Protein 4YIZ (pdb70)

Secondary structure (DSSP, 8-state):
---GGGSSHHHHHHHHTT-HHHHT-S-SSB---EEEEETTEEEEE---SS-EET-EEEE---SSTT----TTSBPPBHHHHHHH-SS--S-SB---B-TT--BSSSEEGGGTTT-SS---SSHHHHHHHHHHTEEEB-TTS-B-S----EEEETTTTEEEEBS-----B-STTT-BBTTBSTT-SPBPEEEE--SSS-TTEEEE-GGGGTSTTTHHHHS--S-EEEEEEEEEETTEEEEGGGSTT-EEEE-SSHHHHHHHHHHSTTS-B--------TT-SS-EEEEEE-TTS-EEEEEE-SPP-EEEEEEEEEEEESSS-S-SSPPGGGS-SSGGGPPPPHHHHTB--TTTS--EEPPPBTTTTEEEEEEEETTEEEEEEEEPPTTGGG--/--HHHHHHHHHTTPPP--S-EEETTTEEEB-SSPBPTT-/---GGGSSHHHHHHHHTT-HHHHT-S-SSB---EEEEETTEEEEE---SS-EET-EEEE---SSTT----TTSBPPBHHHHHHH-SS--S-SB---B-TT--BSSSEEGGGTTT-TT---SSHHHHHHHHHHTEEEB-TTS-B-S----EEEETTTTEEEEBS-----B--TTT-BBTTBSTT-SPBPEEEE--SSS-TTEEEE-GGGGSSTTTHHHHS--S-EEEEEEEEEETTEEEEGGGSTT-EEEE-SSHHHHHHHHHHSTTS-B--------TT-SS-EEEEEE-TTS-EEEEEE-SPP-EEEEEEEEEEEESSS-S--S--GGGS-S-GGGPPPPHHHHTB--TTTS--EE---BTTTTEEEEEEEETTEEEEEEEEPPTTGGG--/-HHHHHHHHHHTTPPP--S-EEETTTEEEB-SSPBPTT-/---GGGSSHHHHHHHHTT-TTTTT-S-SSS---EEEEETTEEEEE---SS-EET-EEEE---SSTT----TTSBPPBHHHHHHH-SS--S-SB---B-TT--BSSSEEHHHHTT-TT---SSHHHHHHHHHHTEEEB-TTS-B-S----EEEETTTTEEEEBS-----B--TTT-BBTTBSTT-SPBPEEEE--SSS-TTEEEE-GGGGSSTTTHHHHS--S-EEEEEEEEEETTEEEEGGGSTT-EEEE-SSHHHHHHHHHHSTTS----------TT-SS-EEEEEE-TTS-EEEEEESSPP-EEEEEEEEEEEESSS-S-SSPPGGGS----HHHHHHB--TTTS--EE---BTTTTEEEEEEEETTEEEEEEEEPPTTGGGG--/-HHHHHHHHHHTT-----S-EEETTTEEEB-SSPBPTT-

Sequence (1289 aa):
SGNPFQANVEMKTFMERFNLTHHHQSGIYVDLGQDKEVDGTLYREPAGLCPIWGKHIELQQPDRPPYRNNFLEDVPTEKEYKQSGNPLPGGFNLNFVTPSGQRISPFPMELLEKNSNIKASTDLGRCAEFAFKTVAMDKNNKATKYRYPFVYDSKKRLCHILYVSMQLMEGKKYCSVKGEPPDLTWYCFKPRKSVTENHHHLIYGSAYVGENPDAFISKCPNQALRGYRFGVWKKGRCLDYTELTDTVIERVESKAQCWVKTFENDGVASDQPDQPHSGGVGRRNYGFYYVDTTGEGKCALSDQVPDCLVSDSAAVSYTAAGSLSEEETPNFIIPSNPSVTPPTPETALQCTADKFPDSFGACDVQACKRQKTSCVGGQIQSTSVDCTADEQNECSGNPFQANVEMKTFMERFNLTHHHQSGIYVDLGQDKEVDGTLYREPAGLCPIWGKHIELQQPDRPPYRNNFLEDVPTEKEYKQSGNPLPGGFNLNFVTPSGQRISPFPMELLEKNSNIKASTDLGRCAEFAFKTVAMDKNNKATKYRYPFVYDSKKRLCHILYVSMQLMEGKKYCSVKGEPPDLTWYCFKPRKSVTENHHHLIYGSAYVGENPDAFISKCPNQALRGYRFGVWKKGRCLDYTELTDTVIERVESKAQCWVKTFENDGVASDQPDQPHSGGVGRRNYGFYYVDTTGEGKCALSDQVPDCLVSDSAAVSYTAAGSLSEETPNFIIPSNPSVTPPTPETALQCTADKFPDSFGACDVQACKRQKTSCVGGQIQSTSVDCTADEQNECSGNPFQANVEMKTFMERFNLTHHHQSGIYVDLGQDKEVDGTLYREPAGLCPIWGKHIELQQPDRPPYRNNFLEDVPTEKEYKQSGNPLPGGFNLNFVTPSGQRISPFPMELLEKNSNIKASTDLGRCAEFAFKTVAMDKNNKATKYRYPFVYDSKKRLCHILYVSMQLMEGKKYCSVKGEPPDLTWYCFKPRKSVTENHHHLIYGSAYVGENPDAFISKCPNQALRGYRFGVWKKGRCLDYTELTDTVIERVESKAQCWVKTFEND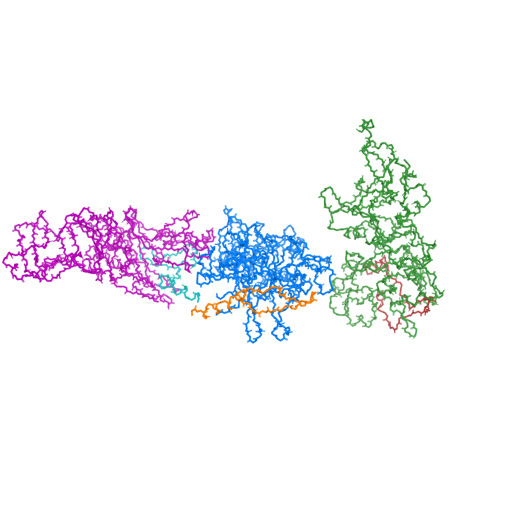GVASDQPDQPHSGGVGRNYGFYYVDTTGEGKCALSDQVPDCLVSDSAAVSYTAAGSLSEETPNFIIPSNPTPETALQCTADKFPDSFGACDVQACKRQKTSCVGGQIQSTSVDCTADEQNECGSASDITQHLNDSGLGPAVECCLENLVVGPVCPAAVVAPAVSASDITQHLNDSGLGPAVECCLENLVVGPVCPAAVVAPAVSASDITQHLNDSGLGPAVECCLENLVVGPVCPAAVVAPAV

Organism: Toxoplasma gondii (strain ATCC 50861 / VEG) (NCBI:txid432359)

B-factor: mean 34.92, std 19.43, range [8.53, 144.1]

Nearest PDB structures (foldseek):
  4yiz-assembly3_F  TM=1.015E+00  e=1.468E-05  Eimeria tenella
  2y8t-assembly2_E  TM=9.598E-01  e=1.847E-02  Toxoplasma gondii
  2y8s-assembly2_E  TM=9.321E-01  e=1.847E-02  Toxoplasma gondii
  2y8t-assembly1_B  TM=9.182E-01  e=3.045E-02  Toxoplasma gondii
  4yiz-assembly3_F  TM=1.026E+00  e=2.389E-05  Eimeria tenella

InterPro domains:
  IPR003298 Apical membrane antigen 1 [PF02430] (79-416)
  IPR003298 Apical membrane antigen 1 [PR01361] (91-110)
  IPR003298 Apical membrane antigen 1 [PR01361] (111-129)
  IPR003298 Apical membrane antigen 1 [PR01361] (384-412)
  IPR003298 Apical membrane antigen 1 [SM00815] (35-531)

Radius of gyration: 46.73 Å; Cα contacts (8 Å, |Δi|>4): 3416; chains: 6; bounding box: 81×153×80 Å

CATH classification: 3.50.4.10 (+1 more: 2.10.70.70)

Structure (mmCIF, N/CA/C/O backbone):
data_4YIZ
#
_entry.id   4YIZ
#
_cell.length_a   265.928
_cell.length_b   265.928
_cell.length_c   94.160
_cell.angle_alpha   90.00
_cell.angle_beta   90.00
_cell.angle_gamma   120.00
#
_symmetry.space_group_name_H-M   'P 32 2 1'
#
loop_
_entity.id
_entity.type
_entity.pdbx_description
1 polymer 'Apical membrane antigen AMA1'
2 polymer 'Rhoptry neck protein 2, putative'
3 non-polymer 2-acetamido-2-deoxy-beta-D-glucopyranose
4 non-polymer 2-acetamido-2-deoxy-alpha-D-galactopyranose
5 non-polymer 'SULFATE ION'
6 water water
#
loop_
_atom_site.group_PDB
_atom_site.id
_atom_site.type_symbol
_atom_site.label_atom_id
_atom_site.label_alt_id
_atom_site.label_comp_id
_atom_site.label_asym_id
_atom_site.label_entity_id
_atom_site.label_seq_id
_atom_site.pdbx_PDB_ins_code
_atom_site.Cartn_x
_atom_site.Cartn_y
_atom_site.Cartn_z
_atom_site.occupancy
_atom_site.B_iso_or_equiv
_atom_site.auth_seq_id
_atom_site.auth_comp_id
_atom_site.auth_asym_id
_atom_site.auth_atom_id
_atom_site.pdbx_PDB_model_num
ATOM 1 N N . SER A 1 10 ? 26.481 -152.947 9.005 1.00 45.27 68 SER A N 1
ATOM 2 C CA . SER A 1 10 ? 26.982 -151.885 9.869 1.00 51.57 68 SER A CA 1
ATOM 3 C C . SER A 1 10 ? 26.111 -150.635 9.754 1.00 79.50 68 SER A C 1
ATOM 4 O O . SER A 1 10 ? 25.073 -150.649 9.089 1.00 67.69 68 SER A O 1
ATOM 7 N N . GLY A 1 11 ? 26.545 -149.557 10.402 1.00 70.30 69 GLY A N 1
ATOM 8 C CA . GLY A 1 11 ? 25.760 -148.339 10.489 1.00 53.96 69 GLY A CA 1
ATOM 9 C C . GLY A 1 11 ? 24.925 -148.337 11.757 1.00 31.73 69 GLY A C 1
ATOM 10 O O . GLY A 1 11 ? 23.870 -147.706 11.822 1.00 38.46 69 GLY A O 1
ATOM 11 N N . ASN A 1 12 ? 25.405 -149.058 12.766 1.00 31.53 70 ASN A N 1
ATOM 12 C CA . ASN A 1 12 ? 24.739 -149.130 14.063 1.00 20.82 70 ASN A CA 1
ATOM 13 C C . ASN A 1 12 ? 24.697 -147.752 14.718 1.00 22.25 70 ASN A C 1
ATOM 14 O O . ASN A 1 12 ? 25.738 -147.228 15.114 1.00 29.01 70 ASN A O 1
ATOM 19 N N . PRO A 1 13 ? 23.497 -147.158 14.842 1.00 20.78 71 PRO A N 1
ATOM 20 C CA . PRO A 1 13 ? 23.441 -145.811 15.423 1.00 25.14 71 PRO A CA 1
ATOM 21 C C . PRO A 1 13 ? 23.857 -145.771 16.890 1.00 34.30 71 PRO A C 1
ATOM 22 O O . PRO A 1 13 ? 24.135 -144.690 17.412 1.00 30.82 71 PRO A O 1
ATOM 26 N N . PHE A 1 14 ? 23.906 -146.930 17.541 1.00 20.42 72 PHE A N 1
ATOM 27 C CA . PHE A 1 14 ? 24.289 -146.996 18.948 1.00 26.35 72 PHE A CA 1
ATOM 28 C C . PHE A 1 14 ? 25.796 -147.224 19.107 1.00 29.22 72 PHE A C 1
ATOM 29 O O . PHE A 1 14 ? 26.277 -147.512 20.201 1.00 31.76 72 PHE A O 1
ATOM 37 N N . GLN A 1 15 ? 26.526 -147.087 18.002 1.00 22.02 73 GLN A N 1
ATOM 38 C CA . GLN A 1 15 ? 27.988 -147.091 18.012 1.00 36.61 73 GLN A CA 1
ATOM 39 C C . GLN A 1 15 ? 28.506 -145.961 17.123 1.00 36.50 73 GLN A C 1
ATOM 40 O O . GLN A 1 15 ? 29.679 -145.935 16.753 1.00 39.78 73 GLN A O 1
ATOM 46 N N . ALA A 1 16 ? 27.620 -145.026 16.793 1.00 37.19 74 ALA A N 1
ATOM 47 C CA . ALA A 1 16 ? 27.909 -143.996 15.801 1.00 42.19 74 ALA A CA 1
ATOM 48 C C . ALA A 1 16 ? 28.976 -143.001 16.259 1.00 41.70 74 ALA A C 1
ATOM 49 O O . ALA A 1 16 ? 29.683 -142.429 15.431 1.00 50.43 74 ALA A O 1
ATOM 51 N N . ASN A 1 17 ? 29.091 -142.792 17.567 1.00 45.64 75 ASN A N 1
ATOM 52 C CA . ASN A 1 17 ? 30.059 -141.836 18.099 1.00 41.81 75 ASN A CA 1
ATOM 53 C C . ASN A 1 17 ? 30.566 -142.223 19.489 1.00 46.36 75 ASN A C 1
ATOM 54 O O . ASN A 1 17 ? 30.110 -143.202 20.078 1.00 40.05 75 ASN A O 1
ATOM 59 N N . VAL A 1 18 ? 31.514 -141.444 20.002 1.00 41.74 76 VAL A N 1
ATOM 60 C CA . VAL A 1 18 ? 32.176 -141.750 21.269 1.00 47.78 76 VAL A CA 1
ATOM 61 C C . VAL A 1 18 ? 31.204 -141.743 22.449 1.00 41.54 76 VAL A C 1
ATOM 62 O O . VAL A 1 18 ? 31.207 -142.664 23.265 1.00 45.58 76 VAL A O 1
ATOM 66 N N . GLU A 1 19 ? 30.387 -140.697 22.538 1.00 42.74 77 GLU A N 1
ATOM 67 C CA . GLU A 1 19 ? 29.405 -140.563 23.610 1.00 54.29 77 GLU A CA 1
ATOM 68 C C . GLU A 1 19 ? 28.463 -141.760 23.639 1.00 48.27 77 GLU A C 1
ATOM 69 O O . GLU A 1 19 ? 28.202 -142.345 24.694 1.00 40.00 77 GLU A O 1
ATOM 75 N N . MET A 1 20 ? 27.962 -142.121 22.463 1.00 36.43 78 MET A N 1
ATOM 76 C CA . MET A 1 20 ? 27.015 -143.218 22.323 1.00 35.45 78 MET A CA 1
ATOM 77 C C . MET A 1 20 ? 27.647 -144.547 22.731 1.00 35.23 78 MET A C 1
ATOM 78 O O . MET A 1 20 ? 27.045 -145.334 23.465 1.00 33.19 78 MET A O 1
ATOM 83 N N . LYS A 1 21 ? 28.861 -144.793 22.245 1.00 31.98 79 LYS A N 1
ATOM 84 C CA . LYS A 1 21 ? 29.614 -145.984 22.620 1.00 36.95 79 LYS A CA 1
ATOM 85 C C . LYS A 1 21 ? 29.809 -146.032 24.128 1.00 43.19 79 LYS A C 1
ATOM 86 O O . LYS A 1 21 ? 29.582 -147.064 24.764 1.00 38.66 79 LYS A O 1
ATOM 92 N N . THR A 1 22 ? 30.238 -144.904 24.687 1.00 34.93 80 THR A N 1
ATOM 93 C CA . THR A 1 22 ? 30.423 -144.772 26.125 1.00 37.44 80 THR A CA 1
ATOM 94 C C . THR A 1 22 ? 29.135 -145.121 26.852 1.00 38.84 80 THR A C 1
ATOM 95 O O . THR A 1 22 ? 29.155 -145.852 27.843 1.00 28.43 80 THR A O 1
ATOM 99 N N . PHE A 1 23 ? 28.014 -144.600 26.363 1.00 33.51 81 PHE A N 1
ATOM 100 C CA . PHE A 1 23 ? 26.726 -144.930 26.956 1.00 32.97 81 PHE A CA 1
ATOM 101 C C . PHE A 1 23 ? 26.411 -146.419 26.843 1.00 36.40 81 PHE A C 1
ATOM 102 O O . PHE A 1 23 ? 25.969 -147.032 27.805 1.00 23.72 81 PHE A O 1
ATOM 110 N N . MET A 1 24 ? 26.629 -147.007 25.672 1.00 28.98 82 MET A N 1
ATOM 111 C CA . MET A 1 24 ? 26.292 -148.417 25.485 1.00 26.52 82 MET A CA 1
ATOM 112 C C . MET A 1 24 ? 27.249 -149.358 26.211 1.00 34.05 82 MET A C 1
ATOM 113 O O . MET A 1 24 ? 26.884 -150.487 26.541 1.00 30.53 82 MET A O 1
ATOM 118 N N . GLU A 1 25 ? 28.471 -148.903 26.461 1.00 22.33 83 GLU A N 1
ATOM 119 C CA . GLU A 1 25 ? 29.461 -149.752 27.117 1.00 32.49 83 GLU A CA 1
ATOM 120 C C . GLU A 1 25 ? 29.163 -150.046 28.589 1.00 31.62 83 GLU A C 1
ATOM 121 O O . GLU A 1 25 ? 29.683 -151.017 29.134 1.00 27.69 83 GLU A O 1
ATOM 127 N N . ARG A 1 26 ? 28.325 -149.234 29.207 1.00 26.68 84 ARG A N 1
ATOM 128 C CA . ARG A 1 26 ? 27.964 -149.409 30.593 1.00 31.15 84 ARG A CA 1
ATOM 129 C C . ARG A 1 26 ? 27.188 -150.709 30.810 1.00 28.44 84 ARG A C 1
ATOM 130 O O . ARG A 1 26 ? 27.040 -151.150 31.922 1.00 24.23 84 ARG A O 1
ATOM 138 N N . PHE A 1 27 ? 26.687 -151.298 29.735 1.00 22.49 85 PHE A N 1
ATOM 139 C CA . PHE A 1 27 ? 25.891 -152.518 29.809 1.00 25.24 85 PHE A CA 1
ATOM 140 C C . PHE A 1 27 ? 26.741 -153.774 29.655 1.00 20.44 85 PHE A C 1
ATOM 141 O O . PHE A 1 27 ? 26.235 -154.881 29.799 1.00 32.03 85 PHE A O 1
ATOM 149 N N . ASN A 1 28 ? 28.026 -153.610 29.364 1.00 19.96 86 ASN A N 1
ATOM 150 C CA . ASN A 1 28 ? 28.919 -154.758 29.254 1.00 21.50 86 ASN A CA 1
ATOM 151 C C . ASN A 1 28 ? 29.503 -155.113 30.618 1.00 22.14 86 ASN A C 1
ATOM 152 O O . ASN A 1 28 ? 30.511 -154.550 31.040 1.00 16.86 86 ASN A O 1
ATOM 157 N N . LEU A 1 29 ? 28.866 -156.058 31.299 1.00 19.60 87 LEU A N 1
ATOM 158 C CA . LEU A 1 29 ? 29.284 -156.443 32.639 1.00 23.41 87 LEU A CA 1
ATOM 159 C C . LEU A 1 29 ? 30.557 -157.284 32.613 1.00 24.73 87 LEU A C 1
ATOM 160 O O . LEU A 1 29 ? 31.264 -157.380 33.612 1.00 21.04 87 LEU A O 1
ATOM 165 N N . THR A 1 30 ? 30.855 -157.887 31.469 1.00 23.41 88 THR A N 1
ATOM 166 C CA . THR A 1 30 ? 32.092 -158.642 31.325 1.00 26.08 88 THR A CA 1
ATOM 167 C C . THR A 1 30 ? 33.284 -157.690 31.366 1.00 31.24 88 THR A C 1
ATOM 168 O O . THR A 1 30 ? 34.334 -158.018 31.916 1.00 30.24 88 THR A O 1
ATOM 172 N N . HIS A 1 31 ? 33.107 -156.504 30.793 1.00 25.45 89 HIS A N 1
ATOM 173 C CA . HIS A 1 31 ? 34.186 -155.529 30.693 1.00 30.13 89 HIS A CA 1
ATOM 174 C C . HIS A 1 31 ? 34.402 -154.769 31.996 1.00 31.00 89 HIS A C 1
ATOM 175 O O . HIS A 1 31 ? 35.534 -154.612 32.450 1.00 25.87 89 HIS A O 1
ATOM 182 N N . HIS A 1 32 ? 33.311 -154.297 32.591 1.00 27.01 90 HIS A N 1
ATOM 183 C CA . HIS A 1 32 ? 33.396 -153.380 33.722 1.00 37.95 90 HIS A CA 1
ATOM 184 C C . HIS A 1 32 ? 33.298 -154.074 35.082 1.00 28.85 90 HIS A C 1
ATOM 185 O O . HIS A 1 32 ? 34.052 -153.747 35.995 1.00 38.44 90 HIS A O 1
ATOM 192 N N . HIS A 1 33 ? 32.384 -155.030 35.218 1.00 24.27 91 HIS A N 1
ATOM 193 C CA . HIS A 1 33 ? 32.210 -155.737 36.488 1.00 24.39 91 HIS A CA 1
ATOM 194 C C . HIS A 1 33 ? 33.269 -156.831 36.650 1.00 26.06 91 HIS A C 1
ATOM 195 O O . HIS A 1 33 ? 33.931 -156.908 37.682 1.00 19.92 91 HIS A O 1
ATOM 202 N N . GLN A 1 34 ? 33.408 -157.673 35.628 1.00 18.65 92 GLN A N 1
ATOM 203 C CA . GLN A 1 34 ? 34.524 -158.619 35.516 1.00 22.66 92 GLN A CA 1
ATOM 204 C C . GLN A 1 34 ? 34.532 -159.744 36.548 1.00 23.61 92 GLN A C 1
ATOM 205 O O . GLN A 1 34 ? 35.574 -160.349 36.791 1.00 17.60 92 GLN A O 1
ATOM 211 N N . SER A 1 35 ? 33.387 -160.039 37.149 1.00 22.98 93 SER A N 1
ATOM 212 C CA . SER A 1 35 ? 33.322 -161.125 38.119 1.00 27.08 93 SER A CA 1
ATOM 213 C C . SER A 1 35 ? 31.915 -161.690 38.197 1.00 16.68 93 SER A C 1
ATOM 214 O O . SER A 1 35 ? 31.019 -161.236 37.493 1.00 21.22 93 SER A O 1
ATOM 217 N N . GLY A 1 36 ? 31.725 -162.686 39.052 1.00 18.32 94 GLY A N 1
ATOM 218 C CA . GLY A 1 36 ? 30.405 -163.240 39.272 1.00 17.45 94 GLY A CA 1
ATOM 219 C C . GLY A 1 36 ? 29.470 -162.174 39.808 1.00 19.84 94 GLY A C 1
ATOM 220 O O . GLY A 1 36 ? 29.915 -161.190 40.400 1.00 16.32 94 GLY A O 1
ATOM 221 N N . ILE A 1 37 ? 28.174 -162.365 39.586 1.00 19.09 95 ILE A N 1
ATOM 222 C CA . ILE A 1 37 ? 27.163 -161.410 40.024 1.00 20.47 95 ILE A CA 1
ATOM 223 C C . ILE A 1 37 ? 26.254 -162.059 41.060 1.00 18.26 95 ILE A C 1
ATOM 224 O O . ILE A 1 37 ? 26.074 -161.530 42.157 1.00 16.75 95 ILE A O 1
ATOM 229 N N . TYR A 1 38 ? 25.686 -163.207 40.710 1.00 13.11 96 TYR A N 1
ATOM 230 C CA . TYR A 1 38 ? 24.871 -163.970 41.645 1.00 18.50 96 TYR A CA 1
ATOM 231 C C . TYR A 1 38 ? 25.727 -164.354 42.848 1.00 15.42 96 TYR A C 1
ATOM 232 O O . TYR A 1 38 ? 25.398 -164.026 43.989 1.00 16.74 96 TYR A O 1
ATOM 241 N N . VAL A 1 39 ? 26.832 -165.041 42.573 1.00 15.81 97 VAL A N 1
ATOM 242 C CA . VAL A 1 39 ? 27.883 -165.263 43.557 1.00 17.72 97 VAL A CA 1
ATOM 243 C C . VAL A 1 39 ? 29.187 -164.677 43.022 1.00 22.26 97 VAL A C 1
ATOM 244 O O . VAL A 1 39 ? 29.644 -165.050 41.942 1.00 20.19 97 VAL A O 1
ATOM 248 N N . ASP A 1 40 ? 29.779 -163.763 43.786 1.00 20.04 98 ASP A N 1
ATOM 249 C CA . ASP A 1 40 ? 31.024 -163.109 43.396 1.00 16.57 98 ASP A CA 1
ATOM 250 C C . ASP A 1 40 ? 32.184 -163.605 44.254 1.00 21.51 98 ASP A C 1
ATOM 251 O O . ASP A 1 40 ? 32.280 -163.280 45.437 1.00 20.91 98 ASP A O 1
ATOM 256 N N . LEU A 1 41 ? 33.060 -164.392 43.637 1.00 23.44 99 LEU A N 1
ATOM 257 C CA . LEU A 1 41 ? 34.272 -164.889 44.280 1.00 22.55 99 LEU A CA 1
ATOM 258 C C . LEU A 1 41 ? 35.398 -164.895 43.256 1.00 27.06 99 LEU A C 1
ATOM 259 O O . LEU A 1 41 ? 36.051 -165.914 43.035 1.00 28.11 99 LEU A O 1
ATOM 264 N N . GLY A 1 42 ? 35.617 -163.742 42.634 1.00 25.66 100 GLY A N 1
ATOM 265 C CA . GLY A 1 42 ? 36.476 -163.649 41.470 1.00 32.97 100 GLY A CA 1
ATOM 266 C C . GLY A 1 42 ? 37.968 -163.671 41.735 1.00 34.16 100 GLY A C 1
ATOM 267 O O . GLY A 1 42 ? 38.744 -163.941 40.817 1.00 34.93 100 GLY A O 1
ATOM 268 N N . GLN A 1 43 ? 38.379 -163.383 42.967 1.00 28.12 101 GLN A N 1
ATOM 269 C CA . GLN A 1 43 ? 39.803 -163.302 43.276 1.00 29.86 101 GLN A CA 1
ATOM 270 C C . GLN A 1 43 ? 40.240 -164.308 44.334 1.00 28.89 101 GLN A C 1
ATOM 271 O O . GLN A 1 43 ? 39.415 -164.896 45.035 1.00 31.24 101 GLN A O 1
ATOM 277 N N . ASP A 1 44 ? 41.551 -164.511 44.411 1.00 33.72 102 ASP A N 1
ATOM 278 C CA . ASP A 1 44 ? 42.161 -165.384 45.404 1.00 30.81 102 ASP A CA 1
ATOM 279 C C . ASP A 1 44 ? 43.254 -164.615 46.136 1.00 38.68 102 ASP A C 1
ATOM 280 O O . ASP A 1 44 ? 44.083 -163.958 45.506 1.00 38.79 102 ASP A O 1
ATOM 285 N N . LYS A 1 45 ? 43.248 -164.695 47.463 1.00 35.07 103 LYS A N 1
ATOM 286 C CA . LYS A 1 45 ? 44.227 -163.976 48.273 1.00 31.56 103 LYS A CA 1
ATOM 287 C C . LYS A 1 45 ? 44.839 -164.872 49.339 1.00 34.13 103 LYS A C 1
ATOM 288 O O . LYS A 1 45 ? 44.168 -165.740 49.900 1.00 34.66 103 LYS A O 1
ATOM 294 N N . GLU A 1 46 ? 46.120 -164.649 49.610 1.00 36.10 104 GLU A N 1
ATOM 295 C CA . GLU A 1 46 ? 46.848 -165.447 50.583 1.00 41.18 104 GLU A CA 1
ATOM 296 C C . GLU A 1 46 ? 46.862 -164.769 51.947 1.00 40.53 104 GLU A C 1
ATOM 297 O O . GLU A 1 46 ? 47.247 -163.606 52.076 1.00 36.05 104 GLU A O 1
ATOM 303 N N . VAL A 1 47 ? 46.419 -165.511 52.956 1.00 39.46 105 VAL A N 1
ATOM 304 C CA . VAL A 1 47 ? 46.494 -165.075 54.342 1.00 45.25 105 VAL A CA 1
ATOM 305 C C . VAL A 1 47 ? 47.114 -166.201 55.161 1.00 44.40 105 VAL A C 1
ATOM 306 O O . VAL A 1 47 ? 46.648 -167.343 55.113 1.00 41.26 105 VAL A O 1
ATOM 310 N N . ASP A 1 48 ? 48.179 -165.872 55.887 1.00 48.30 106 ASP A N 1
ATOM 311 C CA . ASP A 1 48 ? 48.872 -166.832 56.742 1.00 48.41 106 ASP A CA 1
ATOM 312 C C . ASP A 1 48 ? 49.187 -168.128 55.999 1.00 46.00 106 ASP A C 1
ATOM 313 O O . ASP A 1 48 ? 48.965 -169.226 56.512 1.00 42.03 106 ASP A O 1
ATOM 318 N N . GLY A 1 49 ? 49.693 -167.989 54.778 1.00 45.98 107 GLY A N 1
ATOM 319 C CA . GLY A 1 49 ? 50.109 -169.133 53.990 1.00 54.56 107 GLY A CA 1
ATOM 320 C C . GLY A 1 49 ? 48.984 -169.847 53.261 1.00 54.08 107 GLY A C 1
ATOM 321 O O . GLY A 1 49 ? 49.252 -170.697 52.410 1.00 57.47 107 GLY A O 1
ATOM 322 N N . THR A 1 50 ? 47.740 -169.505 53.562 1.00 54.95 108 THR A N 1
ATOM 323 C CA . THR A 1 50 ? 46.588 -170.144 52.945 1.00 47.20 108 THR A CA 1
ATOM 324 C C . THR A 1 50 ? 45.845 -169.256 51.945 1.00 48.19 108 THR A C 1
ATOM 325 O O . THR A 1 50 ? 45.754 -168.061 52.113 1.00 36.85 108 THR A O 1
ATOM 329 N N . LEU A 1 51 ? 45.334 -169.867 50.887 1.00 42.07 109 LEU A N 1
ATOM 330 C CA . LEU A 1 51 ? 44.590 -169.146 49.862 1.00 46.61 109 LEU A CA 1
ATOM 331 C C . LEU A 1 51 ? 43.102 -169.104 50.151 1.00 32.89 109 LEU A C 1
ATOM 332 O O . LEU A 1 51 ? 42.508 -170.093 50.516 1.00 32.57 109 LEU A O 1
ATOM 337 N N . TYR A 1 52 ? 42.511 -167.938 49.986 1.00 33.13 110 TYR A N 1
ATOM 338 C CA . TYR A 1 52 ? 41.093 -167.775 50.224 1.00 32.64 110 TYR A CA 1
ATOM 339 C C . TYR A 1 52 ? 40.434 -167.065 49.061 1.00 30.51 110 TYR A C 1
ATOM 340 O O . TYR A 1 52 ? 41.050 -166.247 48.398 1.00 29.00 110 TYR A O 1
ATOM 349 N N . ARG A 1 53 ? 39.173 -167.377 48.827 1.00 28.20 111 ARG A N 1
ATOM 350 C CA . ARG A 1 53 ? 38.435 -166.741 47.743 1.00 34.66 111 ARG A CA 1
ATOM 351 C C . ARG A 1 53 ? 37.913 -165.383 48.191 1.00 32.71 111 ARG A C 1
ATOM 352 O O . ARG A 1 53 ? 37.547 -165.201 49.353 1.00 35.00 111 ARG A O 1
ATOM 360 N N . GLU A 1 54 ? 37.882 -164.436 47.260 1.00 24.32 112 GLU A N 1
ATOM 361 C CA . GLU A 1 54 ? 37.541 -163.055 47.568 1.00 26.96 112 GLU A CA 1
ATOM 362 C C . GLU A 1 54 ? 36.639 -162.447 46.490 1.00 27.43 112 GLU A C 1
ATOM 363 O O . GLU A 1 54 ? 36.959 -162.526 45.300 1.00 23.71 112 GLU A O 1
ATOM 369 N N . PRO A 1 55 ? 35.507 -161.842 46.899 1.00 23.86 113 PRO A N 1
ATOM 370 C CA . PRO A 1 55 ? 34.698 -161.077 45.942 1.00 19.66 113 PRO A CA 1
ATOM 371 C C . PRO A 1 55 ? 35.517 -159.960 45.304 1.00 21.39 113 PRO A C 1
ATOM 372 O O . PRO A 1 55 ? 36.329 -159.346 45.997 1.00 24.75 113 PRO A O 1
ATOM 376 N N . ALA A 1 56 ? 35.305 -159.704 44.014 1.00 23.63 114 ALA A N 1
ATOM 377 C CA . ALA A 1 56 ? 36.192 -158.826 43.249 1.00 21.56 114 ALA A CA 1
ATOM 378 C C . ALA A 1 56 ? 35.458 -157.926 42.253 1.00 19.59 114 ALA A C 1
ATOM 379 O O . ALA A 1 56 ? 36.079 -157.085 41.601 1.00 23.27 114 ALA A O 1
ATOM 381 N N . GLY A 1 57 ? 34.146 -158.099 42.136 1.00 19.71 115 GLY A N 1
ATOM 382 C CA . GLY A 1 57 ? 33.354 -157.326 41.195 1.00 20.52 115 GLY A CA 1
ATOM 383 C C . GLY A 1 57 ? 33.481 -155.823 41.381 1.00 22.47 115 GLY A C 1
ATOM 384 O O . GLY A 1 57 ? 33.525 -155.328 42.508 1.00 22.35 115 GLY A O 1
ATOM 385 N N . LEU A 1 58 ? 33.524 -155.099 40.266 1.00 15.60 116 LEU A N 1
ATOM 386 C CA . LEU A 1 58 ? 33.729 -153.653 40.274 1.00 19.31 116 LEU A CA 1
ATOM 387 C C . LEU A 1 58 ? 32.432 -152.848 40.261 1.00 21.03 116 LEU A C 1
ATOM 388 O O . LEU A 1 58 ? 32.456 -151.631 40.443 1.00 24.86 116 LEU A O 1
ATOM 393 N N . CYS A 1 59 ? 31.308 -153.518 40.028 1.00 19.39 117 CYS A N 1
ATOM 394 C CA . CYS A 1 59 ? 30.013 -152.843 39.989 1.00 16.88 117 CYS A CA 1
ATOM 395 C C . CYS A 1 59 ? 29.186 -153.179 41.225 1.00 18.21 117 CYS A C 1
ATOM 396 O O . CYS A 1 59 ? 29.200 -154.318 41.688 1.00 15.06 117 CYS A O 1
ATOM 399 N N . PRO A 1 60 ? 28.461 -152.188 41.769 1.00 16.18 118 PRO A N 1
ATOM 400 C CA . PRO A 1 60 ? 27.529 -152.496 42.856 1.00 18.92 118 PRO A CA 1
ATOM 401 C C . PRO A 1 60 ? 26.327 -153.282 42.343 1.00 21.09 118 PRO A C 1
ATOM 402 O O . PRO A 1 60 ? 25.896 -153.054 41.214 1.00 14.89 118 PRO A O 1
ATOM 406 N N . ILE A 1 61 ? 25.806 -154.197 43.155 1.00 16.01 119 ILE A N 1
ATOM 407 C CA . ILE A 1 61 ? 24.646 -154.998 42.776 1.00 11.37 119 ILE A CA 1
ATOM 408 C C . ILE A 1 61 ? 23.414 -154.523 43.539 1.00 8.53 119 ILE A C 1
ATOM 409 O O . ILE A 1 61 ? 23.279 -154.752 44.739 1.00 14.70 119 ILE A O 1
ATOM 414 N N . TRP A 1 62 ? 22.514 -153.865 42.819 1.00 11.74 120 TRP A N 1
ATOM 415 C CA . TRP A 1 62 ? 21.362 -153.209 43.420 1.00 14.95 120 TRP A CA 1
ATOM 416 C C . TRP A 1 62 ? 20.268 -154.194 43.815 1.00 18.10 120 TRP A C 1
ATOM 417 O O . TRP A 1 62 ? 19.758 -154.937 42.974 1.00 15.22 120 TRP A O 1
ATOM 428 N N . GLY A 1 63 ? 19.906 -154.183 45.095 1.00 13.31 121 GLY A N 1
ATOM 429 C CA . GLY A 1 63 ? 18.816 -155.000 45.598 1.00 16.05 121 GLY A CA 1
ATOM 430 C C . GLY A 1 63 ? 19.236 -156.382 46.064 1.00 13.00 121 GLY A C 1
ATOM 431 O O . GLY A 1 63 ? 18.428 -157.120 46.631 1.00 16.04 121 GLY A O 1
ATOM 432 N N . LYS A 1 64 ? 20.494 -156.739 45.828 1.00 9.17 122 LYS A N 1
ATOM 433 C CA . LYS A 1 64 ? 20.993 -158.055 46.216 1.00 12.87 122 LYS A CA 1
ATOM 434 C C . LYS A 1 64 ? 21.104 -158.179 47.727 1.00 14.71 122 LYS A C 1
ATOM 435 O O . LYS A 1 64 ? 21.720 -157.336 48.382 1.00 19.51 122 LYS A O 1
ATOM 441 N N . HIS A 1 65 ? 20.506 -159.230 48.279 1.00 17.41 123 HIS A N 1
ATOM 442 C CA . HIS A 1 65 ? 20.720 -159.551 49.687 1.00 16.27 123 HIS A CA 1
ATOM 443 C C . HIS A 1 65 ? 20.848 -161.058 49.864 1.00 20.05 123 HIS A C 1
ATOM 444 O O . HIS A 1 65 ? 20.480 -161.821 48.975 1.00 18.51 123 HIS A O 1
ATOM 451 N N . ILE A 1 66 ? 21.391 -161.485 50.999 1.00 20.20 124 ILE A N 1
ATOM 452 C CA . ILE A 1 66 ? 21.516 -162.910 51.283 1.00 14.65 124 ILE A CA 1
ATOM 453 C C . ILE A 1 66 ? 20.370 -163.368 52.174 1.00 16.85 124 ILE A C 1
ATOM 454 O O . ILE A 1 66 ? 20.287 -162.987 53.342 1.00 18.02 124 ILE A O 1
ATOM 459 N N . GLU A 1 67 ? 19.482 -164.178 51.608 1.00 17.42 125 GLU A N 1
ATOM 460 C CA . GLU A 1 67 ? 18.382 -164.744 52.368 1.00 19.45 125 GLU A CA 1
ATOM 461 C C . GLU A 1 67 ? 18.905 -165.932 53.168 1.00 15.49 125 GLU A C 1
ATOM 462 O O . GLU A 1 67 ? 19.574 -166.810 52.613 1.00 19.41 125 GLU A O 1
ATOM 468 N N . LEU A 1 68 ? 18.611 -165.930 54.468 1.00 20.42 126 LEU A N 1
ATOM 469 C CA . LEU A 1 68 ? 19.020 -166.996 55.380 1.00 25.86 126 LEU A CA 1
ATOM 470 C C . LEU A 1 68 ? 17.848 -167.920 55.685 1.00 18.91 126 LEU A C 1
ATOM 471 O O . LEU A 1 68 ? 16.689 -167.531 55.533 1.00 20.08 126 LEU A O 1
ATOM 476 N N . GLN A 1 69 ? 18.156 -169.134 56.136 1.00 23.53 127 GLN A N 1
ATOM 477 C CA . GLN A 1 69 ? 17.127 -170.100 56.508 1.00 22.36 127 GLN A CA 1
ATOM 478 C C . GLN A 1 69 ? 17.359 -170.648 57.915 1.00 23.11 127 GLN A C 1
ATOM 479 O O . GLN A 1 69 ? 17.471 -171.857 58.120 1.00 20.67 127 GLN A O 1
ATOM 485 N N . GLN A 1 70 ? 17.432 -169.738 58.880 1.00 22.90 128 GLN A N 1
ATOM 486 C CA . GLN A 1 70 ? 17.509 -170.103 60.288 1.00 19.72 128 GLN A CA 1
ATOM 487 C C . GLN A 1 70 ? 16.119 -170.467 60.799 1.00 24.82 128 GLN A C 1
ATOM 488 O O . GLN A 1 70 ? 15.124 -170.157 60.147 1.00 22.37 128 GLN A O 1
ATOM 494 N N . PRO A 1 71 ? 16.041 -171.127 61.968 1.00 24.82 129 PRO A N 1
ATOM 495 C CA . PRO A 1 71 ? 14.734 -171.387 62.585 1.00 28.73 129 PRO A CA 1
ATOM 496 C C . PRO A 1 71 ? 13.966 -170.094 62.862 1.00 30.48 129 PRO A C 1
ATOM 497 O O . PRO A 1 71 ? 14.591 -169.046 63.029 1.00 29.90 129 PRO A O 1
ATOM 501 N N . ASP A 1 72 ? 12.638 -170.169 62.904 1.00 31.13 130 ASP A N 1
ATOM 502 C CA . ASP A 1 72 ? 11.806 -168.999 63.175 1.00 43.02 130 ASP A CA 1
ATOM 503 C C . ASP A 1 72 ? 11.484 -168.898 64.659 1.00 46.00 130 ASP A C 1
ATOM 504 O O . ASP A 1 72 ? 10.321 -168.815 65.053 1.00 52.92 130 ASP A O 1
ATOM 509 N N . ARG A 1 73 ? 12.531 -168.909 65.477 1.00 40.56 131 ARG A N 1
ATOM 510 C CA . ARG A 1 73 ? 12.390 -168.758 66.918 1.00 36.90 131 ARG A CA 1
ATOM 511 C C . ARG A 1 73 ? 13.517 -167.880 67.440 1.00 29.15 131 ARG A C 1
ATOM 512 O O . ARG A 1 73 ? 14.581 -167.812 66.825 1.00 28.61 131 ARG A O 1
ATOM 520 N N . PRO A 1 74 ? 13.290 -167.194 68.570 1.00 30.06 132 PRO A N 1
ATOM 521 C CA . PRO A 1 74 ? 14.417 -166.505 69.203 1.00 30.96 132 PRO A CA 1
ATOM 522 C C . PRO A 1 74 ? 15.556 -167.483 69.494 1.00 27.35 132 PRO A C 1
ATOM 523 O O . PRO A 1 74 ? 15.277 -168.636 69.821 1.00 31.94 132 PRO A O 1
ATOM 527 N N . PRO A 1 75 ? 16.818 -167.042 69.381 1.00 22.21 133 PRO A N 1
ATOM 528 C CA . PRO A 1 75 ? 17.296 -165.691 69.073 1.00 27.88 133 PRO A CA 1
ATOM 529 C C . PRO A 1 75 ? 17.529 -165.435 67.578 1.00 38.32 133 PRO A C 1
ATOM 530 O O . PRO A 1 75 ? 18.146 -164.428 67.227 1.00 30.91 133 PRO A O 1
ATOM 534 N N . TYR A 1 76 ? 17.041 -166.323 66.715 1.00 27.74 134 TYR A N 1
ATOM 535 C CA . TYR A 1 76 ? 17.276 -166.198 65.277 1.00 29.44 134 TYR A CA 1
ATOM 536 C C . TYR A 1 76 ? 16.417 -165.093 64.665 1.00 24.24 134 TYR A C 1
ATOM 537 O O . TYR A 1 76 ? 15.222 -164.996 64.947 1.00 26.55 134 TYR A O 1
ATOM 546 N N . ARG A 1 77 ? 17.040 -164.270 63.824 1.00 24.34 135 ARG A N 1
ATOM 547 C CA . ARG A 1 77 ? 16.376 -163.120 63.213 1.00 26.70 135 ARG A CA 1
ATOM 548 C C . ARG A 1 77 ? 16.238 -163.266 61.697 1.00 25.91 135 ARG A C 1
ATOM 549 O O . ARG A 1 77 ? 15.483 -162.524 61.067 1.00 27.02 135 ARG A O 1
ATOM 557 N N . ASN A 1 78 ? 16.962 -164.223 61.119 1.00 22.44 136 ASN A N 1
ATOM 558 C CA . ASN A 1 78 ? 16.992 -164.409 59.667 1.00 22.19 136 ASN A CA 1
ATOM 559 C C . ASN A 1 78 ? 17.271 -163.095 58.931 1.00 21.66 136 ASN A C 1
ATOM 560 O O . ASN A 1 78 ? 16.492 -162.655 58.085 1.00 20.41 136 ASN A O 1
ATOM 565 N N . ASN A 1 79 ? 18.396 -162.479 59.273 1.00 19.20 137 ASN A N 1
ATOM 566 C CA . ASN A 1 79 ? 18.798 -161.199 58.703 1.00 16.20 137 ASN A CA 1
ATOM 567 C C . ASN A 1 79 ? 20.318 -161.145 58.614 1.00 14.02 137 ASN A C 1
ATOM 568 O O . ASN A 1 79 ? 21.001 -161.096 59.636 1.00 16.90 137 ASN A O 1
ATOM 573 N N . PHE A 1 80 ? 20.849 -161.158 57.393 1.00 18.34 138 PHE A N 1
ATOM 574 C CA . PHE A 1 80 ? 22.290 -161.292 57.211 1.00 16.20 138 PHE A CA 1
ATOM 575 C C . PHE A 1 80 ? 23.053 -160.044 57.660 1.00 13.49 138 PHE A C 1
ATOM 576 O O . PHE A 1 80 ? 24.276 -160.079 57.786 1.00 15.48 138 PHE A O 1
ATOM 584 N N . LEU A 1 81 ? 22.339 -158.958 57.941 1.00 13.75 139 LEU A N 1
ATOM 585 C CA . LEU A 1 81 ? 22.989 -157.741 58.421 1.00 17.37 139 LEU A CA 1
ATOM 586 C C . LEU A 1 81 ? 23.161 -157.750 59.944 1.00 15.09 139 LEU A C 1
ATOM 587 O O . LEU A 1 81 ? 23.792 -156.856 60.504 1.00 16.85 139 LEU A O 1
ATOM 592 N N . GLU A 1 82 ? 22.614 -158.763 60.612 1.00 14.57 140 GLU A N 1
ATOM 593 C CA . GLU A 1 82 ? 22.876 -158.954 62.036 1.00 16.43 140 GLU A CA 1
ATOM 594 C C . GLU A 1 82 ? 24.346 -159.295 62.236 1.00 14.60 140 GLU A C 1
ATOM 595 O O . GLU A 1 82 ? 24.970 -159.886 61.357 1.00 13.25 140 GLU A O 1
ATOM 601 N N . ASP A 1 83 ? 24.895 -158.916 63.387 1.00 19.88 141 ASP A N 1
ATOM 602 C CA . ASP A 1 83 ? 26.277 -159.246 63.729 1.00 15.64 141 ASP A CA 1
ATOM 603 C C . ASP A 1 83 ? 26.544 -160.742 63.635 1.00 20.59 141 ASP A C 1
ATOM 604 O O . ASP A 1 83 ? 25.658 -161.557 63.891 1.00 12.68 141 ASP A O 1
ATOM 609 N N . VAL A 1 84 ? 27.770 -161.097 63.268 1.00 18.58 142 VAL A N 1
ATOM 610 C CA . VAL A 1 84 ? 28.215 -162.477 63.370 1.00 21.16 142 VAL A CA 1
ATOM 611 C C . VAL A 1 84 ? 28.190 -162.877 64.842 1.00 20.51 142 VAL A C 1
ATOM 612 O O . VAL A 1 84 ? 28.456 -162.051 65.712 1.00 23.04 142 VAL A O 1
ATOM 616 N N . PRO A 1 85 ? 27.872 -164.145 65.128 1.00 23.22 143 PRO A N 1
ATOM 617 C CA . PRO A 1 85 ? 27.723 -164.579 66.521 1.00 23.52 143 PRO A CA 1
ATOM 618 C C . PRO A 1 85 ? 29.050 -164.745 67.255 1.00 17.83 143 PRO A C 1
ATOM 619 O O . PRO A 1 85 ? 30.056 -165.109 66.647 1.00 20.15 143 PRO A O 1
ATOM 623 N N . THR A 1 86 ? 29.041 -164.473 68.556 1.00 23.60 144 THR A N 1
ATOM 624 C CA . THR A 1 86 ? 30.158 -164.831 69.417 1.00 27.36 144 THR A CA 1
ATOM 625 C C . THR A 1 86 ? 30.056 -166.317 69.738 1.00 18.09 144 THR A C 1
ATOM 626 O O . THR A 1 86 ? 28.995 -166.919 69.565 1.00 17.91 144 THR A O 1
ATOM 630 N N . GLU A 1 87 ? 31.149 -166.910 70.206 1.00 23.53 145 GLU A N 1
ATOM 631 C CA . GLU A 1 87 ? 31.133 -168.319 70.588 1.00 34.66 145 GLU A CA 1
ATOM 632 C C . GLU A 1 87 ? 30.118 -168.554 71.708 1.00 30.19 145 GLU A C 1
ATOM 633 O O . GLU A 1 87 ? 29.438 -169.582 71.744 1.00 31.59 145 GLU A O 1
ATOM 639 N N . LYS A 1 88 ? 30.014 -167.582 72.607 1.00 23.78 146 LYS A N 1
ATOM 640 C CA . LYS A 1 88 ? 29.072 -167.642 73.721 1.00 28.30 146 LYS A CA 1
ATOM 641 C C . LYS A 1 88 ? 27.620 -167.680 73.240 1.00 33.04 146 LYS A C 1
ATOM 642 O O . LYS A 1 88 ? 26.811 -168.479 73.722 1.00 22.45 146 LYS A O 1
ATOM 648 N N . GLU A 1 89 ? 27.297 -166.812 72.286 1.00 24.72 147 GLU A N 1
ATOM 649 C CA . GLU A 1 89 ? 25.957 -166.756 71.708 1.00 26.62 147 GLU A CA 1
ATOM 650 C C . GLU A 1 89 ? 25.634 -168.053 70.977 1.00 13.94 147 GLU A C 1
ATOM 651 O O . GLU A 1 89 ? 24.513 -168.562 71.051 1.00 24.22 147 GLU A O 1
ATOM 657 N N . TYR A 1 90 ? 26.629 -168.578 70.270 1.00 15.76 148 TYR A N 1
ATOM 658 C CA . TYR A 1 90 ? 26.492 -169.836 69.550 1.00 27.42 148 TYR A CA 1
ATOM 659 C C . TYR A 1 90 ? 26.213 -170.966 70.537 1.00 30.17 148 TYR A C 1
ATOM 660 O O . TYR A 1 90 ? 25.296 -171.764 70.337 1.00 24.75 148 TYR A O 1
ATOM 669 N N . LYS A 1 91 ? 27.004 -171.027 71.606 1.00 28.26 149 LYS A N 1
ATOM 670 C CA . LYS A 1 91 ? 26.765 -172.005 72.664 1.00 31.98 149 LYS A CA 1
ATOM 671 C C . LYS A 1 91 ? 25.375 -171.831 73.260 1.00 32.32 149 LYS A C 1
ATOM 672 O O . LYS A 1 91 ? 24.684 -172.814 73.527 1.00 29.92 149 LYS A O 1
ATOM 678 N N . GLN A 1 92 ? 24.968 -170.584 73.473 1.00 26.04 150 GLN A N 1
ATOM 679 C CA . GLN A 1 92 ? 23.647 -170.310 74.034 1.00 22.62 150 GLN A CA 1
ATOM 680 C C . GLN A 1 92 ? 22.499 -170.734 73.117 1.00 30.22 150 GLN A C 1
ATOM 681 O O . GLN A 1 92 ? 21.498 -171.274 73.585 1.00 23.92 150 GLN A O 1
ATOM 687 N N . SER A 1 93 ? 22.622 -170.476 71.818 1.00 20.84 151 SER A N 1
ATOM 688 C CA . SER A 1 93 ? 21.551 -170.829 70.890 1.00 25.08 151 SER A CA 1
ATOM 689 C C . SER A 1 93 ? 21.520 -172.322 70.579 1.00 23.51 151 SER A C 1
ATOM 690 O O . SER A 1 93 ? 20.450 -172.917 70.463 1.00 24.04 151 SER A O 1
ATOM 693 N N . GLY A 1 94 ? 22.697 -172.923 70.446 1.00 23.92 152 GLY A N 1
ATOM 694 C CA . GLY A 1 94 ? 22.805 -174.256 69.883 1.00 27.18 152 GLY A CA 1
ATOM 695 C C . GLY A 1 94 ? 22.728 -174.155 68.372 1.00 25.73 152 GLY A C 1
ATOM 696 O O . GLY A 1 94 ? 22.586 -173.058 67.833 1.00 27.46 152 GLY A O 1
ATOM 697 N N . ASN A 1 95 ? 22.816 -175.290 67.686 1.00 24.60 153 ASN A N 1
ATOM 698 C CA . ASN A 1 95 ? 22.806 -175.298 66.226 1.00 22.47 153 ASN A CA 1
ATOM 699 C C . ASN A 1 95 ? 21.469 -174.836 65.648 1.00 20.15 153 ASN A C 1
ATOM 700 O O . ASN A 1 95 ? 20.417 -175.118 66.219 1.00 24.60 153 ASN A O 1
ATOM 705 N N . PRO A 1 96 ? 21.501 -174.120 64.509 1.00 20.31 154 PRO A N 1
ATOM 706 C CA . PRO A 1 96 ? 22.683 -173.652 63.778 1.00 19.63 154 PRO A CA 1
ATOM 707 C C . PRO A 1 96 ? 23.191 -172.313 64.306 1.00 16.86 154 PRO A C 1
ATOM 708 O O . PRO A 1 96 ? 22.597 -171.756 65.228 1.00 14.78 154 PRO A O 1
ATOM 712 N N . LEU A 1 97 ? 24.276 -171.816 63.720 1.00 16.22 155 LEU A N 1
ATOM 713 C CA . LEU A 1 97 ? 24.807 -170.498 64.051 1.00 19.72 155 LEU A CA 1
ATOM 714 C C . LEU A 1 97 ? 23.711 -169.434 64.055 1.00 17.55 155 LEU A C 1
ATOM 715 O O . LEU A 1 97 ? 22.921 -169.359 63.116 1.00 20.57 155 LEU A O 1
ATOM 720 N N . PRO A 1 98 ? 23.645 -168.617 65.120 1.00 17.26 156 PRO A N 1
ATOM 721 C CA . PRO A 1 98 ? 22.727 -167.477 65.116 1.00 21.51 156 PRO A CA 1
ATOM 722 C C . PRO A 1 98 ? 23.395 -166.249 64.508 1.00 14.62 156 PRO A C 1
ATOM 723 O O . PRO A 1 98 ? 24.510 -166.362 63.994 1.00 19.85 156 PRO A O 1
ATOM 727 N N . GLY A 1 99 ? 22.731 -165.100 64.563 1.00 21.58 157 GLY A N 1
ATOM 728 C CA . GLY A 1 99 ? 23.304 -163.871 64.045 1.00 22.52 157 GLY A CA 1
ATOM 729 C C . GLY A 1 99 ? 23.293 -163.816 62.528 1.00 17.81 157 GLY A C 1
ATOM 730 O O . GLY A 1 99 ? 22.498 -164.497 61.880 1.00 17.50 157 GLY A O 1
ATOM 731 N N . GLY A 1 100 ? 24.182 -163.000 61.964 1.00 19.84 158 GLY A N 1
ATOM 732 C CA . GLY A 1 100 ? 24.249 -162.799 60.527 1.00 14.38 158 GLY A CA 1
ATOM 733 C C . GLY A 1 100 ? 25.675 -162.710 60.015 1.00 14.78 158 GLY A C 1
ATOM 734 O O . GLY A 1 100 ? 26.567 -163.381 60.529 1.00 14.70 158 GLY A O 1
ATOM 735 N N . PHE A 1 101 ? 25.882 -161.870 59.003 1.00 12.38 159 PHE A N 1
ATOM 736 C CA . PHE A 1 101 ? 27.169 -161.763 58.317 1.00 13.83 159 PHE A CA 1
ATOM 737 C C . PHE A 1 101 ? 27.955 -160.516 58.716 1.00 18.62 159 PHE A C 1
ATOM 738 O O . PHE A 1 101 ? 29.104 -160.347 58.309 1.00 15.55 159 PHE A O 1
ATOM 746 N N . ASN A 1 102 ? 27.333 -159.635 59.491 1.00 18.93 160 ASN A N 1
ATOM 747 C CA . ASN A 1 102 ? 27.908 -158.319 59.744 1.00 17.64 160 ASN A CA 1
ATOM 748 C C . ASN A 1 102 ? 29.138 -158.352 60.646 1.00 20.49 160 ASN A C 1
ATOM 749 O O . ASN A 1 102 ? 29.158 -159.024 61.676 1.00 21.12 160 ASN A O 1
ATOM 754 N N . LEU A 1 103 ? 30.164 -157.617 60.233 1.00 15.87 161 LEU A N 1
ATOM 755 C CA . LEU A 1 103 ? 31.404 -157.503 60.988 1.00 17.42 161 LEU A CA 1
ATOM 756 C C . LEU A 1 103 ? 31.162 -156.790 62.318 1.00 26.60 161 LEU A C 1
ATOM 757 O O . LEU A 1 103 ? 30.664 -155.664 62.341 1.00 24.43 161 LEU A O 1
ATOM 762 N N . ASN A 1 104 ? 31.519 -157.447 63.420 1.00 20.75 162 ASN A N 1
ATOM 763 C CA . ASN A 1 104 ? 31.224 -156.933 64.757 1.00 23.45 162 ASN A CA 1
ATOM 764 C C . ASN A 1 104 ? 32.449 -156.379 65.491 1.00 23.34 162 ASN A C 1
ATOM 765 O O . ASN A 1 104 ? 32.379 -156.088 66.685 1.00 28.29 162 ASN A O 1
ATOM 770 N N . PHE A 1 105 ? 33.564 -156.229 64.780 1.00 22.41 163 PHE A N 1
ATOM 771 C CA . PHE A 1 105 ? 34.803 -155.758 65.395 1.00 25.11 163 PHE A CA 1
ATOM 772 C C . PHE A 1 105 ? 34.665 -154.306 65.845 1.00 24.90 163 PHE A C 1
ATOM 773 O O . PHE A 1 105 ? 33.859 -153.555 65.298 1.00 23.74 163 PHE A O 1
ATOM 781 N N . VAL A 1 106 ? 35.461 -153.917 66.838 1.00 22.62 164 VAL A N 1
ATOM 782 C CA . VAL A 1 106 ? 35.414 -152.562 67.378 1.00 23.11 164 VAL A CA 1
ATOM 783 C C . VAL A 1 106 ? 36.809 -152.002 67.641 1.00 20.89 164 VAL A C 1
ATOM 784 O O . VAL A 1 106 ? 37.786 -152.744 67.734 1.00 19.89 164 VAL A O 1
ATOM 788 N N . THR A 1 107 ? 36.889 -150.682 67.756 1.00 20.97 165 THR A N 1
ATOM 789 C CA . THR A 1 107 ? 38.117 -150.020 68.172 1.00 24.41 165 THR A CA 1
ATOM 790 C C . THR A 1 107 ? 38.384 -150.307 69.647 1.00 28.65 165 THR A C 1
ATOM 791 O O . THR A 1 107 ? 37.491 -150.768 70.357 1.00 23.47 165 THR A O 1
ATOM 795 N N . PRO A 1 108 ? 39.613 -150.029 70.116 1.00 31.25 166 PRO A N 1
ATOM 796 C CA . PRO A 1 108 ? 39.935 -150.178 71.541 1.00 32.90 166 PRO A CA 1
ATOM 797 C C . PRO A 1 108 ? 38.962 -149.444 72.465 1.00 23.59 166 PRO A C 1
ATOM 798 O O . PRO A 1 108 ? 38.730 -149.894 73.587 1.00 34.72 166 PRO A O 1
ATOM 802 N N . SER A 1 109 ? 38.397 -148.335 71.992 1.00 27.57 167 SER A N 1
ATOM 803 C CA . SER A 1 109 ? 37.441 -147.563 72.780 1.00 25.92 167 SER A CA 1
ATOM 804 C C . SER A 1 109 ? 36.017 -148.116 72.661 1.00 32.98 167 SER A C 1
ATOM 805 O O . SER A 1 109 ? 35.110 -147.656 73.356 1.00 30.41 167 SER A O 1
ATOM 808 N N . GLY A 1 110 ? 35.824 -149.090 71.772 1.00 30.43 168 GLY A N 1
ATOM 809 C CA . GLY A 1 110 ? 34.549 -149.777 71.643 1.00 26.44 168 GLY A CA 1
ATOM 810 C C . GLY A 1 110 ? 33.657 -149.294 70.511 1.00 27.00 168 GLY A C 1
ATOM 811 O O . GLY A 1 110 ? 32.470 -149.618 70.476 1.00 27.69 168 GLY A O 1
ATOM 812 N N . GLN A 1 111 ? 34.219 -148.527 69.582 1.00 25.76 169 GLN A N 1
ATOM 813 C CA . GLN A 1 111 ? 33.451 -148.022 68.449 1.00 26.29 169 GLN A CA 1
ATOM 814 C C . GLN A 1 111 ? 33.336 -149.079 67.352 1.00 20.63 169 GLN A C 1
ATOM 815 O O . GLN A 1 111 ? 34.335 -149.664 66.937 1.00 20.98 169 GLN A O 1
ATOM 821 N N . ARG A 1 112 ? 32.108 -149.316 66.899 1.00 27.87 170 ARG A N 1
ATOM 822 C CA . ARG A 1 112 ? 31.839 -150.221 65.783 1.00 26.42 170 ARG A CA 1
ATOM 823 C C . ARG A 1 112 ? 32.450 -149.732 64.480 1.00 23.02 170 ARG A C 1
ATOM 824 O O . ARG A 1 112 ? 32.424 -148.538 64.185 1.00 24.02 170 ARG A O 1
ATOM 832 N N . ILE A 1 113 ? 32.977 -150.663 63.693 1.00 20.89 171 ILE A N 1
ATOM 833 C CA . ILE A 1 113 ? 33.359 -150.363 62.320 1.00 18.51 171 ILE A CA 1
ATOM 834 C C . ILE A 1 113 ? 32.159 -150.598 61.403 1.00 23.07 171 ILE A C 1
ATOM 835 O O . ILE A 1 113 ? 32.050 -149.981 60.346 1.00 23.60 171 ILE A O 1
ATOM 840 N N . SER A 1 114 ? 31.256 -151.484 61.817 1.00 23.36 172 SER A N 1
ATOM 841 C CA . SER A 1 114 ? 30.080 -151.812 61.015 1.00 20.54 172 SER A CA 1
ATOM 842 C C . SER A 1 114 ? 28.873 -152.150 61.893 1.00 18.26 172 SER A C 1
ATOM 843 O O . SER A 1 114 ? 28.998 -152.933 62.834 1.00 22.40 172 SER A O 1
ATOM 846 N N . PRO A 1 115 ? 27.698 -151.565 61.596 1.00 18.14 173 PRO A N 1
ATOM 847 C CA . PRO A 1 115 ? 27.431 -150.563 60.557 1.00 20.84 173 PRO A CA 1
ATOM 848 C C . PRO A 1 115 ? 28.094 -149.226 60.853 1.00 23.94 173 PRO A C 1
ATOM 849 O O . PRO A 1 115 ? 28.373 -148.920 62.013 1.00 23.38 173 PRO A O 1
ATOM 853 N N . PHE A 1 116 ? 28.341 -148.450 59.804 1.00 21.34 174 PHE A N 1
ATOM 854 C CA . PHE A 1 116 ? 29.003 -147.158 59.927 1.00 20.25 174 PHE A CA 1
ATOM 855 C C . PHE A 1 116 ? 28.150 -146.066 59.282 1.00 25.17 174 PHE A C 1
ATOM 856 O O . PHE A 1 116 ? 27.763 -146.194 58.123 1.00 20.64 174 PHE A O 1
ATOM 864 N N . PRO A 1 117 ? 27.855 -144.985 60.027 1.00 25.33 175 PRO A N 1
ATOM 865 C CA . PRO A 1 117 ? 26.956 -143.944 59.511 1.00 20.42 175 PRO A CA 1
ATOM 866 C C . PRO A 1 117 ? 27.582 -143.094 58.410 1.00 20.26 175 PRO A C 1
ATOM 867 O O . PRO A 1 117 ? 28.757 -142.733 58.488 1.00 20.41 175 PRO A O 1
ATOM 871 N N . MET A 1 118 ? 26.786 -142.767 57.399 1.00 18.88 176 MET A N 1
ATOM 872 C CA . MET A 1 118 ? 27.276 -142.029 56.244 1.00 20.73 176 MET A CA 1
ATOM 873 C C . MET A 1 118 ? 27.685 -140.601 56.605 1.00 22.71 176 MET A C 1
ATOM 874 O O . MET A 1 118 ? 28.543 -140.017 55.947 1.00 21.19 176 MET A O 1
ATOM 879 N N . GLU A 1 119 ? 27.080 -140.040 57.650 1.00 21.12 177 GLU A N 1
ATOM 880 C CA . GLU A 1 119 ? 27.381 -138.667 58.048 1.00 27.89 177 GLU A CA 1
ATOM 881 C C . GLU A 1 119 ? 28.843 -138.517 58.466 1.00 27.52 177 GLU A C 1
ATOM 882 O O . GLU A 1 119 ? 29.445 -137.461 58.278 1.00 36.98 177 GLU A O 1
ATOM 888 N N . LEU A 1 120 ? 29.410 -139.582 59.024 1.00 20.50 178 LEU A N 1
ATOM 889 C CA . LEU A 1 120 ? 30.797 -139.566 59.479 1.00 20.73 178 LEU A CA 1
ATOM 890 C C . LEU A 1 120 ? 31.785 -139.773 58.333 1.00 30.62 178 LEU A C 1
ATOM 891 O O . LEU A 1 120 ? 32.989 -139.586 58.507 1.00 40.40 178 LEU A O 1
ATOM 896 N N . LEU A 1 121 ? 31.273 -140.149 57.164 1.00 21.17 179 LEU A N 1
ATOM 897 C CA . LEU A 1 121 ? 32.118 -140.402 56.001 1.00 25.30 179 LEU A CA 1
ATOM 898 C C . LEU A 1 121 ? 32.127 -139.216 55.043 1.00 19.59 179 LEU A C 1
ATOM 899 O O . LEU A 1 121 ? 33.131 -138.952 54.385 1.00 23.21 179 LEU A O 1
ATOM 904 N N . GLU A 1 122 ? 31.013 -138.496 54.978 1.00 20.27 180 GLU A N 1
ATOM 905 C CA . GLU A 1 122 ? 30.826 -137.493 53.935 1.00 34.25 180 GLU A CA 1
ATOM 906 C C . GLU A 1 122 ? 31.551 -136.172 54.212 1.00 34.53 180 GLU A C 1
ATOM 907 O O . GLU A 1 122 ? 31.491 -135.255 53.394 1.00 28.12 180 GLU A O 1
ATOM 913 N N . LYS A 1 123 ? 32.242 -136.080 55.346 1.00 37.78 181 LYS A N 1
ATOM 914 C CA . LYS A 1 123 ? 33.073 -134.913 55.650 1.00 35.83 181 LYS A CA 1
ATOM 915 C C . LYS A 1 123 ? 34.405 -135.341 56.265 1.00 30.64 181 LYS A C 1
ATOM 916 O O . LYS A 1 123 ? 35.001 -134.605 57.052 1.00 62.76 181 LYS A O 1
ATOM 922 N N . ASN A 1 124 ? 34.868 -136.530 55.893 1.00 36.30 182 ASN A N 1
ATOM 923 C CA . ASN A 1 124 ? 36.106 -137.087 56.431 1.00 33.54 182 ASN A CA 1
ATOM 924 C C . ASN A 1 124 ? 37.268 -136.914 55.450 1.00 50.74 182 ASN A C 1
ATOM 925 O O . ASN A 1 124 ? 37.052 -136.731 54.250 1.00 43.63 182 ASN A O 1
ATOM 930 N N . SER A 1 125 ? 38.497 -136.974 55.964 1.00 35.24 183 SER A N 1
ATOM 931 C CA . SER A 1 125 ? 39.697 -136.734 55.152 1.00 52.05 183 SER A CA 1
ATOM 932 C C . SER A 1 125 ? 40.054 -137.935 54.290 1.00 36.80 183 SER A C 1
ATOM 933 O O . SER A 1 125 ? 40.382 -137.795 53.112 1.00 42.85 183 SER A O 1
ATOM 936 N N . ASN A 1 126 ? 39.988 -139.116 54.894 1.00 32.00 184 ASN A N 1
ATOM 937 C CA . ASN A 1 126 ? 40.385 -140.351 54.234 1.00 53.99 184 ASN A CA 1
ATOM 938 C C . ASN A 1 126 ? 39.378 -140.824 53.183 1.00 46.38 184 ASN A C 1
ATOM 939 O O . ASN A 1 126 ? 39.559 -141.882 52.584 1.00 43.08 184 ASN A O 1
ATOM 944 N N . ILE A 1 127 ? 38.324 -140.041 52.963 1.00 33.36 185 ILE A N 1
ATOM 945 C CA . ILE A 1 127 ? 37.239 -140.430 52.065 1.00 31.24 185 ILE A CA 1
ATOM 946 C C . ILE A 1 127 ? 37.028 -139.373 50.983 1.00 24.28 185 ILE A C 1
ATOM 947 O O . ILE A 1 127 ? 36.584 -138.263 51.272 1.00 33.61 185 ILE A O 1
ATOM 952 N N . LYS A 1 128 ? 37.336 -139.730 49.738 1.00 26.42 186 LYS A N 1
ATOM 953 C CA . LYS A 1 128 ? 37.317 -138.774 48.629 1.00 34.63 186 LYS A CA 1
ATOM 954 C C . LYS A 1 128 ? 36.235 -139.044 47.581 1.00 33.43 186 LYS A C 1
ATOM 955 O O . LYS A 1 128 ? 36.103 -138.290 46.619 1.00 35.66 186 LYS A O 1
ATOM 961 N N . ALA A 1 129 ? 35.459 -140.106 47.767 1.00 30.41 187 ALA A N 1
ATOM 962 C CA . ALA A 1 129 ? 34.388 -140.433 46.829 1.00 24.65 187 ALA A CA 1
ATOM 963 C C . ALA A 1 129 ? 33.339 -139.324 46.769 1.00 29.82 187 ALA A C 1
ATOM 964 O O . ALA A 1 129 ? 33.073 -138.652 47.767 1.00 28.82 187 ALA A O 1
ATOM 966 N N . SER A 1 130 ? 32.741 -139.149 45.593 1.00 19.93 188 SER A N 1
ATOM 967 C CA . SER A 1 130 ? 31.804 -138.053 45.351 1.00 28.25 188 SER A CA 1
ATOM 968 C C . SER A 1 130 ? 30.352 -138.393 45.690 1.00 25.43 188 SER A C 1
ATOM 969 O O . SER A 1 130 ? 29.493 -137.509 45.679 1.00 27.45 188 SER A O 1
ATOM 972 N N . THR A 1 131 ? 30.074 -139.661 45.979 1.00 22.28 189 THR A N 1
ATOM 973 C CA . THR A 1 131 ? 28.720 -140.089 46.330 1.00 26.70 189 THR A CA 1
ATOM 974 C C . THR A 1 131 ? 28.717 -140.988 47.563 1.00 17.23 189 THR A C 1
ATOM 975 O O . THR A 1 131 ? 29.735 -141.586 47.907 1.00 20.43 189 THR A O 1
ATOM 979 N N . ASP A 1 132 ? 27.561 -141.087 48.213 1.00 14.80 190 ASP A N 1
ATOM 980 C CA . ASP A 1 132 ? 27.412 -141.889 49.426 1.00 21.62 190 ASP A CA 1
ATOM 981 C C . ASP A 1 132 ? 27.759 -143.361 49.198 1.00 17.00 190 ASP A C 1
ATOM 982 O O . ASP A 1 132 ? 28.488 -143.971 49.991 1.00 19.10 190 ASP A O 1
ATOM 987 N N . LEU A 1 133 ? 27.233 -143.933 48.118 1.00 18.77 191 LEU A N 1
ATOM 988 C CA . LEU A 1 133 ? 27.530 -145.321 47.774 1.00 24.47 191 LEU A CA 1
ATOM 989 C C . LEU A 1 133 ? 29.030 -145.491 47.550 1.00 17.75 191 LEU A C 1
ATOM 990 O O . LEU A 1 133 ? 29.645 -146.445 48.040 1.00 21.36 191 LEU A O 1
ATOM 995 N N . GLY A 1 134 ? 29.615 -144.548 46.818 1.00 19.57 192 GLY A N 1
ATOM 996 C CA . GLY A 1 134 ? 31.049 -144.535 46.592 1.00 15.64 192 GLY A CA 1
ATOM 997 C C . GLY A 1 134 ? 31.825 -144.417 47.892 1.00 14.67 192 GLY A C 1
ATOM 998 O O . GLY A 1 134 ? 32.895 -145.010 48.046 1.00 19.56 192 GLY A O 1
ATOM 999 N N . ARG A 1 135 ? 31.284 -143.650 48.832 1.00 17.78 193 ARG A N 1
ATOM 1000 C CA . ARG A 1 135 ? 31.925 -143.466 50.128 1.00 19.88 193 ARG A CA 1
ATOM 1001 C C . ARG A 1 135 ? 31.886 -144.763 50.932 1.00 22.33 193 ARG A C 1
ATOM 1002 O O . ARG A 1 135 ? 32.879 -145.144 51.558 1.00 19.97 193 ARG A O 1
ATOM 1010 N N . CYS A 1 136 ? 30.743 -145.443 50.916 1.00 17.72 194 CYS A N 1
ATOM 1011 C CA . CYS A 1 136 ? 30.651 -146.759 51.546 1.00 17.51 194 CYS A CA 1
ATOM 1012 C C . CYS A 1 136 ? 31.645 -147.737 50.910 1.00 15.77 194 CYS A C 1
ATOM 1013 O O . CYS A 1 136 ? 32.410 -148.423 51.608 1.00 21.67 194 CYS A O 1
ATOM 1016 N N . ALA A 1 137 ? 31.639 -147.796 49.582 1.00 20.34 195 ALA A N 1
ATOM 1017 C CA . ALA A 1 137 ? 32.561 -148.669 48.860 1.00 18.99 195 ALA A CA 1
ATOM 1018 C C . ALA A 1 137 ? 34.014 -148.369 49.212 1.00 19.10 195 ALA A C 1
ATOM 1019 O O . ALA A 1 137 ? 34.812 -149.280 49.444 1.00 19.21 195 ALA A O 1
ATOM 1021 N N . GLU A 1 138 ? 34.352 -147.085 49.237 1.00 18.06 196 GLU A N 1
ATOM 1022 C CA . GLU A 1 138 ? 35.701 -146.658 49.571 1.00 20.94 196 GLU A CA 1
ATOM 1023 C C . GLU A 1 138 ? 36.041 -147.072 50.997 1.00 18.43 196 GLU A C 1
ATOM 1024 O O . GLU A 1 138 ? 37.136 -147.564 51.264 1.00 16.87 196 GLU A O 1
ATOM 1030 N N . PHE A 1 139 ? 35.095 -146.872 51.909 1.00 18.80 197 PHE A N 1
ATOM 1031 C CA . PHE A 1 139 ? 35.262 -147.315 53.287 1.00 17.16 197 PHE A CA 1
ATOM 1032 C C . PHE A 1 139 ? 35.590 -148.800 53.321 1.00 23.24 197 PHE A C 1
ATOM 1033 O O . PHE A 1 139 ? 36.506 -149.226 54.028 1.00 22.32 197 PHE A O 1
ATOM 1041 N N . ALA A 1 140 ? 34.848 -149.587 52.550 1.00 21.16 198 ALA A N 1
ATOM 1042 C CA . ALA A 1 140 ? 35.136 -151.017 52.453 1.00 18.64 198 ALA A CA 1
ATOM 1043 C C . ALA A 1 140 ? 36.514 -151.308 51.849 1.00 27.76 198 ALA A C 1
ATOM 1044 O O . ALA A 1 140 ? 37.239 -152.174 52.341 1.00 16.51 198 ALA A O 1
ATOM 1046 N N . PHE A 1 141 ? 36.875 -150.599 50.783 1.00 19.60 199 PHE A N 1
ATOM 1047 C CA . PHE A 1 141 ? 38.163 -150.837 50.129 1.00 23.34 199 PHE A CA 1
ATOM 1048 C C . PHE A 1 141 ? 39.334 -150.533 51.058 1.00 24.08 199 PHE A C 1
ATOM 1049 O O . PHE A 1 141 ? 40.386 -151.164 50.969 1.00 22.46 199 PHE A O 1
ATOM 1057 N N . LYS A 1 142 ? 39.144 -149.566 51.949 1.00 23.99 200 LYS A N 1
ATOM 1058 C CA . LYS A 1 142 ? 40.202 -149.152 52.861 1.00 28.89 200 LYS A CA 1
ATOM 1059 C C . LYS A 1 142 ? 40.168 -149.951 54.165 1.00 29.49 200 LYS A C 1
ATOM 1060 O O . LYS A 1 142 ? 40.637 -149.489 55.204 1.00 26.16 200 LYS A O 1
ATOM 1066 N N . THR A 1 143 ? 39.618 -151.160 54.083 1.00 26.83 201 THR A N 1
ATOM 1067 C CA . THR A 1 143 ? 39.589 -152.104 55.195 1.00 23.35 201 THR A CA 1
ATOM 1068 C C . THR A 1 143 ? 40.233 -153.414 54.750 1.00 29.42 201 THR A C 1
ATOM 1069 O O . THR A 1 143 ? 39.784 -154.026 53.780 1.00 30.98 201 THR A O 1
ATOM 1073 N N . VAL A 1 144 ? 41.279 -153.840 55.456 1.00 25.00 202 VAL A N 1
ATOM 1074 C CA . VAL A 1 144 ? 41.987 -155.073 55.114 1.00 24.58 202 VAL A CA 1
ATOM 1075 C C . VAL A 1 144 ? 42.217 -155.954 56.336 1.00 33.59 202 VAL A C 1
ATOM 1076 O O . VAL A 1 144 ? 42.305 -155.470 57.464 1.00 32.36 202 VAL A O 1
ATOM 1080 N N . ALA A 1 145 ? 42.323 -157.254 56.091 1.00 28.50 203 ALA A N 1
ATOM 1081 C CA . ALA A 1 145 ? 42.621 -158.212 57.142 1.00 31.65 203 ALA A CA 1
ATOM 1082 C C . ALA A 1 145 ? 44.088 -158.127 57.549 1.00 29.52 203 ALA A C 1
ATOM 1083 O O . ALA A 1 145 ? 44.965 -157.951 56.703 1.00 32.47 203 ALA A O 1
ATOM 1085 N N . MET A 1 146 ? 44.341 -158.242 58.850 1.00 33.23 204 MET A N 1
ATOM 1086 C CA . MET A 1 146 ? 45.699 -158.370 59.369 1.00 33.90 204 MET A CA 1
ATOM 1087 C C . MET A 1 146 ? 46.006 -159.849 59.573 1.00 32.99 204 MET A C 1
ATOM 1088 O O . MET A 1 146 ? 45.122 -160.620 59.948 1.00 36.32 204 MET A O 1
ATOM 1093 N N . ASP A 1 147 ? 47.251 -160.245 59.322 1.00 35.85 205 ASP A N 1
ATOM 1094 C CA . ASP A 1 147 ? 47.650 -161.641 59.481 1.00 51.49 205 ASP A CA 1
ATOM 1095 C C . ASP A 1 147 ? 48.170 -161.911 60.897 1.00 48.42 205 ASP A C 1
ATOM 1096 O O . ASP A 1 147 ? 48.027 -161.071 61.786 1.00 44.09 205 ASP A O 1
ATOM 1101 N N . LYS A 1 148 ? 48.759 -163.088 61.102 1.00 51.02 206 LYS A N 1
ATOM 1102 C CA . LYS A 1 148 ? 49.244 -163.494 62.421 1.00 55.28 206 LYS A CA 1
ATOM 1103 C C . LYS A 1 148 ? 50.357 -162.589 62.939 1.00 51.17 206 LYS A C 1
ATOM 1104 O O . LYS A 1 148 ? 50.406 -162.278 64.129 1.00 57.55 206 LYS A O 1
ATOM 1110 N N . ASN A 1 149 ? 51.249 -162.167 62.047 1.00 56.94 207 ASN A N 1
ATOM 1111 C CA . ASN A 1 149 ? 52.331 -161.262 62.424 1.00 53.13 207 ASN A CA 1
ATOM 1112 C C . ASN A 1 149 ? 51.863 -159.809 62.469 1.00 52.83 207 ASN A C 1
ATOM 1113 O O . ASN A 1 149 ? 52.676 -158.888 62.555 1.00 50.48 207 ASN A O 1
ATOM 1118 N N . ASN A 1 150 ? 50.549 -159.615 62.401 1.00 54.44 208 ASN A N 1
ATOM 1119 C CA . ASN A 1 150 ? 49.948 -158.288 62.467 1.00 53.13 208 ASN A CA 1
ATOM 1120 C C . ASN A 1 150 ? 50.367 -157.409 61.289 1.00 49.67 208 ASN A C 1
ATOM 1121 O O . ASN A 1 150 ? 50.429 -156.185 61.404 1.00 55.77 208 ASN A O 1
ATOM 1126 N N . LYS A 1 151 ? 50.653 -158.048 60.158 1.00 43.62 209 LYS A N 1
ATOM 1127 C CA . LYS A 1 151 ? 50.951 -157.340 58.917 1.00 52.81 209 LYS A CA 1
ATOM 1128 C C . LYS A 1 151 ? 49.687 -157.243 58.073 1.00 48.01 209 LYS A C 1
ATOM 1129 O O . LYS A 1 151 ? 48.853 -158.150 58.087 1.00 42.65 209 LYS A O 1
ATOM 1135 N N . ALA A 1 152 ? 49.548 -156.143 57.342 1.00 48.77 210 ALA A N 1
ATOM 1136 C CA . ALA A 1 152 ? 48.390 -155.937 56.482 1.00 46.85 210 ALA A CA 1
ATOM 1137 C C . ALA A 1 152 ? 48.432 -156.866 55.275 1.00 41.24 210 ALA A C 1
ATOM 1138 O O . ALA A 1 152 ? 49.451 -156.971 54.594 1.00 46.51 210 ALA A O 1
ATOM 1140 N N . THR A 1 153 ? 47.315 -157.542 55.026 1.00 38.69 211 THR A N 1
ATOM 1141 C CA . THR A 1 153 ? 47.161 -158.371 53.838 1.00 33.07 211 THR A CA 1
ATOM 1142 C C . THR A 1 153 ? 46.483 -157.554 52.747 1.00 31.96 211 THR A C 1
ATOM 1143 O O . THR A 1 153 ? 46.312 -156.342 52.887 1.00 33.38 211 THR A O 1
ATOM 1147 N N . LYS A 1 154 ? 46.102 -158.225 51.665 1.00 34.53 212 LYS A N 1
ATOM 1148 C CA . LYS A 1 154 ? 45.336 -157.594 50.598 1.00 35.06 212 LYS A CA 1
ATOM 1149 C C . LYS A 1 154 ? 43.974 -158.275 50.483 1.00 25.47 212 LYS A C 1
ATOM 1150 O O . LYS A 1 154 ? 43.306 -158.191 49.453 1.00 30.68 212 LYS A O 1
ATOM 1156 N N . TYR A 1 155 ? 43.572 -158.951 51.556 1.00 23.77 213 TYR A N 1
ATOM 1157 C CA . TYR A 1 155 ? 42.261 -159.579 51.624 1.00 25.30 213 TYR A CA 1
ATOM 1158 C C . TYR A 1 155 ? 41.241 -158.571 52.139 1.00 27.20 213 TYR A C 1
ATOM 1159 O O . TYR A 1 155 ? 41.398 -158.016 53.227 1.00 23.17 213 TYR A O 1
ATOM 1168 N N . ARG A 1 156 ? 40.201 -158.336 51.344 1.00 23.20 214 ARG A N 1
ATOM 1169 C CA . ARG A 1 156 ? 39.182 -157.348 51.674 1.00 25.19 214 ARG A CA 1
ATOM 1170 C C . ARG A 1 156 ? 37.800 -157.981 51.721 1.00 24.94 214 ARG A C 1
ATOM 1171 O O . ARG A 1 156 ? 37.552 -159.012 51.094 1.00 32.65 214 ARG A O 1
ATOM 1179 N N . TYR A 1 157 ? 36.905 -157.340 52.461 1.00 25.02 215 TYR A N 1
ATOM 1180 C CA . TYR A 1 157 ? 35.577 -157.875 52.711 1.00 24.21 215 TYR A CA 1
ATOM 1181 C C . TYR A 1 157 ? 34.529 -157.135 51.890 1.00 19.98 215 TYR A C 1
ATOM 1182 O O . TYR A 1 157 ? 34.672 -155.942 51.636 1.00 22.17 215 TYR A O 1
ATOM 1191 N N . PRO A 1 158 ? 33.466 -157.838 51.474 1.00 18.75 216 PRO A N 1
ATOM 1192 C CA . PRO A 1 158 ? 32.402 -157.160 50.730 1.00 13.66 216 PRO A CA 1
ATOM 1193 C C . PRO A 1 158 ? 31.574 -156.255 51.631 1.00 21.43 216 PRO A C 1
ATOM 1194 O O . PRO A 1 158 ? 31.657 -156.361 52.855 1.00 15.39 216 PRO A O 1
ATOM 1198 N N . PHE A 1 159 ? 30.785 -155.380 51.022 1.00 16.84 217 PHE A N 1
ATOM 1199 C CA . PHE A 1 159 ? 29.977 -154.428 51.760 1.00 16.31 217 PHE A CA 1
ATOM 1200 C C . PHE A 1 159 ? 28.527 -154.458 51.301 1.00 13.51 217 PHE A C 1
ATOM 1201 O O . PHE A 1 159 ? 28.210 -154.923 50.195 1.00 17.01 217 PHE A O 1
ATOM 1209 N N . VAL A 1 160 ? 27.659 -153.948 52.168 1.00 12.83 218 VAL A N 1
ATOM 1210 C CA . VAL A 1 160 ? 26.271 -153.681 51.823 1.00 13.20 218 VAL A CA 1
ATOM 1211 C C . VAL A 1 160 ? 25.942 -152.258 52.237 1.00 21.99 218 VAL A C 1
ATOM 1212 O O . VAL A 1 160 ? 26.083 -151.905 53.409 1.00 16.87 218 VAL A O 1
ATOM 1216 N N . TYR A 1 161 ? 25.516 -151.437 51.284 1.00 14.20 219 TYR A N 1
ATOM 1217 C CA . TYR A 1 161 ? 25.045 -150.104 51.626 1.00 16.63 219 TYR A CA 1
ATOM 1218 C C . TYR A 1 161 ? 23.533 -150.113 51.772 1.00 15.12 219 TYR A C 1
ATOM 1219 O O . TYR A 1 161 ? 22.807 -150.520 50.858 1.00 12.55 219 TYR A O 1
ATOM 1228 N N . ASP A 1 162 ? 23.080 -149.682 52.946 1.00 13.40 220 ASP A N 1
ATOM 1229 C CA . ASP A 1 162 ? 21.668 -149.452 53.218 1.00 14.53 220 ASP A CA 1
ATOM 1230 C C . ASP A 1 162 ? 21.400 -147.963 53.017 1.00 20.33 220 ASP A C 1
ATOM 1231 O O . ASP A 1 162 ? 21.767 -147.133 53.859 1.00 23.85 220 ASP A O 1
ATOM 1236 N N . SER A 1 163 ? 20.768 -147.643 51.890 1.00 16.79 221 SER A N 1
ATOM 1237 C CA . SER A 1 163 ? 20.584 -146.262 51.458 1.00 23.75 221 SER A CA 1
ATOM 1238 C C . SER A 1 163 ? 19.381 -145.595 52.117 1.00 21.87 221 SER A C 1
ATOM 1239 O O . SER A 1 163 ? 19.263 -144.371 52.099 1.00 29.22 221 SER A O 1
ATOM 1242 N N . LYS A 1 164 ? 18.486 -146.393 52.691 1.00 25.97 222 LYS A N 1
ATOM 1243 C CA . LYS A 1 164 ? 17.347 -145.839 53.416 1.00 29.26 222 LYS A CA 1
ATOM 1244 C C . LYS A 1 164 ? 17.799 -145.372 54.793 1.00 20.15 222 LYS A C 1
ATOM 1245 O O . LYS A 1 164 ? 17.462 -144.273 55.230 1.00 31.30 222 LYS A O 1
ATOM 1251 N N . LYS A 1 165 ? 18.566 -146.219 55.472 1.00 20.67 223 LYS A N 1
ATOM 1252 C CA . LYS A 1 165 ? 19.092 -145.896 56.792 1.00 21.04 223 LYS A CA 1
ATOM 1253 C C . LYS A 1 165 ? 20.403 -145.128 56.694 1.00 17.63 223 LYS A C 1
ATOM 1254 O O . LYS A 1 165 ? 20.897 -144.601 57.691 1.00 25.47 223 LYS A O 1
ATOM 1260 N N . ARG A 1 166 ? 20.957 -145.068 55.486 1.00 21.26 224 ARG A N 1
ATOM 1261 C CA . ARG A 1 166 ? 22.244 -144.424 55.244 1.00 13.67 224 ARG A CA 1
ATOM 1262 C C . ARG A 1 166 ? 23.316 -145.055 56.117 1.00 18.46 224 ARG A C 1
ATOM 1263 O O . ARG A 1 166 ? 24.056 -144.358 56.819 1.00 18.40 224 ARG A O 1
ATOM 1271 N N . LEU A 1 167 ? 23.391 -146.382 56.056 1.00 18.90 225 LEU A N 1
ATOM 1272 C CA . LEU A 1 167 ? 24.351 -147.141 56.852 1.00 12.66 225 LEU A CA 1
ATOM 1273 C C . LEU A 1 167 ? 25.181 -148.059 55.970 1.00 19.27 225 LEU A C 1
ATOM 1274 O O . LEU A 1 167 ? 24.646 -148.797 55.139 1.00 15.04 225 LEU A O 1
ATOM 1279 N N . CYS A 1 168 ? 26.492 -148.005 56.171 1.00 14.70 226 CYS A N 1
ATOM 1280 C CA . CYS A 1 168 ? 27.428 -148.843 55.439 1.00 15.04 226 CYS A CA 1
ATOM 1281 C C . CYS A 1 168 ? 27.813 -150.067 56.263 1.00 19.91 226 CYS A C 1
ATOM 1282 O O . CYS A 1 168 ? 28.332 -149.939 57.372 1.00 22.16 226 CYS A O 1
ATOM 1285 N N . HIS A 1 169 ? 27.551 -151.248 55.711 1.00 19.22 227 HIS A N 1
ATOM 1286 C CA . HIS A 1 169 ? 27.892 -152.510 56.359 1.00 11.07 227 HIS A CA 1
ATOM 1287 C C . HIS A 1 169 ? 29.087 -153.180 55.692 1.00 21.45 227 HIS A C 1
ATOM 1288 O O . HIS A 1 169 ? 29.132 -153.302 54.468 1.00 23.75 227 HIS A O 1
ATOM 1295 N N . ILE A 1 170 ? 30.044 -153.612 56.509 1.00 16.13 228 ILE A N 1
ATOM 1296 C CA . ILE A 1 170 ? 31.108 -154.509 56.074 1.00 16.58 228 ILE A CA 1
ATOM 1297 C C . ILE A 1 170 ? 30.736 -155.918 56.521 1.00 17.92 228 ILE A C 1
ATOM 1298 O O . ILE A 1 170 ? 30.444 -156.135 57.696 1.00 20.52 228 ILE A O 1
ATOM 1303 N N . LEU A 1 171 ? 30.749 -156.871 55.595 1.00 19.76 229 LEU A N 1
ATOM 1304 C CA . LEU A 1 171 ? 30.395 -158.252 55.916 1.00 19.20 229 LEU A CA 1
ATOM 1305 C C . LEU A 1 171 ? 31.624 -159.089 56.236 1.00 21.17 229 LEU A C 1
ATOM 1306 O O . LEU A 1 171 ? 32.529 -159.213 55.416 1.00 26.92 229 LEU A O 1
ATOM 1311 N N . TYR A 1 172 ? 31.646 -159.675 57.427 1.00 22.34 230 TYR A N 1
ATOM 1312 C CA . TYR A 1 172 ? 32.731 -160.566 57.817 1.00 23.46 230 TYR A CA 1
ATOM 1313 C C . TYR A 1 172 ? 32.665 -161.861 57.009 1.00 22.97 230 TYR A C 1
ATOM 1314 O O . TYR A 1 172 ? 33.690 -162.470 56.706 1.00 25.48 230 TYR A O 1
ATOM 1323 N N . VAL A 1 173 ? 31.449 -162.268 56.658 1.00 21.13 231 VAL A N 1
ATOM 1324 C CA . VAL A 1 173 ? 31.227 -163.464 55.853 1.00 19.96 231 VAL A CA 1
ATOM 1325 C C . VAL A 1 173 ? 31.158 -163.116 54.370 1.00 26.16 231 VAL A C 1
ATOM 1326 O O . VAL A 1 173 ? 30.300 -162.339 53.947 1.00 22.87 231 VAL A O 1
ATOM 1330 N N . SER A 1 174 ? 32.055 -163.706 53.587 1.00 22.52 232 SER A N 1
ATOM 1331 C CA . SER A 1 174 ? 32.118 -163.456 52.152 1.00 24.76 232 SER A CA 1
ATOM 1332 C C . SER A 1 174 ? 31.368 -164.523 51.359 1.00 28.35 232 SER A C 1
ATOM 1333 O O . SER A 1 174 ? 31.198 -164.392 50.147 1.00 20.17 232 SER A O 1
ATOM 1336 N N . MET A 1 175 ? 30.929 -165.579 52.038 1.00 21.47 233 MET A N 1
ATOM 1337 C CA . MET A 1 175 ? 30.116 -166.604 51.394 1.00 24.92 233 MET A CA 1
ATOM 1338 C C . MET A 1 175 ? 28.781 -165.992 50.990 1.00 19.40 233 MET A C 1
ATOM 1339 O O . MET A 1 175 ? 28.292 -165.077 51.650 1.00 20.57 233 MET A O 1
ATOM 1344 N N . GLN A 1 176 ? 28.196 -166.497 49.908 1.00 19.65 234 GLN A N 1
ATOM 1345 C CA . GLN A 1 176 ? 26.954 -165.940 49.384 1.00 17.43 234 GLN A CA 1
ATOM 1346 C C . GLN A 1 176 ? 25.910 -167.018 49.120 1.00 16.39 234 GLN A C 1
ATOM 1347 O O . GLN A 1 176 ? 24.714 -166.731 49.097 1.00 16.30 234 GLN A O 1
ATOM 1353 N N . LEU A 1 177 ? 26.358 -168.257 48.940 1.00 18.06 235 LEU A N 1
ATOM 1354 C CA . LEU A 1 177 ? 25.441 -169.369 48.715 1.00 17.38 235 LEU A CA 1
ATOM 1355 C C . LEU A 1 177 ? 25.905 -170.627 49.435 1.00 16.87 235 LEU A C 1
ATOM 1356 O O . LEU A 1 177 ? 27.072 -171.010 49.350 1.00 20.46 235 LEU A O 1
ATOM 1361 N N . MET A 1 178 ? 24.984 -171.256 50.156 1.00 17.88 236 MET A N 1
ATOM 1362 C CA . MET A 1 178 ? 25.222 -172.581 50.715 1.00 25.84 236 MET A CA 1
ATOM 1363 C C . MET A 1 178 ? 23.920 -173.373 50.728 1.00 18.29 236 MET A C 1
ATOM 1364 O O . MET A 1 178 ? 22.905 -172.909 51.254 1.00 17.84 236 MET A O 1
ATOM 1369 N N . GLU A 1 179 ? 23.963 -174.570 50.150 1.00 19.92 237 GLU A N 1
ATOM 1370 C CA . GLU A 1 179 ? 22.772 -175.393 49.965 1.00 29.23 237 GLU A CA 1
ATOM 1371 C C . GLU A 1 179 ? 23.104 -176.878 50.087 1.00 24.80 237 GLU A C 1
ATOM 1372 O O . GLU A 1 179 ? 24.263 -177.271 49.960 1.00 27.10 237 GLU A O 1
ATOM 1378 N N . GLY A 1 180 ? 22.080 -177.694 50.325 1.00 28.08 238 GLY A N 1
ATOM 1379 C CA . GLY A 1 180 ? 22.249 -179.133 50.431 1.00 43.51 238 GLY A CA 1
ATOM 1380 C C . GLY A 1 180 ? 22.296 -179.601 51.872 1.00 43.04 238 GLY A C 1
ATOM 1381 O O . GLY A 1 180 ? 23.071 -179.081 52.674 1.00 35.18 238 GLY A O 1
ATOM 1382 N N . LYS A 1 181 ? 21.471 -180.596 52.194 1.00 40.70 239 LYS A N 1
ATOM 1383 C CA . LYS A 1 181 ? 21.387 -181.137 53.550 1.00 39.74 239 LYS A CA 1
ATOM 1384 C C . LYS A 1 181 ? 22.733 -181.675 54.030 1.00 31.58 239 LYS A C 1
ATOM 1385 O O . LYS A 1 181 ? 22.934 -181.902 55.219 1.00 35.62 239 LYS A O 1
ATOM 1391 N N . LYS A 1 182 ? 23.646 -181.889 53.093 1.00 32.34 240 LYS A N 1
ATOM 1392 C CA . LYS A 1 182 ? 24.983 -182.366 53.409 1.00 34.32 240 LYS A CA 1
ATOM 1393 C C . LYS A 1 182 ? 25.828 -181.278 54.076 1.00 40.31 240 LYS A C 1
ATOM 1394 O O . LYS A 1 182 ? 26.795 -181.577 54.778 1.00 35.51 240 LYS A O 1
ATOM 1400 N N . TYR A 1 183 ? 25.443 -180.021 53.861 1.00 27.99 241 TYR A N 1
ATOM 1401 C CA . TYR A 1 183 ? 26.264 -178.877 54.251 1.00 32.28 241 TYR A CA 1
ATOM 1402 C C . TYR A 1 183 ? 25.580 -177.937 55.240 1.00 25.87 241 TYR A C 1
ATOM 1403 O O . TYR A 1 183 ? 26.249 -177.281 56.035 1.00 25.67 241 TYR A O 1
ATOM 1412 N N . CYS A 1 184 ? 24.254 -177.860 55.184 1.00 23.14 242 CYS A N 1
ATOM 1413 C CA . CYS A 1 184 ? 23.531 -176.885 55.990 1.00 16.62 242 CYS A CA 1
ATOM 1414 C C . CYS A 1 184 ? 22.076 -177.274 56.220 1.00 20.11 242 CYS A C 1
ATOM 1415 O O . CYS A 1 184 ? 21.530 -178.133 55.526 1.00 27.13 242 CYS A O 1
ATOM 1418 N N . SER A 1 185 ? 21.459 -176.617 57.197 1.00 21.23 243 SER A N 1
ATOM 1419 C CA . SER A 1 185 ? 20.092 -176.916 57.605 1.00 21.13 243 SER A CA 1
ATOM 1420 C C . SER A 1 185 ? 19.109 -175.853 57.138 1.00 25.10 243 SER A C 1
ATOM 1421 O O . SER A 1 185 ? 19.475 -174.693 56.941 1.00 22.40 243 SER A O 1
ATOM 1424 N N . VAL A 1 186 ? 17.859 -176.272 56.975 1.00 24.42 244 VAL A N 1
ATOM 1425 C CA . VAL A 1 186 ? 16.754 -175.383 56.643 1.00 29.21 244 VAL A CA 1
ATOM 1426 C C . VAL A 1 186 ? 15.787 -175.350 57.820 1.00 26.98 244 VAL A C 1
ATOM 1427 O O . VAL A 1 186 ? 15.172 -176.364 58.152 1.00 32.71 244 VAL A O 1
ATOM 1431 N N . LYS A 1 187 ? 15.659 -174.182 58.444 1.00 30.65 245 LYS A N 1
ATOM 1432 C CA . LYS A 1 187 ? 14.831 -174.020 59.636 1.00 29.08 245 LYS A CA 1
ATOM 1433 C C . LYS A 1 187 ? 15.222 -175.019 60.730 1.00 28.43 245 LYS A C 1
ATOM 1434 O O . LYS A 1 187 ? 14.364 -175.544 61.439 1.00 32.66 245 LYS A O 1
ATOM 1440 N N . GLY A 1 188 ? 16.519 -175.283 60.855 1.00 26.32 246 GLY A N 1
ATOM 1441 C CA . GLY A 1 188 ? 17.029 -176.121 61.927 1.00 27.65 246 GLY A CA 1
ATOM 1442 C C . GLY A 1 188 ? 17.046 -177.611 61.625 1.00 35.01 246 GLY A C 1
ATOM 1443 O O . GLY A 1 188 ? 17.412 -178.411 62.487 1.00 36.87 246 GLY A O 1
ATOM 1444 N N . GLU A 1 189 ? 16.652 -177.985 60.409 1.00 33.29 247 GLU A N 1
ATOM 1445 C CA . GLU A 1 189 ? 16.652 -179.388 59.991 1.00 31.10 247 GLU A CA 1
ATOM 1446 C C . GLU A 1 189 ? 17.666 -179.634 58.874 1.00 31.61 247 GLU A C 1
ATOM 1447 O O . GLU A 1 189 ? 17.592 -178.990 57.827 1.00 30.97 247 GLU A O 1
ATOM 1453 N N . PRO A 1 190 ? 18.617 -180.567 59.079 1.00 32.74 248 PRO A N 1
ATOM 1454 C CA . PRO A 1 190 ? 18.871 -181.390 60.271 1.00 33.47 248 PRO A CA 1
ATOM 1455 C C . PRO A 1 190 ? 19.615 -180.622 61.369 1.00 37.92 248 PRO A C 1
ATOM 1456 O O . PRO A 1 190 ? 20.408 -179.736 61.055 1.00 34.87 248 PRO A O 1
ATOM 1460 N N . PRO A 1 191 ? 19.374 -180.969 62.645 1.00 35.01 249 PRO A N 1
ATOM 1461 C CA . PRO A 1 191 ? 19.915 -180.202 63.776 1.00 31.30 249 PRO A CA 1
ATOM 1462 C C . PRO A 1 191 ? 21.406 -180.415 64.055 1.00 32.40 249 PRO A C 1
ATOM 1463 O O . PRO A 1 191 ? 21.967 -179.689 64.875 1.00 31.38 249 PRO A O 1
ATOM 1467 N N . ASP A 1 192 ? 22.034 -181.379 63.389 1.00 30.74 250 ASP A N 1
ATOM 1468 C CA . ASP A 1 192 ? 23.439 -181.695 63.649 1.00 29.12 250 ASP A CA 1
ATOM 1469 C C . ASP A 1 192 ? 24.400 -180.698 62.997 1.00 31.74 250 ASP A C 1
ATOM 1470 O O . ASP A 1 192 ? 25.588 -180.672 63.319 1.00 27.17 250 ASP A O 1
ATOM 1475 N N . LEU A 1 193 ? 23.886 -179.878 62.087 1.00 24.98 251 LEU A N 1
ATOM 1476 C CA . LEU A 1 193 ? 24.739 -179.027 61.263 1.00 26.20 251 LEU A CA 1
ATOM 1477 C C . LEU A 1 193 ? 24.963 -177.636 61.849 1.00 21.48 251 LEU A C 1
ATOM 1478 O O . LEU A 1 193 ? 24.061 -177.029 62.426 1.00 19.64 251 LEU A O 1
ATOM 1483 N N . THR A 1 194 ? 26.184 -177.144 61.678 1.00 18.25 252 THR A N 1
ATOM 1484 C CA . THR A 1 194 ? 26.576 -175.825 62.148 1.00 22.43 252 THR A CA 1
ATOM 1485 C C . THR A 1 194 ? 25.896 -174.718 61.352 1.00 28.54 252 THR A C 1
ATOM 1486 O O . THR A 1 194 ? 25.364 -173.765 61.921 1.00 25.96 252 THR A O 1
ATOM 1490 N N . TRP A 1 195 ? 25.924 -174.850 60.030 1.00 23.34 253 TRP A N 1
ATOM 1491 C CA . TRP A 1 195 ? 25.467 -173.784 59.147 1.00 15.84 253 TRP A CA 1
ATOM 1492 C C . TRP A 1 195 ? 24.001 -173.898 58.761 1.00 17.23 253 TRP A C 1
ATOM 1493 O O . TRP A 1 195 ? 23.497 -174.977 58.458 1.00 22.02 253 TRP A O 1
ATOM 1504 N N . TYR A 1 196 ? 23.324 -172.758 58.806 1.00 20.28 254 TYR A N 1
ATOM 1505 C CA . TYR A 1 196 ? 22.029 -172.588 58.167 1.00 17.56 254 TYR A CA 1
ATOM 1506 C C . TYR A 1 196 ? 22.275 -172.406 56.677 1.00 18.38 254 TYR A C 1
ATOM 1507 O O . TYR A 1 196 ? 23.344 -171.944 56.276 1.00 17.25 254 TYR A O 1
ATOM 1516 N N . CYS A 1 197 ? 21.301 -172.776 55.854 1.00 17.63 255 CYS A N 1
ATOM 1517 C CA . CYS A 1 197 ? 21.405 -172.545 54.420 1.00 16.86 255 CYS A CA 1
ATOM 1518 C C . CYS A 1 197 ? 21.086 -171.089 54.105 1.00 23.42 255 CYS A C 1
ATOM 1519 O O . CYS A 1 197 ? 20.358 -170.429 54.844 1.00 18.31 255 CYS A O 1
ATOM 1522 N N . PHE A 1 198 ? 21.656 -170.582 53.019 1.00 14.86 256 PHE A N 1
ATOM 1523 C CA . PHE A 1 198 ? 21.386 -169.215 52.602 1.00 20.10 256 PHE A CA 1
ATOM 1524 C C . PHE A 1 198 ? 21.689 -169.025 51.130 1.00 22.27 256 PHE A C 1
ATOM 1525 O O . PHE A 1 198 ? 22.470 -169.781 50.550 1.00 18.34 256 PHE A O 1
ATOM 1533 N N . LYS A 1 199 ? 21.072 -168.017 50.522 1.00 18.31 257 LYS A N 1
ATOM 1534 C CA . LYS A 1 199 ? 21.326 -167.748 49.108 1.00 22.26 257 LYS A CA 1
ATOM 1535 C C . LYS A 1 199 ? 21.070 -166.297 48.719 1.00 14.55 257 LYS A C 1
ATOM 1536 O O . LYS A 1 199 ? 20.323 -165.588 49.397 1.00 20.37 257 LYS A O 1
ATOM 1542 N N . PRO A 1 200 ? 21.684 -165.851 47.609 1.00 19.70 258 PRO A N 1
ATOM 1543 C CA . PRO A 1 200 ? 21.426 -164.490 47.136 1.00 16.49 258 PRO A CA 1
ATOM 1544 C C . PRO A 1 200 ? 20.014 -164.353 46.590 1.00 20.12 258 PRO A C 1
ATOM 1545 O O . PRO A 1 200 ? 19.529 -165.249 45.899 1.00 19.45 258 PRO A O 1
ATOM 1549 N N . ARG A 1 201 ? 19.374 -163.235 46.873 1.00 17.27 259 ARG A N 1
ATOM 1550 C CA . ARG A 1 201 ? 18.037 -162.988 46.377 1.00 17.88 259 ARG A CA 1
ATOM 1551 C C . ARG A 1 201 ? 17.836 -161.532 46.001 1.00 18.81 259 ARG A C 1
ATOM 1552 O O . ARG A 1 201 ? 18.538 -160.653 46.471 1.00 14.92 259 ARG A O 1
ATOM 1560 N N . LYS A 1 202 ? 16.850 -161.311 45.150 1.00 13.24 260 LYS A N 1
ATOM 1561 C CA . LYS A 1 202 ? 16.388 -160.002 44.773 1.00 18.94 260 LYS A CA 1
ATOM 1562 C C . LYS A 1 202 ? 14.897 -160.210 44.958 1.00 17.85 260 LYS A C 1
ATOM 1563 O O . LYS A 1 202 ? 14.384 -161.286 44.701 1.00 23.81 260 LYS A O 1
ATOM 1569 N N . SER A 1 203 ? 14.208 -159.196 45.436 1.00 18.30 261 SER A N 1
ATOM 1570 C CA . SER A 1 203 ? 12.790 -159.327 45.730 1.00 16.92 261 SER A CA 1
ATOM 1571 C C . SER A 1 203 ? 11.970 -158.278 44.995 1.00 19.79 261 SER A C 1
ATOM 1572 O O . SER A 1 203 ? 12.419 -157.152 44.791 1.00 16.98 261 SER A O 1
ATOM 1575 N N . VAL A 1 204 ? 10.761 -158.663 44.603 1.00 16.46 262 VAL A N 1
ATOM 1576 C CA . VAL A 1 204 ? 9.860 -157.779 43.880 1.00 21.65 262 VAL A CA 1
ATOM 1577 C C . VAL A 1 204 ? 9.523 -156.533 44.697 1.00 22.26 262 VAL A C 1
ATOM 1578 O O . VAL A 1 204 ? 9.310 -155.458 44.134 1.00 27.64 262 VAL A O 1
ATOM 1582 N N . THR A 1 205 ? 9.488 -156.683 46.020 1.00 21.04 263 THR A N 1
ATOM 1583 C CA . THR A 1 205 ? 9.082 -155.600 46.918 1.00 29.55 263 THR A CA 1
ATOM 1584 C C . THR A 1 205 ? 10.129 -155.220 47.972 1.00 25.32 263 THR A C 1
ATOM 1585 O O . THR A 1 205 ? 10.235 -154.053 48.345 1.00 33.54 263 THR A O 1
ATOM 1589 N N . GLU A 1 206 ? 10.893 -156.202 48.446 1.00 25.89 264 GLU A N 1
ATOM 1590 C CA . GLU A 1 206 ? 11.747 -156.023 49.623 1.00 31.31 264 GLU A CA 1
ATOM 1591 C C . GLU A 1 206 ? 13.211 -155.728 49.296 1.00 23.70 264 GLU A C 1
ATOM 1592 O O . GLU A 1 206 ? 13.755 -156.222 48.309 1.00 18.49 264 GLU A O 1
ATOM 1598 N N . ASN A 1 207 ? 13.835 -154.918 50.147 1.00 17.63 265 ASN A N 1
ATOM 1599 C CA . ASN A 1 207 ? 15.284 -154.717 50.145 1.00 15.73 265 ASN A CA 1
ATOM 1600 C C . ASN A 1 207 ? 15.851 -154.121 48.858 1.00 17.84 265 ASN A C 1
ATOM 1601 O O . ASN A 1 207 ? 16.992 -154.397 48.491 1.00 21.58 265 ASN A O 1
ATOM 1606 N N . HIS A 1 208 ? 15.066 -153.288 48.185 1.00 15.85 266 HIS A N 1
ATOM 1607 C CA . HIS A 1 208 ? 15.563 -152.573 47.013 1.00 21.16 266 HIS A CA 1
ATOM 1608 C C . HIS A 1 208 ? 16.621 -151.548 47.408 1.00 22.48 266 HIS A C 1
ATOM 1609 O O . HIS A 1 208 ? 17.453 -151.153 46.592 1.00 26.14 266 HIS A O 1
ATOM 1616 N N . HIS A 1 209 ? 16.579 -151.130 48.669 1.00 19.04 267 HIS A N 1
ATOM 1617 C CA A HIS A 1 209 ? 17.468 -150.098 49.194 0.55 24.09 267 HIS A CA 1
ATOM 1618 C CA B HIS A 1 209 ? 17.484 -150.092 49.151 0.45 24.08 267 HIS A CA 1
ATOM 1619 C C . HIS A 1 209 ? 18.834 -150.651 49.596 1.00 23.92 267 HIS A C 1
ATOM 1620 O O . HIS A 1 209 ? 19.742 -149.891 49.935 1.00 23.13 267 HIS A O 1
ATOM 1633 N N . LEU A 1 210 ? 18.976 -151.975 49.579 1.00 19.08 268 LEU A N 1
ATOM 1634 C CA . LEU A 1 210 ? 20.252 -152.598 49.922 1.00 15.41 268 LEU A CA 1
ATOM 1635 C C . LEU A 1 210 ? 21.090 -152.788 48.667 1.00 18.06 268 LEU A C 1
ATOM 1636 O O . LEU A 1 210 ? 20.615 -153.334 47.669 1.00 16.94 268 LEU A O 1
ATOM 1641 N N . ILE A 1 211 ? 22.335 -152.322 48.723 1.00 13.15 269 ILE A N 1
ATOM 1642 C CA . ILE A 1 211 ? 23.257 -152.463 47.601 1.00 16.50 269 ILE A CA 1
ATOM 1643 C C . ILE A 1 211 ? 24.486 -153.263 48.018 1.00 21.22 269 ILE A C 1
ATOM 1644 O O . ILE A 1 211 ? 25.259 -152.833 48.873 1.00 15.79 269 ILE A O 1
ATOM 1649 N N . TYR A 1 212 ? 24.649 -154.426 47.392 1.00 16.97 270 TYR A N 1
ATOM 1650 C CA . TYR A 1 212 ? 25.732 -155.353 47.701 1.00 11.20 270 TYR A CA 1
ATOM 1651 C C . TYR A 1 212 ? 26.917 -155.106 46.778 1.00 18.63 270 TYR A C 1
ATOM 1652 O O . TYR A 1 212 ? 26.734 -154.903 45.579 1.00 18.18 270 TYR A O 1
ATOM 1661 N N . GLY A 1 213 ? 28.129 -155.120 47.324 1.00 13.79 271 GLY A N 1
ATOM 1662 C CA . GLY A 1 213 ? 29.306 -154.980 46.484 1.00 15.64 271 GLY A CA 1
ATOM 1663 C C . GLY A 1 213 ? 30.565 -155.573 47.077 1.00 13.35 271 GLY A C 1
ATOM 1664 O O . GLY A 1 213 ? 30.675 -155.716 48.287 1.00 17.60 271 GLY A O 1
ATOM 1665 N N . SER A 1 214 ? 31.519 -155.930 46.223 1.00 18.82 272 SER A N 1
ATOM 1666 C CA . SER A 1 214 ? 32.842 -156.300 46.704 1.00 19.11 272 SER A CA 1
ATOM 1667 C C . SER A 1 214 ? 33.544 -155.022 47.139 1.00 25.44 272 SER A C 1
ATOM 1668 O O . SER A 1 214 ? 33.079 -153.931 46.836 1.00 16.69 272 SER A O 1
ATOM 1671 N N . ALA A 1 215 ? 34.659 -155.145 47.846 1.00 19.32 273 ALA A N 1
ATOM 1672 C CA . ALA A 1 215 ? 35.382 -153.962 48.295 1.00 21.56 273 ALA A CA 1
ATOM 1673 C C . ALA A 1 215 ? 35.932 -153.168 47.109 1.00 25.46 273 ALA A C 1
ATOM 1674 O O . ALA A 1 215 ? 36.143 -151.956 47.197 1.00 25.66 273 ALA A O 1
ATOM 1676 N N . TYR A 1 216 ? 36.133 -153.849 45.987 1.00 19.52 274 TYR A N 1
ATOM 1677 C CA . TYR A 1 216 ? 36.885 -153.273 44.881 1.00 20.25 274 TYR A CA 1
ATOM 1678 C C . TYR A 1 216 ? 36.080 -152.317 44.003 1.00 18.56 274 TYR A C 1
ATOM 1679 O O . TYR A 1 216 ? 36.635 -151.714 43.089 1.00 23.83 274 TYR A O 1
ATOM 1688 N N . VAL A 1 217 ? 34.792 -152.138 44.289 1.00 22.07 275 VAL A N 1
ATOM 1689 C CA . VAL A 1 217 ? 34.063 -151.055 43.632 1.00 29.85 275 VAL A CA 1
ATOM 1690 C C . VAL A 1 217 ? 34.525 -149.775 44.328 1.00 23.26 275 VAL A C 1
ATOM 1691 O O . VAL A 1 217 ? 34.340 -148.678 43.805 1.00 19.48 275 VAL A O 1
ATOM 1695 N N . GLY A 1 218 ? 35.179 -149.924 45.483 1.00 24.89 276 GLY A N 1
ATOM 1696 C CA . GLY A 1 218 ? 35.721 -148.785 46.202 1.00 22.48 276 GLY A CA 1
ATOM 1697 C C . GLY A 1 218 ? 37.135 -148.406 45.790 1.00 24.95 276 GLY A C 1
ATOM 1698 O O . GLY A 1 218 ? 37.651 -147.376 46.224 1.00 22.92 276 GLY A O 1
ATOM 1699 N N . GLU A 1 219 ? 37.772 -149.231 44.965 1.00 22.38 277 GLU A N 1
ATOM 1700 C CA . GLU A 1 219 ? 39.142 -148.960 44.532 1.00 25.93 277 GLU A CA 1
ATOM 1701 C C . GLU A 1 219 ? 39.197 -147.669 43.718 1.00 37.35 277 GLU A C 1
ATOM 1702 O O . GLU A 1 219 ? 40.078 -146.833 43.919 1.00 32.66 277 GLU A O 1
ATOM 1708 N N . ASN A 1 220 ? 38.253 -147.530 42.794 1.00 32.03 278 ASN A N 1
ATOM 1709 C CA . ASN A 1 220 ? 38.007 -146.274 42.095 1.00 28.32 278 ASN A CA 1
ATOM 1710 C C . ASN A 1 220 ? 36.550 -145.881 42.321 1.00 28.40 278 ASN A C 1
ATOM 1711 O O . ASN A 1 220 ? 35.694 -146.133 41.473 1.00 28.15 278 ASN A O 1
ATOM 1716 N N . PRO A 1 221 ? 36.264 -145.262 43.478 1.00 27.55 279 PRO A N 1
ATOM 1717 C CA . PRO A 1 221 ? 34.890 -145.164 43.986 1.00 25.83 279 PRO A CA 1
ATOM 1718 C C . PRO A 1 221 ? 33.943 -144.276 43.171 1.00 27.67 279 PRO A C 1
ATOM 1719 O O . PRO A 1 221 ? 32.754 -144.247 43.489 1.00 32.10 279 PRO A O 1
ATOM 1723 N N . ASP A 1 222 ? 34.442 -143.583 42.151 1.00 29.92 280 ASP A N 1
ATOM 1724 C CA . ASP A 1 222 ? 33.585 -142.741 41.314 1.00 29.54 280 ASP A CA 1
ATOM 1725 C C . ASP A 1 222 ? 33.238 -143.409 39.983 1.00 24.34 280 ASP A C 1
ATOM 1726 O O . ASP A 1 222 ? 32.320 -142.977 39.288 1.00 23.12 280 ASP A O 1
ATOM 1731 N N . ALA A 1 223 ? 33.957 -144.473 39.645 1.00 21.34 281 ALA A N 1
ATOM 1732 C CA . ALA A 1 223 ? 33.829 -145.106 38.335 1.00 24.85 281 ALA A CA 1
ATOM 1733 C C . ALA A 1 223 ? 32.426 -145.653 38.063 1.00 28.83 281 ALA A C 1
ATOM 1734 O O . ALA A 1 223 ? 31.865 -145.435 36.984 1.00 27.44 281 ALA A O 1
ATOM 1736 N N . PHE A 1 224 ? 31.862 -146.354 39.045 1.00 23.72 282 PHE A N 1
ATOM 1737 C CA . PHE A 1 224 ? 30.590 -147.052 38.866 1.00 20.39 282 PHE A CA 1
ATOM 1738 C C . PHE A 1 224 ? 29.493 -146.121 38.356 1.00 20.70 282 PHE A C 1
ATOM 1739 O O . PHE A 1 224 ? 28.545 -146.563 37.709 1.00 20.64 282 PHE A O 1
ATOM 1747 N N . ILE A 1 225 ? 29.627 -144.835 38.657 1.00 17.50 283 ILE A N 1
ATOM 1748 C CA . ILE A 1 225 ? 28.654 -143.838 38.233 1.00 24.94 283 ILE A CA 1
ATOM 1749 C C . ILE A 1 225 ? 28.489 -143.819 36.714 1.00 29.07 283 ILE A C 1
ATOM 1750 O O . ILE A 1 225 ? 27.387 -143.583 36.215 1.00 30.85 283 ILE A O 1
ATOM 1755 N N . SER A 1 226 ? 29.569 -144.086 35.983 1.00 25.11 284 SER A N 1
ATOM 1756 C CA . SER A 1 226 ? 29.542 -143.961 34.525 1.00 31.32 284 SER A CA 1
ATOM 1757 C C . SER A 1 226 ? 29.812 -145.281 33.805 1.00 26.18 284 SER A C 1
ATOM 1758 O O . SER A 1 226 ? 29.529 -145.411 32.614 1.00 40.63 284 SER A O 1
ATOM 1761 N N . LYS A 1 227 ? 30.348 -146.257 34.531 1.00 27.24 285 LYS A N 1
ATOM 1762 C CA . LYS A 1 227 ? 30.791 -147.512 33.930 1.00 26.90 285 LYS A CA 1
ATOM 1763 C C . LYS A 1 227 ? 29.891 -148.704 34.253 1.00 27.30 285 LYS A C 1
ATOM 1764 O O . LYS A 1 227 ? 30.074 -149.782 33.689 1.00 33.94 285 LYS A O 1
ATOM 1770 N N . CYS A 1 228 ? 28.928 -148.515 35.152 1.00 23.42 286 CYS A N 1
ATOM 1771 C CA . CYS A 1 228 ? 28.037 -149.602 35.561 1.00 22.00 286 CYS A CA 1
ATOM 1772 C C . CYS A 1 228 ? 26.581 -149.290 35.217 1.00 22.38 286 CYS A C 1
ATOM 1773 O O . CYS A 1 228 ? 26.172 -148.132 35.253 1.00 22.17 286 CYS A O 1
ATOM 1776 N N . PRO A 1 229 ? 25.788 -150.327 34.891 1.00 23.71 287 PRO A N 1
ATOM 1777 C CA . PRO A 1 229 ? 24.383 -150.135 34.520 1.00 21.58 287 PRO A CA 1
ATOM 1778 C C . PRO A 1 229 ? 23.477 -150.083 35.750 1.00 23.47 287 PRO A C 1
ATOM 1779 O O . PRO A 1 229 ? 22.682 -150.994 35.985 1.00 21.14 287 PRO A O 1
ATOM 1783 N N . ASN A 1 230 ? 23.600 -149.009 36.521 1.00 17.35 288 ASN A N 1
ATOM 1784 C CA . ASN A 1 230 ? 22.963 -148.921 37.828 1.00 20.11 288 ASN A CA 1
ATOM 1785 C C . ASN A 1 230 ? 21.440 -148.958 37.779 1.00 15.89 288 ASN A C 1
ATOM 1786 O O . ASN A 1 230 ? 20.807 -149.557 38.646 1.00 16.52 288 ASN A O 1
ATOM 1791 N N . GLN A 1 231 ? 20.862 -148.325 36.762 1.00 16.64 289 GLN A N 1
ATOM 1792 C CA . GLN A 1 231 ? 19.411 -148.213 36.648 1.00 15.33 289 GLN A CA 1
ATOM 1793 C C . GLN A 1 231 ? 18.845 -149.012 35.480 1.00 13.35 289 GLN A C 1
ATOM 1794 O O . GLN A 1 231 ? 19.541 -149.292 34.504 1.00 13.54 289 GLN A O 1
ATOM 1800 N N . ALA A 1 232 ? 17.572 -149.375 35.596 1.00 13.63 290 ALA A N 1
ATOM 1801 C CA . ALA A 1 232 ? 16.848 -150.010 34.503 1.00 18.43 290 ALA A CA 1
ATOM 1802 C C . ALA A 1 232 ? 16.683 -149.024 33.351 1.00 17.78 290 ALA A C 1
ATOM 1803 O O . ALA A 1 232 ? 16.687 -147.811 33.561 1.00 17.99 290 ALA A O 1
ATOM 1805 N N . LEU A 1 233 ? 16.535 -149.549 32.139 1.00 19.07 291 LEU A N 1
ATOM 1806 C CA . LEU A 1 233 ? 16.393 -148.719 30.947 1.00 17.77 291 LEU A CA 1
ATOM 1807 C C . LEU A 1 233 ? 14.965 -148.782 30.419 1.00 19.98 291 LEU A C 1
ATOM 1808 O O . LEU A 1 233 ? 14.523 -149.818 29.920 1.00 14.65 291 LEU A O 1
ATOM 1813 N N . ARG A 1 234 ? 14.252 -147.664 30.526 1.00 15.12 292 ARG A N 1
ATOM 1814 C CA . ARG A 1 234 ? 12.847 -147.600 30.126 1.00 18.16 292 ARG A CA 1
ATOM 1815 C C . ARG A 1 234 ? 12.669 -147.325 28.639 1.00 14.73 292 ARG A C 1
ATOM 1816 O O . ARG A 1 234 ? 13.356 -146.477 28.074 1.00 17.40 292 ARG A O 1
ATOM 1824 N N . GLY A 1 235 ? 11.733 -148.038 28.019 1.00 13.76 293 GLY A N 1
ATOM 1825 C CA . GLY A 1 235 ? 11.321 -147.745 26.657 1.00 13.97 293 GLY A CA 1
ATOM 1826 C C . GLY A 1 235 ? 12.141 -148.415 25.571 1.00 17.01 293 GLY A C 1
ATOM 1827 O O . GLY A 1 235 ? 11.950 -148.127 24.390 1.00 18.96 293 GLY A O 1
ATOM 1828 N N . TYR A 1 236 ? 13.045 -149.309 25.961 1.00 16.33 294 TYR A N 1
ATOM 1829 C CA . TYR A 1 236 ? 13.896 -150.002 25.000 1.00 14.99 294 TYR A CA 1
ATOM 1830 C C . TYR A 1 236 ? 14.107 -151.467 25.364 1.00 15.83 294 TYR A C 1
ATOM 1831 O O . TYR A 1 236 ? 14.093 -151.841 26.537 1.00 15.36 294 TYR A O 1
ATOM 1840 N N . ARG A 1 237 ? 14.307 -152.279 24.330 1.00 16.20 295 ARG A N 1
ATOM 1841 C CA . ARG A 1 237 ? 14.734 -153.662 24.466 1.00 15.53 295 ARG A CA 1
ATOM 1842 C C . ARG A 1 237 ? 16.203 -153.768 24.099 1.00 17.03 295 ARG A C 1
ATOM 1843 O O . ARG A 1 237 ? 16.618 -153.242 23.062 1.00 15.71 295 ARG A O 1
ATOM 1851 N N . PHE A 1 238 ? 16.981 -154.446 24.938 1.00 16.74 296 PHE A N 1
ATOM 1852 C CA . PHE A 1 238 ? 18.359 -154.783 24.604 1.00 15.75 296 PHE A CA 1
ATOM 1853 C C . PHE A 1 238 ? 18.394 -155.553 23.293 1.00 18.10 296 PHE A C 1
ATOM 1854 O O . PHE A 1 238 ? 17.530 -156.396 23.043 1.00 15.20 296 PHE A O 1
ATOM 1862 N N . GLY A 1 239 ? 19.389 -155.265 22.460 1.00 19.22 297 GLY A N 1
ATOM 1863 C CA . GLY A 1 239 ? 19.555 -155.992 21.218 1.00 19.76 297 GLY A CA 1
ATOM 1864 C C . GLY A 1 239 ? 20.994 -156.127 20.761 1.00 21.46 297 GLY A C 1
ATOM 1865 O O . GLY A 1 239 ? 21.894 -155.422 21.245 1.00 22.65 297 GLY A O 1
ATOM 1866 N N . VAL A 1 240 ? 21.195 -157.040 19.813 1.00 19.12 298 VAL A N 1
ATOM 1867 C CA . VAL A 1 240 ? 22.493 -157.243 19.176 1.00 21.40 298 VAL A CA 1
ATOM 1868 C C . VAL A 1 240 ? 22.416 -156.832 17.708 1.00 23.09 298 VAL A C 1
ATOM 1869 O O . VAL A 1 240 ? 21.439 -157.129 17.018 1.00 23.47 298 VAL A O 1
ATOM 1873 N N . TRP A 1 241 ? 23.452 -156.149 17.235 1.00 20.81 299 TRP A N 1
ATOM 1874 C CA . TRP A 1 241 ? 23.470 -155.643 15.871 1.00 23.94 299 TRP A CA 1
ATOM 1875 C C . TRP A 1 241 ? 23.983 -156.706 14.914 1.00 30.07 299 TRP A C 1
ATOM 1876 O O . TRP A 1 241 ? 25.137 -157.125 15.000 1.00 26.69 299 TRP A O 1
ATOM 1887 N N . LYS A 1 242 ? 23.118 -157.139 14.005 1.00 25.42 300 LYS A N 1
ATOM 1888 C CA . LYS A 1 242 ? 23.484 -158.152 13.026 1.00 32.80 300 LYS A CA 1
ATOM 1889 C C . LYS A 1 242 ? 22.831 -157.867 11.680 1.00 30.80 300 LYS A C 1
ATOM 1890 O O . LYS A 1 242 ? 21.704 -157.364 11.615 1.00 28.25 300 LYS A O 1
ATOM 1896 N N . LYS A 1 243 ? 23.572 -158.178 10.618 1.00 41.33 301 LYS A N 1
ATOM 1897 C CA . LYS A 1 243 ? 23.129 -157.980 9.241 1.00 32.92 301 LYS A CA 1
ATOM 1898 C C . LYS A 1 243 ? 22.407 -156.651 9.052 1.00 28.32 301 LYS A C 1
ATOM 1899 O O . LYS A 1 243 ? 21.296 -156.596 8.527 1.00 31.18 301 LYS A O 1
ATOM 1905 N N . GLY A 1 244 ? 23.049 -155.582 9.507 1.00 24.53 302 GLY A N 1
ATOM 1906 C CA . GLY A 1 244 ? 22.558 -154.239 9.282 1.00 26.99 302 GLY A CA 1
ATOM 1907 C C . GLY A 1 244 ? 21.328 -153.855 10.077 1.00 27.25 302 GLY A C 1
ATOM 1908 O O . GLY A 1 244 ? 20.690 -152.849 9.762 1.00 27.48 302 GLY A O 1
ATOM 1909 N N . ARG A 1 245 ? 20.971 -154.629 11.096 1.00 23.03 303 ARG A N 1
ATOM 1910 C CA . ARG A 1 245 ? 19.876 -154.196 11.953 1.00 28.59 303 ARG A CA 1
ATOM 1911 C C . ARG A 1 245 ? 19.998 -154.698 13.382 1.00 19.48 303 ARG A C 1
ATOM 1912 O O . ARG A 1 245 ? 20.798 -155.585 13.690 1.00 20.64 303 ARG A O 1
ATOM 1920 N N . CYS A 1 246 ? 19.195 -154.098 14.253 1.00 21.21 304 CYS A N 1
ATOM 1921 C CA . CYS A 1 246 ? 19.216 -154.430 15.665 1.00 24.03 304 CYS A CA 1
ATOM 1922 C C . CYS A 1 246 ? 18.215 -155.536 15.974 1.00 17.34 304 CYS A C 1
ATOM 1923 O O . CYS A 1 246 ? 17.004 -155.342 15.852 1.00 21.94 304 CYS A O 1
ATOM 1926 N N . LEU A 1 247 ? 18.730 -156.696 16.369 1.00 20.35 305 LEU A N 1
ATOM 1927 C CA . LEU A 1 247 ? 17.885 -157.805 16.796 1.00 23.23 305 LEU A CA 1
ATOM 1928 C C . LEU A 1 247 ? 17.715 -157.786 18.306 1.00 19.87 305 LEU A C 1
ATOM 1929 O O . LEU A 1 247 ? 18.677 -158.010 19.045 1.00 22.08 305 LEU A O 1
ATOM 1934 N N . ASP A 1 248 ? 16.497 -157.523 18.768 1.00 23.00 306 ASP A N 1
ATOM 1935 C CA . ASP A 1 248 ? 16.214 -157.623 20.190 1.00 23.74 306 ASP A CA 1
ATOM 1936 C C . ASP A 1 248 ? 16.255 -159.103 20.553 1.00 25.98 306 ASP A C 1
ATOM 1937 O O . ASP A 1 248 ? 16.123 -159.961 19.679 1.00 18.87 306 ASP A O 1
ATOM 1942 N N . TYR A 1 249 ? 16.461 -159.398 21.832 1.00 18.05 307 TYR A N 1
ATOM 1943 C CA . TYR A 1 249 ? 16.727 -160.766 22.278 1.00 23.13 307 TYR A CA 1
ATOM 1944 C C . TYR A 1 249 ? 15.694 -161.796 21.815 1.00 16.95 307 TYR A C 1
ATOM 1945 O O . TYR A 1 249 ? 16.029 -162.965 21.633 1.00 22.04 307 TYR A O 1
ATOM 1954 N N . THR A 1 250 ? 14.447 -161.379 21.626 1.00 17.87 308 THR A N 1
ATOM 1955 C CA . THR A 1 250 ? 13.404 -162.334 21.267 1.00 26.63 308 THR A CA 1
ATOM 1956 C C . THR A 1 250 ? 13.623 -162.919 19.872 1.00 28.91 308 THR A C 1
ATOM 1957 O O . THR A 1 250 ? 12.995 -163.912 19.516 1.00 28.43 308 THR A O 1
ATOM 1961 N N . GLU A 1 251 ? 14.513 -162.309 19.091 1.00 21.76 309 GLU A N 1
ATOM 1962 C CA . GLU A 1 251 ? 14.814 -162.795 17.745 1.00 30.48 309 GLU A CA 1
ATOM 1963 C C . GLU A 1 251 ? 15.972 -163.794 17.733 1.00 35.75 309 GLU A C 1
ATOM 1964 O O . GLU A 1 251 ? 16.237 -164.427 16.711 1.00 32.91 309 GLU A O 1
ATOM 1970 N N . LEU A 1 252 ? 16.659 -163.932 18.864 1.00 29.61 310 LEU A N 1
ATOM 1971 C CA . LEU A 1 252 ? 17.808 -164.829 18.964 1.00 30.74 310 LEU A CA 1
ATOM 1972 C C . LEU A 1 252 ? 17.389 -166.184 19.532 1.00 35.31 310 LEU A C 1
ATOM 1973 O O . LEU A 1 252 ? 16.538 -166.261 20.418 1.00 30.18 310 LEU A O 1
ATOM 1978 N N . THR A 1 253 ? 18.000 -167.248 19.020 1.00 36.15 311 THR A N 1
ATOM 1979 C CA . THR A 1 253 ? 17.581 -168.611 19.334 1.00 36.41 311 THR A CA 1
ATOM 1980 C C . THR A 1 253 ? 17.940 -169.037 20.759 1.00 22.33 311 THR A C 1
ATOM 1981 O O . THR A 1 253 ? 17.177 -169.758 21.401 1.00 29.80 311 THR A O 1
ATOM 1985 N N . ASP A 1 254 ? 19.095 -168.594 21.249 1.00 27.81 312 ASP A N 1
ATOM 1986 C CA . ASP A 1 254 ? 19.555 -168.978 22.583 1.00 28.99 312 ASP A CA 1
ATOM 1987 C C . ASP A 1 254 ? 18.844 -168.208 23.698 1.00 29.78 312 ASP A C 1
ATOM 1988 O O . ASP A 1 254 ? 19.022 -168.510 24.879 1.00 30.11 312 ASP A O 1
ATOM 1993 N N . THR A 1 255 ? 18.046 -167.214 23.327 1.00 24.56 313 THR A N 1
ATOM 1994 C CA . THR A 1 255 ? 17.338 -166.400 24.307 1.00 20.06 313 THR A CA 1
ATOM 1995 C C . THR A 1 255 ? 16.300 -167.226 25.058 1.00 27.26 313 THR A C 1
ATOM 1996 O O . THR A 1 255 ? 15.624 -168.071 24.470 1.00 30.59 313 THR A O 1
ATOM 2000 N N . VAL A 1 256 ? 16.186 -166.979 26.360 1.00 20.10 314 VAL A N 1
ATOM 2001 C CA . VAL A 1 256 ? 15.177 -167.644 27.179 1.00 15.86 314 VAL A CA 1
ATOM 2002 C C . VAL A 1 256 ? 13.999 -166.697 27.385 1.00 21.29 314 VAL A C 1
ATOM 2003 O O . VAL A 1 256 ? 14.177 -165.571 27.848 1.00 18.69 314 VAL A O 1
ATOM 2007 N N . ILE A 1 257 ? 12.803 -167.157 27.031 1.00 15.14 315 ILE A N 1
ATOM 2008 C CA . ILE A 1 257 ? 11.590 -166.360 27.179 1.00 18.54 315 ILE A CA 1
ATOM 2009 C C . ILE A 1 257 ? 10.676 -166.978 28.226 1.00 22.29 315 ILE A C 1
ATOM 2010 O O . ILE A 1 257 ? 10.310 -168.150 28.127 1.00 19.65 315 ILE A O 1
ATOM 2015 N N . GLU A 1 258 ? 10.305 -166.183 29.225 1.00 15.53 316 GLU A N 1
ATOM 2016 C CA . GLU A 1 258 ? 9.438 -166.668 30.293 1.00 18.21 316 GLU A CA 1
ATOM 2017 C C . GLU A 1 258 ? 8.255 -165.739 30.532 1.00 23.34 316 GLU A C 1
ATOM 2018 O O . GLU A 1 258 ? 8.354 -164.526 30.347 1.00 21.67 316 GLU A O 1
ATOM 2024 N N . ARG A 1 259 ? 7.135 -166.327 30.939 1.00 22.79 317 ARG A N 1
ATOM 2025 C CA . ARG A 1 259 ? 5.958 -165.563 31.322 1.00 22.21 317 ARG A CA 1
ATOM 2026 C C . ARG A 1 259 ? 6.188 -164.904 32.676 1.00 22.59 317 ARG A C 1
ATOM 2027 O O . ARG A 1 259 ? 6.847 -165.475 33.545 1.00 21.87 317 ARG A O 1
ATOM 2035 N N . VAL A 1 260 ? 5.648 -163.702 32.846 1.00 18.94 318 VAL A N 1
ATOM 2036 C CA . VAL A 1 260 ? 5.716 -162.996 34.119 1.00 19.95 318 VAL A CA 1
ATOM 2037 C C . VAL A 1 260 ? 4.434 -162.211 34.342 1.00 20.40 318 VAL A C 1
ATOM 2038 O O . VAL A 1 260 ? 3.756 -161.832 33.389 1.00 20.61 318 VAL A O 1
ATOM 2042 N N . GLU A 1 261 ? 4.107 -161.976 35.608 1.00 16.86 319 GLU A N 1
ATOM 2043 C CA . GLU A 1 261 ? 2.937 -161.186 35.969 1.00 24.16 319 GLU A CA 1
ATOM 2044 C C . GLU A 1 261 ? 3.269 -159.699 36.023 1.00 26.72 319 GLU A C 1
ATOM 2045 O O . GLU A 1 261 ? 2.369 -158.859 36.010 1.00 22.53 319 GLU A O 1
ATOM 2051 N N . SER A 1 262 ? 4.560 -159.383 36.096 1.00 20.31 320 SER A N 1
ATOM 2052 C CA . SER A 1 262 ? 5.008 -158.005 36.283 1.00 21.78 320 SER A CA 1
ATOM 2053 C C . SER A 1 262 ? 6.454 -157.822 35.836 1.00 18.48 320 SER A C 1
ATOM 2054 O O . SER A 1 262 ? 7.197 -158.791 35.694 1.00 16.80 320 SER A O 1
ATOM 2057 N N . LYS A 1 263 ? 6.853 -156.572 35.626 1.00 18.87 321 LYS A N 1
ATOM 2058 C CA . LYS A 1 263 ? 8.209 -156.272 35.180 1.00 17.74 321 LYS A CA 1
ATOM 2059 C C . LYS A 1 263 ? 9.233 -156.518 36.296 1.00 11.98 321 LYS A C 1
ATOM 2060 O O . LYS A 1 263 ? 10.393 -156.867 36.032 1.00 21.08 321 LYS A O 1
ATOM 2066 N N . ALA A 1 264 ? 8.796 -156.353 37.541 1.00 15.05 322 ALA A N 1
ATOM 2067 C CA . ALA A 1 264 ? 9.649 -156.618 38.698 1.00 18.70 322 ALA A CA 1
ATOM 2068 C C . ALA A 1 264 ? 10.103 -158.078 38.732 1.00 13.26 322 ALA A C 1
ATOM 2069 O O . ALA A 1 264 ? 11.255 -158.372 39.062 1.00 16.41 322 ALA A O 1
ATOM 2071 N N . GLN A 1 265 ? 9.195 -158.987 38.391 1.00 13.47 323 GLN A N 1
ATOM 2072 C CA . GLN A 1 265 ? 9.526 -160.408 38.297 1.00 21.86 323 GLN A CA 1
ATOM 2073 C C . GLN A 1 265 ? 10.632 -160.645 37.273 1.00 12.95 323 GLN A C 1
ATOM 2074 O O . GLN A 1 265 ? 11.529 -161.467 37.483 1.00 15.10 323 GLN A O 1
ATOM 2080 N N . CYS A 1 266 ? 10.562 -159.922 36.159 1.00 15.15 324 CYS A N 1
ATOM 2081 C CA . CYS A 1 266 ? 11.584 -160.020 35.125 1.00 14.43 324 CYS A CA 1
ATOM 2082 C C . CYS A 1 266 ? 12.913 -159.487 35.643 1.00 15.00 324 CYS A C 1
ATOM 2083 O O . CYS A 1 266 ? 13.972 -160.113 35.461 1.00 14.48 324 CYS A O 1
ATOM 2086 N N . TRP A 1 267 ? 12.853 -158.326 36.288 1.00 14.73 325 TRP A N 1
ATOM 2087 C CA . TRP A 1 267 ? 14.031 -157.763 36.934 1.00 13.03 325 TRP A CA 1
ATOM 2088 C C . TRP A 1 267 ? 14.669 -158.769 37.895 1.00 17.17 325 TRP A C 1
ATOM 2089 O O . TRP A 1 267 ? 15.884 -158.950 37.883 1.00 13.64 325 TRP A O 1
ATOM 2100 N N . VAL A 1 268 ? 13.855 -159.428 38.716 1.00 12.21 326 VAL A N 1
ATOM 2101 C CA . VAL A 1 268 ? 14.367 -160.471 39.608 1.00 12.55 326 VAL A CA 1
ATOM 2102 C C . VAL A 1 268 ? 14.974 -161.625 38.810 1.00 16.99 326 VAL A C 1
ATOM 2103 O O . VAL A 1 268 ? 16.052 -162.138 39.142 1.00 17.11 326 VAL A O 1
ATOM 2107 N N . LYS A 1 269 ? 14.273 -162.040 37.759 1.00 17.93 327 LYS A N 1
ATOM 2108 C CA . LYS A 1 269 ? 14.745 -163.132 36.913 1.00 17.21 327 LYS A CA 1
ATOM 2109 C C . LYS A 1 269 ? 16.091 -162.858 36.267 1.00 17.21 327 LYS A C 1
ATOM 2110 O O . LYS A 1 269 ? 16.890 -163.780 36.105 1.00 16.55 327 LYS A O 1
ATOM 2116 N N . THR A 1 270 ? 16.353 -161.616 35.866 1.00 16.80 328 THR A N 1
ATOM 2117 C CA . THR A 1 270 ? 17.672 -161.322 35.302 1.00 11.75 328 THR A CA 1
ATOM 2118 C C . THR A 1 270 ? 18.808 -161.606 36.287 1.00 15.11 328 THR A C 1
ATOM 2119 O O . THR A 1 270 ? 19.943 -161.832 35.874 1.00 18.73 328 THR A O 1
ATOM 2123 N N . PHE A 1 271 ? 18.503 -161.597 37.582 1.00 15.10 329 PHE A N 1
ATOM 2124 C CA . PHE A 1 271 ? 19.501 -161.885 38.608 1.00 14.30 329 PHE A CA 1
ATOM 2125 C C . PHE A 1 271 ? 19.452 -163.332 39.084 1.00 18.09 329 PHE A C 1
ATOM 2126 O O . PHE A 1 271 ? 20.491 -163.922 39.387 1.00 14.19 329 PHE A O 1
ATOM 2134 N N . GLU A 1 272 ? 18.252 -163.897 39.170 1.00 15.35 330 GLU A N 1
ATOM 2135 C CA . GLU A 1 272 ? 18.098 -165.228 39.760 1.00 17.82 330 GLU A CA 1
ATOM 2136 C C . GLU A 1 272 ? 18.056 -166.421 38.792 1.00 25.13 330 GLU A C 1
ATOM 2137 O O . GLU A 1 272 ? 18.069 -167.564 39.246 1.00 20.62 330 GLU A O 1
ATOM 2143 N N . ASN A 1 273 ? 18.014 -166.188 37.482 1.00 19.05 331 ASN A N 1
ATOM 2144 C CA . ASN A 1 273 ? 17.962 -167.311 36.542 1.00 15.78 331 ASN A CA 1
ATOM 2145 C C . ASN A 1 273 ? 19.262 -168.117 36.587 1.00 19.54 331 ASN A C 1
ATOM 2146 O O . ASN A 1 273 ? 20.308 -167.602 36.982 1.00 21.26 331 ASN A O 1
ATOM 2151 N N . ASP A 1 274 ? 19.190 -169.380 36.177 1.00 20.03 332 ASP A N 1
ATOM 2152 C CA . ASP A 1 274 ? 20.287 -170.326 36.396 1.00 25.36 332 ASP A CA 1
ATOM 2153 C C . ASP A 1 274 ? 21.555 -170.040 35.586 1.00 25.63 332 ASP A C 1
ATOM 2154 O O . ASP A 1 274 ? 22.604 -170.628 35.853 1.00 28.71 332 ASP A O 1
ATOM 2159 N N . GLY A 1 275 ? 21.464 -169.143 34.608 1.00 22.10 333 GLY A N 1
ATOM 2160 C CA . GLY A 1 275 ? 22.590 -168.852 33.734 1.00 15.77 333 GLY A CA 1
ATOM 2161 C C . GLY A 1 275 ? 23.382 -167.608 34.103 1.00 16.84 333 GLY A C 1
ATOM 2162 O O . GLY A 1 275 ? 24.367 -167.275 33.441 1.00 18.16 333 GLY A O 1
ATOM 2163 N N . VAL A 1 276 ? 22.958 -166.917 35.156 1.00 17.47 334 VAL A N 1
ATOM 2164 C CA . VAL A 1 276 ? 23.607 -165.675 35.565 1.00 17.32 334 VAL A CA 1
ATOM 2165 C C . VAL A 1 276 ? 25.047 -165.936 35.986 1.00 21.44 334 VAL A C 1
ATOM 2166 O O . VAL A 1 276 ? 25.355 -166.992 36.537 1.00 17.95 334 VAL A O 1
ATOM 2170 N N . ALA A 1 277 ? 25.922 -164.970 35.720 1.00 16.48 335 ALA A N 1
ATOM 2171 C CA . ALA A 1 277 ? 27.331 -165.086 36.082 1.00 21.04 335 ALA A CA 1
ATOM 2172 C C . ALA A 1 277 ? 27.485 -165.423 37.564 1.00 24.21 335 ALA A C 1
ATOM 2173 O O . ALA A 1 277 ? 27.030 -164.673 38.428 1.00 18.45 335 ALA A O 1
ATOM 2175 N N . SER A 1 278 ? 28.120 -166.558 37.844 1.00 22.31 336 SER A N 1
ATOM 2176 C CA . SER A 1 278 ? 28.293 -167.036 39.213 1.00 23.36 336 SER A CA 1
ATOM 2177 C C . SER A 1 278 ? 29.640 -167.727 39.388 1.00 26.80 336 SER A C 1
ATOM 2178 O O . SER A 1 278 ? 30.075 -168.479 38.519 1.00 20.25 336 SER A O 1
ATOM 2181 N N . ASP A 1 279 ? 30.290 -167.471 40.519 1.00 24.12 337 ASP A N 1
ATOM 2182 C CA . ASP A 1 279 ? 31.588 -168.069 40.814 1.00 20.22 337 ASP A CA 1
ATOM 2183 C C . ASP A 1 279 ? 31.450 -169.212 41.818 1.00 23.94 337 ASP A C 1
ATOM 2184 O O . ASP A 1 279 ? 32.444 -169.718 42.334 1.00 23.26 337 ASP A O 1
ATOM 2189 N N . GLN A 1 280 ? 30.213 -169.619 42.086 1.00 17.24 338 GLN A N 1
ATOM 2190 C CA . GLN A 1 280 ? 29.948 -170.699 43.031 1.00 24.19 338 GLN A CA 1
ATOM 2191 C C . GLN A 1 280 ? 30.476 -172.032 42.493 1.00 33.43 338 GLN A C 1
ATOM 2192 O O . GLN A 1 280 ? 30.344 -172.305 41.300 1.00 23.46 338 GLN A O 1
ATOM 2198 N N . PRO A 1 281 ? 31.075 -172.868 43.364 1.00 41.04 339 PRO A N 1
ATOM 2199 C CA . PRO A 1 281 ? 31.546 -174.186 42.915 1.00 41.77 339 PRO A CA 1
ATOM 2200 C C . PRO A 1 281 ? 30.437 -175.037 42.310 1.00 32.26 339 PRO A C 1
ATOM 2201 O O . PRO A 1 281 ? 29.309 -174.953 42.796 1.00 30.09 339 PRO A O 1
ATOM 2205 N N . ASP A 1 289 ? 36.592 -177.194 43.131 1.00 55.00 360 ASP A N 1
ATOM 2206 C CA . ASP A 1 289 ? 36.158 -176.395 41.990 1.00 53.97 360 ASP A CA 1
ATOM 2207 C C . ASP A 1 289 ? 35.992 -174.928 42.384 1.00 49.11 360 ASP A C 1
ATOM 2208 O O . ASP A 1 289 ? 35.280 -174.614 43.336 1.00 50.72 360 ASP A O 1
ATOM 2213 N N . GLN A 1 290 ? 36.649 -174.038 41.646 1.00 43.47 361 GLN A N 1
ATOM 2214 C CA . GLN A 1 290 ? 36.587 -172.603 41.917 1.00 36.96 361 GLN A CA 1
ATOM 2215 C C . GLN A 1 290 ? 36.429 -171.814 40.619 1.00 30.67 361 GLN A C 1
ATOM 2216 O O . GLN A 1 290 ? 37.383 -171.201 40.139 1.00 34.43 361 GLN A O 1
ATOM 2222 N N . PRO A 1 291 ? 35.213 -171.823 40.050 1.00 30.71 362 PRO A N 1
ATOM 2223 C CA . PRO A 1 291 ? 34.971 -171.191 38.748 1.00 28.86 362 PRO A CA 1
ATOM 2224 C C . PRO A 1 291 ? 35.083 -169.668 38.788 1.00 28.02 362 PRO A C 1
ATOM 2225 O O . PRO A 1 291 ? 34.651 -169.038 39.756 1.00 25.40 362 PRO A O 1
ATOM 2229 N N . HIS A 1 292 ? 35.667 -169.099 37.739 1.00 28.34 363 HIS A N 1
ATOM 2230 C CA . HIS A 1 292 ? 35.724 -167.653 37.557 1.00 28.09 363 HIS A CA 1
ATOM 2231 C C . HIS A 1 292 ? 34.937 -167.269 36.311 1.00 28.44 363 HIS A C 1
ATOM 2232 O O . HIS A 1 292 ? 35.442 -167.368 35.194 1.00 29.03 363 HIS A O 1
ATOM 2239 N N . SER A 1 293 ? 33.695 -166.841 36.510 1.00 25.85 364 SER A N 1
ATOM 2240 C CA . SER A 1 293 ? 32.825 -166.464 35.402 1.00 23.35 364 SER A CA 1
ATOM 2241 C C . SER A 1 293 ? 33.366 -165.260 34.641 1.00 27.09 364 SER A C 1
ATOM 2242 O O . SER A 1 293 ? 33.137 -165.120 33.442 1.00 25.84 364 SER A O 1
ATOM 2245 N N . GLY A 1 294 ? 34.075 -164.385 35.346 1.00 25.32 365 GLY A N 1
ATOM 2246 C CA . GLY A 1 294 ? 34.582 -163.165 34.745 1.00 25.81 365 GLY A CA 1
ATOM 2247 C C . GLY A 1 294 ? 33.468 -162.239 34.289 1.00 22.72 365 GLY A C 1
ATOM 2248 O O . GLY A 1 294 ? 33.691 -161.348 33.469 1.00 24.18 365 GLY A O 1
ATOM 2249 N N . GLY A 1 295 ? 32.264 -162.451 34.815 1.00 19.09 366 GLY A N 1
ATOM 2250 C CA . GLY A 1 295 ? 31.115 -161.636 34.456 1.00 24.05 366 GLY A CA 1
ATOM 2251 C C . GLY A 1 295 ? 30.332 -162.152 33.264 1.00 22.10 366 GLY A C 1
ATOM 2252 O O . GLY A 1 295 ? 29.340 -161.545 32.865 1.00 20.97 366 GLY A O 1
ATOM 2253 N N . VAL A 1 296 ? 30.768 -163.269 32.692 1.00 23.29 367 VAL A N 1
ATOM 2254 C CA . VAL A 1 296 ? 30.045 -163.881 31.583 1.00 21.24 367 VAL A CA 1
ATOM 2255 C C . VAL A 1 296 ? 28.835 -164.650 32.105 1.00 22.64 367 VAL A C 1
ATOM 2256 O O . VAL A 1 296 ? 28.942 -165.387 33.084 1.00 25.89 367 VAL A O 1
ATOM 2260 N N . GLY A 1 297 ? 27.686 -164.477 31.454 1.00 17.57 368 GLY A N 1
ATOM 2261 C CA . GLY A 1 297 ? 26.489 -165.208 31.830 1.00 19.12 368 GLY A CA 1
ATOM 2262 C C . GLY A 1 297 ? 25.203 -164.569 31.341 1.00 18.53 368 GLY A C 1
ATOM 2263 O O . GLY A 1 297 ? 25.215 -163.492 30.744 1.00 13.07 368 GLY A O 1
ATOM 2264 N N . ARG A 1 298 ? 24.087 -165.243 31.599 1.00 20.32 369 ARG A N 1
ATOM 2265 C CA A ARG A 1 298 ? 22.778 -164.749 31.194 0.54 16.63 369 ARG A CA 1
ATOM 2266 C CA B ARG A 1 298 ? 22.782 -164.745 31.186 0.46 16.95 369 ARG A CA 1
ATOM 2267 C C . ARG A 1 298 ? 22.364 -163.606 32.113 1.00 17.54 369 ARG A C 1
ATOM 2268 O O . ARG A 1 298 ? 21.461 -163.747 32.937 1.00 19.05 369 ARG A O 1
ATOM 2283 N N . ASN A 1 299 ? 23.042 -162.473 31.961 1.00 17.91 370 ASN A N 1
ATOM 2284 C CA . ASN A 1 299 ? 22.867 -161.335 32.847 1.00 21.65 370 ASN A CA 1
ATOM 2285 C C . ASN A 1 299 ? 21.882 -160.295 32.355 1.00 22.33 370 ASN A C 1
ATOM 2286 O O . ASN A 1 299 ? 21.517 -159.393 33.114 1.00 18.01 370 ASN A O 1
ATOM 2291 N N . TYR A 1 300 ? 21.459 -160.401 31.097 1.00 17.21 371 TYR A N 1
ATOM 2292 C CA . TYR A 1 300 ? 20.712 -159.312 30.483 1.00 14.84 371 TYR A CA 1
ATOM 2293 C C . TYR A 1 300 ? 19.302 -159.729 30.173 1.00 18.23 371 TYR A C 1
ATOM 2294 O O . TYR A 1 300 ? 19.057 -160.870 29.797 1.00 19.61 371 TYR A O 1
ATOM 2303 N N . GLY A 1 301 ? 18.359 -158.818 30.351 1.00 16.13 372 GLY A N 1
ATOM 2304 C CA . GLY A 1 301 ? 17.013 -159.149 29.952 1.00 18.21 372 GLY A CA 1
ATOM 2305 C C . GLY A 1 301 ? 16.108 -157.962 29.804 1.00 15.91 372 GLY A C 1
ATOM 2306 O O . GLY A 1 301 ? 16.503 -156.828 30.070 1.00 16.56 372 GLY A O 1
ATOM 2307 N N . PHE A 1 302 ? 14.886 -158.216 29.354 1.00 10.61 373 PHE A N 1
ATOM 2308 C CA . PHE A 1 302 ? 13.885 -157.163 29.386 1.00 13.07 373 PHE A CA 1
ATOM 2309 C C . PHE A 1 302 ? 12.470 -157.683 29.514 1.00 11.64 373 PHE A C 1
ATOM 2310 O O . PHE A 1 302 ? 12.138 -158.790 29.067 1.00 18.03 373 PHE A O 1
ATOM 2318 N N . TYR A 1 303 ? 11.655 -156.863 30.167 1.00 12.44 374 TYR A N 1
ATOM 2319 C CA . TYR A 1 303 ? 10.223 -157.060 30.212 1.00 11.62 374 TYR A CA 1
ATOM 2320 C C . TYR A 1 303 ? 9.622 -156.440 28.965 1.00 21.68 374 TYR A C 1
ATOM 2321 O O . TYR A 1 303 ? 10.022 -155.336 28.557 1.00 16.95 374 TYR A O 1
ATOM 2330 N N . TYR A 1 304 ? 8.681 -157.161 28.359 1.00 14.64 375 TYR A N 1
ATOM 2331 C CA . TYR A 1 304 ? 7.909 -156.632 27.238 1.00 19.47 375 TYR A CA 1
ATOM 2332 C C . TYR A 1 304 ? 6.498 -157.215 27.216 1.00 24.42 375 TYR A C 1
ATOM 2333 O O . TYR A 1 304 ? 6.238 -158.268 27.800 1.00 24.46 375 TYR A O 1
ATOM 2342 N N . VAL A 1 305 ? 5.591 -156.510 26.547 1.00 27.42 376 VAL A N 1
ATOM 2343 C CA . VAL A 1 305 ? 4.215 -156.964 26.362 1.00 23.94 376 VAL A CA 1
ATOM 2344 C C . VAL A 1 305 ? 4.065 -157.559 24.968 1.00 23.44 376 VAL A C 1
ATOM 2345 O O . VAL A 1 305 ? 4.318 -156.879 23.973 1.00 25.64 376 VAL A O 1
ATOM 2349 N N . ASP A 1 306 ? 3.656 -158.823 24.893 1.00 31.99 377 ASP A N 1
ATOM 2350 C CA . ASP A 1 306 ? 3.492 -159.490 23.604 1.00 36.48 377 ASP A CA 1
ATOM 2351 C C . ASP A 1 306 ? 2.250 -158.986 22.873 1.00 37.68 377 ASP A C 1
ATOM 2352 O O . ASP A 1 306 ? 1.500 -158.162 23.396 1.00 31.96 377 ASP A O 1
ATOM 2357 N N . THR A 1 307 ? 2.038 -159.497 21.665 1.00 42.39 378 THR A N 1
ATOM 2358 C CA . THR A 1 307 ? 0.952 -159.038 20.808 1.00 54.40 378 THR A CA 1
ATOM 2359 C C . THR A 1 307 ? -0.433 -159.247 21.420 1.00 49.00 378 THR A C 1
ATOM 2360 O O . THR A 1 307 ? -1.387 -158.564 21.045 1.00 54.11 378 THR A O 1
ATOM 2364 N N . THR A 1 308 ? -0.542 -160.182 22.360 1.00 45.76 379 THR A N 1
ATOM 2365 C CA . THR A 1 308 ? -1.832 -160.507 22.969 1.00 44.89 379 THR A CA 1
ATOM 2366 C C . THR A 1 308 ? -2.074 -159.718 24.255 1.00 56.70 379 THR A C 1
ATOM 2367 O O . THR A 1 308 ? -3.182 -159.724 24.794 1.00 51.49 379 THR A O 1
ATOM 2371 N N . GLY A 1 309 ? -1.033 -159.050 24.747 1.00 41.17 380 GLY A N 1
ATOM 2372 C CA . GLY A 1 309 ? -1.152 -158.187 25.910 1.00 36.72 380 GLY A CA 1
ATOM 2373 C C . GLY A 1 309 ? -0.634 -158.797 27.200 1.00 41.35 380 GLY A C 1
ATOM 2374 O O . GLY A 1 309 ? -0.830 -158.231 28.277 1.00 38.03 380 GLY A O 1
ATOM 2375 N N . GLU A 1 310 ? 0.028 -159.946 27.095 1.00 34.60 381 GLU A N 1
ATOM 2376 C CA . GLU A 1 310 ? 0.589 -160.615 28.266 1.00 47.83 381 GLU A CA 1
ATOM 2377 C C . GLU A 1 310 ? 2.051 -160.239 28.467 1.00 35.05 381 GLU A C 1
ATOM 2378 O O . GLU A 1 310 ? 2.794 -160.044 27.505 1.00 25.10 381 GLU A O 1
ATOM 2384 N N . GLY A 1 311 ? 2.453 -160.139 29.729 1.00 27.55 382 GLY A N 1
ATOM 2385 C CA . GLY A 1 311 ? 3.813 -159.777 30.075 1.00 25.17 382 GLY A CA 1
ATOM 2386 C C . GLY A 1 311 ? 4.791 -160.914 29.856 1.00 20.02 382 GLY A C 1
ATOM 2387 O O . GLY A 1 311 ? 4.510 -162.068 30.186 1.00 16.57 382 GLY A O 1
ATOM 2388 N N . LYS A 1 312 ? 5.948 -160.573 29.300 1.00 18.68 383 LYS A N 1
ATOM 2389 C CA . LYS A 1 312 ? 6.998 -161.539 29.023 1.00 17.48 383 LYS A CA 1
ATOM 2390 C C . LYS A 1 312 ? 8.347 -161.002 29.462 1.00 20.41 383 LYS A C 1
ATOM 2391 O O . LYS A 1 312 ? 8.563 -159.787 29.504 1.00 16.59 383 LYS A O 1
ATOM 2397 N N . CYS A 1 313 ? 9.243 -161.931 29.778 1.00 16.60 384 CYS A N 1
ATOM 2398 C CA . CYS A 1 313 ? 10.614 -161.621 30.143 1.00 14.44 384 CYS A CA 1
ATOM 2399 C C . CYS A 1 313 ? 11.563 -162.356 29.208 1.00 19.71 384 CYS A C 1
ATOM 2400 O O . CYS A 1 313 ? 11.537 -163.592 29.129 1.00 24.88 384 CYS A O 1
ATOM 2403 N N . ALA A 1 314 ? 12.381 -161.591 28.488 1.00 14.95 385 ALA A N 1
ATOM 2404 C CA . ALA A 1 314 ? 13.410 -162.161 27.622 1.00 13.77 385 ALA A CA 1
ATOM 2405 C C . ALA A 1 314 ? 14.765 -162.047 28.301 1.00 17.55 385 ALA A C 1
ATOM 2406 O O . ALA A 1 314 ? 15.145 -160.963 28.751 1.00 19.90 385 ALA A O 1
ATOM 2408 N N . LEU A 1 315 ? 15.475 -163.173 28.362 1.00 17.18 386 LEU A N 1
ATOM 2409 C CA . LEU A 1 315 ? 16.759 -163.279 29.050 1.00 16.99 386 LEU A CA 1
ATOM 2410 C C . LEU A 1 315 ? 17.858 -163.778 28.116 1.00 17.88 386 LEU A C 1
ATOM 2411 O O . LEU A 1 315 ? 17.670 -164.751 27.380 1.00 21.62 386 LEU A O 1
ATOM 2416 N N . SER A 1 316 ? 19.015 -163.124 28.183 1.00 16.47 387 SER A N 1
ATOM 2417 C CA . SER A 1 316 ? 20.135 -163.427 27.304 1.00 15.97 387 SER A CA 1
ATOM 2418 C C . SER A 1 316 ? 21.482 -163.164 27.971 1.00 17.13 387 SER A C 1
ATOM 2419 O O . SER A 1 316 ? 21.596 -162.362 28.918 1.00 18.86 387 SER A O 1
ATOM 2422 N N . ASP A 1 317 ? 22.494 -163.859 27.455 1.00 15.33 388 ASP A N 1
ATOM 2423 C CA . ASP A 1 317 ? 23.878 -163.681 27.877 1.00 20.44 388 ASP A CA 1
ATOM 2424 C C . ASP A 1 317 ? 24.669 -162.892 26.836 1.00 17.53 388 ASP A C 1
ATOM 2425 O O . ASP A 1 317 ? 25.874 -162.685 26.982 1.00 20.71 388 ASP A O 1
ATOM 2430 N N . GLN A 1 318 ? 23.984 -162.456 25.783 1.00 16.78 389 GLN A N 1
ATOM 2431 C CA . GLN A 1 318 ? 24.599 -161.623 24.759 1.00 22.57 389 GLN A CA 1
ATOM 2432 C C . GLN A 1 318 ? 24.695 -160.181 25.231 1.00 16.39 389 GLN A C 1
ATOM 2433 O O . GLN A 1 318 ? 23.678 -159.547 25.517 1.00 18.28 389 GLN A O 1
ATOM 2439 N N . VAL A 1 319 ? 25.915 -159.664 25.312 1.00 25.71 390 VAL A N 1
ATOM 2440 C CA . VAL A 1 319 ? 26.118 -158.273 25.695 1.00 22.55 390 VAL A CA 1
ATOM 2441 C C . VAL A 1 319 ? 25.416 -157.372 24.683 1.00 22.36 390 VAL A C 1
ATOM 2442 O O . VAL A 1 319 ? 25.670 -157.471 23.483 1.00 24.86 390 VAL A O 1
ATOM 2446 N N . PRO A 1 320 ? 24.523 -156.493 25.158 1.00 22.18 391 PRO A N 1
ATOM 2447 C CA . PRO A 1 320 ? 23.802 -155.646 24.203 1.00 22.23 391 PRO A CA 1
ATOM 2448 C C . PRO A 1 320 ? 24.711 -154.611 23.555 1.00 20.71 391 PRO A C 1
ATOM 2449 O O . PRO A 1 320 ? 25.537 -154.018 24.248 1.00 27.92 391 PRO A O 1
ATOM 2453 N N . ASP A 1 321 ? 24.572 -154.414 22.246 1.00 21.48 392 ASP A N 1
ATOM 2454 C CA . ASP A 1 321 ? 25.290 -153.348 21.555 1.00 22.34 392 ASP A CA 1
ATOM 2455 C C . ASP A 1 321 ? 24.336 -152.510 20.712 1.00 20.98 392 ASP A C 1
ATOM 2456 O O . ASP A 1 321 ? 24.767 -151.623 19.971 1.00 21.66 392 ASP A O 1
ATOM 2461 N N . CYS A 1 322 ? 23.041 -152.801 20.805 1.00 20.80 393 CYS A N 1
ATOM 2462 C CA . CYS A 1 322 ? 22.044 -151.887 20.265 1.00 20.69 393 CYS A CA 1
ATOM 2463 C C . CYS A 1 322 ? 20.732 -152.001 21.026 1.00 19.37 393 CYS A C 1
ATOM 2464 O O . CYS A 1 322 ? 20.580 -152.857 21.905 1.00 20.96 393 CYS A O 1
ATOM 2467 N N . LEU A 1 323 ? 19.792 -151.127 20.679 1.00 17.30 394 LEU A N 1
ATOM 2468 C CA . LEU A 1 323 ? 18.497 -151.065 21.344 1.00 20.51 394 LEU A CA 1
ATOM 2469 C C . LEU A 1 323 ? 17.365 -151.070 20.330 1.00 18.97 394 LEU A C 1
ATOM 2470 O O . LEU A 1 323 ? 17.507 -150.533 19.230 1.00 19.18 394 LEU A O 1
ATOM 2475 N N . VAL A 1 324 ? 16.246 -151.681 20.708 1.00 17.99 395 VAL A N 1
ATOM 2476 C CA . VAL A 1 324 ? 15.010 -151.586 19.933 1.00 17.40 395 VAL A CA 1
ATOM 2477 C C . VAL A 1 324 ? 13.989 -150.807 20.748 1.00 20.95 395 VAL A C 1
ATOM 2478 O O . VAL A 1 324 ? 13.667 -151.186 21.871 1.00 17.99 395 VAL A O 1
ATOM 2482 N N . SER A 1 325 ? 13.477 -149.719 20.188 1.00 18.15 396 SER A N 1
ATOM 2483 C CA . SER A 1 325 ? 12.536 -148.883 20.919 1.00 21.59 396 SER A CA 1
ATOM 2484 C C . SER A 1 325 ? 11.193 -149.589 21.078 1.00 15.74 396 SER A C 1
ATOM 2485 O O . SER A 1 325 ? 10.646 -150.143 20.125 1.00 21.15 396 SER A O 1
ATOM 2488 N N . ASP A 1 326 ? 10.686 -149.573 22.306 1.00 20.12 397 ASP A N 1
ATOM 2489 C CA . ASP A 1 326 ? 9.397 -150.164 22.641 1.00 18.13 397 ASP A CA 1
ATOM 2490 C C . ASP A 1 326 ? 8.949 -149.563 23.968 1.00 23.72 397 ASP A C 1
ATOM 2491 O O . ASP A 1 326 ? 9.470 -149.916 25.024 1.00 23.00 397 ASP A O 1
ATOM 2496 N N . SER A 1 327 ? 7.986 -148.650 23.904 1.00 22.16 398 SER A N 1
ATOM 2497 C CA . SER A 1 327 ? 7.664 -147.791 25.040 1.00 28.95 398 SER A CA 1
ATOM 2498 C C . SER A 1 327 ? 7.213 -148.556 26.287 1.00 21.53 398 SER A C 1
ATOM 2499 O O . SER A 1 327 ? 7.417 -148.089 27.408 1.00 31.72 398 SER A O 1
ATOM 2502 N N . ALA A 1 328 ? 6.610 -149.725 26.096 1.00 21.68 399 ALA A N 1
ATOM 2503 C CA . ALA A 1 328 ? 6.112 -150.518 27.216 1.00 24.71 399 ALA A CA 1
ATOM 2504 C C . ALA A 1 328 ? 7.182 -151.449 27.781 1.00 23.00 399 ALA A C 1
ATOM 2505 O O . ALA A 1 328 ? 6.992 -152.058 28.834 1.00 22.08 399 ALA A O 1
ATOM 2507 N N . ALA A 1 329 ? 8.304 -151.562 27.080 1.00 13.67 400 ALA A N 1
ATOM 2508 C CA . ALA A 1 329 ? 9.368 -152.464 27.497 1.00 12.76 400 ALA A CA 1
ATOM 2509 C C . ALA A 1 329 ? 10.279 -151.838 28.544 1.00 22.44 400 ALA A C 1
ATOM 2510 O O . ALA A 1 329 ? 10.391 -150.613 28.640 1.00 15.87 400 ALA A O 1
ATOM 2512 N N . VAL A 1 330 ? 10.931 -152.693 29.326 1.00 13.45 401 VAL A N 1
ATOM 2513 C CA . VAL A 1 330 ? 11.976 -152.239 30.246 1.00 10.90 401 VAL A CA 1
ATOM 2514 C C . VAL A 1 330 ? 13.125 -153.239 30.261 1.00 14.60 401 VAL A C 1
ATOM 2515 O O . VAL A 1 330 ? 12.909 -154.439 30.444 1.00 17.44 401 VAL A O 1
ATOM 2519 N N . SER A 1 331 ? 14.343 -152.733 30.073 1.00 10.33 402 SER A N 1
ATOM 2520 C CA . SER A 1 331 ? 15.538 -153.572 30.031 1.00 15.72 402 SER A CA 1
ATOM 2521 C C . SER A 1 331 ? 16.304 -153.556 31.352 1.00 18.20 402 SER A C 1
ATOM 2522 O O . SER A 1 331 ? 16.634 -152.495 31.883 1.00 16.96 402 SER A O 1
ATOM 2525 N N . TYR A 1 332 ? 16.588 -154.750 31.861 1.00 14.98 403 TYR A N 1
ATOM 2526 C CA . TYR A 1 332 ? 17.280 -154.929 33.128 1.00 13.16 403 TYR A CA 1
ATOM 2527 C C . TYR A 1 332 ? 18.581 -155.709 32.969 1.00 15.09 403 TYR A C 1
ATOM 2528 O O . TYR A 1 332 ? 18.773 -156.447 31.988 1.00 15.20 403 TYR A O 1
ATOM 2537 N N . THR A 1 333 ? 19.458 -155.549 33.959 1.00 13.16 404 THR A N 1
ATOM 2538 C CA . THR A 1 333 ? 20.636 -156.396 34.110 1.00 12.93 404 THR A CA 1
ATOM 2539 C C . THR A 1 333 ? 20.665 -156.973 35.520 1.00 15.73 404 THR A C 1
ATOM 2540 O O . THR A 1 333 ? 19.994 -156.472 36.423 1.00 15.63 404 THR A O 1
ATOM 2544 N N . ALA A 1 334 ? 21.446 -158.031 35.701 1.00 18.08 405 ALA A N 1
ATOM 2545 C CA . ALA A 1 334 ? 21.591 -158.668 37.003 1.00 17.14 405 ALA A CA 1
ATOM 2546 C C . ALA A 1 334 ? 22.154 -157.701 38.045 1.00 19.65 405 ALA A C 1
ATOM 2547 O O . ALA A 1 334 ? 21.907 -157.853 39.241 1.00 16.60 405 ALA A O 1
ATOM 2549 N N . ALA A 1 335 ? 22.905 -156.706 37.582 1.00 14.97 406 ALA A N 1
ATOM 2550 C CA . ALA A 1 335 ? 23.597 -155.783 38.477 1.00 15.65 406 ALA A CA 1
ATOM 2551 C C . ALA A 1 335 ? 22.736 -154.592 38.895 1.00 17.21 406 ALA A C 1
ATOM 2552 O O . ALA A 1 335 ? 22.912 -154.047 39.984 1.00 16.54 406 ALA A O 1
ATOM 2554 N N . GLY A 1 336 ? 21.806 -154.195 38.033 1.00 17.60 407 GLY A N 1
ATOM 2555 C CA . GLY A 1 336 ? 21.099 -152.938 38.205 1.00 10.97 407 GLY A CA 1
ATOM 2556 C C . GLY A 1 336 ? 19.837 -152.988 39.042 1.00 14.28 407 GLY A C 1
ATOM 2557 O O . GLY A 1 336 ? 19.399 -154.049 39.489 1.00 11.01 407 GLY A O 1
ATOM 2558 N N . SER A 1 337 ? 19.251 -151.812 39.245 1.00 12.19 408 SER A N 1
ATOM 2559 C CA . SER A 1 337 ? 18.052 -151.658 40.059 1.00 11.23 408 SER A CA 1
ATOM 2560 C C . SER A 1 337 ? 16.781 -151.876 39.251 1.00 11.48 408 SER A C 1
ATOM 2561 O O . SER A 1 337 ? 16.810 -151.927 38.019 1.00 14.73 408 SER A O 1
ATOM 2564 N N . LEU A 1 338 ? 15.665 -151.991 39.960 1.00 12.08 409 LEU A N 1
ATOM 2565 C CA . LEU A 1 338 ? 14.357 -152.105 39.333 1.00 21.55 409 LEU A CA 1
ATOM 2566 C C . LEU A 1 338 ? 13.935 -150.760 38.765 1.00 23.25 409 LEU A C 1
ATOM 2567 O O . LEU A 1 338 ? 13.329 -150.682 37.697 1.00 20.15 409 LEU A O 1
ATOM 2572 N N . SER A 1 339 ? 14.249 -149.701 39.500 1.00 24.23 410 SER A N 1
ATOM 2573 C CA . SER A 1 339 ? 13.815 -148.369 39.118 1.00 21.22 410 SER A CA 1
ATOM 2574 C C . SER A 1 339 ? 14.633 -147.819 37.962 1.00 14.20 410 SER A C 1
ATOM 2575 O O . SER A 1 339 ? 15.818 -148.115 37.811 1.00 14.72 410 SER A O 1
ATOM 2578 N N . GLU A 1 340 ? 13.958 -147.019 37.149 1.00 21.96 411 GLU A N 1
ATOM 2579 C CA A GLU A 1 340 ? 14.614 -146.371 36.023 0.49 24.21 411 GLU A CA 1
ATOM 2580 C CA B GLU A 1 340 ? 14.540 -146.321 36.005 0.51 24.24 411 GLU A CA 1
ATOM 2581 C C . GLU A 1 340 ? 15.202 -145.017 36.426 1.00 27.31 411 GLU A C 1
ATOM 2582 O O . GLU A 1 340 ? 16.042 -144.470 35.713 1.00 27.44 411 GLU A O 1
ATOM 2593 N N . GLU A 1 341 ? 14.792 -144.505 37.584 1.00 22.72 412 GLU A N 1
ATOM 2594 C CA . GLU A 1 341 ? 15.238 -143.192 38.043 1.00 26.55 412 GLU A CA 1
ATOM 2595 C C . GLU A 1 341 ? 16.525 -143.248 38.862 1.00 28.28 412 GLU A C 1
ATOM 2596 O O . GLU A 1 341 ? 16.742 -144.171 39.647 1.00 26.81 412 GLU A O 1
ATOM 2602 N N . THR A 1 342 ? 17.371 -142.242 38.671 1.00 22.42 413 THR A N 1
ATOM 2603 C CA . THR A 1 342 ? 18.638 -142.142 39.384 1.00 27.09 413 THR A CA 1
ATOM 2604 C C . THR A 1 342 ? 18.433 -141.532 40.771 1.00 23.02 413 THR A C 1
ATOM 2605 O O . THR A 1 342 ? 17.960 -140.403 40.881 1.00 28.75 413 THR A O 1
ATOM 2609 N N . PRO A 1 343 ? 18.782 -142.275 41.837 1.00 18.27 414 PRO A N 1
ATOM 2610 C CA . PRO A 1 343 ? 18.610 -141.725 43.186 1.00 22.09 414 PRO A CA 1
ATOM 2611 C C . PRO A 1 343 ? 19.737 -140.771 43.574 1.00 26.45 414 PRO A C 1
ATOM 2612 O O . PRO A 1 343 ? 20.829 -140.846 43.011 1.00 17.52 414 PRO A O 1
ATOM 2616 N N . ASN A 1 344 ? 19.472 -139.895 44.538 1.00 25.28 415 ASN A N 1
ATOM 2617 C CA . ASN A 1 344 ? 20.426 -138.858 44.914 1.00 31.24 415 ASN A CA 1
ATOM 2618 C C . ASN A 1 344 ? 21.719 -139.388 45.528 1.00 31.50 415 ASN A C 1
ATOM 2619 O O . ASN A 1 344 ? 22.751 -138.721 45.459 1.00 32.41 415 ASN A O 1
ATOM 2624 N N . PHE A 1 345 ? 21.683 -140.577 46.124 1.00 21.09 416 PHE A N 1
ATOM 2625 C CA . PHE A 1 345 ? 22.876 -141.085 46.795 1.00 19.90 416 PHE A CA 1
ATOM 2626 C C . PHE A 1 345 ? 23.918 -141.643 45.814 1.00 25.77 416 PHE A C 1
ATOM 2627 O O . PHE A 1 345 ? 24.907 -142.240 46.243 1.00 26.32 416 PHE A O 1
ATOM 2635 N N . ILE A 1 346 ? 23.712 -141.437 44.511 1.00 22.59 417 ILE A N 1
ATOM 2636 C CA . ILE A 1 346 ? 24.771 -141.687 43.529 1.00 22.28 417 ILE A CA 1
ATOM 2637 C C . ILE A 1 346 ? 24.943 -140.508 42.564 1.00 26.19 417 ILE A C 1
ATOM 2638 O O . ILE A 1 346 ? 25.602 -140.637 41.533 1.00 20.76 417 ILE A O 1
ATOM 2643 N N . ILE A 1 347 ? 24.361 -139.361 42.909 1.00 21.73 418 ILE A N 1
ATOM 2644 C CA . ILE A 1 347 ? 24.528 -138.140 42.121 1.00 28.07 418 ILE A CA 1
ATOM 2645 C C . ILE A 1 347 ? 25.554 -137.214 42.782 1.00 26.67 418 ILE A C 1
ATOM 2646 O O . ILE A 1 347 ? 25.331 -136.749 43.899 1.00 31.42 418 ILE A O 1
ATOM 2651 N N . PRO A 1 348 ? 26.682 -136.943 42.099 1.00 25.82 419 PRO A N 1
ATOM 2652 C CA . PRO A 1 348 ? 27.658 -135.997 42.659 1.00 32.27 419 PRO A CA 1
ATOM 2653 C C . PRO A 1 348 ? 27.091 -134.585 42.789 1.00 29.56 419 PRO A C 1
ATOM 2654 O O . PRO A 1 348 ? 26.245 -134.194 41.985 1.00 32.42 419 PRO A O 1
ATOM 2658 N N . SER A 1 349 ? 27.554 -133.834 43.784 1.00 33.80 420 SER A N 1
ATOM 2659 C CA . SER A 1 349 ? 27.065 -132.477 44.006 1.00 31.13 420 SER A CA 1
ATOM 2660 C C . SER A 1 349 ? 27.473 -131.535 42.875 1.00 31.94 420 SER A C 1
ATOM 2661 O O . SER A 1 349 ? 26.756 -130.585 42.566 1.00 31.39 420 SER A O 1
ATOM 2664 N N . ASN A 1 350 ? 28.625 -131.804 42.265 1.00 30.61 421 ASN A N 1
ATOM 2665 C CA . ASN A 1 350 ? 29.109 -131.009 41.140 1.00 28.14 421 ASN A CA 1
ATOM 2666 C C . ASN A 1 350 ? 28.463 -131.461 39.829 1.00 31.47 421 ASN A C 1
ATOM 2667 O O . ASN A 1 350 ? 28.758 -132.551 39.347 1.00 31.44 421 ASN A O 1
ATOM 2672 N N . PRO A 1 351 ? 27.588 -130.624 39.239 1.00 31.17 422 PRO A N 1
ATOM 2673 C CA . PRO A 1 351 ? 26.894 -131.032 38.009 1.00 38.73 422 PRO A CA 1
ATOM 2674 C C . PRO A 1 351 ? 27.832 -131.366 36.848 1.00 38.19 422 PRO A C 1
ATOM 2675 O O . PRO A 1 351 ? 27.458 -132.132 35.964 1.00 47.16 422 PRO A O 1
ATOM 2679 N N . SER A 1 352 ? 29.036 -130.804 36.860 1.00 39.83 423 SER A N 1
ATOM 2680 C CA . SER A 1 352 ? 29.944 -130.918 35.721 1.00 39.32 423 SER A CA 1
ATOM 2681 C C . SER A 1 352 ? 30.572 -132.304 35.547 1.00 46.52 423 SER A C 1
ATOM 2682 O O . SER A 1 352 ? 31.211 -132.564 34.526 1.00 55.79 423 SER A O 1
ATOM 2685 N N . VAL A 1 353 ? 30.389 -133.188 36.527 1.00 44.10 424 VAL A N 1
ATOM 2686 C CA . VAL A 1 353 ? 31.000 -134.517 36.483 1.00 38.38 424 VAL A CA 1
ATOM 2687 C C . VAL A 1 353 ? 29.962 -135.639 36.497 1.00 37.77 424 VAL A C 1
ATOM 2688 O O . VAL A 1 353 ? 30.318 -136.815 36.560 1.00 46.46 424 VAL A O 1
ATOM 2692 N N . THR A 1 354 ? 28.683 -135.284 36.440 1.00 38.41 425 THR A N 1
ATOM 2693 C CA . THR A 1 354 ? 27.640 -136.294 36.310 1.00 44.32 425 THR A CA 1
ATOM 2694 C C . THR A 1 354 ? 27.683 -136.879 34.902 1.00 43.48 425 THR A C 1
ATOM 2695 O O . THR A 1 354 ? 28.063 -136.188 33.955 1.00 43.11 425 THR A O 1
ATOM 2699 N N . PRO A 1 355 ? 27.304 -138.157 34.754 1.00 47.65 426 PRO A N 1
ATOM 2700 C CA . PRO A 1 355 ? 27.305 -138.750 33.417 1.00 48.64 426 PRO A CA 1
ATOM 2701 C C . PRO A 1 355 ? 26.029 -138.406 32.660 1.00 48.36 426 PRO A C 1
ATOM 2702 O O . PRO A 1 355 ? 25.040 -138.033 33.291 1.00 38.98 426 PRO A O 1
ATOM 2706 N N . PRO A 1 356 ? 26.050 -138.516 31.324 1.00 48.39 427 PRO A N 1
ATOM 2707 C CA . PRO A 1 356 ? 24.822 -138.312 30.550 1.00 52.70 427 PRO A CA 1
ATOM 2708 C C . PRO A 1 356 ? 23.704 -139.268 30.959 1.00 42.54 427 PRO A C 1
ATOM 2709 O O . PRO A 1 356 ? 23.946 -140.462 31.136 1.00 46.54 427 PRO A O 1
ATOM 2713 N N . THR A 1 357 ? 22.496 -138.736 31.120 1.00 41.20 428 THR A N 1
ATOM 2714 C CA . THR A 1 357 ? 21.320 -139.569 31.331 1.00 35.57 428 THR A CA 1
ATOM 2715 C C . THR A 1 357 ? 21.002 -140.326 30.044 1.00 44.34 428 THR A C 1
ATOM 2716 O O . THR A 1 357 ? 21.497 -139.964 28.976 1.00 39.59 428 THR A O 1
ATOM 2720 N N . PRO A 1 358 ? 20.184 -141.386 30.139 1.00 45.08 429 PRO A N 1
ATOM 2721 C CA . PRO A 1 358 ? 19.731 -142.074 28.924 1.00 42.40 429 PRO A CA 1
ATOM 2722 C C . PRO A 1 358 ? 18.990 -141.141 27.968 1.00 36.98 429 PRO A C 1
ATOM 2723 O O . PRO A 1 358 ? 19.121 -141.280 26.751 1.00 30.97 429 PRO A O 1
ATOM 2727 N N . GLU A 1 359 ? 18.227 -140.199 28.517 1.00 29.80 430 GLU A N 1
ATOM 2728 C CA . GLU A 1 359 ? 17.491 -139.237 27.703 1.00 38.77 430 GLU A CA 1
ATOM 2729 C C . GLU A 1 359 ? 18.458 -138.352 26.922 1.00 39.26 430 GLU A C 1
ATOM 2730 O O . GLU A 1 359 ? 18.224 -138.035 25.755 1.00 38.77 430 GLU A O 1
ATOM 2736 N N . THR A 1 360 ? 19.547 -137.959 27.575 1.00 32.96 431 THR A N 1
ATOM 2737 C CA . THR A 1 360 ? 20.569 -137.135 26.941 1.00 36.45 431 THR A CA 1
ATOM 2738 C C . THR A 1 360 ? 21.341 -137.940 25.902 1.00 26.89 431 THR A C 1
ATOM 2739 O O . THR A 1 360 ? 21.516 -137.498 24.767 1.00 35.55 431 THR A O 1
ATOM 2743 N N . ALA A 1 361 ? 21.797 -139.123 26.297 1.00 29.51 432 ALA A N 1
ATOM 2744 C CA . ALA A 1 361 ? 22.617 -139.961 25.428 1.00 24.99 432 ALA A CA 1
ATOM 2745 C C . ALA A 1 361 ? 21.874 -140.378 24.156 1.00 25.39 432 ALA A C 1
ATOM 2746 O O . ALA A 1 361 ? 22.487 -140.540 23.101 1.00 28.95 432 ALA A O 1
ATOM 2748 N N . LEU A 1 362 ? 20.558 -140.545 24.265 1.00 24.57 433 LEU A N 1
ATOM 2749 C CA . LEU A 1 362 ? 19.739 -141.020 23.150 1.00 29.03 433 LEU A CA 1
ATOM 2750 C C . LEU A 1 362 ? 18.939 -139.892 22.509 1.00 29.48 433 LEU A C 1
ATOM 2751 O O . LEU A 1 362 ? 17.964 -140.138 21.798 1.00 29.89 433 LEU A O 1
ATOM 2756 N N . GLN A 1 363 ? 19.357 -138.657 22.759 1.00 26.39 434 GLN A N 1
ATOM 2757 C CA . GLN A 1 363 ? 18.627 -137.495 22.272 1.00 30.54 434 GLN A CA 1
ATOM 2758 C C . GLN A 1 363 ? 18.856 -137.286 20.783 1.00 25.96 434 GLN A C 1
ATOM 2759 O O . GLN A 1 363 ? 19.882 -137.685 20.233 1.00 30.70 434 GLN A O 1
ATOM 2765 N N . CYS A 1 364 ? 17.882 -136.655 20.141 1.00 24.75 435 CYS A N 1
ATOM 2766 C CA . CYS A 1 364 ? 18.003 -136.248 18.752 1.00 39.70 435 CYS A CA 1
ATOM 2767 C C . CYS A 1 364 ? 16.988 -135.149 18.484 1.00 36.19 435 CYS A C 1
ATOM 2768 O O . CYS A 1 364 ? 16.039 -134.979 19.248 1.00 28.45 435 CYS A O 1
ATOM 2771 N N . THR A 1 365 ? 17.203 -134.398 17.410 1.00 38.02 436 THR A N 1
ATOM 2772 C CA . THR A 1 365 ? 16.219 -133.433 16.932 1.00 41.01 436 THR A CA 1
ATOM 2773 C C . THR A 1 365 ? 15.876 -133.782 15.494 1.00 36.80 436 THR A C 1
ATOM 2774 O O . THR A 1 365 ? 16.764 -134.057 14.685 1.00 32.02 436 THR A O 1
ATOM 2778 N N . ALA A 1 366 ? 14.582 -133.773 15.191 1.00 30.30 437 ALA A N 1
ATOM 2779 C CA . ALA A 1 366 ? 14.069 -134.270 13.919 1.00 49.45 437 ALA A CA 1
ATOM 2780 C C . ALA A 1 366 ? 14.696 -133.575 12.711 1.00 43.20 437 ALA A C 1
ATOM 2781 O O . ALA A 1 366 ? 14.881 -134.195 11.664 1.00 33.37 437 ALA A O 1
ATOM 2783 N N . ASP A 1 367 ? 15.027 -132.297 12.858 1.00 39.98 438 ASP A N 1
ATOM 2784 C CA . ASP A 1 367 ? 15.535 -131.515 11.735 1.00 47.73 438 ASP A CA 1
ATOM 2785 C C . ASP A 1 367 ? 17.020 -131.779 11.466 1.00 42.36 438 ASP A C 1
ATOM 2786 O O . ASP A 1 367 ? 17.545 -131.374 10.427 1.00 49.81 438 ASP A O 1
ATOM 2791 N N . LYS A 1 368 ? 17.686 -132.459 12.398 1.00 36.65 439 LYS A N 1
ATOM 2792 C CA . LYS A 1 368 ? 19.100 -132.812 12.250 1.00 38.00 439 LYS A CA 1
ATOM 2793 C C . LYS A 1 368 ? 19.311 -134.324 12.177 1.00 41.53 439 LYS A C 1
ATOM 2794 O O . LYS A 1 368 ? 20.420 -134.787 11.906 1.00 48.08 439 LYS A O 1
ATOM 2800 N N . PHE A 1 369 ? 18.247 -135.085 12.420 1.00 34.57 440 PHE A N 1
ATOM 2801 C CA . PHE A 1 369 ? 18.328 -136.543 12.476 1.00 36.19 440 PHE A CA 1
ATOM 2802 C C . PHE A 1 369 ? 17.375 -137.173 11.465 1.00 34.33 440 PHE A C 1
ATOM 2803 O O . PHE A 1 369 ? 16.160 -137.161 11.668 1.00 37.95 440 PHE A O 1
ATOM 2811 N N . PRO A 1 370 ? 17.919 -137.733 10.372 1.00 37.48 441 PRO A N 1
ATOM 2812 C CA . PRO A 1 370 ? 17.030 -138.232 9.319 1.00 36.62 441 PRO A CA 1
ATOM 2813 C C . PRO A 1 370 ? 16.515 -139.651 9.517 1.00 25.84 441 PRO A C 1
ATOM 2814 O O . PRO A 1 370 ? 17.247 -140.529 9.974 1.00 35.34 441 PRO A O 1
ATOM 2818 N N . ASP A 1 371 ? 15.246 -139.851 9.168 1.00 28.48 442 ASP A N 1
ATOM 2819 C CA . ASP A 1 371 ? 14.672 -141.185 9.046 1.00 29.13 442 ASP A CA 1
ATOM 2820 C C . ASP A 1 371 ? 15.498 -141.995 8.057 1.00 32.15 442 ASP A C 1
ATOM 2821 O O . ASP A 1 371 ? 15.674 -141.586 6.909 1.00 40.87 442 ASP A O 1
ATOM 2826 N N . SER A 1 372 ? 15.982 -143.138 8.488 1.00 25.90 443 SER A N 1
ATOM 2827 C CA . SER A 1 372 ? 16.733 -143.981 7.600 1.00 35.80 443 SER A CA 1
ATOM 2828 C C . SER A 1 372 ? 16.263 -145.421 7.625 1.00 38.16 443 SER A C 1
ATOM 2829 O O . SER A 1 372 ? 15.710 -145.880 8.601 1.00 41.06 443 SER A O 1
ATOM 2832 N N . PHE A 1 373 ? 16.478 -146.110 6.522 1.00 28.18 444 PHE A N 1
ATOM 2833 C CA . PHE A 1 373 ? 16.163 -147.524 6.400 1.00 22.93 444 PHE A CA 1
ATOM 2834 C C . PHE A 1 373 ? 17.438 -148.272 6.029 1.00 28.62 444 PHE A C 1
ATOM 2835 O O . PHE A 1 373 ? 18.218 -147.802 5.202 1.00 27.62 444 PHE A O 1
ATOM 2843 N N . GLY A 1 374 ? 17.652 -149.426 6.651 1.00 26.05 445 GLY A N 1
ATOM 2844 C CA . GLY A 1 374 ? 18.794 -150.261 6.331 1.00 25.76 445 GLY A CA 1
ATOM 2845 C C . GLY A 1 374 ? 18.473 -151.195 5.183 1.00 31.94 445 GLY A C 1
ATOM 2846 O O . GLY A 1 374 ? 17.326 -151.271 4.742 1.00 26.59 445 GLY A O 1
ATOM 2847 N N . ALA A 1 375 ? 19.487 -151.901 4.694 1.00 35.25 446 ALA A N 1
ATOM 2848 C CA . ALA A 1 375 ? 19.285 -152.882 3.636 1.00 33.07 446 ALA A CA 1
ATOM 2849 C C . ALA A 1 375 ? 18.507 -154.069 4.184 1.00 37.99 446 ALA A C 1
ATOM 2850 O O . ALA A 1 375 ? 18.527 -154.331 5.387 1.00 34.74 446 ALA A O 1
ATOM 2852 N N . CYS A 1 376 ? 17.821 -154.784 3.301 1.00 41.12 447 CYS A N 1
ATOM 2853 C CA . CYS A 1 376 ? 16.968 -155.887 3.722 1.00 41.21 447 CYS A CA 1
ATOM 2854 C C . CYS A 1 376 ? 17.771 -157.058 4.275 1.00 49.26 447 CYS A C 1
ATOM 2855 O O . CYS A 1 376 ? 18.766 -157.480 3.685 1.00 41.62 447 CYS A O 1
ATOM 2858 N N . ASP A 1 377 ? 17.329 -157.565 5.421 1.00 39.06 448 ASP A N 1
ATOM 2859 C CA . ASP A 1 377 ? 17.819 -158.829 5.953 1.00 49.21 448 ASP A CA 1
ATOM 2860 C C . ASP A 1 377 ? 16.928 -159.928 5.389 1.00 45.61 448 ASP A C 1
ATOM 2861 O O . ASP A 1 377 ? 15.843 -160.187 5.910 1.00 41.90 448 ASP A O 1
ATOM 2866 N N . VAL A 1 378 ? 17.389 -160.557 4.311 1.00 43.74 449 VAL A N 1
ATOM 2867 C CA . VAL A 1 378 ? 16.563 -161.484 3.541 1.00 63.50 449 VAL A CA 1
ATOM 2868 C C . VAL A 1 378 ? 16.150 -162.715 4.342 1.00 55.34 449 VAL A C 1
ATOM 2869 O O . VAL A 1 378 ? 15.121 -163.330 4.060 1.00 55.14 449 VAL A O 1
ATOM 2873 N N . GLN A 1 379 ? 16.951 -163.069 5.339 1.00 56.11 450 GLN A N 1
ATOM 2874 C CA . GLN A 1 379 ? 16.684 -164.251 6.150 1.00 50.64 450 GLN A CA 1
ATOM 2875 C C . GLN A 1 379 ? 15.426 -164.065 6.996 1.00 54.16 450 GLN A C 1
ATOM 2876 O O . GLN A 1 379 ? 14.668 -165.011 7.214 1.00 58.43 450 GLN A O 1
ATOM 2882 N N . ALA A 1 380 ? 15.213 -162.838 7.463 1.00 55.66 451 ALA A N 1
ATOM 2883 C CA . ALA A 1 380 ? 14.044 -162.499 8.271 1.00 50.46 451 ALA A CA 1
ATOM 2884 C C . ALA A 1 380 ? 13.047 -161.664 7.473 1.00 46.72 451 ALA A C 1
ATOM 2885 O O . ALA A 1 380 ? 11.901 -161.487 7.889 1.00 48.48 451 ALA A O 1
ATOM 2887 N N . CYS A 1 381 ? 13.493 -161.157 6.327 1.00 46.72 452 CYS A N 1
ATOM 2888 C CA . CYS A 1 381 ? 12.684 -160.269 5.498 1.00 58.35 452 CYS A CA 1
ATOM 2889 C C . CYS A 1 381 ? 12.267 -159.036 6.300 1.00 45.84 452 CYS A C 1
ATOM 2890 O O . CYS A 1 381 ? 11.120 -158.590 6.239 1.00 42.96 452 CYS A O 1
ATOM 2893 N N . LYS A 1 382 ? 13.219 -158.498 7.057 1.00 41.73 453 LYS A N 1
ATOM 2894 C CA . LYS A 1 382 ? 13.017 -157.266 7.805 1.00 34.47 453 LYS A CA 1
ATOM 2895 C C . LYS A 1 382 ? 14.200 -156.339 7.590 1.00 28.03 453 LYS A C 1
ATOM 2896 O O . LYS A 1 382 ? 15.279 -156.780 7.193 1.00 29.34 453 LYS A O 1
ATOM 2902 N N . ARG A 1 383 ? 13.991 -155.053 7.844 1.00 30.95 454 ARG A N 1
ATOM 2903 C CA . ARG A 1 383 ? 15.065 -154.079 7.740 1.00 30.82 454 ARG A CA 1
ATOM 2904 C C . ARG A 1 383 ? 15.002 -153.073 8.877 1.00 23.00 454 ARG A C 1
ATOM 2905 O O . ARG A 1 383 ? 13.939 -152.821 9.450 1.00 21.43 454 ARG A O 1
ATOM 2913 N N . GLN A 1 384 ? 16.158 -152.502 9.191 1.00 22.68 455 GLN A N 1
ATOM 2914 C CA . GLN A 1 384 ? 16.258 -151.479 10.217 1.00 22.54 455 GLN A CA 1
ATOM 2915 C C . GLN A 1 384 ? 15.515 -150.218 9.802 1.00 21.22 455 GLN A C 1
ATOM 2916 O O . GLN A 1 384 ? 15.589 -149.793 8.650 1.00 27.37 455 GLN A O 1
ATOM 2922 N N . LYS A 1 385 ? 14.785 -149.642 10.751 1.00 21.35 456 LYS A N 1
ATOM 2923 C CA . LYS A 1 385 ? 14.304 -148.276 10.638 1.00 20.90 456 LYS A CA 1
ATOM 2924 C C . LYS A 1 385 ? 14.787 -147.510 11.857 1.00 21.37 456 LYS A C 1
ATOM 2925 O O . LYS A 1 385 ? 14.523 -147.901 13.000 1.00 25.83 456 LYS A O 1
ATOM 2931 N N . THR A 1 386 ? 15.504 -146.425 11.593 1.00 19.26 457 THR A N 1
ATOM 2932 C CA . THR A 1 386 ? 16.018 -145.548 12.629 1.00 24.41 457 THR A CA 1
ATOM 2933 C C . THR A 1 386 ? 15.458 -144.155 12.400 1.00 28.19 457 THR A C 1
ATOM 2934 O O . THR A 1 386 ? 15.530 -143.629 11.289 1.00 26.50 457 THR A O 1
ATOM 2938 N N . SER A 1 387 ? 14.888 -143.560 13.443 1.00 22.03 458 SER A N 1
ATOM 2939 C CA . SER A 1 387 ? 14.290 -142.236 13.304 1.00 27.55 458 SER A CA 1
ATOM 2940 C C . SER A 1 387 ? 14.315 -141.460 14.615 1.00 27.14 458 SER A C 1
ATOM 2941 O O . SER A 1 387 ? 14.822 -141.945 15.622 1.00 25.09 458 SER A O 1
ATOM 2944 N N . CYS A 1 388 ? 13.774 -140.245 14.581 1.00 26.93 459 CYS A N 1
ATOM 2945 C CA . CYS A 1 388 ? 13.697 -139.390 15.759 1.00 33.47 459 CYS A CA 1
ATOM 2946 C C . CYS A 1 388 ? 12.239 -139.130 16.112 1.00 34.70 459 CYS A C 1
ATOM 2947 O O . CYS A 1 388 ? 11.487 -138.586 15.302 1.00 33.00 459 CYS A O 1
ATOM 2950 N N . VAL A 1 389 ? 11.842 -139.527 17.318 1.00 29.08 460 VAL A N 1
ATOM 2951 C CA . VAL A 1 389 ? 10.478 -139.301 17.791 1.00 35.70 460 VAL A CA 1
ATOM 2952 C C . VAL A 1 389 ? 10.518 -138.792 19.223 1.00 31.10 460 VAL A C 1
ATOM 2953 O O . VAL A 1 389 ? 11.225 -139.341 20.070 1.00 31.20 460 VAL A O 1
ATOM 2957 N N . GLY A 1 390 ? 9.757 -137.734 19.483 1.00 34.16 461 GLY A N 1
ATOM 2958 C CA . GLY A 1 390 ? 9.724 -137.119 20.796 1.00 28.46 461 GLY A CA 1
ATOM 2959 C C . GLY A 1 390 ? 11.099 -136.677 21.257 1.00 33.74 461 GLY A C 1
ATOM 2960 O O . GLY A 1 390 ? 11.362 -136.574 22.455 1.00 34.35 461 GLY A O 1
ATOM 2961 N N . GLY A 1 391 ? 11.981 -136.417 20.298 1.00 28.53 462 GLY A N 1
ATOM 2962 C CA . GLY A 1 391 ? 13.335 -135.993 20.597 1.00 22.04 462 GLY A CA 1
ATOM 2963 C C . GLY A 1 391 ? 14.228 -137.141 21.031 1.00 26.54 462 GLY A C 1
ATOM 2964 O O . GLY A 1 391 ? 15.311 -136.915 21.571 1.00 22.36 462 GLY A O 1
ATOM 2965 N N . GLN A 1 392 ? 13.775 -138.371 20.798 1.00 23.20 463 GLN A N 1
ATOM 2966 C CA . GLN A 1 392 ? 14.553 -139.555 21.150 1.00 24.63 463 GLN A CA 1
ATOM 2967 C C . GLN A 1 392 ? 14.701 -140.497 19.962 1.00 23.13 463 GLN A C 1
ATOM 2968 O O . GLN A 1 392 ? 13.818 -140.584 19.104 1.00 25.31 463 GLN A O 1
ATOM 2974 N N . ILE A 1 393 ? 15.826 -141.204 19.926 1.00 19.51 464 ILE A N 1
ATOM 2975 C CA . ILE A 1 393 ? 16.110 -142.140 18.851 1.00 24.12 464 ILE A CA 1
ATOM 2976 C C . ILE A 1 393 ? 15.173 -143.343 18.920 1.00 28.82 464 ILE A C 1
ATOM 2977 O O . ILE A 1 393 ? 15.101 -144.033 19.937 1.00 22.37 464 ILE A O 1
ATOM 2982 N N . GLN A 1 394 ? 14.443 -143.564 17.833 1.00 23.16 465 GLN A N 1
ATOM 2983 C CA . GLN A 1 394 ? 13.648 -144.768 17.655 1.00 20.22 465 GLN A CA 1
ATOM 2984 C C . GLN A 1 394 ? 14.398 -145.724 16.745 1.00 23.98 465 GLN A C 1
ATOM 2985 O O . GLN A 1 394 ? 14.875 -145.336 15.674 1.00 23.39 465 GLN A O 1
ATOM 2991 N N . SER A 1 395 ? 14.500 -146.969 17.196 1.00 21.03 466 SER A N 1
ATOM 2992 C CA . SER A 1 395 ? 15.156 -148.036 16.458 1.00 20.01 466 SER A CA 1
ATOM 2993 C C . SER A 1 395 ? 14.223 -149.233 16.396 1.00 26.76 466 SER A C 1
ATOM 2994 O O . SER A 1 395 ? 13.874 -149.806 17.430 1.00 20.09 466 SER A O 1
ATOM 2997 N N . THR A 1 396 ? 13.805 -149.600 15.189 1.00 18.60 467 THR A N 1
ATOM 2998 C CA . THR A 1 396 ? 12.880 -150.714 15.014 1.00 27.71 467 THR A CA 1
ATOM 2999 C C . THR A 1 396 ? 13.221 -151.522 13.770 1.00 22.98 467 THR A C 1
ATOM 3000 O O . THR A 1 396 ? 14.101 -151.145 13.001 1.00 22.07 467 THR A O 1
ATOM 3004 N N . SER A 1 397 ? 12.532 -152.646 13.599 1.00 24.42 468 SER A N 1
ATOM 3005 C CA . SER A 1 397 ? 12.621 -153.436 12.378 1.00 28.11 468 SER A CA 1
ATOM 3006 C C . SER A 1 397 ? 11.274 -153.418 11.671 1.00 38.14 468 SER A C 1
ATOM 3007 O O . SER A 1 397 ? 10.235 -153.623 12.300 1.00 29.37 468 SER A O 1
ATOM 3010 N N . VAL A 1 398 ? 11.297 -153.163 10.367 1.00 31.72 469 VAL A N 1
ATOM 3011 C CA . VAL A 1 398 ? 10.070 -153.080 9.582 1.00 30.17 469 VAL A CA 1
ATOM 3012 C C . VAL A 1 398 ? 10.202 -153.913 8.315 1.00 24.98 469 VAL A C 1
ATOM 3013 O O . VAL A 1 398 ? 11.273 -154.447 8.022 1.00 28.63 469 VAL A O 1
ATOM 3017 N N . ASP A 1 399 ? 9.108 -154.018 7.568 1.00 37.98 470 ASP A N 1
ATOM 3018 C CA . ASP A 1 399 ? 9.085 -154.810 6.344 1.00 36.77 470 ASP A CA 1
ATOM 3019 C C . ASP A 1 399 ? 10.031 -154.246 5.293 1.00 31.51 470 ASP A C 1
ATOM 3020 O O . ASP A 1 399 ? 10.210 -153.032 5.190 1.00 33.26 470 ASP A O 1
ATOM 3025 N N . CYS A 1 400 ? 10.633 -155.136 4.512 1.00 31.91 471 CYS A N 1
ATOM 3026 C CA . CYS A 1 400 ? 11.443 -154.725 3.375 1.00 44.61 471 CYS A CA 1
ATOM 3027 C C . CYS A 1 400 ? 10.542 -154.156 2.287 1.00 37.16 471 CYS A C 1
ATOM 3028 O O . CYS A 1 400 ? 9.321 -154.305 2.348 1.00 37.75 471 CYS A O 1
ATOM 3031 N N . THR A 1 401 ? 11.138 -153.498 1.297 1.00 37.86 472 THR A N 1
ATOM 3032 C CA . THR A 1 401 ? 10.373 -153.006 0.157 1.00 50.07 472 THR A CA 1
ATOM 3033 C C . THR A 1 401 ? 9.733 -154.180 -0.576 1.00 46.03 472 THR A C 1
ATOM 3034 O O . THR A 1 401 ? 10.217 -155.310 -0.487 1.00 42.13 472 THR A O 1
ATOM 3038 N N . ALA A 1 402 ? 8.639 -153.914 -1.285 1.00 50.99 473 ALA A N 1
ATOM 3039 C CA . ALA A 1 402 ? 7.977 -154.939 -2.087 1.00 53.16 473 ALA A CA 1
ATOM 3040 C C . ALA A 1 402 ? 8.969 -155.554 -3.065 1.00 49.73 473 ALA A C 1
ATOM 3041 O O . ALA A 1 402 ? 8.959 -156.762 -3.305 1.00 57.25 473 ALA A O 1
ATOM 3043 N N . ASP A 1 403 ? 9.829 -154.707 -3.620 1.00 44.75 474 ASP A N 1
ATOM 3044 C CA . ASP A 1 403 ? 10.896 -155.151 -4.508 1.00 57.29 474 ASP A CA 1
ATOM 3045 C C . ASP A 1 403 ? 11.832 -156.137 -3.809 1.00 70.67 474 ASP A C 1
ATOM 3046 O O . ASP A 1 403 ? 12.179 -157.180 -4.364 1.00 70.03 474 ASP A O 1
ATOM 3051 N N . GLU A 1 404 ? 12.232 -155.796 -2.587 1.00 70.79 475 GLU A N 1
ATOM 3052 C CA . GLU A 1 404 ? 13.167 -156.611 -1.814 1.00 66.32 475 GLU A CA 1
ATOM 3053 C C . GLU A 1 404 ? 12.556 -157.938 -1.362 1.00 59.10 475 GLU A C 1
ATOM 3054 O O . GLU A 1 404 ? 13.274 -158.915 -1.150 1.00 60.70 475 GLU A O 1
ATOM 3060 N N . GLN A 1 405 ? 11.235 -157.971 -1.216 1.00 52.72 476 GLN A N 1
ATOM 3061 C CA . GLN A 1 405 ? 10.556 -159.151 -0.687 1.00 59.00 476 GLN A CA 1
ATOM 3062 C C . GLN A 1 405 ? 10.653 -160.363 -1.614 1.00 69.81 476 GLN A C 1
ATOM 3063 O O . GLN A 1 405 ? 10.401 -161.492 -1.190 1.00 66.94 476 GLN A O 1
ATOM 3069 N N . ASN A 1 406 ? 11.019 -160.135 -2.871 1.00 73.26 477 ASN A N 1
ATOM 3070 C CA . ASN A 1 406 ? 11.205 -161.231 -3.814 1.00 84.25 477 ASN A CA 1
ATOM 3071 C C . ASN A 1 406 ? 12.435 -162.060 -3.457 1.00 81.06 477 ASN A C 1
ATOM 3072 O O . ASN A 1 406 ? 12.477 -163.265 -3.702 1.00 77.03 477 ASN A O 1
ATOM 3077 N N . GLU A 1 407 ? 13.427 -161.401 -2.866 1.00 82.91 478 GLU A N 1
ATOM 3078 C CA . GLU A 1 407 ? 14.700 -162.035 -2.546 1.00 76.66 478 GLU A CA 1
ATOM 3079 C C . GLU A 1 407 ? 14.580 -162.852 -1.262 1.00 74.58 478 GLU A C 1
ATOM 3080 O O . GLU A 1 407 ? 15.458 -163.656 -0.941 1.00 70.46 478 GLU A O 1
ATOM 3086 N N . CYS A 1 408 ? 13.493 -162.636 -0.526 1.00 70.23 479 CYS A N 1
ATOM 3087 C CA . CYS A 1 408 ? 13.296 -163.283 0.766 1.00 75.22 479 CYS A CA 1
ATOM 3088 C C . CYS A 1 408 ? 12.977 -164.764 0.594 1.00 73.06 479 CYS A C 1
ATOM 3089 O O . CYS A 1 408 ? 11.865 -165.208 0.880 1.00 72.59 479 CYS A O 1
ATOM 3092 N N . SER B 1 10 ? 1.037 -97.255 53.504 1.00 66.21 68 SER C N 1
ATOM 3093 C CA . SER B 1 10 ? 2.346 -96.733 53.877 1.00 85.53 68 SER C CA 1
ATOM 3094 C C . SER B 1 10 ? 2.668 -97.073 55.330 1.00 110.74 68 SER C C 1
ATOM 3095 O O . SER B 1 10 ? 1.826 -97.608 56.054 1.00 104.43 68 SER C O 1
ATOM 3098 N N . GLY B 1 11 ? 3.890 -96.754 55.747 1.00 106.73 69 GLY C N 1
ATOM 3099 C CA . GLY B 1 11 ? 4.393 -97.142 57.052 1.00 71.97 69 GLY C CA 1
ATOM 3100 C C . GLY B 1 11 ? 5.301 -98.347 56.904 1.00 59.40 69 GLY C C 1
ATOM 3101 O O . GLY B 1 11 ? 5.263 -99.279 57.705 1.00 57.91 69 GLY C O 1
ATOM 3102 N N . ASN B 1 12 ? 6.118 -98.321 55.856 1.00 64.77 70 ASN C N 1
ATOM 3103 C CA . ASN B 1 12 ? 7.038 -99.412 55.557 1.00 50.10 70 ASN C CA 1
ATOM 3104 C C . ASN B 1 12 ? 8.155 -99.477 56.599 1.00 40.06 70 ASN C C 1
ATOM 3105 O O . ASN B 1 12 ? 8.993 -98.578 56.658 1.00 44.47 70 ASN C O 1
ATOM 3110 N N . PRO B 1 13 ? 8.176 -100.540 57.425 1.00 35.84 71 PRO C N 1
ATOM 3111 C CA . PRO B 1 13 ? 9.172 -100.596 58.503 1.00 43.37 71 PRO C CA 1
ATOM 3112 C C . PRO B 1 13 ? 10.607 -100.670 57.993 1.00 43.91 71 PRO C C 1
ATOM 3113 O O . PRO B 1 13 ? 11.534 -100.341 58.734 1.00 40.21 71 PRO C O 1
ATOM 3117 N N . PHE B 1 14 ? 10.787 -101.087 56.745 1.00 41.63 72 PHE C N 1
ATOM 3118 C CA . PHE B 1 14 ? 12.122 -101.209 56.174 1.00 34.15 72 PHE C CA 1
ATOM 3119 C C . PHE B 1 14 ? 12.552 -99.914 55.482 1.00 38.25 72 PHE C C 1
ATOM 3120 O O . PHE B 1 14 ? 13.578 -99.874 54.803 1.00 47.78 72 PHE C O 1
ATOM 3128 N N . GLN B 1 15 ? 11.757 -98.862 55.664 1.00 41.88 73 GLN C N 1
ATOM 3129 C CA . GLN B 1 15 ? 12.120 -97.510 55.240 1.00 54.36 73 GLN C CA 1
ATOM 3130 C C . GLN B 1 15 ? 11.931 -96.551 56.412 1.00 56.39 73 GLN C C 1
ATOM 3131 O O . GLN B 1 15 ? 11.834 -95.337 56.231 1.00 55.84 73 GLN C O 1
ATOM 3137 N N . ALA B 1 16 ? 11.894 -97.111 57.618 1.00 59.77 74 ALA C N 1
ATOM 3138 C CA . ALA B 1 16 ? 11.501 -96.369 58.810 1.00 57.86 74 ALA C CA 1
ATOM 3139 C C . ALA B 1 16 ? 12.536 -95.329 59.236 1.00 63.84 74 ALA C C 1
ATOM 3140 O O . ALA B 1 16 ? 12.176 -94.284 59.776 1.00 72.25 74 ALA C O 1
ATOM 3142 N N . ASN B 1 17 ? 13.814 -95.613 58.999 1.00 65.30 75 ASN C N 1
ATOM 3143 C CA . ASN B 1 17 ? 14.877 -94.695 59.396 1.00 59.91 75 ASN C CA 1
ATOM 3144 C C . ASN B 1 17 ? 16.119 -94.808 58.514 1.00 61.72 75 ASN C C 1
ATOM 3145 O O . ASN B 1 17 ? 16.155 -95.595 57.568 1.00 59.02 75 ASN C O 1
ATOM 3150 N N . VAL B 1 18 ? 17.133 -94.013 58.843 1.00 58.51 76 VAL C N 1
ATOM 3151 C CA . VAL B 1 18 ? 18.337 -93.892 58.026 1.00 65.84 76 VAL C CA 1
ATOM 3152 C C . VAL B 1 18 ? 19.134 -95.194 57.971 1.00 63.03 76 VAL C C 1
ATOM 3153 O O . VAL B 1 18 ? 19.561 -95.619 56.899 1.00 57.68 76 VAL C O 1
ATOM 3157 N N . GLU B 1 19 ? 19.337 -95.814 59.129 1.00 50.72 77 GLU C N 1
ATOM 3158 C CA . GLU B 1 19 ? 20.071 -97.074 59.219 1.00 58.09 77 GLU C CA 1
ATOM 3159 C C . GLU B 1 19 ? 19.410 -98.150 58.357 1.00 57.51 77 GLU C C 1
ATOM 3160 O O . GLU B 1 19 ? 20.067 -98.837 57.566 1.00 54.43 77 GLU C O 1
ATOM 3166 N N . MET B 1 20 ? 18.096 -98.274 58.510 1.00 51.03 78 MET C N 1
ATOM 3167 C CA . MET B 1 20 ? 17.313 -99.268 57.789 1.00 51.93 78 MET C CA 1
ATOM 3168 C C . MET B 1 20 ? 17.332 -99.006 56.284 1.00 43.61 78 MET C C 1
ATOM 3169 O O . MET B 1 20 ? 17.549 -99.921 55.487 1.00 42.15 78 MET C O 1
ATOM 3174 N N . LYS B 1 21 ? 17.090 -97.754 55.905 1.00 41.75 79 LYS C N 1
ATOM 3175 C CA . LYS B 1 21 ? 17.178 -97.337 54.508 1.00 45.90 79 LYS C CA 1
ATOM 3176 C C . LYS B 1 21 ? 18.540 -97.701 53.935 1.00 43.72 79 LYS C C 1
ATOM 3177 O O . LYS B 1 21 ? 18.640 -98.283 52.854 1.00 44.93 79 LYS C O 1
ATOM 3183 N N . THR B 1 22 ? 19.585 -97.344 54.674 1.00 43.35 80 THR C N 1
ATOM 3184 C CA . THR B 1 22 ? 20.953 -97.660 54.294 1.00 45.99 80 THR C CA 1
ATOM 3185 C C . THR B 1 22 ? 21.112 -99.158 54.087 1.00 42.67 80 THR C C 1
ATOM 3186 O O . THR B 1 22 ? 21.710 -99.590 53.101 1.00 44.62 80 THR C O 1
ATOM 3190 N N . PHE B 1 23 ? 20.586 -99.948 55.019 1.00 37.93 81 PHE C N 1
ATOM 3191 C CA . PHE B 1 23 ? 20.625 -101.399 54.867 1.00 37.31 81 PHE C CA 1
ATOM 3192 C C . PHE B 1 23 ? 19.924 -101.863 53.593 1.00 41.75 81 PHE C C 1
ATOM 3193 O O . PHE B 1 23 ? 20.493 -102.624 52.814 1.00 38.54 81 PHE C O 1
ATOM 3201 N N . MET B 1 24 ? 18.691 -101.414 53.382 1.00 36.31 82 MET C N 1
ATOM 3202 C CA . MET B 1 24 ? 17.908 -101.888 52.243 1.00 30.68 82 MET C CA 1
ATOM 3203 C C . MET B 1 24 ? 18.435 -101.405 50.892 1.00 39.40 82 MET C C 1
ATOM 3204 O O . MET B 1 24 ? 18.318 -102.114 49.893 1.00 33.35 82 MET C O 1
ATOM 3209 N N . GLU B 1 25 ? 19.007 -100.207 50.849 1.00 33.31 83 GLU C N 1
ATOM 3210 C CA . GLU B 1 25 ? 19.521 -99.671 49.591 1.00 40.70 83 GLU C CA 1
ATOM 3211 C C . GLU B 1 25 ? 20.667 -100.510 49.023 1.00 33.38 83 GLU C C 1
ATOM 3212 O O . GLU B 1 25 ? 20.989 -100.409 47.840 1.00 33.73 83 GLU C O 1
ATOM 3218 N N . ARG B 1 26 ? 21.259 -101.347 49.849 1.00 30.35 84 ARG C N 1
ATOM 3219 C CA . ARG B 1 26 ? 22.352 -102.194 49.427 1.00 30.00 84 ARG C CA 1
ATOM 3220 C C . ARG B 1 26 ? 21.900 -103.200 48.371 1.00 28.69 84 ARG C C 1
ATOM 3221 O O . ARG B 1 26 ? 22.701 -103.785 47.694 1.00 33.31 84 ARG C O 1
ATOM 3229 N N . PHE B 1 27 ? 20.607 -103.428 48.284 1.00 25.92 85 PHE C N 1
ATOM 3230 C CA . PHE B 1 27 ? 20.048 -104.410 47.361 1.00 30.95 85 PHE C CA 1
ATOM 3231 C C . PHE B 1 27 ? 19.633 -103.789 46.032 1.00 29.12 85 PHE C C 1
ATOM 3232 O O . PHE B 1 27 ? 19.209 -104.499 45.126 1.00 31.98 85 PHE C O 1
ATOM 3240 N N . ASN B 1 28 ? 19.746 -102.471 45.910 1.00 25.84 86 ASN C N 1
ATOM 3241 C CA . ASN B 1 28 ? 19.421 -101.812 44.650 1.00 23.27 86 ASN C CA 1
ATOM 3242 C C . ASN B 1 28 ? 20.645 -101.767 43.735 1.00 29.67 86 ASN C C 1
ATOM 3243 O O . ASN B 1 28 ? 21.469 -100.858 43.824 1.00 23.23 86 ASN C O 1
ATOM 3248 N N . LEU B 1 29 ? 20.752 -102.755 42.851 1.00 21.82 87 LEU C N 1
ATOM 3249 C CA . LEU B 1 29 ? 21.893 -102.856 41.947 1.00 23.18 87 LEU C CA 1
ATOM 3250 C C . LEU B 1 29 ? 21.816 -101.834 40.816 1.00 28.11 87 LEU C C 1
ATOM 3251 O O . LEU B 1 29 ? 22.814 -101.562 40.151 1.00 25.20 87 LEU C O 1
ATOM 3256 N N . THR B 1 30 ? 20.636 -101.266 40.598 1.00 23.28 88 THR C N 1
ATOM 3257 C CA . THR B 1 30 ? 20.488 -100.206 39.612 1.00 27.97 88 THR C CA 1
ATOM 3258 C C . THR B 1 30 ? 21.193 -98.952 40.111 1.00 38.04 88 THR C C 1
ATOM 3259 O O . THR B 1 30 ? 21.789 -98.208 39.333 1.00 34.63 88 THR C O 1
ATOM 3263 N N . HIS B 1 31 ? 21.124 -98.730 41.419 1.00 30.25 89 HIS C N 1
ATOM 3264 C CA . HIS B 1 31 ? 21.676 -97.526 42.024 1.00 37.14 89 HIS C CA 1
ATOM 3265 C C . HIS B 1 31 ? 23.177 -97.635 42.256 1.00 32.13 89 HIS C C 1
ATOM 3266 O O . HIS B 1 31 ? 23.923 -96.702 41.963 1.00 40.30 89 HIS C O 1
ATOM 3273 N N . HIS B 1 32 ? 23.614 -98.777 42.777 1.00 25.97 90 HIS C N 1
ATOM 3274 C CA . HIS B 1 32 ? 24.983 -98.919 43.264 1.00 34.17 90 HIS C CA 1
ATOM 3275 C C . HIS B 1 32 ? 25.932 -99.593 42.272 1.00 36.69 90 HIS C C 1
ATOM 3276 O O . HIS B 1 32 ? 27.087 -99.193 42.163 1.00 46.17 90 HIS C O 1
ATOM 3283 N N . HIS B 1 33 ? 25.456 -100.606 41.556 1.00 28.89 91 HIS C N 1
ATOM 3284 C CA . HIS B 1 33 ? 26.300 -101.307 40.588 1.00 24.79 91 HIS C CA 1
ATOM 3285 C C . HIS B 1 33 ? 26.305 -100.574 39.245 1.00 20.46 91 HIS C C 1
ATOM 3286 O O . HIS B 1 33 ? 27.362 -100.369 38.650 1.00 20.07 91 HIS C O 1
ATOM 3293 N N . GLN B 1 34 ? 25.118 -100.198 38.776 1.00 19.26 92 GLN C N 1
ATOM 3294 C CA . GLN B 1 34 ? 24.951 -99.276 37.646 1.00 26.01 92 GLN C CA 1
ATOM 3295 C C . GLN B 1 34 ? 25.443 -99.795 36.294 1.00 29.06 92 GLN C C 1
ATOM 3296 O O . GLN B 1 34 ? 25.693 -99.006 35.382 1.00 25.38 92 GLN C O 1
ATOM 3302 N N . SER B 1 35 ? 25.572 -101.108 36.152 1.00 25.54 93 SER C N 1
ATOM 3303 C CA . SER B 1 35 ? 26.033 -101.677 34.891 1.00 26.03 93 SER C CA 1
ATOM 3304 C C . SER B 1 35 ? 25.573 -103.121 34.745 1.00 19.20 93 SER C C 1
ATOM 3305 O O . SER B 1 35 ? 24.911 -103.662 35.627 1.00 20.78 93 SER C O 1
ATOM 3308 N N . GLY B 1 36 ? 25.918 -103.738 33.622 1.00 16.04 94 GLY C N 1
ATOM 3309 C CA . GLY B 1 36 ? 25.615 -105.137 33.408 1.00 19.09 94 GLY C CA 1
ATOM 3310 C C . GLY B 1 36 ? 26.251 -105.997 34.480 1.00 24.26 94 GLY C C 1
ATOM 3311 O O . GLY B 1 36 ? 27.268 -105.624 35.066 1.00 23.76 94 GLY C O 1
ATOM 3312 N N . ILE B 1 37 ? 25.639 -107.147 34.739 1.00 20.05 95 ILE C N 1
ATOM 3313 C CA . ILE B 1 37 ? 26.112 -108.065 35.765 1.00 13.05 95 ILE C CA 1
ATOM 3314 C C . ILE B 1 37 ? 26.565 -109.368 35.122 1.00 17.82 95 ILE C C 1
ATOM 3315 O O . ILE B 1 37 ? 27.684 -109.826 35.353 1.00 21.95 95 ILE C O 1
ATOM 3320 N N . TYR B 1 38 ? 25.690 -109.963 34.320 1.00 20.51 96 TYR C N 1
ATOM 3321 C CA . TYR B 1 38 ? 26.030 -111.171 33.580 1.00 15.89 96 TYR C CA 1
ATOM 3322 C C . TYR B 1 38 ? 27.167 -110.852 32.620 1.00 15.67 96 TYR C C 1
ATOM 3323 O O . TYR B 1 38 ? 28.197 -111.525 32.608 1.00 20.08 96 TYR C O 1
ATOM 3332 N N . VAL B 1 39 ? 26.967 -109.807 31.825 1.00 20.42 97 VAL C N 1
ATOM 3333 C CA . VAL B 1 39 ? 28.025 -109.236 31.005 1.00 17.39 97 VAL C CA 1
ATOM 3334 C C . VAL B 1 39 ? 28.113 -107.748 31.331 1.00 24.51 97 VAL C C 1
ATOM 3335 O O . VAL B 1 39 ? 27.139 -107.012 31.171 1.00 16.81 97 VAL C O 1
ATOM 3339 N N . ASP B 1 40 ? 29.278 -107.320 31.807 1.00 18.18 98 ASP C N 1
ATOM 3340 C CA . ASP B 1 40 ? 29.505 -105.924 32.174 1.00 14.99 98 ASP C CA 1
ATOM 3341 C C . ASP B 1 40 ? 30.362 -105.233 31.119 1.00 19.14 98 ASP C C 1
ATOM 3342 O O . ASP B 1 40 ? 31.546 -105.534 30.969 1.00 21.05 98 ASP C O 1
ATOM 3347 N N . LEU B 1 41 ? 29.742 -104.313 30.388 1.00 16.22 99 LEU C N 1
ATOM 3348 C CA . LEU B 1 41 ? 30.426 -103.511 29.379 1.00 15.93 99 LEU C CA 1
ATOM 3349 C C . LEU B 1 41 ? 29.783 -102.128 29.335 1.00 15.86 99 LEU C C 1
ATOM 3350 O O . LEU B 1 41 ? 29.410 -101.632 28.272 1.00 26.48 99 LEU C O 1
ATOM 3355 N N . GLY B 1 42 ? 29.668 -101.510 30.505 1.00 19.67 100 GLY C N 1
ATOM 3356 C CA . GLY B 1 42 ? 28.858 -100.318 30.664 1.00 22.27 100 GLY C CA 1
ATOM 3357 C C . GLY B 1 42 ? 29.491 -98.998 30.265 1.00 25.99 100 GLY C C 1
ATOM 3358 O O . GLY B 1 42 ? 28.791 -97.987 30.210 1.00 24.06 100 GLY C O 1
ATOM 3359 N N . GLN B 1 43 ? 30.797 -98.988 30.000 1.00 28.62 101 GLN C N 1
ATOM 3360 C CA . GLN B 1 43 ? 31.472 -97.747 29.618 1.00 22.91 101 GLN C CA 1
ATOM 3361 C C . GLN B 1 43 ? 32.164 -97.853 28.266 1.00 23.26 101 GLN C C 1
ATOM 3362 O O . GLN B 1 43 ? 32.408 -98.949 27.763 1.00 25.35 101 GLN C O 1
ATOM 3368 N N . ASP B 1 44 ? 32.458 -96.694 27.682 1.00 25.78 102 ASP C N 1
ATOM 3369 C CA . ASP B 1 44 ? 33.206 -96.610 26.436 1.00 32.35 102 ASP C CA 1
ATOM 3370 C C . ASP B 1 44 ? 34.424 -95.722 26.638 1.00 39.07 102 ASP C C 1
ATOM 3371 O O . ASP B 1 44 ? 34.317 -94.632 27.202 1.00 33.55 102 ASP C O 1
ATOM 3376 N N . LYS B 1 45 ? 35.579 -96.193 26.180 1.00 30.55 103 LYS C N 1
ATOM 3377 C CA . LYS B 1 45 ? 36.820 -95.451 26.343 1.00 32.62 103 LYS C CA 1
ATOM 3378 C C . LYS B 1 45 ? 37.597 -95.365 25.038 1.00 34.90 103 LYS C C 1
ATOM 3379 O O . LYS B 1 45 ? 37.670 -96.327 24.272 1.00 34.43 103 LYS C O 1
ATOM 3385 N N . GLU B 1 46 ? 38.171 -94.191 24.796 1.00 32.56 104 GLU C N 1
ATOM 3386 C CA . GLU B 1 46 ? 38.948 -93.946 23.592 1.00 38.81 104 GLU C CA 1
ATOM 3387 C C . GLU B 1 46 ? 40.413 -94.285 23.827 1.00 32.87 104 GLU C C 1
ATOM 3388 O O . GLU B 1 46 ? 41.030 -93.804 24.778 1.00 34.19 104 GLU C O 1
ATOM 3394 N N . VAL B 1 47 ? 40.956 -95.129 22.958 1.00 30.77 105 VAL C N 1
ATOM 3395 C CA . VAL B 1 47 ? 42.368 -95.473 22.983 1.00 32.61 105 VAL C CA 1
ATOM 3396 C C . VAL B 1 47 ? 42.895 -95.394 21.558 1.00 38.29 105 VAL C C 1
ATOM 3397 O O . VAL B 1 47 ? 42.317 -95.983 20.642 1.00 38.02 105 VAL C O 1
ATOM 3401 N N . ASP B 1 48 ? 43.978 -94.640 21.384 1.00 31.54 106 ASP C N 1
ATOM 3402 C CA . ASP B 1 48 ? 44.623 -94.459 20.085 1.00 31.08 106 ASP C CA 1
ATOM 3403 C C . ASP B 1 48 ? 43.614 -94.166 18.974 1.00 30.70 106 ASP C C 1
ATOM 3404 O O . ASP B 1 48 ? 43.693 -94.725 17.881 1.00 34.58 106 ASP C O 1
ATOM 3409 N N . GLY B 1 49 ? 42.659 -93.293 19.275 1.00 33.90 107 GLY C N 1
ATOM 3410 C CA . GLY B 1 49 ? 41.697 -92.843 18.289 1.00 45.12 107 GLY C CA 1
ATOM 3411 C C . GLY B 1 49 ? 40.454 -93.705 18.156 1.00 51.98 107 GLY C C 1
ATOM 3412 O O . GLY B 1 49 ? 39.486 -93.284 17.521 1.00 49.02 107 GLY C O 1
ATOM 3413 N N . THR B 1 50 ? 40.467 -94.898 18.750 1.00 46.78 108 THR C N 1
ATOM 3414 C CA . THR B 1 50 ? 39.351 -95.831 18.595 1.00 36.04 108 THR C CA 1
ATOM 3415 C C . THR B 1 50 ? 38.600 -96.044 19.906 1.00 44.80 108 THR C C 1
ATOM 3416 O O . THR B 1 50 ? 39.194 -96.051 20.984 1.00 34.24 108 THR C O 1
ATOM 3420 N N . LEU B 1 51 ? 37.292 -96.234 19.792 1.00 39.05 109 LEU C N 1
ATOM 3421 C CA . LEU B 1 51 ? 36.433 -96.472 20.938 1.00 42.78 109 LEU C CA 1
ATOM 3422 C C . LEU B 1 51 ? 36.346 -97.936 21.308 1.00 36.08 109 LEU C C 1
ATOM 3423 O O . LEU B 1 51 ? 36.165 -98.786 20.466 1.00 30.68 109 LEU C O 1
ATOM 3428 N N . TYR B 1 52 ? 36.476 -98.217 22.588 1.00 29.65 110 TYR C N 1
ATOM 3429 C CA . TYR B 1 52 ? 36.376 -99.593 23.071 1.00 26.31 110 TYR C CA 1
ATOM 3430 C C . TYR B 1 52 ? 35.432 -99.695 24.264 1.00 26.29 110 TYR C C 1
ATOM 3431 O O . TYR B 1 52 ? 35.326 -98.764 25.062 1.00 29.35 110 TYR C O 1
ATOM 3440 N N . ARG B 1 53 ? 34.753 -100.832 24.385 1.00 21.27 111 ARG C N 1
ATOM 3441 C CA . ARG B 1 53 ? 33.838 -101.052 25.501 1.00 23.69 111 ARG C CA 1
ATOM 3442 C C . ARG B 1 53 ? 34.621 -101.448 26.747 1.00 17.81 111 ARG C C 1
ATOM 3443 O O . ARG B 1 53 ? 35.650 -102.119 26.657 1.00 25.56 111 ARG C O 1
ATOM 3451 N N . GLU B 1 54 ? 34.120 -101.035 27.906 1.00 20.50 112 GLU C N 1
ATOM 3452 C CA . GLU B 1 54 ? 34.835 -101.210 29.163 1.00 20.17 112 GLU C CA 1
ATOM 3453 C C . GLU B 1 54 ? 33.874 -101.588 30.291 1.00 12.41 112 GLU C C 1
ATOM 3454 O O . GLU B 1 54 ? 32.850 -100.922 30.479 1.00 26.49 112 GLU C O 1
ATOM 3460 N N . PRO B 1 55 ? 34.191 -102.664 31.037 1.00 17.85 113 PRO C N 1
ATOM 3461 C CA . PRO B 1 55 ? 33.421 -102.983 32.246 1.00 20.72 113 PRO C CA 1
ATOM 3462 C C . PRO B 1 55 ? 33.430 -101.813 33.227 1.00 22.19 113 PRO C C 1
ATOM 3463 O O . PRO B 1 55 ? 34.472 -101.179 33.389 1.00 28.14 113 PRO C O 1
ATOM 3467 N N . ALA B 1 56 ? 32.294 -101.539 33.864 1.00 20.41 114 ALA C N 1
ATOM 3468 C CA . ALA B 1 56 ? 32.121 -100.307 34.629 1.00 22.81 114 ALA C CA 1
ATOM 3469 C C . ALA B 1 56 ? 31.417 -100.519 35.968 1.00 21.96 114 ALA C C 1
ATOM 3470 O O . ALA B 1 56 ? 31.268 -99.578 36.749 1.00 23.59 114 ALA C O 1
ATOM 3472 N N . GLY B 1 57 ? 30.990 -101.749 36.233 1.00 15.91 115 GLY C N 1
ATOM 3473 C CA . GLY B 1 57 ? 30.221 -102.050 37.429 1.00 18.99 115 GLY C CA 1
ATOM 3474 C C . GLY B 1 57 ? 30.963 -101.742 38.718 1.00 18.24 115 GLY C C 1
ATOM 3475 O O . GLY B 1 57 ? 32.163 -101.990 38.831 1.00 23.97 115 GLY C O 1
ATOM 3476 N N . LEU B 1 58 ? 30.233 -101.214 39.696 1.00 21.21 116 LEU C N 1
ATOM 3477 C CA . LEU B 1 58 ? 30.814 -100.768 40.960 1.00 19.30 116 LEU C CA 1
ATOM 3478 C C . LEU B 1 58 ? 30.771 -101.822 42.064 1.00 26.81 116 LEU C C 1
ATOM 3479 O O . LEU B 1 58 ? 31.348 -101.622 43.133 1.00 27.78 116 LEU C O 1
ATOM 3484 N N . CYS B 1 59 ? 30.084 -102.934 41.818 1.00 20.73 117 CYS C N 1
ATOM 3485 C CA . CYS B 1 59 ? 29.993 -104.003 42.810 1.00 20.83 117 CYS C CA 1
ATOM 3486 C C . CYS B 1 59 ? 30.779 -105.236 42.382 1.00 21.53 117 CYS C C 1
ATOM 3487 O O . CYS B 1 59 ? 30.823 -105.569 41.197 1.00 25.12 117 CYS C O 1
ATOM 3490 N N . PRO B 1 60 ? 31.416 -105.917 43.349 1.00 18.22 118 PRO C N 1
ATOM 3491 C CA . PRO B 1 60 ? 32.058 -107.188 43.012 1.00 22.67 118 PRO C CA 1
ATOM 3492 C C . PRO B 1 60 ? 31.007 -108.265 42.764 1.00 19.84 118 PRO C C 1
ATOM 3493 O O . PRO B 1 60 ? 29.947 -108.225 43.388 1.00 17.59 118 PRO C O 1
ATOM 3497 N N . ILE B 1 61 ? 31.297 -109.196 41.861 1.00 17.72 119 ILE C N 1
ATOM 3498 C CA . ILE B 1 61 ? 30.362 -110.265 41.523 1.00 13.17 119 ILE C CA 1
ATOM 3499 C C . ILE B 1 61 ? 30.906 -111.587 42.046 1.00 11.60 119 ILE C C 1
ATOM 3500 O O . ILE B 1 61 ? 31.833 -112.162 41.478 1.00 18.57 119 ILE C O 1
ATOM 3505 N N . TRP B 1 62 ? 30.320 -112.056 43.141 1.00 18.49 120 TRP C N 1
ATOM 3506 C CA . TRP B 1 62 ? 30.826 -113.222 43.853 1.00 15.72 120 TRP C CA 1
ATOM 3507 C C . TRP B 1 62 ? 30.536 -114.528 43.118 1.00 17.62 120 TRP C C 1
ATOM 3508 O O . TRP B 1 62 ? 29.385 -114.833 42.801 1.00 15.56 120 TRP C O 1
ATOM 3519 N N . GLY B 1 63 ? 31.592 -115.294 42.858 1.00 11.79 121 GLY C N 1
ATOM 3520 C CA . GLY B 1 63 ? 31.467 -116.601 42.241 1.00 18.89 121 GLY C CA 1
ATOM 3521 C C . GLY B 1 63 ? 31.503 -116.578 40.723 1.00 19.80 121 GLY C C 1
ATOM 3522 O O . GLY B 1 63 ? 31.627 -117.627 40.090 1.00 17.27 121 GLY C O 1
ATOM 3523 N N . LYS B 1 64 ? 31.396 -115.394 40.129 1.00 16.85 122 LYS C N 1
ATOM 3524 C CA . LYS B 1 64 ? 31.395 -115.289 38.672 1.00 13.96 122 LYS C CA 1
ATOM 3525 C C . LYS B 1 64 ? 32.737 -115.693 38.086 1.00 20.15 122 LYS C C 1
ATOM 3526 O O . LYS B 1 64 ? 33.783 -115.183 38.492 1.00 24.16 122 LYS C O 1
ATOM 3532 N N . HIS B 1 65 ? 32.702 -116.617 37.131 1.00 14.53 123 HIS C N 1
ATOM 3533 C CA . HIS B 1 65 ? 33.890 -116.940 36.354 1.00 12.46 123 HIS C CA 1
ATOM 3534 C C . HIS B 1 65 ? 33.505 -117.117 34.890 1.00 20.08 123 HIS C C 1
ATOM 3535 O O . HIS B 1 65 ? 32.324 -117.207 34.564 1.00 16.76 123 HIS C O 1
ATOM 3542 N N . ILE B 1 66 ? 34.501 -117.134 34.010 1.00 19.80 124 ILE C N 1
ATOM 3543 C CA . ILE B 1 66 ? 34.257 -117.308 32.583 1.00 15.61 124 ILE C CA 1
ATOM 3544 C C . ILE B 1 66 ? 34.604 -118.732 32.187 1.00 18.40 124 ILE C C 1
ATOM 3545 O O . ILE B 1 66 ? 35.762 -119.148 32.278 1.00 21.76 124 ILE C O 1
ATOM 3550 N N . GLU B 1 67 ? 33.587 -119.478 31.769 1.00 13.48 125 GLU C N 1
ATOM 3551 C CA . GLU B 1 67 ? 33.765 -120.845 31.297 1.00 21.47 125 GLU C CA 1
ATOM 3552 C C . GLU B 1 67 ? 34.156 -120.863 29.823 1.00 18.57 125 GLU C C 1
ATOM 3553 O O . GLU B 1 67 ? 33.527 -120.197 28.992 1.00 18.49 125 GLU C O 1
ATOM 3559 N N . LEU B 1 68 ? 35.194 -121.639 29.522 1.00 19.01 126 LEU C N 1
ATOM 3560 C CA . LEU B 1 68 ? 35.756 -121.753 28.179 1.00 20.57 126 LEU C CA 1
ATOM 3561 C C . LEU B 1 68 ? 35.371 -123.074 27.519 1.00 24.02 126 LEU C C 1
ATOM 3562 O O . LEU B 1 68 ? 35.022 -124.038 28.200 1.00 20.47 126 LEU C O 1
ATOM 3567 N N . GLN B 1 69 ? 35.455 -123.116 26.191 1.00 22.45 127 GLN C N 1
ATOM 3568 C CA . GLN B 1 69 ? 35.179 -124.336 25.439 1.00 22.16 127 GLN C CA 1
ATOM 3569 C C . GLN B 1 69 ? 36.287 -124.623 24.430 1.00 20.29 127 GLN C C 1
ATOM 3570 O O . GLN B 1 69 ? 36.042 -124.754 23.231 1.00 19.16 127 GLN C O 1
ATOM 3576 N N . GLN B 1 70 ? 37.511 -124.718 24.938 1.00 20.51 128 GLN C N 1
ATOM 3577 C CA . GLN B 1 70 ? 38.650 -125.140 24.138 1.00 24.82 128 GLN C CA 1
ATOM 3578 C C . GLN B 1 70 ? 38.616 -126.654 23.981 1.00 23.65 128 GLN C C 1
ATOM 3579 O O . GLN B 1 70 ? 37.880 -127.331 24.694 1.00 24.13 128 GLN C O 1
ATOM 3585 N N . PRO B 1 71 ? 39.413 -127.193 23.045 1.00 21.00 129 PRO C N 1
ATOM 3586 C CA . PRO B 1 71 ? 39.608 -128.646 22.980 1.00 28.20 129 PRO C CA 1
ATOM 3587 C C . PRO B 1 71 ? 40.118 -129.206 24.306 1.00 28.91 129 PRO C C 1
ATOM 3588 O O . PRO B 1 71 ? 40.681 -128.454 25.100 1.00 28.49 129 PRO C O 1
ATOM 3592 N N . ASP B 1 72 ? 39.929 -130.501 24.539 1.00 33.08 130 ASP C N 1
ATOM 3593 C CA . ASP B 1 72 ? 40.349 -131.123 25.793 1.00 33.90 130 ASP C CA 1
ATOM 3594 C C . ASP B 1 72 ? 41.824 -131.515 25.782 1.00 33.58 130 ASP C C 1
ATOM 3595 O O . ASP B 1 72 ? 42.444 -131.658 26.836 1.00 53.57 130 ASP C O 1
ATOM 3600 N N . ARG B 1 73 ? 42.382 -131.691 24.590 1.00 29.41 131 ARG C N 1
ATOM 3601 C CA . ARG B 1 73 ? 43.771 -132.111 24.448 1.00 31.81 131 ARG C CA 1
ATOM 3602 C C . ARG B 1 73 ? 44.746 -131.055 24.967 1.00 34.74 131 ARG C C 1
ATOM 3603 O O . ARG B 1 73 ? 44.405 -129.876 25.044 1.00 30.95 131 ARG C O 1
ATOM 3611 N N . PRO B 1 74 ? 45.967 -131.477 25.335 1.00 38.23 132 PRO C N 1
ATOM 3612 C CA . PRO B 1 74 ? 47.022 -130.485 25.559 1.00 40.34 132 PRO C CA 1
ATOM 3613 C C . PRO B 1 74 ? 47.277 -129.684 24.284 1.00 36.48 132 PRO C C 1
ATOM 3614 O O . PRO B 1 74 ? 47.075 -130.218 23.195 1.00 36.86 132 PRO C O 1
ATOM 3618 N N . PRO B 1 75 ? 47.721 -128.424 24.405 1.00 26.99 133 PRO C N 1
ATOM 3619 C CA . PRO B 1 75 ? 48.069 -127.693 25.627 1.00 26.74 133 PRO C CA 1
ATOM 3620 C C . PRO B 1 75 ? 46.897 -126.951 26.277 1.00 31.92 133 PRO C C 1
ATOM 3621 O O . PRO B 1 75 ? 47.121 -126.167 27.199 1.00 32.98 133 PRO C O 1
ATOM 3625 N N . TYR B 1 76 ? 45.676 -127.192 25.812 1.00 25.60 134 TYR C N 1
ATOM 3626 C CA . TYR B 1 76 ? 44.513 -126.470 26.325 1.00 26.97 134 TYR C CA 1
ATOM 3627 C C . TYR B 1 76 ? 44.138 -126.925 27.732 1.00 24.03 134 TYR C C 1
ATOM 3628 O O . TYR B 1 76 ? 44.150 -128.119 28.032 1.00 27.71 134 TYR C O 1
ATOM 3637 N N . ARG B 1 77 ? 43.789 -125.961 28.582 1.00 25.17 135 ARG C N 1
ATOM 3638 C CA . ARG B 1 77 ? 43.500 -126.220 29.990 1.00 28.36 135 ARG C CA 1
ATOM 3639 C C . ARG B 1 77 ? 42.071 -125.829 30.368 1.00 29.83 135 ARG C C 1
ATOM 3640 O O . ARG B 1 77 ? 41.590 -126.185 31.444 1.00 28.56 135 ARG C O 1
ATOM 3648 N N . ASN B 1 78 ? 41.400 -125.099 29.479 1.00 25.31 136 ASN C N 1
ATOM 3649 C CA . ASN B 1 78 ? 40.055 -124.586 29.740 1.00 28.31 136 ASN C CA 1
ATOM 3650 C C . ASN B 1 78 ? 39.957 -123.901 31.100 1.00 27.39 136 ASN C C 1
ATOM 3651 O O . ASN B 1 78 ? 39.211 -124.328 31.981 1.00 25.52 136 ASN C O 1
ATOM 3656 N N . ASN B 1 79 ? 40.726 -122.829 31.252 1.00 24.84 137 ASN C N 1
ATOM 3657 C CA . ASN B 1 79 ? 40.777 -122.068 32.491 1.00 20.90 137 ASN C CA 1
ATOM 3658 C C . ASN B 1 79 ? 41.119 -120.620 32.177 1.00 15.95 137 ASN C C 1
ATOM 3659 O O . ASN B 1 79 ? 42.240 -120.309 31.774 1.00 19.07 137 ASN C O 1
ATOM 3664 N N . PHE B 1 80 ? 40.144 -119.738 32.362 1.00 16.04 138 PHE C N 1
ATOM 3665 C CA . PHE B 1 80 ? 40.283 -118.354 31.936 1.00 18.58 138 PHE C CA 1
ATOM 3666 C C . PHE B 1 80 ? 41.300 -117.576 32.777 1.00 16.48 138 PHE C C 1
ATOM 3667 O O . PHE B 1 80 ? 41.651 -116.450 32.431 1.00 25.80 138 PHE C O 1
ATOM 3675 N N . LEU B 1 81 ? 41.787 -118.176 33.860 1.00 16.12 139 LEU C N 1
ATOM 3676 C CA . LEU B 1 81 ? 42.821 -117.542 34.678 1.00 23.50 139 LEU C CA 1
ATOM 3677 C C . LEU B 1 81 ? 44.230 -117.906 34.204 1.00 22.65 139 LEU C C 1
ATOM 3678 O O . LEU B 1 81 ? 45.217 -117.417 34.751 1.00 24.03 139 LEU C O 1
ATOM 3683 N N . GLU B 1 82 ? 44.324 -118.760 33.189 1.00 21.21 140 GLU C N 1
ATOM 3684 C CA . GLU B 1 82 ? 45.605 -119.030 32.544 1.00 22.42 140 GLU C CA 1
ATOM 3685 C C . GLU B 1 82 ? 46.032 -117.793 31.764 1.00 21.55 140 GLU C C 1
ATOM 3686 O O . GLU B 1 82 ? 45.186 -117.006 31.338 1.00 16.01 140 GLU C O 1
ATOM 3692 N N . ASP B 1 83 ? 47.339 -117.622 31.582 1.00 22.92 141 ASP C N 1
ATOM 3693 C CA . ASP B 1 83 ? 47.870 -116.488 30.831 1.00 19.03 141 ASP C CA 1
ATOM 3694 C C . ASP B 1 83 ? 47.318 -116.440 29.415 1.00 22.02 141 ASP C C 1
ATOM 3695 O O . ASP B 1 83 ? 47.088 -117.479 28.796 1.00 15.91 141 ASP C O 1
ATOM 3700 N N . VAL B 1 84 ? 47.115 -115.230 28.905 1.00 17.65 142 VAL C N 1
ATOM 3701 C CA . VAL B 1 84 ? 46.871 -115.054 27.481 1.00 18.29 142 VAL C CA 1
ATOM 3702 C C . VAL B 1 84 ? 48.059 -115.643 26.727 1.00 23.31 142 VAL C C 1
ATOM 3703 O O . VAL B 1 84 ? 49.190 -115.578 27.208 1.00 23.41 142 VAL C O 1
ATOM 3707 N N . PRO B 1 85 ? 47.810 -116.228 25.548 1.00 23.60 143 PRO C N 1
ATOM 3708 C CA . PRO B 1 85 ? 48.881 -116.925 24.831 1.00 18.23 143 PRO C CA 1
ATOM 3709 C C . PRO B 1 85 ? 49.836 -115.996 24.089 1.00 23.82 143 PRO C C 1
ATOM 3710 O O . PRO B 1 85 ? 49.416 -114.962 23.571 1.00 16.04 143 PRO C O 1
ATOM 3714 N N . THR B 1 86 ? 51.111 -116.371 24.041 1.00 16.70 144 THR C N 1
ATOM 3715 C CA . THR B 1 86 ? 52.065 -115.711 23.160 1.00 26.05 144 THR C CA 1
ATOM 3716 C C . THR B 1 86 ? 51.806 -116.184 21.734 1.00 23.51 144 THR C C 1
ATOM 3717 O O . THR B 1 86 ? 51.171 -117.217 21.529 1.00 20.49 144 THR C O 1
ATOM 3721 N N . GLU B 1 87 ? 52.289 -115.432 20.752 1.00 21.94 145 GLU C N 1
ATOM 3722 C CA . GLU B 1 87 ? 52.134 -115.821 19.355 1.00 25.47 145 GLU C CA 1
ATOM 3723 C C . GLU B 1 87 ? 52.796 -117.171 19.097 1.00 31.36 145 GLU C C 1
ATOM 3724 O O . GLU B 1 87 ? 52.311 -117.971 18.298 1.00 26.62 145 GLU C O 1
ATOM 3730 N N . LYS B 1 88 ? 53.901 -117.419 19.791 1.00 22.12 146 LYS C N 1
ATOM 3731 C CA . LYS B 1 88 ? 54.644 -118.665 19.650 1.00 25.44 146 LYS C CA 1
ATOM 3732 C C . LYS B 1 88 ? 53.810 -119.866 20.103 1.00 27.73 146 LYS C C 1
ATOM 3733 O O . LYS B 1 88 ? 53.725 -120.882 19.405 1.00 28.91 146 LYS C O 1
ATOM 3739 N N . GLU B 1 89 ? 53.192 -119.738 21.272 1.00 26.23 147 GLU C N 1
ATOM 3740 C CA . GLU B 1 89 ? 52.327 -120.781 21.813 1.00 32.15 147 GLU C CA 1
ATOM 3741 C C . GLU B 1 89 ? 51.130 -121.020 20.897 1.00 18.04 147 GLU C C 1
ATOM 3742 O O . GLU B 1 89 ? 50.704 -122.157 20.689 1.00 29.92 147 GLU C O 1
ATOM 3748 N N . TYR B 1 90 ? 50.599 -119.931 20.352 1.00 18.93 148 TYR C N 1
ATOM 3749 C CA . TYR B 1 90 ? 49.479 -119.989 19.421 1.00 21.82 148 TYR C CA 1
ATOM 3750 C C . TYR B 1 90 ? 49.895 -120.745 18.162 1.00 31.45 148 TYR C C 1
ATOM 3751 O O . TYR B 1 90 ? 49.177 -121.628 17.692 1.00 25.10 148 TYR C O 1
ATOM 3760 N N . LYS B 1 91 ? 51.062 -120.400 17.625 1.00 27.59 149 LYS C N 1
ATOM 3761 C CA . LYS B 1 91 ? 51.616 -121.111 16.478 1.00 25.59 149 LYS C CA 1
ATOM 3762 C C . LYS B 1 91 ? 51.850 -122.576 16.810 1.00 28.63 149 LYS C C 1
ATOM 3763 O O . LYS B 1 91 ? 51.651 -123.450 15.966 1.00 30.90 149 LYS C O 1
ATOM 3769 N N . GLN B 1 92 ? 52.288 -122.844 18.036 1.00 23.40 150 GLN C N 1
ATOM 3770 C CA . GLN B 1 92 ? 52.514 -124.220 18.472 1.00 22.52 150 GLN C CA 1
ATOM 3771 C C . GLN B 1 92 ? 51.220 -125.022 18.607 1.00 30.86 150 GLN C C 1
ATOM 3772 O O . GLN B 1 92 ? 51.177 -126.197 18.250 1.00 27.43 150 GLN C O 1
ATOM 3778 N N . SER B 1 93 ? 50.174 -124.400 19.141 1.00 23.15 151 SER C N 1
ATOM 3779 C CA . SER B 1 93 ? 48.914 -125.108 19.355 1.00 22.88 151 SER C CA 1
ATOM 3780 C C . SER B 1 93 ? 48.101 -125.289 18.073 1.00 27.55 151 SER C C 1
ATOM 3781 O O . SER B 1 93 ? 47.529 -126.353 17.839 1.00 27.44 151 SER C O 1
ATOM 3784 N N . GLY B 1 94 ? 48.058 -124.252 17.245 1.00 21.24 152 GLY C N 1
ATOM 3785 C CA . GLY B 1 94 ? 47.095 -124.184 16.161 1.00 25.62 152 GLY C CA 1
ATOM 3786 C C . GLY B 1 94 ? 45.774 -123.694 16.721 1.00 24.27 152 GLY C C 1
ATOM 3787 O O . GLY B 1 94 ? 45.663 -123.473 17.925 1.00 23.94 152 GLY C O 1
ATOM 3788 N N . ASN B 1 95 ? 44.772 -123.519 15.867 1.00 23.50 153 ASN C N 1
ATOM 3789 C CA . ASN B 1 95 ? 43.482 -123.017 16.329 1.00 21.88 153 ASN C CA 1
ATOM 3790 C C . ASN B 1 95 ? 42.790 -124.002 17.269 1.00 19.22 153 ASN C C 1
ATOM 3791 O O . ASN B 1 95 ? 42.933 -125.213 17.111 1.00 19.38 153 ASN C O 1
ATOM 3796 N N . PRO B 1 96 ? 42.039 -123.488 18.259 1.00 13.93 154 PRO C N 1
ATOM 3797 C CA . PRO B 1 96 ? 41.851 -122.074 18.594 1.00 20.69 154 PRO C CA 1
ATOM 3798 C C . PRO B 1 96 ? 42.931 -121.564 19.545 1.00 20.74 154 PRO C C 1
ATOM 3799 O O . PRO B 1 96 ? 43.820 -122.328 19.926 1.00 16.55 154 PRO C O 1
ATOM 3803 N N . LEU B 1 97 ? 42.844 -120.292 19.920 1.00 20.39 155 LEU C N 1
ATOM 3804 C CA . LEU B 1 97 ? 43.771 -119.697 20.879 1.00 21.63 155 LEU C CA 1
ATOM 3805 C C . LEU B 1 97 ? 43.909 -120.547 22.143 1.00 19.74 155 LEU C C 1
ATOM 3806 O O . LEU B 1 97 ? 42.906 -120.905 22.756 1.00 18.76 155 LEU C O 1
ATOM 3811 N N . PRO B 1 98 ? 45.149 -120.876 22.538 1.00 17.71 156 PRO C N 1
ATOM 3812 C CA . PRO B 1 98 ? 45.329 -121.568 23.817 1.00 16.37 156 PRO C CA 1
ATOM 3813 C C . PRO B 1 98 ? 45.322 -120.574 24.979 1.00 16.65 156 PRO C C 1
ATOM 3814 O O . PRO B 1 98 ? 45.007 -119.404 24.765 1.00 19.92 156 PRO C O 1
ATOM 3818 N N . GLY B 1 99 ? 45.651 -121.030 26.183 1.00 19.27 157 GLY C N 1
ATOM 3819 C CA . GLY B 1 99 ? 45.741 -120.144 27.332 1.00 21.79 157 GLY C CA 1
ATOM 3820 C C . GLY B 1 99 ? 44.396 -119.633 27.821 1.00 25.61 157 GLY C C 1
ATOM 3821 O O . GLY B 1 99 ? 43.362 -120.256 27.577 1.00 22.43 157 GLY C O 1
ATOM 3822 N N . GLY B 1 100 ? 44.416 -118.492 28.510 1.00 19.20 158 GLY C N 1
ATOM 3823 C CA . GLY B 1 100 ? 43.218 -117.916 29.095 1.00 17.12 158 GLY C CA 1
ATOM 3824 C C . GLY B 1 100 ? 43.140 -116.408 28.935 1.00 15.62 158 GLY C C 1
ATOM 3825 O O . GLY B 1 100 ? 43.583 -115.859 27.926 1.00 16.38 158 GLY C O 1
ATOM 3826 N N . PHE B 1 101 ? 42.576 -115.744 29.941 1.00 13.97 159 PHE C N 1
ATOM 3827 C CA . PHE B 1 101 ? 42.336 -114.302 29.901 1.00 13.85 159 PHE C CA 1
ATOM 3828 C C . PHE B 1 101 ? 43.347 -113.496 30.726 1.00 16.68 159 PHE C C 1
ATOM 3829 O O . PHE B 1 101 ? 43.330 -112.266 30.699 1.00 16.79 159 PHE C O 1
ATOM 3837 N N . ASN B 1 102 ? 44.214 -114.181 31.464 1.00 19.01 160 ASN C N 1
ATOM 3838 C CA . ASN B 1 102 ? 45.058 -113.509 32.452 1.00 22.90 160 ASN C CA 1
ATOM 3839 C C . ASN B 1 102 ? 46.186 -112.667 31.857 1.00 15.12 160 ASN C C 1
ATOM 3840 O O . ASN B 1 102 ? 46.910 -113.103 30.963 1.00 16.83 160 ASN C O 1
ATOM 3845 N N . LEU B 1 103 ? 46.327 -111.457 32.384 1.00 19.41 161 LEU C N 1
ATOM 3846 C CA . LEU B 1 103 ? 47.383 -110.542 31.972 1.00 21.81 161 LEU C CA 1
ATOM 3847 C C . LEU B 1 103 ? 48.754 -111.124 32.306 1.00 20.57 161 LEU C C 1
ATOM 3848 O O . LEU B 1 103 ? 49.040 -111.402 33.470 1.00 23.56 161 LEU C O 1
ATOM 3853 N N . ASN B 1 104 ? 49.593 -111.311 31.288 1.00 19.32 162 ASN C N 1
ATOM 3854 C CA . ASN B 1 104 ? 50.917 -111.902 31.479 1.00 25.46 162 ASN C CA 1
ATOM 3855 C C . ASN B 1 104 ? 52.054 -110.890 31.320 1.00 19.24 162 ASN C C 1
ATOM 3856 O O . ASN B 1 104 ? 53.201 -111.272 31.091 1.00 21.95 162 ASN C O 1
ATOM 3861 N N . PHE B 1 105 ? 51.739 -109.604 31.442 1.00 20.98 163 PHE C N 1
ATOM 3862 C CA . PHE B 1 105 ? 52.754 -108.559 31.313 1.00 23.83 163 PHE C CA 1
ATOM 3863 C C . PHE B 1 105 ? 53.668 -108.567 32.536 1.00 26.85 163 PHE C C 1
ATOM 3864 O O . PHE B 1 105 ? 53.237 -108.933 33.629 1.00 22.17 163 PHE C O 1
ATOM 3872 N N . VAL B 1 106 ? 54.922 -108.162 32.353 1.00 25.95 164 VAL C N 1
ATOM 3873 C CA . VAL B 1 106 ? 55.883 -108.128 33.456 1.00 20.00 164 VAL C CA 1
ATOM 3874 C C . VAL B 1 106 ? 56.698 -106.839 33.468 1.00 23.25 164 VAL C C 1
ATOM 3875 O O . VAL B 1 106 ? 56.728 -106.097 32.486 1.00 20.87 164 VAL C O 1
ATOM 3879 N N . THR B 1 107 ? 57.351 -106.576 34.596 1.00 24.34 165 THR C N 1
ATOM 3880 C CA . THR B 1 107 ? 58.331 -105.503 34.677 1.00 24.65 165 THR C CA 1
ATOM 3881 C C . THR B 1 107 ? 59.615 -105.980 34.014 1.00 20.10 165 THR C C 1
ATOM 3882 O O . THR B 1 107 ? 59.785 -107.178 33.785 1.00 20.89 165 THR C O 1
ATOM 3886 N N . PRO B 1 108 ? 60.533 -105.052 33.707 1.00 21.48 166 PRO C N 1
ATOM 3887 C CA . PRO B 1 108 ? 61.816 -105.469 33.124 1.00 21.74 166 PRO C CA 1
ATOM 3888 C C . PRO B 1 108 ? 62.635 -106.403 34.019 1.00 20.46 166 PRO C C 1
ATOM 3889 O O . PRO B 1 108 ? 63.505 -107.111 33.512 1.00 27.47 166 PRO C O 1
ATOM 3893 N N . SER B 1 109 ? 62.350 -106.417 35.318 1.00 25.07 167 SER C N 1
ATOM 3894 C CA . SER B 1 109 ? 63.028 -107.323 36.239 1.00 27.35 167 SER C CA 1
ATOM 3895 C C . SER B 1 109 ? 62.283 -108.652 36.374 1.00 35.68 167 SER C C 1
ATOM 3896 O O . SER B 1 109 ? 62.727 -109.547 37.093 1.00 28.88 167 SER C O 1
ATOM 3899 N N . GLY B 1 110 ? 61.147 -108.772 35.691 1.00 27.30 168 GLY C N 1
ATOM 3900 C CA . GLY B 1 110 ? 60.426 -110.032 35.615 1.00 28.58 168 GLY C CA 1
ATOM 3901 C C . GLY B 1 110 ? 59.304 -110.193 36.625 1.00 25.50 168 GLY C C 1
ATOM 3902 O O . GLY B 1 110 ? 58.777 -111.292 36.797 1.00 36.39 168 GLY C O 1
ATOM 3903 N N . GLN B 1 111 ? 58.932 -109.107 37.293 1.00 21.82 169 GLN C N 1
ATOM 3904 C CA . GLN B 1 111 ? 57.821 -109.144 38.236 1.00 27.91 169 GLN C CA 1
ATOM 3905 C C . GLN B 1 111 ? 56.489 -109.160 37.489 1.00 23.52 169 GLN C C 1
ATOM 3906 O O . GLN B 1 111 ? 56.194 -108.257 36.706 1.00 21.66 169 GLN C O 1
ATOM 3912 N N . ARG B 1 112 ? 55.699 -110.201 37.732 1.00 26.59 170 ARG C N 1
ATOM 3913 C CA . ARG B 1 112 ? 54.350 -110.300 37.182 1.00 27.92 170 ARG C CA 1
ATOM 3914 C C . ARG B 1 112 ? 53.422 -109.259 37.785 1.00 22.48 170 ARG C C 1
ATOM 3915 O O . ARG B 1 112 ? 53.443 -109.029 38.994 1.00 25.78 170 ARG C O 1
ATOM 3923 N N . ILE B 1 113 ? 52.597 -108.642 36.948 1.00 19.16 171 ILE C N 1
ATOM 3924 C CA . ILE B 1 113 ? 51.509 -107.811 37.447 1.00 17.91 171 ILE C CA 1
ATOM 3925 C C . ILE B 1 113 ? 50.326 -108.690 37.848 1.00 19.29 171 ILE C C 1
ATOM 3926 O O . ILE B 1 113 ? 49.507 -108.299 38.679 1.00 23.18 171 ILE C O 1
ATOM 3931 N N . SER B 1 114 ? 50.240 -109.878 37.253 1.00 21.86 172 SER C N 1
ATOM 3932 C CA . SER B 1 114 ? 49.130 -110.789 37.525 1.00 21.14 172 SER C CA 1
ATOM 3933 C C . SER B 1 114 ? 49.511 -112.248 37.258 1.00 15.54 172 SER C C 1
ATOM 3934 O O . SER B 1 114 ? 50.069 -112.556 36.203 1.00 22.62 172 SER C O 1
ATOM 3937 N N . PRO B 1 115 ? 49.208 -113.156 38.203 1.00 24.10 173 PRO C N 1
ATOM 3938 C CA . PRO B 1 115 ? 48.580 -112.927 39.512 1.00 28.48 173 PRO C CA 1
ATOM 3939 C C . PRO B 1 115 ? 49.509 -112.225 40.498 1.00 23.90 173 PRO C C 1
ATOM 3940 O O . PRO B 1 115 ? 50.720 -112.438 40.455 1.00 29.65 173 PRO C O 1
ATOM 3944 N N . PHE B 1 116 ? 48.936 -111.402 41.372 1.00 24.89 174 PHE C N 1
ATOM 3945 C CA . PHE B 1 116 ? 49.710 -110.621 42.331 1.00 29.37 174 PHE C CA 1
ATOM 3946 C C . PHE B 1 116 ? 49.333 -110.991 43.766 1.00 25.43 174 PHE C C 1
ATOM 3947 O O . PHE B 1 116 ? 48.169 -110.879 44.144 1.00 23.46 174 PHE C O 1
ATOM 3955 N N . PRO B 1 117 ? 50.315 -111.430 44.573 1.00 25.22 175 PRO C N 1
ATOM 3956 C CA . PRO B 1 117 ? 49.988 -111.860 45.939 1.00 23.90 175 PRO C CA 1
ATOM 3957 C C . PRO B 1 117 ? 49.472 -110.732 46.827 1.00 21.75 175 PRO C C 1
ATOM 3958 O O . PRO B 1 117 ? 49.983 -109.614 46.783 1.00 25.31 175 PRO C O 1
ATOM 3962 N N . MET B 1 118 ? 48.458 -111.042 47.627 1.00 22.67 176 MET C N 1
ATOM 3963 C CA . MET B 1 118 ? 47.856 -110.070 48.529 1.00 27.33 176 MET C CA 1
ATOM 3964 C C . MET B 1 118 ? 48.864 -109.599 49.574 1.00 30.35 176 MET C C 1
ATOM 3965 O O . MET B 1 118 ? 48.772 -108.482 50.081 1.00 24.12 176 MET C O 1
ATOM 3970 N N . GLU B 1 119 ? 49.828 -110.458 49.887 1.00 25.66 177 GLU C N 1
ATOM 3971 C CA . GLU B 1 119 ? 50.832 -110.149 50.898 1.00 42.88 177 GLU C CA 1
ATOM 3972 C C . GLU B 1 119 ? 51.682 -108.937 50.515 1.00 32.77 177 GLU C C 1
ATOM 3973 O O . GLU B 1 119 ? 52.214 -108.251 51.387 1.00 39.54 177 GLU C O 1
ATOM 3979 N N . LEU B 1 120 ? 51.803 -108.674 49.216 1.00 30.46 178 LEU C N 1
ATOM 3980 C CA . LEU B 1 120 ? 52.582 -107.536 48.733 1.00 25.87 178 LEU C CA 1
ATOM 3981 C C . LEU B 1 120 ? 51.739 -106.265 48.605 1.00 32.96 178 LEU C C 1
ATOM 3982 O O . LEU B 1 120 ? 52.275 -105.188 48.341 1.00 41.86 178 LEU C O 1
ATOM 3987 N N . LEU B 1 121 ? 50.429 -106.390 48.798 1.00 29.74 179 LEU C N 1
ATOM 3988 C CA . LEU B 1 121 ? 49.518 -105.252 48.686 1.00 27.50 179 LEU C CA 1
ATOM 3989 C C . LEU B 1 121 ? 49.140 -104.664 50.044 1.00 28.81 179 LEU C C 1
ATOM 3990 O O . LEU B 1 121 ? 48.830 -103.477 50.148 1.00 35.84 179 LEU C O 1
ATOM 3995 N N . GLU B 1 122 ? 49.164 -105.495 51.079 1.00 30.11 180 GLU C N 1
ATOM 3996 C CA . GLU B 1 122 ? 48.615 -105.113 52.379 1.00 48.31 180 GLU C CA 1
ATOM 3997 C C . GLU B 1 122 ? 49.599 -104.333 53.256 1.00 43.56 180 GLU C C 1
ATOM 3998 O O . GLU B 1 122 ? 49.269 -103.967 54.385 1.00 57.76 180 GLU C O 1
ATOM 4004 N N . LYS B 1 123 ? 50.799 -104.080 52.737 1.00 41.30 181 LYS C N 1
ATOM 4005 C CA . LYS B 1 123 ? 51.763 -103.212 53.410 1.00 58.86 181 LYS C CA 1
ATOM 4006 C C . LYS B 1 123 ? 52.401 -102.246 52.412 1.00 62.79 181 LYS C C 1
ATOM 4007 O O . LYS B 1 123 ? 53.536 -101.803 52.594 1.00 60.57 181 LYS C O 1
ATOM 4013 N N . ASN B 1 124 ? 51.655 -101.924 51.359 1.00 55.38 182 ASN C N 1
ATOM 4014 C CA . ASN B 1 124 ? 52.104 -100.979 50.345 1.00 38.16 182 ASN C CA 1
ATOM 4015 C C . ASN B 1 124 ? 51.451 -99.616 50.554 1.00 44.81 182 ASN C C 1
ATOM 4016 O O . ASN B 1 124 ? 50.254 -99.530 50.825 1.00 39.68 182 ASN C O 1
ATOM 4021 N N . SER B 1 125 ? 52.239 -98.555 50.422 1.00 42.25 183 SER C N 1
ATOM 4022 C CA . SER B 1 125 ? 51.766 -97.209 50.730 1.00 43.36 183 SER C CA 1
ATOM 4023 C C . SER B 1 125 ? 50.814 -96.657 49.668 1.00 36.09 183 SER C C 1
ATOM 4024 O O . SER B 1 125 ? 50.062 -95.718 49.933 1.00 44.18 183 SER C O 1
ATOM 4027 N N . ASN B 1 126 ? 50.847 -97.237 48.472 1.00 42.84 184 ASN C N 1
ATOM 4028 C CA . ASN B 1 126 ? 49.955 -96.815 47.393 1.00 39.33 184 ASN C CA 1
ATOM 4029 C C . ASN B 1 126 ? 48.607 -97.540 47.421 1.00 31.39 184 ASN C C 1
ATOM 4030 O O . ASN B 1 126 ? 47.733 -97.267 46.598 1.00 44.05 184 ASN C O 1
ATOM 4035 N N . ILE B 1 127 ? 48.447 -98.455 48.374 1.00 34.73 185 ILE C N 1
ATOM 4036 C CA . ILE B 1 127 ? 47.206 -99.210 48.538 1.00 30.08 185 ILE C CA 1
ATOM 4037 C C . ILE B 1 127 ? 46.561 -98.876 49.881 1.00 24.23 185 ILE C C 1
ATOM 4038 O O . ILE B 1 127 ? 47.053 -99.288 50.931 1.00 30.88 185 ILE C O 1
ATOM 4043 N N . LYS B 1 128 ? 45.450 -98.145 49.834 1.00 25.90 186 LYS C N 1
ATOM 4044 C CA . LYS B 1 128 ? 44.814 -97.621 51.040 1.00 37.08 186 LYS C CA 1
ATOM 4045 C C . LYS B 1 128 ? 43.515 -98.335 51.416 1.00 41.50 186 LYS C C 1
ATOM 4046 O O . LYS B 1 128 ? 42.872 -97.969 52.400 1.00 39.35 186 LYS C O 1
ATOM 4052 N N . ALA B 1 129 ? 43.127 -99.344 50.643 1.00 33.21 187 ALA C N 1
ATOM 4053 C CA . ALA B 1 129 ? 41.887 -100.068 50.916 1.00 31.48 187 ALA C CA 1
ATOM 4054 C C . ALA B 1 129 ? 41.961 -100.789 52.260 1.00 27.33 187 ALA C C 1
ATOM 4055 O O . ALA B 1 129 ? 43.034 -101.217 52.686 1.00 29.25 187 ALA C O 1
ATOM 4057 N N . SER B 1 130 ? 40.813 -100.923 52.919 1.00 28.21 188 SER C N 1
ATOM 4058 C CA . SER B 1 130 ? 40.750 -101.495 54.263 1.00 25.61 188 SER C CA 1
ATOM 4059 C C . SER B 1 130 ? 40.563 -103.016 54.277 1.00 33.63 188 SER C C 1
ATOM 4060 O O . SER B 1 130 ? 40.690 -103.647 55.328 1.00 30.89 188 SER C O 1
ATOM 4063 N N . THR B 1 131 ? 40.255 -103.595 53.120 1.00 28.46 189 THR C N 1
ATOM 4064 C CA . THR B 1 131 ? 40.051 -105.040 53.004 1.00 22.23 189 THR C CA 1
ATOM 4065 C C . THR B 1 131 ? 40.813 -105.603 51.814 1.00 17.72 189 THR C C 1
ATOM 4066 O O . THR B 1 131 ? 41.083 -104.887 50.851 1.00 27.04 189 THR C O 1
ATOM 4070 N N . ASP B 1 132 ? 41.136 -106.891 51.878 1.00 18.35 190 ASP C N 1
ATOM 4071 C CA . ASP B 1 132 ? 41.900 -107.552 50.824 1.00 26.20 190 ASP C CA 1
ATOM 4072 C C . ASP B 1 132 ? 41.225 -107.434 49.454 1.00 21.47 190 ASP C C 1
ATOM 4073 O O . ASP B 1 132 ? 41.885 -107.155 48.446 1.00 25.07 190 ASP C O 1
ATOM 4078 N N . LEU B 1 133 ? 39.912 -107.649 49.419 1.00 26.20 191 LEU C N 1
ATOM 4079 C CA . LEU B 1 133 ? 39.155 -107.523 48.175 1.00 31.32 191 LEU C CA 1
ATOM 4080 C C . LEU B 1 133 ? 39.246 -106.092 47.655 1.00 18.27 191 LEU C C 1
ATOM 4081 O O . LEU B 1 133 ? 39.488 -105.860 46.465 1.00 20.49 191 LEU C O 1
ATOM 4086 N N . GLY B 1 134 ? 39.059 -105.137 48.561 1.00 21.21 192 GLY C N 1
ATOM 4087 C CA . GLY B 1 134 ? 39.199 -103.731 48.232 1.00 26.98 192 GLY C CA 1
ATOM 4088 C C . GLY B 1 134 ? 40.595 -103.414 47.728 1.00 12.98 192 GLY C C 1
ATOM 4089 O O . GLY B 1 134 ? 40.769 -102.570 46.847 1.00 24.52 192 GLY C O 1
ATOM 4090 N N . ARG B 1 135 ? 41.592 -104.096 48.285 1.00 16.40 193 ARG C N 1
ATOM 4091 C CA . ARG B 1 135 ? 42.979 -103.887 47.882 1.00 22.21 193 ARG C CA 1
ATOM 4092 C C . ARG B 1 135 ? 43.217 -104.434 46.478 1.00 24.68 193 ARG C C 1
ATOM 4093 O O . ARG B 1 135 ? 43.895 -103.803 45.665 1.00 20.83 193 ARG C O 1
ATOM 4101 N N . CYS B 1 136 ? 42.664 -105.608 46.193 1.00 22.78 194 CYS C N 1
ATOM 4102 C CA . CYS B 1 136 ? 42.715 -106.154 44.838 1.00 20.64 194 CYS C CA 1
ATOM 4103 C C . CYS B 1 136 ? 42.027 -105.214 43.842 1.00 17.13 194 CYS C C 1
ATOM 4104 O O . CYS B 1 136 ? 42.580 -104.880 42.784 1.00 20.28 194 CYS C O 1
ATOM 4107 N N . ALA B 1 137 ? 40.819 -104.779 44.185 1.00 18.75 195 ALA C N 1
ATOM 4108 C CA . ALA B 1 137 ? 40.075 -103.859 43.331 1.00 20.90 195 ALA C CA 1
ATOM 4109 C C . ALA B 1 137 ? 40.834 -102.553 43.108 1.00 20.15 195 ALA C C 1
ATOM 4110 O O . ALA B 1 137 ? 40.883 -102.029 41.993 1.00 19.73 195 ALA C O 1
ATOM 4112 N N . GLU B 1 138 ? 41.410 -102.024 44.181 1.00 21.07 196 GLU C N 1
ATOM 4113 C CA . GLU B 1 138 ? 42.198 -100.803 44.105 1.00 21.15 196 GLU C CA 1
ATOM 4114 C C . GLU B 1 138 ? 43.418 -101.021 43.220 1.00 19.54 196 GLU C C 1
ATOM 4115 O O . GLU B 1 138 ? 43.779 -100.163 42.416 1.00 19.80 196 GLU C O 1
ATOM 4121 N N . PHE B 1 139 ? 44.049 -102.178 43.383 1.00 19.50 197 PHE C N 1
ATOM 4122 C CA . PHE B 1 139 ? 45.170 -102.570 42.544 1.00 17.15 197 PHE C CA 1
ATOM 4123 C C . PHE B 1 139 ? 44.753 -102.564 41.080 1.00 27.17 197 PHE C C 1
ATOM 4124 O O . PHE B 1 139 ? 45.487 -102.071 40.222 1.00 20.39 197 PHE C O 1
ATOM 4132 N N . ALA B 1 140 ? 43.572 -103.104 40.793 1.00 24.14 198 ALA C N 1
ATOM 4133 C CA . ALA B 1 140 ? 43.039 -103.044 39.432 1.00 21.33 198 ALA C CA 1
ATOM 4134 C C . ALA B 1 140 ? 42.746 -101.615 38.975 1.00 16.45 198 ALA C C 1
ATOM 4135 O O . ALA B 1 140 ? 43.036 -101.256 37.836 1.00 15.97 198 ALA C O 1
ATOM 4137 N N . PHE B 1 141 ? 42.161 -100.798 39.845 1.00 18.77 199 PHE C N 1
ATOM 4138 C CA . PHE B 1 141 ? 41.824 -99.432 39.452 1.00 17.27 199 PHE C CA 1
ATOM 4139 C C . PHE B 1 141 ? 43.070 -98.604 39.143 1.00 22.67 199 PHE C C 1
ATOM 4140 O O . PHE B 1 141 ? 43.028 -97.691 38.317 1.00 21.19 199 PHE C O 1
ATOM 4148 N N . LYS B 1 142 ? 44.178 -98.932 39.798 1.00 25.30 200 LYS C N 1
ATOM 4149 C CA . LYS B 1 142 ? 45.421 -98.199 39.598 1.00 31.75 200 LYS C CA 1
ATOM 4150 C C . LYS B 1 142 ? 46.269 -98.857 38.514 1.00 26.14 200 LYS C C 1
ATOM 4151 O O . LYS B 1 142 ? 47.498 -98.791 38.534 1.00 27.06 200 LYS C O 1
ATOM 4157 N N . THR B 1 143 ? 45.582 -99.489 37.567 1.00 28.33 201 THR C N 1
ATOM 4158 C CA . THR B 1 143 ? 46.201 -100.057 36.381 1.00 20.77 201 THR C CA 1
ATOM 4159 C C . THR B 1 143 ? 45.483 -99.488 35.165 1.00 25.71 201 THR C C 1
ATOM 4160 O O . THR B 1 143 ? 44.264 -99.611 35.054 1.00 29.64 201 THR C O 1
ATOM 4164 N N . VAL B 1 144 ? 46.230 -98.851 34.269 1.00 23.90 202 VAL C N 1
ATOM 4165 C CA . VAL B 1 144 ? 45.645 -98.276 33.064 1.00 20.86 202 VAL C CA 1
ATOM 4166 C C . VAL B 1 144 ? 46.459 -98.641 31.834 1.00 23.77 202 VAL C C 1
ATOM 4167 O O . VAL B 1 144 ? 47.663 -98.886 31.917 1.00 26.99 202 VAL C O 1
ATOM 4171 N N . ALA B 1 145 ? 45.786 -98.682 30.691 1.00 21.50 203 ALA C N 1
ATOM 4172 C CA . ALA B 1 145 ? 46.456 -98.906 29.424 1.00 27.98 203 ALA C CA 1
ATOM 4173 C C . ALA B 1 145 ? 47.208 -97.650 29.002 1.00 21.01 203 ALA C C 1
ATOM 4174 O O . ALA B 1 145 ? 46.733 -96.534 29.216 1.00 21.75 203 ALA C O 1
ATOM 4176 N N . MET B 1 146 ? 48.383 -97.842 28.411 1.00 24.43 204 MET C N 1
ATOM 4177 C CA . MET B 1 146 ? 49.126 -96.753 27.787 1.00 24.54 204 MET C CA 1
ATOM 4178 C C . MET B 1 146 ? 48.857 -96.749 26.290 1.00 21.03 204 MET C C 1
ATOM 4179 O O . MET B 1 146 ? 48.803 -97.808 25.666 1.00 29.33 204 MET C O 1
ATOM 4184 N N . ASP B 1 147 ? 48.690 -95.563 25.714 1.00 30.79 205 ASP C N 1
ATOM 4185 C CA . ASP B 1 147 ? 48.472 -95.451 24.277 1.00 30.83 205 ASP C CA 1
ATOM 4186 C C . ASP B 1 147 ? 49.803 -95.574 23.530 1.00 35.75 205 ASP C C 1
ATOM 4187 O O . ASP B 1 147 ? 50.832 -95.885 24.131 1.00 31.39 205 ASP C O 1
ATOM 4192 N N . LYS B 1 148 ? 49.779 -95.333 22.223 1.00 35.47 206 LYS C N 1
ATOM 4193 C CA . LYS B 1 148 ? 50.964 -95.518 21.390 1.00 45.05 206 LYS C CA 1
ATOM 4194 C C . LYS B 1 148 ? 52.073 -94.512 21.693 1.00 33.17 206 LYS C C 1
ATOM 4195 O O . LYS B 1 148 ? 53.228 -94.735 21.330 1.00 42.22 206 LYS C O 1
ATOM 4201 N N . ASN B 1 149 ? 51.721 -93.412 22.355 1.00 29.99 207 ASN C N 1
ATOM 4202 C CA . ASN B 1 149 ? 52.699 -92.390 22.726 1.00 36.13 207 ASN C CA 1
ATOM 4203 C C . ASN B 1 149 ? 53.115 -92.491 24.192 1.00 37.71 207 ASN C C 1
ATOM 4204 O O . ASN B 1 149 ? 53.578 -91.515 24.782 1.00 38.18 207 ASN C O 1
ATOM 4209 N N . ASN B 1 150 ? 52.941 -93.677 24.770 1.00 33.21 208 ASN C N 1
ATOM 4210 C CA . ASN B 1 150 ? 53.324 -93.948 26.155 1.00 35.28 208 ASN C CA 1
ATOM 4211 C C . ASN B 1 150 ? 52.603 -93.073 27.181 1.00 34.34 208 ASN C C 1
ATOM 4212 O O . ASN B 1 150 ? 53.057 -92.944 28.319 1.00 42.83 208 ASN C O 1
ATOM 4217 N N . LYS B 1 151 ? 51.480 -92.483 26.782 1.00 27.72 209 LYS C N 1
ATOM 4218 C CA . LYS B 1 151 ? 50.662 -91.697 27.702 1.00 35.49 209 LYS C CA 1
ATOM 4219 C C . LYS B 1 151 ? 49.573 -92.558 28.329 1.00 36.35 209 LYS C C 1
ATOM 4220 O O . LYS B 1 151 ? 48.976 -93.402 27.662 1.00 34.66 209 LYS C O 1
ATOM 4226 N N . ALA B 1 152 ? 49.313 -92.332 29.612 1.00 34.76 210 ALA C N 1
ATOM 4227 C CA . ALA B 1 152 ? 48.273 -93.065 30.321 1.00 34.34 210 ALA C CA 1
ATOM 4228 C C . ALA B 1 152 ? 46.892 -92.731 29.764 1.00 36.17 210 ALA C C 1
ATOM 4229 O O . ALA B 1 152 ? 46.578 -91.567 29.515 1.00 27.06 210 ALA C O 1
ATOM 4231 N N . THR B 1 153 ? 46.079 -93.763 29.563 1.00 28.90 211 THR C N 1
ATOM 4232 C CA . THR B 1 153 ? 44.688 -93.588 29.159 1.00 26.93 211 THR C CA 1
ATOM 4233 C C . THR B 1 153 ? 43.797 -93.736 30.385 1.00 24.62 211 THR C C 1
ATOM 4234 O O . THR B 1 153 ? 44.290 -93.801 31.511 1.00 28.13 211 THR C O 1
ATOM 4238 N N . LYS B 1 154 ? 42.488 -93.794 30.159 1.00 31.16 212 LYS C N 1
ATOM 4239 C CA . LYS B 1 154 ? 41.530 -94.047 31.230 1.00 27.84 212 LYS C CA 1
ATOM 4240 C C . LYS B 1 154 ? 40.822 -95.385 31.010 1.00 29.71 212 LYS C C 1
ATOM 4241 O O . LYS B 1 154 ? 39.759 -95.641 31.576 1.00 27.86 212 LYS C O 1
ATOM 4247 N N . TYR B 1 155 ? 41.433 -96.237 30.190 1.00 25.91 213 TYR C N 1
ATOM 4248 C CA . TYR B 1 155 ? 40.924 -97.582 29.945 1.00 19.54 213 TYR C CA 1
ATOM 4249 C C . TYR B 1 155 ? 41.509 -98.558 30.960 1.00 24.35 213 TYR C C 1
ATOM 4250 O O . TYR B 1 155 ? 42.728 -98.714 31.051 1.00 21.20 213 TYR C O 1
ATOM 4259 N N . ARG B 1 156 ? 40.631 -99.211 31.717 1.00 15.90 214 ARG C N 1
ATOM 4260 C CA . ARG B 1 156 ? 41.041 -100.123 32.780 1.00 19.93 214 ARG C CA 1
ATOM 4261 C C . ARG B 1 156 ? 40.481 -101.523 32.566 1.00 28.77 214 ARG C C 1
ATOM 4262 O O . ARG B 1 156 ? 39.428 -101.696 31.951 1.00 26.77 214 ARG C O 1
ATOM 4270 N N . TYR B 1 157 ? 41.188 -102.514 33.097 1.00 25.77 215 TYR C N 1
ATOM 4271 C CA . TYR B 1 157 ? 40.843 -103.914 32.893 1.00 21.53 215 TYR C CA 1
ATOM 4272 C C . TYR B 1 157 ? 40.134 -104.512 34.103 1.00 25.64 215 TYR C C 1
ATOM 4273 O O . TYR B 1 157 ? 40.393 -104.109 35.236 1.00 22.75 215 TYR C O 1
ATOM 4282 N N . PRO B 1 158 ? 39.242 -105.490 33.869 1.00 20.48 216 PRO C N 1
ATOM 4283 C CA . PRO B 1 158 ? 38.559 -106.133 34.996 1.00 19.19 216 PRO C CA 1
ATOM 4284 C C . PRO B 1 158 ? 39.507 -107.003 35.810 1.00 19.47 216 PRO C C 1
ATOM 4285 O O . PRO B 1 158 ? 40.592 -107.341 35.338 1.00 18.38 216 PRO C O 1
ATOM 4289 N N . PHE B 1 159 ? 39.093 -107.355 37.021 1.00 20.42 217 PHE C N 1
ATOM 4290 C CA . PHE B 1 159 ? 39.904 -108.176 37.900 1.00 22.86 217 PHE C CA 1
ATOM 4291 C C . PHE B 1 159 ? 39.127 -109.373 38.418 1.00 17.36 217 PHE C C 1
ATOM 4292 O O . PHE B 1 159 ? 37.889 -109.367 38.461 1.00 19.80 217 PHE C O 1
ATOM 4300 N N . VAL B 1 160 ? 39.880 -110.390 38.822 1.00 12.46 218 VAL C N 1
ATOM 4301 C CA . VAL B 1 160 ? 39.335 -111.523 39.551 1.00 16.23 218 VAL C CA 1
ATOM 4302 C C . VAL B 1 160 ? 40.151 -111.714 40.818 1.00 22.42 218 VAL C C 1
ATOM 4303 O O . VAL B 1 160 ? 41.364 -111.918 40.745 1.00 18.83 218 VAL C O 1
ATOM 4307 N N . TYR B 1 161 ? 39.500 -111.645 41.974 1.00 18.99 219 TYR C N 1
ATOM 4308 C CA . TYR B 1 161 ? 40.185 -111.960 43.221 1.00 17.70 219 TYR C CA 1
ATOM 4309 C C . TYR B 1 161 ? 39.933 -113.411 43.605 1.00 17.56 219 TYR C C 1
ATOM 4310 O O . TYR B 1 161 ? 38.785 -113.851 43.721 1.00 22.96 219 TYR C O 1
ATOM 4319 N N . ASP B 1 162 ? 41.029 -114.146 43.768 1.00 18.47 220 ASP C N 1
ATOM 4320 C CA . ASP B 1 162 ? 41.009 -115.508 44.286 1.00 15.96 220 ASP C CA 1
ATOM 4321 C C . ASP B 1 162 ? 41.300 -115.447 45.783 1.00 23.35 220 ASP C C 1
ATOM 4322 O O . ASP B 1 162 ? 42.456 -115.312 46.201 1.00 20.53 220 ASP C O 1
ATOM 4327 N N . SER B 1 163 ? 40.236 -115.548 46.577 1.00 20.62 221 SER C N 1
ATOM 4328 C CA . SER B 1 163 ? 40.308 -115.340 48.019 1.00 27.16 221 SER C CA 1
ATOM 4329 C C . SER B 1 163 ? 40.897 -116.537 48.757 1.00 24.76 221 SER C C 1
ATOM 4330 O O . SER B 1 163 ? 41.371 -116.401 49.883 1.00 33.82 221 SER C O 1
ATOM 4333 N N . LYS B 1 164 ? 40.824 -117.712 48.153 1.00 29.37 222 LYS C N 1
ATOM 4334 C CA . LYS B 1 164 ? 41.417 -118.904 48.731 1.00 29.30 222 LYS C CA 1
ATOM 4335 C C . LYS B 1 164 ? 42.940 -118.887 48.636 1.00 31.94 222 LYS C C 1
ATOM 4336 O O . LYS B 1 164 ? 43.636 -119.096 49.602 1.00 34.18 222 LYS C O 1
ATOM 4342 N N . LYS B 1 165 ? 43.445 -118.589 47.455 1.00 27.24 223 LYS C N 1
ATOM 4343 C CA . LYS B 1 165 ? 44.882 -118.496 47.228 1.00 36.31 223 LYS C CA 1
ATOM 4344 C C . LYS B 1 165 ? 45.407 -117.102 47.565 1.00 26.31 223 LYS C C 1
ATOM 4345 O O . LYS B 1 165 ? 46.617 -116.880 47.601 1.00 22.56 223 LYS C O 1
ATOM 4351 N N . ARG B 1 166 ? 44.487 -116.175 47.821 1.00 22.69 224 ARG C N 1
ATOM 4352 C CA . ARG B 1 166 ? 44.827 -114.782 48.097 1.00 20.14 224 ARG C CA 1
ATOM 4353 C C . ARG B 1 166 ? 45.643 -114.211 46.947 1.00 33.79 224 ARG C C 1
ATOM 4354 O O . ARG B 1 166 ? 46.741 -113.681 47.145 1.00 21.21 224 ARG C O 1
ATOM 4362 N N . LEU B 1 167 ? 45.089 -114.329 45.742 1.00 25.05 225 LEU C N 1
ATOM 4363 C CA . LEU B 1 167 ? 45.752 -113.838 44.539 1.00 18.28 225 LEU C CA 1
ATOM 4364 C C . LEU B 1 167 ? 44.839 -112.898 43.768 1.00 21.60 225 LEU C C 1
ATOM 4365 O O . LEU B 1 167 ? 43.668 -113.201 43.540 1.00 26.86 225 LEU C O 1
ATOM 4370 N N . CYS B 1 168 ? 45.388 -111.755 43.373 1.00 18.43 226 CYS C N 1
ATOM 4371 C CA . CYS B 1 168 ? 44.655 -110.778 42.585 1.00 18.54 226 CYS C CA 1
ATOM 4372 C C . CYS B 1 168 ? 45.016 -110.918 41.110 1.00 23.84 226 CYS C C 1
ATOM 4373 O O . CYS B 1 168 ? 46.18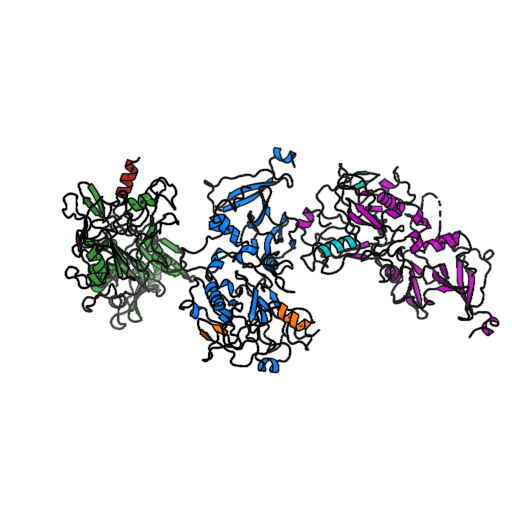5 -110.805 40.735 1.00 29.90 226 CYS C O 1
ATOM 4376 N N . HIS B 1 169 ? 44.009 -111.115 40.288 1.00 22.19 227 HIS C N 1
ATOM 4377 C CA . HIS B 1 169 ? 44.220 -111.265 38.872 1.00 18.99 227 HIS C CA 1
ATOM 4378 C C . HIS B 1 169 ? 43.660 -110.125 38.053 1.00 20.08 227 HIS C C 1
ATOM 4379 O O . HIS B 1 169 ? 42.527 -109.720 38.236 1.00 22.62 227 HIS C O 1
ATOM 4386 N N . ILE B 1 170 ? 44.464 -109.619 37.139 1.00 13.77 228 ILE C N 1
ATOM 4387 C CA . ILE B 1 170 ? 44.001 -108.647 36.155 1.00 17.28 228 ILE C CA 1
ATOM 4388 C C . ILE B 1 170 ? 43.797 -109.382 34.833 1.00 14.03 228 ILE C C 1
ATOM 4389 O O . ILE B 1 170 ? 44.677 -110.122 34.394 1.00 18.24 228 ILE C O 1
ATOM 4394 N N . LEU B 1 171 ? 42.645 -109.179 34.202 1.00 19.69 229 LEU C N 1
ATOM 4395 C CA . LEU B 1 171 ? 42.335 -109.860 32.948 1.00 18.70 229 LEU C CA 1
ATOM 4396 C C . LEU B 1 171 ? 42.619 -108.961 31.756 1.00 17.97 229 LEU C C 1
ATOM 4397 O O . LEU B 1 171 ? 42.078 -107.863 31.653 1.00 25.29 229 LEU C O 1
ATOM 4402 N N . TYR B 1 172 ? 43.469 -109.434 30.852 1.00 15.80 230 TYR C N 1
ATOM 4403 C CA . TYR B 1 172 ? 43.760 -108.702 29.628 1.00 16.87 230 TYR C CA 1
ATOM 4404 C C . TYR B 1 172 ? 42.539 -108.715 28.709 1.00 21.58 230 TYR C C 1
ATOM 4405 O O . TYR B 1 172 ? 42.310 -107.774 27.950 1.00 27.28 230 TYR C O 1
ATOM 4414 N N . VAL B 1 173 ? 41.754 -109.787 28.795 1.00 19.03 231 VAL C N 1
ATOM 4415 C CA . VAL B 1 173 ? 40.539 -109.928 27.994 1.00 16.96 231 VAL C CA 1
ATOM 4416 C C . VAL B 1 173 ? 39.325 -109.454 28.786 1.00 17.70 231 VAL C C 1
ATOM 4417 O O . VAL B 1 173 ? 39.021 -109.989 29.854 1.00 26.18 231 VAL C O 1
ATOM 4421 N N . SER B 1 174 ? 38.637 -108.450 28.250 1.00 16.78 232 SER C N 1
ATOM 4422 C CA . SER B 1 174 ? 37.459 -107.878 28.894 1.00 22.17 232 SER C CA 1
ATOM 4423 C C . SER B 1 174 ? 36.163 -108.458 28.328 1.00 20.12 232 SER C C 1
ATOM 4424 O O . SER B 1 174 ? 35.080 -108.175 28.840 1.00 18.91 232 SER C O 1
ATOM 4427 N N . MET B 1 175 ? 36.270 -109.254 27.268 1.00 21.13 233 MET C N 1
ATOM 4428 C CA . MET B 1 175 ? 35.114 -109.984 26.757 1.00 21.70 233 MET C CA 1
ATOM 4429 C C . MET B 1 175 ? 34.658 -110.975 27.819 1.00 18.58 233 MET C C 1
ATOM 4430 O O . MET B 1 175 ? 35.472 -111.486 28.587 1.00 19.40 233 MET C O 1
ATOM 4435 N N . GLN B 1 176 ? 33.357 -111.238 27.862 1.00 16.24 234 GLN C N 1
ATOM 4436 C CA . GLN B 1 176 ? 32.791 -112.142 28.857 1.00 18.10 234 GLN C CA 1
ATOM 4437 C C . GLN B 1 176 ? 31.907 -113.208 28.221 1.00 13.71 234 GLN C C 1
ATOM 4438 O O . GLN B 1 176 ? 31.627 -114.234 28.839 1.00 16.54 234 GLN C O 1
ATOM 4444 N N . LEU B 1 177 ? 31.484 -112.971 26.982 1.00 21.81 235 LEU C N 1
ATOM 4445 C CA . LEU B 1 177 ? 30.616 -113.907 26.281 1.00 16.52 235 LEU C CA 1
ATOM 4446 C C . LEU B 1 177 ? 30.864 -113.896 24.778 1.00 16.48 235 LEU C C 1
ATOM 4447 O O . LEU B 1 177 ? 30.845 -112.844 24.139 1.00 16.54 235 LEU C O 1
ATOM 4452 N N . MET B 1 178 ? 31.107 -115.079 24.224 1.00 16.05 236 MET C N 1
ATOM 4453 C CA . MET B 1 178 ? 31.134 -115.255 22.779 1.00 20.71 236 MET C CA 1
ATOM 4454 C C . MET B 1 178 ? 30.520 -116.605 22.433 1.00 17.72 236 MET C C 1
ATOM 4455 O O . MET B 1 178 ? 30.892 -117.633 23.002 1.00 15.68 236 MET C O 1
ATOM 4460 N N . GLU B 1 179 ? 29.569 -116.584 21.504 1.00 19.43 237 GLU C N 1
ATOM 4461 C CA . GLU B 1 179 ? 28.849 -117.785 21.097 1.00 28.28 237 GLU C CA 1
ATOM 4462 C C . GLU B 1 179 ? 28.480 -117.712 19.616 1.00 23.57 237 GLU C C 1
ATOM 4463 O O . GLU B 1 179 ? 28.343 -116.622 19.058 1.00 25.55 237 GLU C O 1
ATOM 4469 N N . GLY B 1 180 ? 28.324 -118.876 18.991 1.00 27.83 238 GLY C N 1
ATOM 4470 C CA . GLY B 1 180 ? 27.948 -118.958 17.590 1.00 33.96 238 GLY C CA 1
ATOM 4471 C C . GLY B 1 180 ? 29.094 -119.440 16.723 1.00 33.12 238 GLY C C 1
ATOM 4472 O O . GLY B 1 180 ? 30.200 -118.900 16.783 1.00 27.60 238 GLY C O 1
ATOM 4473 N N . LYS B 1 181 ? 28.824 -120.457 15.908 1.00 26.58 239 LYS C N 1
ATOM 4474 C CA . LYS B 1 181 ? 29.846 -121.052 15.053 1.00 27.14 239 LYS C CA 1
ATOM 4475 C C . LYS B 1 181 ? 30.357 -120.053 14.022 1.00 24.49 239 LYS C C 1
ATOM 4476 O O . LYS B 1 181 ? 31.378 -120.277 13.379 1.00 31.09 239 LYS C O 1
ATOM 4482 N N . LYS B 1 182 ? 29.634 -118.953 13.860 1.00 26.18 240 LYS C N 1
ATOM 4483 C CA . LYS B 1 182 ? 30.066 -117.880 12.979 1.00 30.91 240 LYS C CA 1
ATOM 4484 C C . LYS B 1 182 ? 31.234 -117.105 13.596 1.00 29.52 240 LYS C C 1
ATOM 4485 O O . LYS B 1 182 ? 32.001 -116.459 12.882 1.00 27.22 240 LYS C O 1
ATOM 4491 N N . TYR B 1 183 ? 31.372 -117.194 14.918 1.00 27.14 241 TYR C N 1
ATOM 4492 C CA . TYR B 1 183 ? 32.327 -116.368 15.655 1.00 24.41 241 TYR C CA 1
ATOM 4493 C C . TYR B 1 183 ? 33.395 -117.168 16.397 1.00 26.32 241 TYR C C 1
ATOM 4494 O O . TYR B 1 183 ? 34.520 -116.696 16.567 1.00 25.68 241 TYR C O 1
ATOM 4503 N N . CYS B 1 184 ? 33.046 -118.368 16.848 1.00 21.79 242 CYS C N 1
ATOM 4504 C CA . CYS B 1 184 ? 33.950 -119.143 17.689 1.00 17.07 242 CYS C CA 1
ATOM 4505 C C . CYS B 1 184 ? 33.661 -120.636 17.632 1.00 19.25 242 CYS C C 1
ATOM 4506 O O . CYS B 1 184 ? 32.585 -121.056 17.210 1.00 26.85 242 CYS C O 1
ATOM 4509 N N . SER B 1 185 ? 34.634 -121.428 18.074 1.00 19.86 243 SER C N 1
ATOM 4510 C CA . SER B 1 185 ? 34.551 -122.881 18.014 1.00 16.37 243 SER C CA 1
ATOM 4511 C C . SER B 1 185 ? 34.266 -123.513 19.374 1.00 23.98 243 SER C C 1
ATOM 4512 O O . SER B 1 185 ? 34.568 -122.935 20.421 1.00 21.88 243 SER C O 1
ATOM 4515 N N . VAL B 1 186 ? 33.686 -124.709 19.334 1.00 21.59 244 VAL C N 1
ATOM 4516 C CA . VAL B 1 186 ? 33.442 -125.519 20.522 1.00 18.81 244 VAL C CA 1
ATOM 4517 C C . VAL B 1 186 ? 34.269 -126.792 20.412 1.00 16.78 244 VAL C C 1
ATOM 4518 O O . VAL B 1 186 ? 34.103 -127.569 19.469 1.00 28.26 244 VAL C O 1
ATOM 4522 N N . LYS B 1 187 ? 35.164 -126.994 21.374 1.00 26.02 245 LYS C N 1
ATOM 4523 C CA . LYS B 1 187 ? 36.092 -128.122 21.352 1.00 25.72 245 LYS C CA 1
ATOM 4524 C C . LYS B 1 187 ? 36.841 -128.214 20.021 1.00 28.68 245 LYS C C 1
ATOM 4525 O O . LYS B 1 187 ? 37.142 -129.308 19.544 1.00 30.95 245 LYS C O 1
ATOM 4531 N N . GLY B 1 188 ? 37.133 -127.061 19.426 1.00 24.10 246 GLY C N 1
ATOM 4532 C CA . GLY B 1 188 ? 37.940 -127.003 18.220 1.00 27.43 246 GLY C CA 1
ATOM 4533 C C . GLY B 1 188 ? 37.155 -127.040 16.920 1.00 27.35 246 GLY C C 1
ATOM 4534 O O . GLY B 1 188 ? 37.750 -127.024 15.842 1.00 27.92 246 GLY C O 1
ATOM 4535 N N . GLU B 1 189 ? 35.827 -127.080 17.018 1.00 27.61 247 GLU C N 1
ATOM 4536 C CA . GLU B 1 189 ? 34.961 -127.155 15.839 1.00 30.59 247 GLU C CA 1
ATOM 4537 C C . GLU B 1 189 ? 34.124 -125.889 15.651 1.00 27.20 247 GLU C C 1
ATOM 4538 O O . GLU B 1 189 ? 33.377 -125.508 16.552 1.00 21.87 247 GLU C O 1
ATOM 4544 N N . PRO B 1 190 ? 34.230 -125.232 14.478 1.00 28.49 248 PRO C N 1
ATOM 4545 C CA . PRO B 1 190 ? 35.100 -125.524 13.329 1.00 30.69 248 PRO C CA 1
ATOM 4546 C C . PRO B 1 190 ? 36.544 -125.056 13.549 1.00 34.38 248 PRO C C 1
ATOM 4547 O O . PRO B 1 190 ? 36.758 -124.073 14.259 1.00 29.00 248 PRO C O 1
ATOM 4551 N N . PRO B 1 191 ? 37.524 -125.747 12.944 1.00 32.01 249 PRO C N 1
ATOM 4552 C CA . PRO B 1 191 ? 38.940 -125.457 13.210 1.00 30.73 249 PRO C CA 1
ATOM 4553 C C . PRO B 1 191 ? 39.487 -124.203 12.525 1.00 31.93 249 PRO C C 1
ATOM 4554 O O . PRO B 1 191 ? 40.625 -123.823 12.801 1.00 29.48 249 PRO C O 1
ATOM 4558 N N . ASP B 1 192 ? 38.705 -123.573 11.656 1.00 25.93 250 ASP C N 1
ATOM 4559 C CA . ASP B 1 192 ? 39.162 -122.368 10.967 1.00 24.34 250 ASP C CA 1
ATOM 4560 C C . ASP B 1 192 ? 39.137 -121.144 11.883 1.00 30.01 250 ASP C C 1
ATOM 4561 O O . ASP B 1 192 ? 39.727 -120.112 11.561 1.00 27.57 250 ASP C O 1
ATOM 4566 N N . LEU B 1 193 ? 38.464 -121.261 13.024 1.00 25.45 251 LEU C N 1
ATOM 4567 C CA . LEU B 1 193 ? 38.212 -120.102 13.874 1.00 28.31 251 LEU C CA 1
ATOM 4568 C C . LEU B 1 193 ? 39.296 -119.875 14.921 1.00 22.27 251 LEU C C 1
ATOM 4569 O O . LEU B 1 193 ? 39.798 -120.812 15.542 1.00 19.83 251 LEU C O 1
ATOM 4574 N N . THR B 1 194 ? 39.640 -118.607 15.105 1.00 19.81 252 THR C N 1
ATOM 4575 C CA . THR B 1 194 ? 40.642 -118.198 16.076 1.00 22.76 252 THR C CA 1
ATOM 4576 C C . THR B 1 194 ? 40.152 -118.410 17.502 1.00 19.27 252 THR C C 1
ATOM 4577 O O . THR B 1 194 ? 40.850 -118.988 18.336 1.00 20.85 252 THR C O 1
ATOM 4581 N N . TRP B 1 195 ? 38.944 -117.932 17.770 1.00 17.02 253 TRP C N 1
ATOM 4582 C CA . TRP B 1 195 ? 38.404 -117.930 19.121 1.00 16.20 253 TRP C CA 1
ATOM 4583 C C . TRP B 1 195 ? 37.619 -119.183 19.481 1.00 22.08 253 TRP C C 1
ATOM 4584 O O . TRP B 1 195 ? 36.829 -119.698 18.693 1.00 21.10 253 TRP C O 1
ATOM 4595 N N . TYR B 1 196 ? 37.864 -119.662 20.692 1.00 18.33 254 TYR C N 1
ATOM 4596 C CA . TYR B 1 196 ? 37.006 -120.643 21.341 1.00 15.00 254 TYR C CA 1
ATOM 4597 C C . TYR B 1 196 ? 35.801 -119.907 21.908 1.00 18.39 254 TYR C C 1
ATOM 4598 O O . TYR B 1 196 ? 35.880 -118.709 22.179 1.00 19.31 254 TYR C O 1
ATOM 4607 N N . CYS B 1 197 ? 34.689 -120.607 22.091 1.00 16.67 255 CYS C N 1
ATOM 4608 C CA . CYS B 1 197 ? 33.521 -119.996 22.712 1.00 15.74 255 CYS C CA 1
ATOM 4609 C C . CYS B 1 197 ? 33.671 -119.975 24.227 1.00 15.32 255 CYS C C 1
ATOM 4610 O O . CYS B 1 197 ? 34.422 -120.763 24.801 1.00 15.96 255 CYS C O 1
ATOM 4613 N N . PHE B 1 198 ? 32.979 -119.046 24.873 1.00 11.34 256 PHE C N 1
ATOM 4614 C CA . PHE B 1 198 ? 33.042 -118.947 26.321 1.00 20.11 256 PHE C CA 1
ATOM 4615 C C . PHE B 1 198 ? 31.868 -118.158 26.856 1.00 13.30 256 PHE C C 1
ATOM 4616 O O . PHE B 1 198 ? 31.231 -117.402 26.119 1.00 16.23 256 PHE C O 1
ATOM 4624 N N . LYS B 1 199 ? 31.571 -118.333 28.138 1.00 16.02 257 LYS C N 1
ATOM 4625 C CA . LYS B 1 199 ? 30.491 -117.559 28.740 1.00 14.37 257 LYS C CA 1
ATOM 4626 C C . LYS B 1 199 ? 30.605 -117.460 30.257 1.00 9.58 257 LYS C C 1
ATOM 4627 O O . LYS B 1 199 ? 31.294 -118.260 30.884 1.00 14.58 257 LYS C O 1
ATOM 4633 N N . PRO B 1 200 ? 29.926 -116.467 30.852 1.00 11.65 258 PRO C N 1
ATOM 4634 C CA . PRO B 1 200 ? 29.950 -116.327 32.309 1.00 18.41 258 PRO C CA 1
ATOM 4635 C C . PRO B 1 200 ? 29.160 -117.429 33.002 1.00 24.78 258 PRO C C 1
ATOM 4636 O O . PRO B 1 200 ? 28.101 -117.826 32.515 1.00 21.69 258 PRO C O 1
ATOM 4640 N N . ARG B 1 201 ? 29.636 -117.902 34.136 1.00 19.95 259 ARG C N 1
ATOM 4641 C CA . ARG B 1 201 ? 28.963 -118.919 34.919 1.00 14.53 259 ARG C CA 1
ATOM 4642 C C . ARG B 1 201 ? 29.148 -118.743 36.409 1.00 18.20 259 ARG C C 1
ATOM 4643 O O . ARG B 1 201 ? 30.100 -118.156 36.863 1.00 16.57 259 ARG C O 1
ATOM 4651 N N . LYS B 1 202 ? 28.215 -119.303 37.155 1.00 17.10 260 LYS C N 1
ATOM 4652 C CA . LYS B 1 202 ? 28.283 -119.409 38.590 1.00 18.00 260 LYS C CA 1
ATOM 4653 C C . LYS B 1 202 ? 28.003 -120.898 38.742 1.00 22.70 260 LYS C C 1
ATOM 4654 O O . LYS B 1 202 ? 27.217 -121.446 37.997 1.00 20.33 260 LYS C O 1
ATOM 4660 N N . SER B 1 203 ? 28.665 -121.547 39.680 1.00 19.08 261 SER C N 1
ATOM 4661 C CA . SER B 1 203 ? 28.500 -122.984 39.879 1.00 17.74 261 SER C CA 1
ATOM 4662 C C . SER B 1 203 ? 28.001 -123.289 41.285 1.00 24.02 261 SER C C 1
ATOM 4663 O O . SER B 1 203 ? 28.320 -122.574 42.234 1.00 18.91 261 SER C O 1
ATOM 4666 N N . VAL B 1 204 ? 27.220 -124.356 41.417 1.00 23.36 262 VAL C N 1
ATOM 4667 C CA . VAL B 1 204 ? 26.649 -124.720 42.706 1.00 24.57 262 VAL C CA 1
ATOM 4668 C C . VAL B 1 204 ? 27.726 -125.192 43.682 1.00 16.92 262 VAL C C 1
ATOM 4669 O O . VAL B 1 204 ? 27.528 -125.128 44.894 1.00 23.95 262 VAL C O 1
ATOM 4673 N N . THR B 1 205 ? 28.859 -125.656 43.156 1.00 18.17 263 THR C N 1
ATOM 4674 C CA . THR B 1 205 ? 29.962 -126.124 43.998 1.00 25.54 263 THR C CA 1
ATOM 4675 C C . THR B 1 205 ? 31.305 -125.449 43.704 1.00 26.49 263 THR C C 1
ATOM 4676 O O . THR B 1 205 ? 32.112 -125.264 44.612 1.00 27.93 263 THR C O 1
ATOM 4680 N N . GLU B 1 206 ? 31.544 -125.091 42.444 1.00 25.72 264 GLU C N 1
ATOM 4681 C CA . GLU B 1 206 ? 32.876 -124.663 42.011 1.00 29.13 264 GLU C CA 1
ATOM 4682 C C . GLU B 1 206 ? 33.085 -123.147 41.991 1.00 25.01 264 GLU C C 1
ATOM 4683 O O . GLU B 1 206 ? 32.164 -122.381 41.712 1.00 19.76 264 GLU C O 1
ATOM 4689 N N . ASN B 1 207 ? 34.315 -122.736 42.291 1.00 23.87 265 ASN C N 1
ATOM 4690 C CA . ASN B 1 207 ? 34.769 -121.357 42.099 1.00 19.05 265 ASN C CA 1
ATOM 4691 C C . ASN B 1 207 ? 34.013 -120.299 42.907 1.00 15.66 265 ASN C C 1
ATOM 4692 O O . ASN B 1 207 ? 33.899 -119.152 42.474 1.00 23.51 265 ASN C O 1
ATOM 4697 N N . HIS B 1 208 ? 33.520 -120.669 44.085 1.00 24.34 266 HIS C N 1
ATOM 4698 C CA . HIS B 1 208 ? 32.853 -119.705 44.960 1.00 27.38 266 HIS C CA 1
ATOM 4699 C C . HIS B 1 208 ? 33.842 -118.680 45.513 1.00 28.59 266 HIS C C 1
ATOM 4700 O O . HIS B 1 208 ? 33.450 -117.603 45.961 1.00 23.54 266 HIS C O 1
ATOM 4707 N N . HIS B 1 209 ? 35.123 -119.031 45.471 1.00 22.78 267 HIS C N 1
ATOM 4708 C CA A HIS B 1 209 ? 36.196 -118.213 46.027 0.43 27.17 267 HIS C CA 1
ATOM 4709 C CA B HIS B 1 209 ? 36.164 -118.181 46.041 0.57 27.19 267 HIS C CA 1
ATOM 4710 C C . HIS B 1 209 ? 36.717 -117.186 45.021 1.00 29.17 267 HIS C C 1
ATOM 4711 O O . HIS B 1 209 ? 37.566 -116.360 45.353 1.00 23.22 267 HIS C O 1
ATOM 4724 N N . LEU B 1 210 ? 36.220 -117.251 43.788 1.00 22.21 268 LEU C N 1
ATOM 4725 C CA . LEU B 1 210 ? 36.599 -116.284 42.763 1.00 19.06 268 LEU C CA 1
ATOM 4726 C C . LEU B 1 210 ? 35.618 -115.124 42.781 1.00 22.14 268 LEU C C 1
ATOM 4727 O O . LEU B 1 210 ? 34.404 -115.332 42.825 1.00 26.48 268 LEU C O 1
ATOM 4732 N N . ILE B 1 211 ? 36.148 -113.904 42.766 1.00 16.40 269 ILE C N 1
ATOM 4733 C CA . ILE B 1 211 ? 35.310 -112.711 42.733 1.00 14.98 269 ILE C CA 1
ATOM 4734 C C . ILE B 1 211 ? 35.674 -111.832 41.537 1.00 20.58 269 ILE C C 1
ATOM 4735 O O . ILE B 1 211 ? 36.779 -111.297 41.463 1.00 17.01 269 ILE C O 1
ATOM 4740 N N . TYR B 1 212 ? 34.728 -111.697 40.611 1.00 19.56 270 TYR C N 1
ATOM 4741 C CA . TYR B 1 212 ? 34.917 -110.928 39.383 1.00 15.41 270 TYR C CA 1
ATOM 4742 C C . TYR B 1 212 ? 34.471 -109.485 39.578 1.00 19.38 270 TYR C C 1
ATOM 4743 O O . TYR B 1 212 ? 33.445 -109.234 40.207 1.00 20.03 270 TYR C O 1
ATOM 4752 N N . GLY B 1 213 ? 35.231 -108.536 39.041 1.00 15.18 271 GLY C N 1
ATOM 4753 C CA . GLY B 1 213 ? 34.805 -107.148 39.082 1.00 13.98 271 GLY C CA 1
ATOM 4754 C C . GLY B 1 213 ? 35.428 -106.286 38.006 1.00 12.84 271 GLY C C 1
ATOM 4755 O O . GLY B 1 213 ? 36.479 -106.619 37.471 1.00 18.90 271 GLY C O 1
ATOM 4756 N N . SER B 1 214 ? 34.777 -105.176 37.676 1.00 17.72 272 SER C N 1
ATOM 4757 C CA . SER B 1 214 ? 35.416 -104.166 36.845 1.00 21.90 272 SER C CA 1
ATOM 4758 C C . SER B 1 214 ? 36.453 -103.456 37.701 1.00 24.62 272 SER C C 1
ATOM 4759 O O . SER B 1 214 ? 36.448 -103.597 38.919 1.00 20.85 272 SER C O 1
ATOM 4762 N N . ALA B 1 215 ? 37.337 -102.699 37.084 1.00 20.76 273 ALA C N 1
ATOM 4763 C CA . ALA B 1 215 ? 38.361 -101.986 37.827 1.00 21.06 273 ALA C CA 1
ATOM 4764 C C . ALA B 1 215 ? 37.763 -100.909 38.713 1.00 25.98 273 ALA C C 1
ATOM 4765 O O . ALA B 1 215 ? 38.359 -100.488 39.680 1.00 23.15 273 ALA C O 1
ATOM 4767 N N . TYR B 1 216 ? 36.570 -100.487 38.336 1.00 17.48 274 TYR C N 1
ATOM 4768 C CA . TYR B 1 216 ? 35.849 -99.429 38.996 1.00 18.67 274 TYR C CA 1
ATOM 4769 C C . TYR B 1 216 ? 35.244 -99.737 40.358 1.00 19.85 274 TYR C C 1
ATOM 4770 O O . TYR B 1 216 ? 34.699 -98.861 40.980 1.00 29.60 274 TYR C O 1
ATOM 4779 N N . VAL B 1 217 ? 35.359 -100.974 40.820 1.00 18.26 275 VAL C N 1
ATOM 4780 C CA . VAL B 1 217 ? 34.964 -101.273 42.190 1.00 27.51 275 VAL C CA 1
ATOM 4781 C C . VAL B 1 217 ? 36.083 -100.705 43.093 1.00 28.34 275 VAL C C 1
ATOM 4782 O O . VAL B 1 217 ? 35.878 -100.456 44.256 1.00 22.47 275 VAL C O 1
ATOM 4786 N N . GLY B 1 218 ? 37.259 -100.525 42.504 1.00 25.79 276 GLY C N 1
ATOM 4787 C CA . GLY B 1 218 ? 38.428 -99.988 43.149 1.00 28.47 276 GLY C CA 1
ATOM 4788 C C . GLY B 1 218 ? 38.514 -98.470 43.167 1.00 28.58 276 GLY C C 1
ATOM 4789 O O . GLY B 1 218 ? 39.408 -97.935 43.772 1.00 28.83 276 GLY C O 1
ATOM 4790 N N . GLU B 1 219 ? 37.584 -97.778 42.518 1.00 28.69 277 GLU C N 1
ATOM 4791 C CA . GLU B 1 219 ? 37.608 -96.316 42.524 1.00 33.22 277 GLU C CA 1
ATOM 4792 C C . GLU B 1 219 ? 37.453 -95.836 43.965 1.00 38.64 277 GLU C C 1
ATOM 4793 O O . GLU B 1 219 ? 38.152 -94.935 44.409 1.00 39.32 277 GLU C O 1
ATOM 4799 N N . ASN B 1 220 ? 36.498 -96.420 44.668 1.00 32.47 278 ASN C N 1
ATOM 4800 C CA . ASN B 1 220 ? 36.219 -96.137 46.064 1.00 38.45 278 ASN C CA 1
ATOM 4801 C C . ASN B 1 220 ? 36.223 -97.517 46.668 1.00 32.79 278 ASN C C 1
ATOM 4802 O O . ASN B 1 220 ? 35.206 -98.153 46.846 1.00 34.99 278 ASN C O 1
ATOM 4807 N N . PRO B 1 221 ? 37.413 -97.988 47.002 1.00 37.11 279 PRO C N 1
ATOM 4808 C CA . PRO B 1 221 ? 37.634 -99.362 47.464 1.00 28.42 279 PRO C CA 1
ATOM 4809 C C . PRO B 1 221 ? 36.889 -99.827 48.707 1.00 31.67 279 PRO C C 1
ATOM 4810 O O . PRO B 1 221 ? 36.747 -101.023 48.860 1.00 36.59 279 PRO C O 1
ATOM 4814 N N . ASP B 1 222 ? 36.458 -98.945 49.588 1.00 29.84 280 ASP C N 1
ATOM 4815 C CA . ASP B 1 222 ? 35.745 -99.403 50.761 1.00 32.38 280 ASP C CA 1
ATOM 4816 C C . ASP B 1 222 ? 34.216 -99.320 50.617 1.00 29.47 280 ASP C C 1
ATOM 4817 O O . ASP B 1 222 ? 33.493 -99.811 51.460 1.00 33.03 280 ASP C O 1
ATOM 4822 N N . ALA B 1 223 ? 33.730 -98.704 49.553 1.00 28.20 281 ALA C N 1
ATOM 4823 C CA . ALA B 1 223 ? 32.295 -98.501 49.382 1.00 31.38 281 ALA C CA 1
ATOM 4824 C C . ALA B 1 223 ? 31.515 -99.817 49.327 1.00 27.16 281 ALA C C 1
ATOM 4825 O O . ALA B 1 223 ? 30.483 -99.962 49.991 1.00 35.16 281 ALA C O 1
ATOM 4827 N N . PHE B 1 224 ? 32.021 -100.772 48.550 1.00 26.54 282 PHE C N 1
ATOM 4828 C CA . PHE B 1 224 ? 31.310 -102.025 48.295 1.00 28.75 282 PHE C CA 1
ATOM 4829 C C . PHE B 1 224 ? 30.907 -102.727 49.589 1.00 35.38 282 PHE C C 1
ATOM 4830 O O . PHE B 1 224 ? 29.932 -103.475 49.617 1.00 29.07 282 PHE C O 1
ATOM 4838 N N . ILE B 1 225 ? 31.666 -102.478 50.651 1.00 29.27 283 ILE C N 1
ATOM 4839 C CA . ILE B 1 225 ? 31.400 -103.070 51.955 1.00 30.09 283 ILE C CA 1
ATOM 4840 C C . ILE B 1 225 ? 29.991 -102.751 52.450 1.00 34.66 283 ILE C C 1
ATOM 4841 O O . ILE B 1 225 ? 29.362 -103.581 53.109 1.00 43.59 283 ILE C O 1
ATOM 4846 N N . SER B 1 226 ? 29.496 -101.559 52.125 1.00 33.37 284 SER C N 1
ATOM 4847 C CA . SER B 1 226 ? 28.215 -101.099 52.660 1.00 41.10 284 SER C CA 1
ATOM 4848 C C . SER B 1 226 ? 27.153 -100.875 51.582 1.00 37.46 284 SER C C 1
ATOM 4849 O O . SER B 1 226 ? 25.959 -100.853 51.879 1.00 39.15 284 SER C O 1
ATOM 4852 N N . LYS B 1 227 ? 27.592 -100.718 50.336 1.00 34.85 285 LYS C N 1
ATOM 4853 C CA . LYS B 1 227 ? 26.703 -100.340 49.239 1.00 33.62 285 LYS C CA 1
ATOM 4854 C C . LYS B 1 227 ? 26.354 -101.501 48.309 1.00 35.23 285 LYS C C 1
ATOM 4855 O O . LYS B 1 227 ? 25.512 -101.353 47.422 1.00 37.44 285 LYS C O 1
ATOM 4861 N N . CYS B 1 228 ? 27.000 -102.647 48.508 1.00 27.89 286 CYS C N 1
ATOM 4862 C CA . CYS B 1 228 ? 26.760 -103.819 47.666 1.00 31.00 286 CYS C CA 1
ATOM 4863 C C . CYS B 1 228 ? 26.223 -104.998 48.481 1.00 30.99 286 CYS C C 1
ATOM 4864 O O . CYS B 1 228 ? 26.589 -105.169 49.643 1.00 34.19 286 CYS C O 1
ATOM 4867 N N . PRO B 1 229 ? 25.347 -105.819 47.873 1.00 33.02 287 PRO C N 1
ATOM 4868 C CA . PRO B 1 229 ? 24.766 -106.961 48.585 1.00 27.05 287 PRO C CA 1
ATOM 4869 C C . PRO B 1 229 ? 25.661 -108.194 48.486 1.00 27.77 287 PRO C C 1
ATOM 4870 O O . PRO B 1 229 ? 25.323 -109.156 47.797 1.00 28.67 287 PRO C O 1
ATOM 4874 N N . ASN B 1 230 ? 26.795 -108.156 49.178 1.00 20.94 288 ASN C N 1
ATOM 4875 C CA . ASN B 1 230 ? 27.831 -109.167 49.011 1.00 22.92 288 ASN C CA 1
ATOM 4876 C C . ASN B 1 230 ? 27.412 -110.562 49.463 1.00 24.00 288 ASN C C 1
ATOM 4877 O O . ASN B 1 230 ? 27.852 -111.558 48.889 1.00 25.75 288 ASN C O 1
ATOM 4882 N N . GLN B 1 231 ? 26.562 -110.629 50.483 1.00 16.60 289 GLN C N 1
ATOM 4883 C CA . GLN B 1 231 ? 26.139 -111.909 51.044 1.00 20.97 289 GLN C CA 1
ATOM 4884 C C . GLN B 1 231 ? 24.656 -112.189 50.823 1.00 16.23 289 GLN C C 1
ATOM 4885 O O . GLN B 1 231 ? 23.840 -111.274 50.709 1.00 22.97 289 GLN C O 1
ATOM 4891 N N . ALA B 1 232 ? 24.325 -113.473 50.756 1.00 19.34 290 ALA C N 1
ATOM 4892 C CA . ALA B 1 232 ? 22.940 -113.914 50.730 1.00 19.35 290 ALA C CA 1
ATOM 4893 C C . ALA B 1 232 ? 22.246 -113.520 52.032 1.00 23.87 290 ALA C C 1
ATOM 4894 O O . ALA B 1 232 ? 22.892 -113.404 53.073 1.00 25.36 290 ALA C O 1
ATOM 4896 N N . LEU B 1 233 ? 20.933 -113.315 51.964 1.00 22.95 291 LEU C N 1
ATOM 4897 C CA . LEU B 1 233 ? 20.143 -112.923 53.128 1.00 24.13 291 LEU C CA 1
ATOM 4898 C C . LEU B 1 233 ? 19.276 -114.083 53.613 1.00 29.54 291 LEU C C 1
ATOM 4899 O O . LEU B 1 233 ? 18.286 -114.439 52.973 1.00 19.75 291 LEU C O 1
ATOM 4904 N N . ARG B 1 234 ? 19.650 -114.665 54.748 1.00 21.78 292 ARG C N 1
ATOM 4905 C CA . ARG B 1 234 ? 18.947 -115.827 55.285 1.00 26.11 292 ARG C CA 1
ATOM 4906 C C . ARG B 1 234 ? 17.691 -115.426 56.047 1.00 28.18 292 ARG C C 1
ATOM 4907 O O . ARG B 1 234 ? 17.684 -114.423 56.757 1.00 20.18 292 ARG C O 1
ATOM 4915 N N . GLY B 1 235 ? 16.631 -116.215 55.897 1.00 23.11 293 GLY C N 1
ATOM 4916 C CA . GLY B 1 235 ? 15.443 -116.064 56.720 1.00 22.55 293 GLY C CA 1
ATOM 4917 C C . GLY B 1 235 ? 14.460 -115.003 56.262 1.00 21.98 293 GLY C C 1
ATOM 4918 O O . GLY B 1 235 ? 13.481 -114.731 56.954 1.00 24.80 293 GLY C O 1
ATOM 4919 N N . TYR B 1 236 ? 14.710 -114.407 55.099 1.00 25.81 294 TYR C N 1
ATOM 4920 C CA . TYR B 1 236 ? 13.812 -113.398 54.550 1.00 19.13 294 TYR C CA 1
ATOM 4921 C C . TYR B 1 236 ? 13.597 -113.588 53.051 1.00 27.13 294 TYR C C 1
ATOM 4922 O O . TYR B 1 236 ? 14.477 -114.071 52.338 1.00 21.37 294 TYR C O 1
ATOM 4931 N N . ARG B 1 237 ? 12.407 -113.208 52.598 1.00 24.39 295 ARG C N 1
ATOM 4932 C CA . ARG B 1 237 ? 12.066 -113.139 51.183 1.00 24.53 295 ARG C CA 1
ATOM 4933 C C . ARG B 1 237 ? 12.056 -111.685 50.752 1.00 24.85 295 ARG C C 1
ATOM 4934 O O . ARG B 1 237 ? 11.427 -110.851 51.411 1.00 26.49 295 ARG C O 1
ATOM 4942 N N . PHE B 1 238 ? 12.743 -111.384 49.654 1.00 21.33 296 PHE C N 1
ATOM 4943 C CA . PHE B 1 238 ? 12.659 -110.066 49.040 1.00 22.81 296 PHE C CA 1
ATOM 4944 C C . PHE B 1 238 ? 11.207 -109.736 48.740 1.00 22.35 296 PHE C C 1
ATOM 4945 O O . PHE B 1 238 ? 10.450 -110.596 48.287 1.00 23.31 296 PHE C O 1
ATOM 4953 N N . GLY B 1 239 ? 10.818 -108.493 48.998 1.00 26.60 297 GLY C N 1
ATOM 4954 C CA . GLY B 1 239 ? 9.475 -108.055 48.687 1.00 24.47 297 GLY C CA 1
ATOM 4955 C C . GLY B 1 239 ? 9.375 -106.591 48.322 1.00 30.07 297 GLY C C 1
ATOM 4956 O O . GLY B 1 239 ? 10.288 -105.795 48.584 1.00 33.73 297 GLY C O 1
ATOM 4957 N N . VAL B 1 240 ? 8.243 -106.242 47.717 1.00 27.35 298 VAL C N 1
ATOM 4958 C CA . VAL B 1 240 ? 7.943 -104.860 47.375 1.00 30.14 298 VAL C CA 1
ATOM 4959 C C . VAL B 1 240 ? 6.790 -104.365 48.239 1.00 34.99 298 VAL C C 1
ATOM 4960 O O . VAL B 1 240 ? 5.849 -105.107 48.528 1.00 39.19 298 VAL C O 1
ATOM 4964 N N . TRP B 1 241 ? 6.856 -103.109 48.640 1.00 39.15 299 TRP C N 1
ATOM 4965 C CA . TRP B 1 241 ? 5.830 -102.543 49.484 1.00 40.85 299 TRP C CA 1
ATOM 4966 C C . TRP B 1 241 ? 4.684 -102.032 48.642 1.00 38.74 299 TRP C C 1
ATOM 4967 O O . TRP B 1 241 ? 4.828 -101.090 47.906 1.00 44.04 299 TRP C O 1
ATOM 4978 N N . LYS B 1 242 ? 3.545 -102.686 48.757 1.00 41.28 300 LYS C N 1
ATOM 4979 C CA . LYS B 1 242 ? 2.365 -102.311 48.010 1.00 47.81 300 LYS C CA 1
ATOM 4980 C C . LYS B 1 242 ? 1.087 -102.328 48.820 1.00 52.40 300 LYS C C 1
ATOM 4981 O O . LYS B 1 242 ? 0.798 -103.275 49.523 1.00 46.95 300 LYS C O 1
ATOM 4987 N N . LYS B 1 243 ? 0.312 -101.269 48.687 1.00 59.33 301 LYS C N 1
ATOM 4988 C CA . LYS B 1 243 ? -0.967 -101.185 49.348 1.00 56.32 301 LYS C CA 1
ATOM 4989 C C . LYS B 1 243 ? -0.968 -101.444 50.846 1.00 60.39 301 LYS C C 1
ATOM 4990 O O . LYS B 1 243 ? -1.787 -102.193 51.347 1.00 52.07 301 LYS C O 1
ATOM 4996 N N . GLY B 1 244 ? -0.037 -100.831 51.553 1.00 51.89 302 GLY C N 1
ATOM 4997 C CA . GLY B 1 244 ? 0.010 -100.972 52.992 1.00 51.03 302 GLY C CA 1
ATOM 4998 C C . GLY B 1 244 ? 0.693 -102.221 53.514 1.00 48.98 302 GLY C C 1
ATOM 4999 O O . GLY B 1 244 ? 0.752 -102.413 54.730 1.00 52.03 302 GLY C O 1
ATOM 5000 N N . ARG B 1 245 ? 1.205 -103.076 52.630 1.00 44.42 303 ARG C N 1
ATOM 5001 C CA . ARG B 1 245 ? 1.914 -104.261 53.107 1.00 44.53 303 ARG C CA 1
ATOM 5002 C C . ARG B 1 245 ? 3.030 -104.731 52.182 1.00 42.00 303 ARG C C 1
ATOM 5003 O O . ARG B 1 245 ? 3.148 -104.292 51.035 1.00 39.12 303 ARG C O 1
ATOM 5011 N N . CYS B 1 246 ? 3.852 -105.633 52.712 1.00 37.31 304 CYS C N 1
ATOM 5012 C CA . CYS B 1 246 ? 5.005 -106.145 51.992 1.00 39.39 304 CYS C CA 1
ATOM 5013 C C . CYS B 1 246 ? 4.631 -107.399 51.212 1.00 35.55 304 CYS C C 1
ATOM 5014 O O . CYS B 1 246 ? 4.266 -108.416 51.801 1.00 34.70 304 CYS C O 1
ATOM 5017 N N . LEU B 1 247 ? 4.715 -107.314 49.887 1.00 32.85 305 LEU C N 1
ATOM 5018 C CA . LEU B 1 247 ? 4.454 -108.461 49.026 1.00 29.19 305 LEU C CA 1
ATOM 5019 C C . LEU B 1 247 ? 5.759 -109.092 48.571 1.00 32.34 305 LEU C C 1
ATOM 5020 O O . LEU B 1 247 ? 6.549 -108.462 47.861 1.00 30.65 305 LEU C O 1
ATOM 5025 N N . ASP B 1 248 ? 5.985 -110.337 48.979 1.00 23.00 306 ASP C N 1
ATOM 5026 C CA . ASP B 1 248 ? 7.138 -111.079 48.496 1.00 31.22 306 ASP C CA 1
ATOM 5027 C C . ASP B 1 248 ? 6.907 -111.387 47.023 1.00 35.67 306 ASP C C 1
ATOM 5028 O O . ASP B 1 248 ? 5.782 -111.285 46.533 1.00 34.80 306 ASP C O 1
ATOM 5033 N N . TYR B 1 249 ? 7.972 -111.753 46.318 1.00 26.44 307 TYR C N 1
ATOM 5034 C CA . TYR B 1 249 ? 7.923 -111.871 44.864 1.00 29.09 307 TYR C CA 1
ATOM 5035 C C . TYR B 1 249 ? 6.845 -112.834 44.359 1.00 31.14 307 TYR C C 1
ATOM 5036 O O . TYR B 1 249 ? 6.289 -112.625 43.282 1.00 29.22 307 TYR C O 1
ATOM 5045 N N . THR B 1 250 ? 6.538 -113.875 45.127 1.00 23.78 308 THR C N 1
ATOM 5046 C CA . THR B 1 250 ? 5.592 -114.888 44.662 1.00 31.82 308 THR C CA 1
ATOM 5047 C C . THR B 1 250 ? 4.162 -114.354 44.562 1.00 29.85 308 THR C C 1
ATOM 5048 O O . THR B 1 250 ? 3.302 -115.001 43.968 1.00 37.54 308 THR C O 1
ATOM 5052 N N . GLU B 1 251 ? 3.913 -113.180 45.139 1.00 31.10 309 GLU C N 1
ATOM 5053 C CA . GLU B 1 251 ? 2.595 -112.550 45.066 1.00 39.04 309 GLU C CA 1
ATOM 5054 C C . GLU B 1 251 ? 2.489 -111.596 43.877 1.00 42.48 309 GLU C C 1
ATOM 5055 O O . GLU B 1 251 ? 1.445 -110.979 43.663 1.00 41.28 309 GLU C O 1
ATOM 5061 N N . LEU B 1 252 ? 3.571 -111.476 43.113 1.00 40.54 310 LEU C N 1
ATOM 5062 C CA . LEU B 1 252 ? 3.595 -110.605 41.943 1.00 37.40 310 LEU C CA 1
ATOM 5063 C C . LEU B 1 252 ? 3.447 -111.433 40.670 1.00 38.39 310 LEU C C 1
ATOM 5064 O O . LEU B 1 252 ? 4.004 -112.527 40.564 1.00 42.58 310 LEU C O 1
ATOM 5069 N N . THR B 1 253 ? 2.691 -110.909 39.711 1.00 47.18 311 THR C N 1
ATOM 5070 C CA . THR B 1 253 ? 2.377 -111.645 38.490 1.00 56.86 311 THR C CA 1
ATOM 5071 C C . THR B 1 253 ? 3.617 -111.930 37.645 1.00 35.52 311 THR C C 1
ATOM 5072 O O . THR B 1 253 ? 3.837 -113.063 37.215 1.00 42.40 311 THR C O 1
ATOM 5076 N N . ASP B 1 254 ? 4.424 -110.900 37.412 1.00 37.18 312 ASP C N 1
ATOM 5077 C CA . ASP B 1 254 ? 5.562 -111.003 36.502 1.00 48.16 312 ASP C CA 1
ATOM 5078 C C . ASP B 1 254 ? 6.735 -111.792 37.090 1.00 37.30 312 ASP C C 1
ATOM 5079 O O . ASP B 1 254 ? 7.765 -111.958 36.438 1.00 37.35 312 ASP C O 1
ATOM 5084 N N . THR B 1 255 ? 6.578 -112.276 38.317 1.00 34.19 313 THR C N 1
ATOM 5085 C CA . THR B 1 255 ? 7.619 -113.068 38.962 1.00 28.55 313 THR C CA 1
ATOM 5086 C C . THR B 1 255 ? 7.762 -114.423 38.288 1.00 34.68 313 THR C C 1
ATOM 5087 O O . THR B 1 255 ? 6.766 -115.047 37.919 1.00 31.36 313 THR C O 1
ATOM 5091 N N . VAL B 1 256 ? 9.004 -114.878 38.137 1.00 22.17 314 VAL C N 1
ATOM 5092 C CA . VAL B 1 256 ? 9.263 -116.187 37.543 1.00 24.02 314 VAL C CA 1
ATOM 5093 C C . VAL B 1 256 ? 9.547 -117.206 38.640 1.00 27.48 314 VAL C C 1
ATOM 5094 O O . VAL B 1 256 ? 10.442 -117.011 39.462 1.00 25.64 314 VAL C O 1
ATOM 5098 N N . ILE B 1 257 ? 8.781 -118.294 38.638 1.00 24.44 315 ILE C N 1
ATOM 5099 C CA . ILE B 1 257 ? 8.919 -119.346 39.637 1.00 17.10 315 ILE C CA 1
ATOM 5100 C C . ILE B 1 257 ? 9.432 -120.615 38.980 1.00 20.02 315 ILE C C 1
ATOM 5101 O O . ILE B 1 257 ? 8.849 -121.097 38.006 1.00 27.59 315 ILE C O 1
ATOM 5106 N N . GLU B 1 258 ? 10.524 -121.152 39.517 1.00 18.69 316 GLU C N 1
ATOM 5107 C CA . GLU B 1 258 ? 11.139 -122.348 38.950 1.00 18.83 316 GLU C CA 1
ATOM 5108 C C . GLU B 1 258 ? 11.464 -123.396 40.011 1.00 29.07 316 GLU C C 1
ATOM 5109 O O . GLU B 1 258 ? 11.775 -123.067 41.156 1.00 32.86 316 GLU C O 1
ATOM 5115 N N . ARG B 1 259 ? 11.382 -124.661 39.612 1.00 23.14 317 ARG C N 1
ATOM 5116 C CA . ARG B 1 259 ? 11.766 -125.772 40.471 1.00 25.76 317 ARG C CA 1
ATOM 5117 C C . ARG B 1 259 ? 13.275 -125.801 40.672 1.00 24.27 317 ARG C C 1
ATOM 5118 O O . ARG B 1 259 ? 14.036 -125.502 39.751 1.00 23.19 317 ARG C O 1
ATOM 5126 N N . VAL B 1 260 ? 13.702 -126.162 41.877 1.00 23.28 318 VAL C N 1
ATOM 5127 C CA . VAL B 1 260 ? 15.115 -126.372 42.163 1.00 25.53 318 VAL C CA 1
ATOM 5128 C C . VAL B 1 260 ? 15.272 -127.509 43.159 1.00 24.77 318 VAL C C 1
ATOM 5129 O O . VAL B 1 260 ? 14.376 -127.766 43.961 1.00 29.14 318 VAL C O 1
ATOM 5133 N N . GLU B 1 261 ? 16.417 -128.180 43.101 1.00 22.42 319 GLU C N 1
ATOM 5134 C CA . GLU B 1 261 ? 16.729 -129.261 44.028 1.00 32.95 319 GLU C CA 1
ATOM 5135 C C . GLU B 1 261 ? 17.507 -128.750 45.241 1.00 32.66 319 GLU C C 1
ATOM 5136 O O . GLU B 1 261 ? 17.709 -129.483 46.208 1.00 39.18 319 GLU C O 1
ATOM 5142 N N . SER B 1 262 ? 17.947 -127.495 45.181 1.00 28.86 320 SER C N 1
ATOM 5143 C CA . SER B 1 262 ? 18.727 -126.899 46.262 1.00 26.55 320 SER C CA 1
ATOM 5144 C C . SER B 1 262 ? 18.764 -125.378 46.141 1.00 30.49 320 SER C C 1
ATOM 5145 O O . SER B 1 262 ? 18.496 -124.823 45.078 1.00 24.20 320 SER C O 1
ATOM 5148 N N . LYS B 1 263 ? 19.112 -124.709 47.234 1.00 25.72 321 LYS C N 1
ATOM 5149 C CA . LYS B 1 263 ? 19.153 -123.250 47.263 1.00 28.84 321 LYS C CA 1
ATOM 5150 C C . LYS B 1 263 ? 20.295 -122.684 46.406 1.00 11.02 321 LYS C C 1
ATOM 5151 O O . LYS B 1 263 ? 20.192 -121.581 45.844 1.00 22.22 321 LYS C O 1
ATOM 5157 N N . ALA B 1 264 ? 21.374 -123.451 46.294 1.00 17.39 322 ALA C N 1
ATOM 5158 C CA . ALA B 1 264 ? 22.508 -123.061 45.466 1.00 22.66 322 ALA C CA 1
ATOM 5159 C C . ALA B 1 264 ? 22.094 -122.918 44.001 1.00 22.32 322 ALA C C 1
ATOM 5160 O O . ALA B 1 264 ? 22.572 -122.026 43.297 1.00 19.37 322 ALA C O 1
ATOM 5162 N N . GLN B 1 265 ? 21.203 -123.795 43.545 1.00 25.17 323 GLN C N 1
ATOM 5163 C CA . GLN B 1 265 ? 20.681 -123.710 42.184 1.00 19.74 323 GLN C CA 1
ATOM 5164 C C . GLN B 1 265 ? 19.925 -122.401 41.971 1.00 16.64 323 GLN C C 1
ATOM 5165 O O . GLN B 1 265 ? 20.028 -121.782 40.913 1.00 18.82 323 GLN C O 1
ATOM 5171 N N . CYS B 1 266 ? 19.165 -121.985 42.981 1.00 18.22 324 CYS C N 1
ATOM 5172 C CA . CYS B 1 266 ? 18.452 -120.709 42.933 1.00 19.78 324 CYS C CA 1
ATOM 5173 C C . CYS B 1 266 ? 19.441 -119.548 42.886 1.00 19.49 324 CYS C C 1
ATOM 5174 O O . CYS B 1 266 ? 19.298 -118.613 42.080 1.00 19.37 324 CYS C O 1
ATOM 5177 N N . TRP B 1 267 ? 20.442 -119.612 43.760 1.00 21.49 325 TRP C N 1
ATOM 5178 C CA . TRP B 1 267 ? 21.523 -118.630 43.741 1.00 20.21 325 TRP C CA 1
ATOM 5179 C C . TRP B 1 267 ? 22.144 -118.521 42.348 1.00 19.27 325 TRP C C 1
ATOM 5180 O O . TRP B 1 267 ? 22.309 -117.422 41.829 1.00 14.50 325 TRP C O 1
ATOM 5191 N N . VAL B 1 268 ? 22.475 -119.657 41.740 1.00 19.55 326 VAL C N 1
ATOM 5192 C CA . VAL B 1 268 ? 22.977 -119.664 40.366 1.00 17.59 326 VAL C CA 1
ATOM 5193 C C . VAL B 1 268 ? 21.961 -119.082 39.380 1.00 26.26 326 VAL C C 1
ATOM 5194 O O . VAL B 1 268 ? 22.318 -118.331 38.464 1.00 20.13 326 VAL C O 1
ATOM 5198 N N . LYS B 1 269 ? 20.694 -119.442 39.556 1.00 20.38 327 LYS C N 1
ATOM 5199 C CA . LYS B 1 269 ? 19.639 -118.941 38.682 1.00 17.65 327 LYS C CA 1
ATOM 5200 C C . LYS B 1 269 ? 19.495 -117.425 38.739 1.00 19.10 327 LYS C C 1
ATOM 5201 O O . LYS B 1 269 ? 19.202 -116.800 37.719 1.00 19.57 327 LYS C O 1
ATOM 5207 N N . THR B 1 270 ? 19.674 -116.821 39.912 1.00 12.41 328 THR C N 1
ATOM 5208 C CA . THR B 1 270 ? 19.592 -115.358 39.979 1.00 15.50 328 THR C CA 1
ATOM 5209 C C . THR B 1 270 ? 20.648 -114.669 39.110 1.00 16.24 328 THR C C 1
ATOM 5210 O O . THR B 1 270 ? 20.487 -113.508 38.743 1.00 18.23 328 THR C O 1
ATOM 5214 N N . PHE B 1 271 ? 21.724 -115.384 38.789 1.00 16.00 329 PHE C N 1
ATOM 5215 C CA . PHE B 1 271 ? 22.773 -114.856 37.920 1.00 15.58 329 PHE C CA 1
ATOM 5216 C C . PHE B 1 271 ? 22.629 -115.322 36.473 1.00 22.96 329 PHE C C 1
ATOM 5217 O O . PHE B 1 271 ? 22.915 -114.565 35.544 1.00 17.46 329 PHE C O 1
ATOM 5225 N N . GLU B 1 272 ? 22.204 -116.566 36.277 1.00 20.31 330 GLU C N 1
ATOM 5226 C CA . GLU B 1 272 ? 22.187 -117.140 34.932 1.00 22.14 330 GLU C CA 1
ATOM 5227 C C . GLU B 1 272 ? 20.861 -117.057 34.160 1.00 21.00 330 GLU C C 1
ATOM 5228 O O . GLU B 1 272 ? 20.828 -117.408 32.983 1.00 25.70 330 GLU C O 1
ATOM 5234 N N . ASN B 1 273 ? 19.781 -116.589 34.782 1.00 25.24 331 ASN C N 1
ATOM 5235 C CA . ASN B 1 273 ? 18.501 -116.512 34.069 1.00 21.85 331 ASN C CA 1
ATOM 5236 C C . ASN B 1 273 ? 18.557 -115.458 32.962 1.00 27.96 331 ASN C C 1
ATOM 5237 O O . ASN B 1 273 ? 19.364 -114.531 33.018 1.00 28.27 331 ASN C O 1
ATOM 5242 N N . ASP B 1 274 ? 17.694 -115.608 31.959 1.00 20.40 332 ASP C N 1
ATOM 5243 C CA . ASP B 1 274 ? 17.798 -114.828 30.724 1.00 26.78 332 ASP C CA 1
ATOM 5244 C C . ASP B 1 274 ? 17.479 -113.342 30.892 1.00 22.70 332 ASP C C 1
ATOM 5245 O O . ASP B 1 274 ? 17.691 -112.557 29.968 1.00 26.52 332 ASP C O 1
ATOM 5250 N N . GLY B 1 275 ? 16.973 -112.960 32.061 1.00 16.11 333 GLY C N 1
ATOM 5251 C CA . GLY B 1 275 ? 16.573 -111.584 32.307 1.00 19.40 333 GLY C CA 1
ATOM 5252 C C . GLY B 1 275 ? 17.588 -110.750 33.075 1.00 17.82 333 GLY C C 1
ATOM 5253 O O . GLY B 1 275 ? 17.388 -109.553 33.272 1.00 19.68 333 GLY C O 1
ATOM 5254 N N . VAL B 1 276 ? 18.680 -111.373 33.507 1.00 18.45 334 VAL C N 1
ATOM 5255 C CA . VAL B 1 276 ? 19.690 -110.684 34.308 1.00 18.96 334 VAL C CA 1
ATOM 5256 C C . VAL B 1 276 ? 20.334 -109.542 33.530 1.00 23.40 334 VAL C C 1
ATOM 5257 O O . VAL B 1 276 ? 20.567 -109.657 32.328 1.00 21.29 334 VAL C O 1
ATOM 5261 N N . ALA B 1 277 ? 20.620 -108.445 34.226 1.00 21.47 335 ALA C N 1
ATOM 5262 C CA . ALA B 1 277 ? 21.252 -107.282 33.609 1.00 20.56 335 ALA C CA 1
ATOM 5263 C C . ALA B 1 277 ? 22.490 -107.681 32.812 1.00 17.28 335 ALA C C 1
ATOM 5264 O O . ALA B 1 277 ? 23.420 -108.282 33.351 1.00 20.75 335 ALA C O 1
ATOM 5266 N N . SER B 1 278 ? 22.487 -107.348 31.525 1.00 22.41 336 SER C N 1
ATOM 5267 C CA . SER B 1 278 ? 23.575 -107.721 30.628 1.00 20.47 336 SER C CA 1
ATOM 5268 C C . SER B 1 278 ? 23.803 -106.650 29.568 1.00 23.08 336 SER C C 1
ATOM 5269 O O . SER B 1 278 ? 22.854 -106.057 29.058 1.00 17.26 336 SER C O 1
ATOM 5272 N N . ASP B 1 279 ? 25.070 -106.415 29.243 1.00 21.90 337 ASP C N 1
ATOM 5273 C CA . ASP B 1 279 ? 25.444 -105.409 28.255 1.00 21.77 337 ASP C CA 1
ATOM 5274 C C . ASP B 1 279 ? 25.878 -106.058 26.940 1.00 18.33 337 ASP C C 1
ATOM 5275 O O . ASP B 1 279 ? 26.379 -105.382 26.042 1.00 24.34 337 ASP C O 1
ATOM 5280 N N . GLN B 1 280 ? 25.685 -107.370 26.831 1.00 16.92 338 GLN C N 1
ATOM 5281 C CA . GLN B 1 280 ? 26.020 -108.098 25.608 1.00 20.69 338 GLN C CA 1
ATOM 5282 C C . GLN B 1 280 ? 25.151 -107.625 24.442 1.00 25.22 338 GLN C C 1
ATOM 5283 O O . GLN B 1 280 ? 23.968 -107.354 24.633 1.00 22.15 338 GLN C O 1
ATOM 5289 N N . PRO B 1 281 ? 25.731 -107.526 23.230 1.00 23.71 339 PRO C N 1
ATOM 5290 C CA . PRO B 1 281 ? 24.920 -107.158 22.061 1.00 36.82 339 PRO C CA 1
ATOM 5291 C C . PRO B 1 281 ? 23.811 -108.164 21.768 1.00 26.37 339 PRO C C 1
ATOM 5292 O O . PRO B 1 281 ? 24.066 -109.364 21.879 1.00 28.94 339 PRO C O 1
ATOM 5296 N N . ASP B 1 289 ? 25.501 -102.765 17.898 1.00 50.05 360 ASP C N 1
ATOM 5297 C CA . ASP B 1 289 ? 24.629 -102.791 19.066 1.00 46.47 360 ASP C CA 1
ATOM 5298 C C . ASP B 1 289 ? 25.460 -102.875 20.342 1.00 45.82 360 ASP C C 1
ATOM 5299 O O . ASP B 1 289 ? 26.244 -103.806 20.519 1.00 35.64 360 ASP C O 1
ATOM 5304 N N . GLN B 1 290 ? 25.291 -101.894 21.222 1.00 31.72 361 GLN C N 1
ATOM 5305 C CA . GLN B 1 290 ? 26.051 -101.837 22.466 1.00 35.09 361 GLN C CA 1
ATOM 5306 C C . GLN B 1 290 ? 25.145 -101.421 23.619 1.00 33.87 361 GLN C C 1
ATOM 5307 O O . GLN B 1 290 ? 25.235 -100.298 24.116 1.00 32.14 361 GLN C O 1
ATOM 5313 N N . PRO B 1 291 ? 24.263 -102.335 24.049 1.00 28.90 362 PRO C N 1
ATOM 5314 C CA . PRO B 1 291 ? 23.283 -102.017 25.090 1.00 27.95 362 PRO C CA 1
ATOM 5315 C C . PRO B 1 291 ? 23.921 -101.760 26.452 1.00 27.75 362 PRO C C 1
ATOM 5316 O O . PRO B 1 291 ? 24.897 -102.418 26.819 1.00 23.49 362 PRO C O 1
ATOM 5320 N N . HIS B 1 292 ? 23.367 -100.792 27.176 1.00 28.42 363 HIS C N 1
ATOM 5321 C CA . HIS B 1 292 ? 23.763 -100.510 28.550 1.00 31.57 363 HIS C CA 1
ATOM 5322 C C . HIS B 1 292 ? 22.584 -100.784 29.476 1.00 26.65 363 HIS C C 1
ATOM 5323 O O . HIS B 1 292 ? 21.645 -99.994 29.546 1.00 24.07 363 HIS C O 1
ATOM 5330 N N . SER B 1 293 ? 22.633 -101.913 30.177 1.00 26.38 364 SER C N 1
ATOM 5331 C CA . SER B 1 293 ? 21.566 -102.282 31.100 1.00 28.61 364 SER C CA 1
ATOM 5332 C C . SER B 1 293 ? 21.439 -101.268 32.235 1.00 28.09 364 SER C C 1
ATOM 5333 O O . SER B 1 293 ? 20.335 -100.969 32.690 1.00 28.17 364 SER C O 1
ATOM 5336 N N . GLY B 1 294 ? 22.571 -100.739 32.688 1.00 29.45 365 GLY C N 1
ATOM 5337 C CA . GLY B 1 294 ? 22.580 -99.814 33.808 1.00 25.03 365 GLY C CA 1
ATOM 5338 C C . GLY B 1 294 ? 22.224 -100.499 35.116 1.00 23.15 365 GLY C C 1
ATOM 5339 O O . GLY B 1 294 ? 21.869 -99.840 36.094 1.00 26.94 365 GLY C O 1
ATOM 5340 N N . GLY B 1 295 ? 22.319 -101.827 35.130 1.00 23.20 366 GLY C N 1
ATOM 5341 C CA . GLY B 1 295 ? 22.013 -102.612 36.314 1.00 31.18 366 GLY C CA 1
ATOM 5342 C C . GLY B 1 295 ? 20.573 -103.085 36.390 1.00 24.27 366 GLY C C 1
ATOM 5343 O O . GLY B 1 295 ? 20.204 -103.804 37.318 1.00 25.11 366 GLY C O 1
ATOM 5344 N N . VAL B 1 296 ? 19.759 -102.689 35.417 1.00 23.36 367 VAL C N 1
ATOM 5345 C CA . VAL B 1 296 ? 18.353 -103.081 35.383 1.00 20.98 367 VAL C CA 1
ATOM 5346 C C . VAL B 1 296 ? 18.196 -104.508 34.854 1.00 22.27 367 VAL C C 1
ATOM 5347 O O . VAL B 1 296 ? 18.783 -104.858 33.831 1.00 25.05 367 VAL C O 1
ATOM 5351 N N . GLY B 1 297 ? 17.403 -105.325 35.544 1.00 23.29 368 GLY C N 1
ATOM 5352 C CA . GLY B 1 297 ? 17.134 -106.679 35.085 1.00 19.91 368 GLY C CA 1
ATOM 5353 C C . GLY B 1 297 ? 16.628 -107.610 36.172 1.00 21.98 368 GLY C C 1
ATOM 5354 O O . GLY B 1 297 ? 16.524 -107.220 37.334 1.00 18.75 368 GLY C O 1
ATOM 5355 N N . ARG B 1 298 ? 16.311 -108.846 35.787 1.00 22.63 369 ARG C N 1
ATOM 5356 C CA A ARG B 1 298 ? 15.821 -109.848 36.732 0.58 20.16 369 ARG C CA 1
ATOM 5357 C CA B ARG B 1 298 ? 15.815 -109.844 36.726 0.42 20.88 369 ARG C CA 1
ATOM 5358 C C . ARG B 1 298 ? 16.968 -110.342 37.600 1.00 18.47 369 ARG C C 1
ATOM 5359 O O . ARG B 1 298 ? 17.416 -111.485 37.481 1.00 17.26 369 ARG C O 1
ATOM 5374 N N . ASN B 1 299 ? 17.434 -109.465 38.482 1.00 20.86 370 ASN C N 1
ATOM 5375 C CA . ASN B 1 299 ? 18.621 -109.721 39.279 1.00 19.05 370 ASN C CA 1
ATOM 5376 C C . ASN B 1 299 ? 18.329 -110.282 40.658 1.00 23.00 370 ASN C C 1
ATOM 5377 O O . ASN B 1 299 ? 19.261 -110.673 41.366 1.00 24.62 370 ASN C O 1
ATOM 5382 N N . TYR B 1 300 ? 17.057 -110.319 41.050 1.00 23.11 371 TYR C N 1
ATOM 5383 C CA . TYR B 1 300 ? 16.729 -110.645 42.433 1.00 17.80 371 TYR C CA 1
ATOM 5384 C C . TYR B 1 300 ? 15.952 -111.928 42.549 1.00 25.14 371 TYR C C 1
ATOM 5385 O O . TYR B 1 300 ? 15.077 -112.205 41.737 1.00 24.11 371 TYR C O 1
ATOM 5394 N N . GLY B 1 301 ? 16.283 -112.730 43.549 1.00 23.58 372 GLY C N 1
ATOM 5395 C CA . GLY B 1 301 ? 15.510 -113.931 43.760 1.00 22.60 372 GLY C CA 1
ATOM 5396 C C . GLY B 1 301 ? 15.579 -114.484 45.158 1.00 29.43 372 GLY C C 1
ATOM 5397 O O . GLY B 1 301 ? 16.339 -113.999 45.995 1.00 24.06 372 GLY C O 1
ATOM 5398 N N . PHE B 1 302 ? 14.763 -115.496 45.427 1.00 19.70 373 PHE C N 1
ATOM 5399 C CA . PHE B 1 302 ? 14.946 -116.243 46.662 1.00 22.96 373 PHE C CA 1
ATOM 5400 C C . PHE B 1 302 ? 14.525 -117.693 46.547 1.00 21.09 373 PHE C C 1
ATOM 5401 O O . PHE B 1 302 ? 13.620 -118.054 45.779 1.00 21.40 373 PHE C O 1
ATOM 5409 N N . TYR B 1 303 ? 15.236 -118.517 47.307 1.00 14.54 374 TYR C N 1
ATOM 5410 C CA . TYR B 1 303 ? 14.875 -119.902 47.506 1.00 17.54 374 TYR C CA 1
ATOM 5411 C C . TYR B 1 303 ? 13.837 -119.950 48.609 1.00 27.65 374 TYR C C 1
ATOM 5412 O O . TYR B 1 303 ? 13.963 -119.240 49.620 1.00 22.33 374 TYR C O 1
ATOM 5421 N N . TYR B 1 304 ? 12.804 -120.760 48.394 1.00 20.04 375 TYR C N 1
ATOM 5422 C CA . TYR B 1 304 ? 11.826 -121.051 49.437 1.00 23.08 375 TYR C CA 1
ATOM 5423 C C . TYR B 1 304 ? 11.293 -122.474 49.302 1.00 27.71 375 TYR C C 1
ATOM 5424 O O . TYR B 1 304 ? 11.426 -123.104 48.252 1.00 30.27 375 TYR C O 1
ATOM 5433 N N . VAL B 1 305 ? 10.707 -122.974 50.384 1.00 30.93 376 VAL C N 1
ATOM 5434 C CA . VAL B 1 305 ? 10.084 -124.293 50.401 1.00 30.44 376 VAL C CA 1
ATOM 5435 C C . VAL B 1 305 ? 8.569 -124.119 50.372 1.00 30.13 376 VAL C C 1
ATOM 5436 O O . VAL B 1 305 ? 7.995 -123.491 51.262 1.00 35.88 376 VAL C O 1
ATOM 5440 N N . ASP B 1 306 ? 7.924 -124.670 49.346 1.00 32.24 377 ASP C N 1
ATOM 5441 C CA . ASP B 1 306 ? 6.483 -124.501 49.186 1.00 37.07 377 ASP C CA 1
ATOM 5442 C C . ASP B 1 306 ? 5.721 -125.346 50.204 1.00 38.28 377 ASP C C 1
ATOM 5443 O O . ASP B 1 306 ? 6.317 -126.112 50.960 1.00 38.04 377 ASP C O 1
ATOM 5448 N N . THR B 1 307 ? 4.403 -125.272 50.163 1.00 54.43 378 THR C N 1
ATOM 5449 C CA . THR B 1 307 ? 3.551 -126.021 51.083 1.00 61.68 378 THR C CA 1
ATOM 5450 C C . THR B 1 307 ? 3.787 -127.514 50.955 1.00 51.54 378 THR C C 1
ATOM 5451 O O . THR B 1 307 ? 3.658 -128.249 51.906 1.00 56.84 378 THR C O 1
ATOM 5455 N N . THR B 1 308 ? 4.113 -127.948 49.758 1.00 43.86 379 THR C N 1
ATOM 5456 C CA . THR B 1 308 ? 4.408 -129.334 49.476 1.00 43.63 379 THR C CA 1
ATOM 5457 C C . THR B 1 308 ? 5.765 -129.813 49.996 1.00 46.23 379 THR C C 1
ATOM 5458 O O . THR B 1 308 ? 6.014 -131.002 50.006 1.00 50.88 379 THR C O 1
ATOM 5462 N N . GLY B 1 309 ? 6.648 -128.909 50.400 1.00 46.76 380 GLY C N 1
ATOM 5463 C CA . GLY B 1 309 ? 7.957 -129.326 50.854 1.00 36.60 380 GLY C CA 1
ATOM 5464 C C . GLY B 1 309 ? 9.016 -129.452 49.772 1.00 40.83 380 GLY C C 1
ATOM 5465 O O . GLY B 1 309 ? 10.060 -130.020 49.983 1.00 40.18 380 GLY C O 1
ATOM 5466 N N . GLU B 1 310 ? 8.729 -128.925 48.598 1.00 35.16 381 GLU C N 1
ATOM 5467 C CA . GLU B 1 310 ? 9.656 -128.954 47.471 1.00 51.32 381 GLU C CA 1
ATOM 5468 C C . GLU B 1 310 ? 10.335 -127.602 47.283 1.00 28.90 381 GLU C C 1
ATOM 5469 O O . GLU B 1 310 ? 9.731 -126.555 47.515 1.00 29.09 381 GLU C O 1
ATOM 5475 N N . GLY B 1 311 ? 11.593 -127.635 46.856 1.00 27.73 382 GLY C N 1
ATOM 5476 C CA . GLY B 1 311 ? 12.369 -126.423 46.675 1.00 32.67 382 GLY C CA 1
ATOM 5477 C C . GLY B 1 311 ? 11.903 -125.597 45.491 1.00 24.03 382 GLY C C 1
ATOM 5478 O O . GLY B 1 311 ? 11.737 -126.115 44.386 1.00 28.31 382 GLY C O 1
ATOM 5479 N N . LYS B 1 312 ? 11.695 -124.306 45.728 1.00 23.37 383 LYS C N 1
ATOM 5480 C CA . LYS B 1 312 ? 11.304 -123.379 44.678 1.00 20.83 383 LYS C CA 1
ATOM 5481 C C . LYS B 1 312 ? 12.204 -122.151 44.666 1.00 29.14 383 LYS C C 1
ATOM 5482 O O . LYS B 1 312 ? 12.724 -121.726 45.705 1.00 22.62 383 LYS C O 1
ATOM 5488 N N . CYS B 1 313 ? 12.381 -121.599 43.470 1.00 22.35 384 CYS C N 1
ATOM 5489 C CA . CYS B 1 313 ? 13.151 -120.382 43.270 1.00 19.19 384 CYS C CA 1
ATOM 5490 C C . CYS B 1 313 ? 12.276 -119.316 42.630 1.00 22.20 384 CYS C C 1
ATOM 5491 O O . CYS B 1 313 ? 11.710 -119.530 41.551 1.00 25.81 384 CYS C O 1
ATOM 5494 N N . ALA B 1 314 ? 12.159 -118.177 43.307 1.00 20.29 385 ALA C N 1
ATOM 5495 C CA . ALA B 1 314 ? 11.394 -117.048 42.788 1.00 17.49 385 ALA C CA 1
ATOM 5496 C C . ALA B 1 314 ? 12.350 -115.967 42.305 1.00 27.28 385 ALA C C 1
ATOM 5497 O O . ALA B 1 314 ? 13.260 -115.570 43.039 1.00 23.23 385 ALA C O 1
ATOM 5499 N N . LEU B 1 315 ? 12.129 -115.504 41.073 1.00 22.67 386 LEU C N 1
ATOM 5500 C CA . LEU B 1 315 ? 12.999 -114.530 40.412 1.00 19.19 386 LEU C CA 1
ATOM 5501 C C . LEU B 1 315 ? 12.225 -113.296 39.947 1.00 24.43 386 LEU C C 1
ATOM 5502 O O . LEU B 1 315 ? 11.131 -113.406 39.383 1.00 25.44 386 LEU C O 1
ATOM 5507 N N . SER B 1 316 ? 12.823 -112.127 40.168 1.00 17.35 387 SER C N 1
ATOM 5508 C CA . SER B 1 316 ? 12.197 -110.846 39.863 1.00 14.17 387 SER C CA 1
ATOM 5509 C C . SER B 1 316 ? 13.224 -109.774 39.483 1.00 21.68 387 SER C C 1
ATOM 5510 O O . SER B 1 316 ? 14.412 -109.850 39.854 1.00 20.48 387 SER C O 1
ATOM 5513 N N . ASP B 1 317 ? 12.740 -108.785 38.731 1.00 22.78 388 ASP C N 1
ATOM 5514 C CA . ASP B 1 317 ? 13.509 -107.595 38.374 1.00 25.18 388 ASP C CA 1
ATOM 5515 C C . ASP B 1 317 ? 13.061 -106.393 39.204 1.00 23.25 388 ASP C C 1
ATOM 5516 O O . ASP B 1 317 ? 13.514 -105.270 38.984 1.00 25.96 388 ASP C O 1
ATOM 5521 N N . GLN B 1 318 ? 12.162 -106.640 40.151 1.00 24.88 389 GLN C N 1
ATOM 5522 C CA . GLN B 1 318 ? 11.702 -105.607 41.068 1.00 29.51 389 GLN C CA 1
ATOM 5523 C C . GLN B 1 318 ? 12.706 -105.408 42.195 1.00 26.22 389 GLN C C 1
ATOM 5524 O O . GLN B 1 318 ? 12.944 -106.318 42.988 1.00 24.57 389 GLN C O 1
ATOM 5530 N N . VAL B 1 319 ? 13.298 -104.220 42.263 1.00 23.21 390 VAL C N 1
ATOM 5531 C CA . VAL B 1 319 ? 14.224 -103.905 43.343 1.00 27.02 390 VAL C CA 1
ATOM 5532 C C . VAL B 1 319 ? 13.494 -104.035 44.678 1.00 25.92 390 VAL C C 1
ATOM 5533 O O . VAL B 1 319 ? 12.478 -103.376 44.893 1.00 31.37 390 VAL C O 1
ATOM 5537 N N . PRO B 1 320 ? 13.998 -104.893 45.578 1.00 28.34 391 PRO C N 1
ATOM 5538 C CA . PRO B 1 320 ? 13.287 -105.070 46.848 1.00 26.36 391 PRO C CA 1
ATOM 5539 C C . PRO B 1 320 ? 13.374 -103.833 47.735 1.00 31.46 391 PRO C C 1
ATOM 5540 O O . PRO B 1 320 ? 14.454 -103.254 47.857 1.00 30.92 391 PRO C O 1
ATOM 5544 N N . ASP B 1 321 ? 12.252 -103.428 48.325 1.00 25.59 392 ASP C N 1
ATOM 5545 C CA . ASP B 1 321 ? 12.259 -102.351 49.308 1.00 32.47 392 ASP C CA 1
ATOM 5546 C C . ASP B 1 321 ? 11.592 -102.802 50.604 1.00 33.81 392 ASP C C 1
ATOM 5547 O O . ASP B 1 321 ? 11.389 -101.999 51.516 1.00 32.91 392 ASP C O 1
ATOM 5552 N N . CYS B 1 322 ? 11.234 -104.082 50.683 1.00 31.88 393 CYS C N 1
ATOM 5553 C CA . CYS B 1 322 ? 10.868 -104.662 51.970 1.00 28.33 393 CYS C CA 1
ATOM 5554 C C . CYS B 1 322 ? 11.141 -106.161 52.015 1.00 30.91 393 CYS C C 1
ATOM 5555 O O . CYS B 1 322 ? 11.476 -106.773 51.001 1.00 29.85 393 CYS C O 1
ATOM 5558 N N . LEU B 1 323 ? 10.993 -106.740 53.204 1.00 24.01 394 LEU C N 1
ATOM 5559 C CA . LEU B 1 323 ? 11.284 -108.151 53.420 1.00 24.42 394 LEU C CA 1
ATOM 5560 C C . LEU B 1 323 ? 10.097 -108.865 54.050 1.00 31.52 394 LEU C C 1
ATOM 5561 O O . LEU B 1 323 ? 9.326 -108.260 54.798 1.00 28.16 394 LEU C O 1
ATOM 5566 N N . VAL B 1 324 ? 9.954 -110.149 53.734 1.00 28.63 395 VAL C N 1
ATOM 5567 C CA . VAL B 1 324 ? 8.951 -111.000 54.367 1.00 23.54 395 VAL C CA 1
ATOM 5568 C C . VAL B 1 324 ? 9.648 -112.133 55.109 1.00 26.29 395 VAL C C 1
ATOM 5569 O O . VAL B 1 324 ? 10.464 -112.845 54.533 1.00 24.78 395 VAL C O 1
ATOM 5573 N N . SER B 1 325 ? 9.326 -112.305 56.387 1.00 28.85 396 SER C N 1
ATOM 5574 C CA . SER B 1 325 ? 10.006 -113.308 57.203 1.00 29.78 396 SER C CA 1
ATOM 5575 C C . SER B 1 325 ? 9.630 -114.727 56.797 1.00 24.45 396 SER C C 1
ATOM 5576 O O . SER B 1 325 ? 8.453 -115.052 56.649 1.00 32.71 396 SER C O 1
ATOM 5579 N N . ASP B 1 326 ? 10.647 -115.566 56.625 1.00 30.77 397 ASP C N 1
ATOM 5580 C CA . ASP B 1 326 ? 10.460 -116.974 56.299 1.00 28.35 397 ASP C CA 1
ATOM 5581 C C . ASP B 1 326 ? 11.755 -117.714 56.605 1.00 35.33 397 ASP C C 1
ATOM 5582 O O . ASP B 1 326 ? 12.726 -117.623 55.854 1.00 27.78 397 ASP C O 1
ATOM 5587 N N . SER B 1 327 ? 11.757 -118.447 57.713 1.00 31.22 398 SER C N 1
ATOM 5588 C CA . SER B 1 327 ? 12.985 -119.002 58.274 1.00 36.78 398 SER C CA 1
ATOM 5589 C C . SER B 1 327 ? 13.718 -119.939 57.316 1.00 29.89 398 SER C C 1
ATOM 5590 O O . SER B 1 327 ? 14.940 -120.068 57.389 1.00 37.21 398 SER C O 1
ATOM 5593 N N . ALA B 1 328 ? 12.979 -120.582 56.416 1.00 27.38 399 ALA C N 1
ATOM 5594 C CA . ALA B 1 328 ? 13.580 -121.531 55.483 1.00 26.80 399 ALA C CA 1
ATOM 5595 C C . ALA B 1 328 ? 13.970 -120.864 54.167 1.00 22.23 399 ALA C C 1
ATOM 5596 O O . ALA B 1 328 ? 14.604 -121.487 53.313 1.00 29.74 399 ALA C O 1
ATOM 5598 N N . ALA B 1 329 ? 13.594 -119.601 54.004 1.00 18.04 400 ALA C N 1
ATOM 5599 C CA . ALA B 1 329 ? 13.863 -118.884 52.765 1.00 22.04 400 ALA C CA 1
ATOM 5600 C C . ALA B 1 329 ? 15.270 -118.304 52.741 1.00 30.21 400 ALA C C 1
ATOM 5601 O O . ALA B 1 329 ? 15.848 -118.015 53.791 1.00 23.02 400 ALA C O 1
ATOM 5603 N N . VAL B 1 330 ? 15.817 -118.137 51.539 1.00 21.76 401 VAL C N 1
ATOM 5604 C CA . VAL B 1 330 ? 17.088 -117.423 51.374 1.00 15.60 401 VAL C CA 1
ATOM 5605 C C . VAL B 1 330 ? 17.038 -116.539 50.132 1.00 25.05 401 VAL C C 1
ATOM 5606 O O . VAL B 1 330 ? 16.753 -117.015 49.033 1.00 21.50 401 VAL C O 1
ATOM 5610 N N . SER B 1 331 ? 17.324 -115.253 50.321 1.00 18.45 402 SER C N 1
ATOM 5611 C CA . SER B 1 331 ? 17.267 -114.276 49.239 1.00 18.28 402 SER C CA 1
ATOM 5612 C C . SER B 1 331 ? 18.638 -114.002 48.627 1.00 22.24 402 SER C C 1
ATOM 5613 O O . SER B 1 331 ? 19.588 -113.654 49.331 1.00 19.46 402 SER C O 1
ATOM 5616 N N . TYR B 1 332 ? 18.721 -114.162 47.309 1.00 25.27 403 TYR C N 1
ATOM 5617 C CA . TYR B 1 332 ? 19.954 -113.945 46.563 1.00 16.43 403 TYR C CA 1
ATOM 5618 C C . TYR B 1 332 ? 19.821 -112.834 45.528 1.00 23.80 403 TYR C C 1
ATOM 5619 O O . TYR B 1 332 ? 18.711 -112.489 45.102 1.00 16.88 403 TYR C O 1
ATOM 5628 N N . THR B 1 333 ? 20.972 -112.298 45.121 1.00 17.16 404 THR C N 1
ATOM 5629 C CA . THR B 1 333 ? 21.062 -111.387 43.983 1.00 20.93 404 THR C CA 1
ATOM 5630 C C . THR B 1 333 ? 22.114 -111.900 43.007 1.00 19.02 404 THR C C 1
ATOM 5631 O O . THR B 1 333 ? 22.938 -112.747 43.359 1.00 16.67 404 THR C O 1
ATOM 5635 N N . ALA B 1 334 ? 22.089 -111.384 41.782 1.00 16.96 405 ALA C N 1
ATOM 5636 C CA . ALA B 1 334 ? 23.041 -111.802 40.758 1.00 14.92 405 ALA C CA 1
ATOM 5637 C C . ALA B 1 334 ? 24.483 -111.451 41.132 1.00 16.02 405 ALA C C 1
ATOM 5638 O O . ALA B 1 334 ? 25.425 -112.050 40.615 1.00 19.28 405 ALA C O 1
ATOM 5640 N N . ALA B 1 335 ? 24.647 -110.483 42.029 1.00 16.42 406 ALA C N 1
ATOM 5641 C CA . ALA B 1 335 ? 25.973 -110.001 42.407 1.00 20.16 406 ALA C CA 1
ATOM 5642 C C . ALA B 1 335 ? 26.549 -110.747 43.606 1.00 19.89 406 ALA C C 1
ATOM 5643 O O . ALA B 1 335 ? 27.762 -110.935 43.704 1.00 18.24 406 ALA C O 1
ATOM 5645 N N . GLY B 1 336 ? 25.674 -111.168 44.513 1.00 20.54 407 GLY C N 1
ATOM 5646 C CA . GLY B 1 336 ? 26.097 -111.696 45.798 1.00 15.43 407 GLY C CA 1
ATOM 5647 C C . GLY B 1 336 ? 26.574 -113.135 45.801 1.00 17.15 407 GLY C C 1
ATOM 5648 O O . GLY B 1 336 ? 26.552 -113.823 44.779 1.00 19.06 407 GLY C O 1
ATOM 5649 N N . SER B 1 337 ? 27.006 -113.583 46.977 1.00 14.59 408 SER C N 1
ATOM 5650 C CA . SER B 1 337 ? 27.543 -114.925 47.166 1.00 16.43 408 SER C CA 1
ATOM 5651 C C . SER B 1 337 ? 26.480 -115.905 47.640 1.00 12.35 408 SER C C 1
ATOM 5652 O O . SER B 1 337 ? 25.402 -115.507 48.083 1.00 12.89 408 SER C O 1
ATOM 5655 N N . LEU B 1 338 ? 26.803 -117.189 47.554 1.00 13.67 409 LEU C N 1
ATOM 5656 C CA . LEU B 1 338 ? 25.928 -118.237 48.058 1.00 22.59 409 LEU C CA 1
ATOM 5657 C C . LEU B 1 338 ? 25.861 -118.174 49.580 1.00 23.51 409 LEU C C 1
ATOM 5658 O O . LEU B 1 338 ? 24.803 -118.366 50.176 1.00 22.82 409 LEU C O 1
ATOM 5663 N N . SER B 1 339 ? 27.002 -117.894 50.200 1.00 26.87 410 SER C N 1
ATOM 5664 C CA . SER B 1 339 ? 27.105 -117.896 51.654 1.00 23.49 410 SER C CA 1
ATOM 5665 C C . SER B 1 339 ? 26.420 -116.686 52.277 1.00 21.99 410 SER C C 1
ATOM 5666 O O . SER B 1 339 ? 26.387 -115.601 51.694 1.00 22.94 410 SER C O 1
ATOM 5669 N N . GLU B 1 340 ? 25.870 -116.893 53.469 1.00 25.25 411 GLU C N 1
ATOM 5670 C CA . GLU B 1 340 ? 25.248 -115.825 54.244 1.00 35.07 411 GLU C CA 1
ATOM 5671 C C . GLU B 1 340 ? 26.254 -115.210 55.215 1.00 30.41 411 GLU C C 1
ATOM 5672 O O . GLU B 1 340 ? 26.017 -114.137 55.774 1.00 34.82 411 GLU C O 1
ATOM 5678 N N . GLU B 1 341 ? 27.376 -115.899 55.405 1.00 31.96 412 GLU C N 1
ATOM 5679 C CA . GLU B 1 341 ? 28.414 -115.469 56.337 1.00 38.63 412 GLU C CA 1
ATOM 5680 C C . GLU B 1 341 ? 29.334 -114.424 55.715 1.00 38.37 412 GLU C C 1
ATOM 5681 O O . GLU B 1 341 ? 29.704 -114.526 54.547 1.00 33.04 412 GLU C O 1
ATOM 5687 N N . THR B 1 342 ? 29.709 -113.428 56.508 1.00 32.57 413 THR C N 1
ATOM 5688 C CA . THR B 1 342 ? 30.670 -112.423 56.074 1.00 32.69 413 THR C CA 1
ATOM 5689 C C . THR B 1 342 ? 32.093 -112.958 56.244 1.00 30.01 413 THR C C 1
ATOM 5690 O O . THR B 1 342 ? 32.531 -113.189 57.369 1.00 35.12 413 THR C O 1
ATOM 5694 N N . PRO B 1 343 ? 32.822 -113.161 55.133 1.00 28.05 414 PRO C N 1
ATOM 5695 C CA . PRO B 1 343 ? 34.187 -113.679 55.262 1.00 33.02 414 PRO C CA 1
ATOM 5696 C C . PRO B 1 343 ? 35.186 -112.593 55.660 1.00 28.10 414 PRO C C 1
ATOM 5697 O O . PRO B 1 343 ? 34.935 -111.411 55.427 1.00 26.10 414 PRO C O 1
ATOM 5701 N N . ASN B 1 344 ? 36.307 -112.996 56.249 1.00 36.35 415 ASN C N 1
ATOM 5702 C CA . ASN B 1 344 ? 37.256 -112.045 56.816 1.00 33.08 415 ASN C CA 1
ATOM 5703 C C . ASN B 1 344 ? 37.893 -111.113 55.791 1.00 34.03 415 ASN C C 1
ATOM 5704 O O . ASN B 1 344 ? 38.295 -110.001 56.133 1.00 33.95 415 ASN C O 1
ATOM 5709 N N . PHE B 1 345 ? 37.986 -111.548 54.539 1.00 28.17 416 PHE C N 1
ATOM 5710 C CA . PHE B 1 345 ? 38.710 -110.762 53.548 1.00 28.06 416 PHE C CA 1
ATOM 5711 C C . PHE B 1 345 ? 37.902 -109.559 53.048 1.00 26.84 416 PHE C C 1
ATOM 5712 O O . PHE B 1 345 ? 38.358 -108.839 52.160 1.00 28.19 416 PHE C O 1
ATOM 5720 N N . ILE B 1 346 ? 36.720 -109.332 53.624 1.00 25.68 417 ILE C N 1
ATOM 5721 C CA . ILE B 1 346 ? 35.992 -108.081 53.397 1.00 24.49 417 ILE C CA 1
ATOM 5722 C C . ILE B 1 346 ? 35.657 -107.404 54.728 1.00 24.52 417 ILE C C 1
ATOM 5723 O O . ILE B 1 346 ? 34.856 -106.470 54.775 1.00 31.38 417 ILE C O 1
ATOM 5728 N N . ILE B 1 347 ? 36.277 -107.881 55.803 1.00 31.01 418 ILE C N 1
ATOM 5729 C CA . ILE B 1 347 ? 36.117 -107.282 57.125 1.00 36.43 418 ILE C CA 1
ATOM 5730 C C . ILE B 1 347 ? 37.323 -106.391 57.438 1.00 34.34 418 ILE C C 1
ATOM 5731 O O . ILE B 1 347 ? 38.453 -106.877 57.469 1.00 31.36 418 ILE C O 1
ATOM 5736 N N . PRO B 1 348 ? 37.095 -105.084 57.668 1.00 32.73 419 PRO C N 1
ATOM 5737 C CA . PRO B 1 348 ? 38.232 -104.221 58.012 1.00 44.61 419 PRO C CA 1
ATOM 5738 C C . PRO B 1 348 ? 38.779 -104.518 59.405 1.00 49.59 419 PRO C C 1
ATOM 5739 O O . PRO B 1 348 ? 38.034 -104.988 60.266 1.00 56.72 419 PRO C O 1
ATOM 5743 N N . SER B 1 349 ? 40.061 -104.242 59.622 1.00 69.87 420 SER C N 1
ATOM 5744 C CA . SER B 1 349 ? 40.686 -104.469 60.921 1.00 83.80 420 SER C CA 1
ATOM 5745 C C . SER B 1 349 ? 40.117 -103.536 61.986 1.00 79.10 420 SER C C 1
ATOM 5746 O O . SER B 1 349 ? 40.051 -103.892 63.161 1.00 74.50 420 SER C O 1
ATOM 5749 N N . ASN B 1 350 ? 39.710 -102.342 61.567 1.00 85.89 421 ASN C N 1
ATOM 5750 C CA . ASN B 1 350 ? 39.170 -101.344 62.484 1.00 92.26 421 ASN C CA 1
ATOM 5751 C C . ASN B 1 350 ? 37.692 -101.608 62.790 1.00 98.82 421 ASN C C 1
ATOM 5752 O O . ASN B 1 350 ? 36.850 -101.472 61.904 1.00 88.63 421 ASN C O 1
ATOM 5757 N N . PRO B 1 351 ? 37.365 -101.983 64.043 1.00 114.89 422 PRO C N 1
ATOM 5758 C CA . PRO B 1 351 ? 35.969 -102.323 64.358 1.00 109.36 422 PRO C CA 1
ATOM 5759 C C . PRO B 1 351 ? 35.003 -101.144 64.253 1.00 113.44 422 PRO C C 1
ATOM 5760 O O . PRO B 1 351 ? 33.790 -101.350 64.186 1.00 110.33 422 PRO C O 1
ATOM 5764 N N . SER B 1 352 ? 35.536 -99.928 64.239 1.00 121.50 423 SER C N 1
ATOM 5765 C CA . SER B 1 352 ? 34.709 -98.728 64.286 1.00 118.43 423 SER C CA 1
ATOM 5766 C C . SER B 1 352 ? 33.969 -98.482 62.973 1.00 124.38 423 SER C C 1
ATOM 5767 O O . SER B 1 352 ? 32.883 -97.899 62.968 1.00 112.13 423 SER C O 1
ATOM 5770 N N . VAL B 1 353 ? 34.557 -98.934 61.868 1.00 132.20 424 VAL C N 1
ATOM 5771 C CA . VAL B 1 353 ? 34.022 -98.652 60.539 1.00 131.83 424 VAL C CA 1
ATOM 5772 C C . VAL B 1 353 ? 33.499 -99.913 59.849 1.00 123.97 424 VAL C C 1
ATOM 5773 O O . VAL B 1 353 ? 33.555 -100.031 58.625 1.00 109.76 424 VAL C O 1
ATOM 5777 N N . THR B 1 354 ? 32.989 -100.852 60.642 1.00 123.40 425 THR C N 1
ATOM 5778 C CA . THR B 1 354 ? 32.271 -102.001 60.099 1.00 113.25 425 THR C CA 1
ATOM 5779 C C . THR B 1 354 ? 30.800 -101.633 59.932 1.00 115.91 425 THR C C 1
ATOM 5780 O O . THR B 1 354 ? 30.234 -100.952 60.787 1.00 96.66 425 THR C O 1
ATOM 5784 N N . PRO B 1 355 ? 30.169 -102.075 58.831 1.00 109.28 426 PRO C N 1
ATOM 5785 C CA . PRO B 1 355 ? 28.752 -101.750 58.654 1.00 109.30 426 PRO C CA 1
ATOM 5786 C C . PRO B 1 355 ? 27.864 -102.633 59.520 1.00 107.12 426 PRO C C 1
ATOM 5787 O O . PRO B 1 355 ? 28.350 -103.621 60.072 1.00 97.15 426 PRO C O 1
ATOM 5791 N N . PRO B 1 356 ? 26.576 -102.284 59.646 1.00 98.15 427 PRO C N 1
ATOM 5792 C CA . PRO B 1 356 ? 25.656 -103.156 60.383 1.00 97.72 427 PRO C CA 1
ATOM 5793 C C . PRO B 1 356 ? 25.394 -104.474 59.664 1.00 88.82 427 PRO C C 1
ATOM 5794 O O . PRO B 1 356 ? 25.134 -104.481 58.459 1.00 76.57 427 PRO C O 1
ATOM 5798 N N . THR B 1 357 ? 25.477 -105.577 60.400 1.00 85.05 428 THR C N 1
ATOM 5799 C CA . THR B 1 357 ? 25.050 -106.869 59.882 1.00 84.35 428 THR C CA 1
ATOM 5800 C C . THR B 1 357 ? 23.532 -106.859 59.746 1.00 76.11 428 THR C C 1
ATOM 5801 O O . THR B 1 357 ? 22.868 -105.979 60.296 1.00 57.00 428 THR C O 1
ATOM 5805 N N . PRO B 1 358 ? 22.977 -107.824 58.997 1.00 71.22 429 PRO C N 1
ATOM 5806 C CA . PRO B 1 358 ? 21.519 -107.972 58.957 1.00 68.33 429 PRO C CA 1
ATOM 5807 C C . PRO B 1 358 ? 20.917 -108.091 60.352 1.00 66.30 429 PRO C C 1
ATOM 5808 O O . PRO B 1 358 ? 19.882 -107.487 60.628 1.00 60.67 429 PRO C O 1
ATOM 5812 N N . GLU B 1 359 ? 21.574 -108.856 61.220 1.00 79.62 430 GLU C N 1
ATOM 5813 C CA . GLU B 1 359 ? 21.088 -109.060 62.579 1.00 76.04 430 GLU C CA 1
ATOM 5814 C C . GLU B 1 359 ? 21.067 -107.757 63.366 1.00 67.83 430 GLU C C 1
ATOM 5815 O O . GLU B 1 359 ? 20.285 -107.615 64.298 1.00 71.05 430 GLU C O 1
ATOM 5821 N N . THR B 1 360 ? 21.937 -106.819 62.995 1.00 65.71 431 THR C N 1
ATOM 5822 C CA . THR B 1 360 ? 21.979 -105.504 63.633 1.00 63.44 431 THR C CA 1
ATOM 5823 C C . THR B 1 360 ? 20.909 -104.587 63.050 1.00 53.09 431 THR C C 1
ATOM 5824 O O . THR B 1 360 ? 20.107 -104.009 63.783 1.00 51.48 431 THR C O 1
ATOM 5828 N N . ALA B 1 361 ? 20.911 -104.453 61.728 1.00 44.82 432 ALA C N 1
ATOM 5829 C CA . ALA B 1 361 ? 19.973 -103.573 61.041 1.00 44.56 432 ALA C CA 1
ATOM 5830 C C . ALA B 1 361 ? 18.525 -104.007 61.262 1.00 39.01 432 ALA C C 1
ATOM 5831 O O . ALA B 1 361 ? 17.612 -103.180 61.241 1.00 41.76 432 ALA C O 1
ATOM 5833 N N . LEU B 1 362 ? 18.326 -105.304 61.478 1.00 37.40 433 LEU C N 1
ATOM 5834 C CA . LEU B 1 362 ? 16.991 -105.866 61.657 1.00 48.72 433 LEU C CA 1
ATOM 5835 C C . LEU B 1 362 ? 16.731 -106.267 63.109 1.00 57.51 433 LEU C C 1
ATOM 5836 O O . LEU B 1 362 ? 15.830 -107.062 63.385 1.00 46.12 433 LEU C O 1
ATOM 5841 N N . GLN B 1 363 ? 17.514 -105.715 64.034 1.00 60.50 434 GLN C N 1
ATOM 5842 C CA . GLN B 1 363 ? 17.359 -106.035 65.451 1.00 53.06 434 GLN C CA 1
ATOM 5843 C C . GLN B 1 363 ? 16.261 -105.203 66.092 1.00 51.89 434 GLN C C 1
ATOM 5844 O O . GLN B 1 363 ? 15.919 -104.119 65.617 1.00 53.92 434 GLN C O 1
ATOM 5850 N N . CYS B 1 364 ? 15.721 -105.727 67.184 1.00 50.95 435 CYS C N 1
ATOM 5851 C CA . CYS B 1 364 ? 14.727 -105.022 67.976 1.00 60.10 435 CYS C CA 1
ATOM 5852 C C . CYS B 1 364 ? 14.618 -105.698 69.335 1.00 60.65 435 CYS C C 1
ATOM 5853 O O . CYS B 1 364 ? 15.175 -106.778 69.544 1.00 56.99 435 CYS C O 1
ATOM 5856 N N . THR B 1 365 ? 13.914 -105.050 70.258 1.00 67.05 436 THR C N 1
ATOM 5857 C CA . THR B 1 365 ? 13.617 -105.637 71.559 1.00 64.86 436 THR C CA 1
ATOM 5858 C C . THR B 1 365 ? 12.113 -105.571 71.793 1.00 64.77 436 THR C C 1
ATOM 5859 O O . THR B 1 365 ? 11.472 -104.565 71.485 1.00 63.84 436 THR C O 1
ATOM 5863 N N . ALA B 1 366 ? 11.564 -106.656 72.333 1.00 60.67 437 ALA C N 1
ATOM 5864 C CA . ALA B 1 366 ? 10.119 -106.856 72.426 1.00 73.92 437 ALA C CA 1
ATOM 5865 C C . ALA B 1 366 ? 9.373 -105.665 73.025 1.00 80.38 437 ALA C C 1
ATOM 5866 O O . ALA B 1 366 ? 8.276 -105.329 72.582 1.00 72.56 437 ALA C O 1
ATOM 5868 N N . ASP B 1 367 ? 9.944 -105.087 74.076 1.00 90.92 438 ASP C N 1
ATOM 5869 C CA . ASP B 1 367 ? 9.375 -103.933 74.766 1.00 91.43 438 ASP C CA 1
ATOM 5870 C C . ASP B 1 367 ? 9.366 -102.624 73.989 1.00 89.14 438 ASP C C 1
ATOM 5871 O O . ASP B 1 367 ? 8.395 -101.888 74.027 1.00 91.72 438 ASP C O 1
ATOM 5876 N N . LYS B 1 368 ? 10.456 -102.339 73.293 1.00 89.16 439 LYS C N 1
ATOM 5877 C CA . LYS B 1 368 ? 10.591 -101.101 72.525 1.00 92.14 439 LYS C CA 1
ATOM 5878 C C . LYS B 1 368 ? 9.917 -101.192 71.155 1.00 89.62 439 LYS C C 1
ATOM 5879 O O . LYS B 1 368 ? 9.635 -100.169 70.528 1.00 77.25 439 LYS C O 1
ATOM 5885 N N . PHE B 1 369 ? 9.664 -102.417 70.699 1.00 82.48 440 PHE C N 1
ATOM 5886 C CA . PHE B 1 369 ? 9.108 -102.657 69.370 1.00 67.44 440 PHE C CA 1
ATOM 5887 C C . PHE B 1 369 ? 7.745 -103.348 69.472 1.00 68.16 440 PHE C C 1
ATOM 5888 O O . PHE B 1 369 ? 7.674 -104.575 69.532 1.00 61.67 440 PHE C O 1
ATOM 5896 N N . PRO B 1 370 ? 6.654 -102.561 69.497 1.00 66.91 441 PRO C N 1
ATOM 5897 C CA . PRO B 1 370 ? 5.317 -103.149 69.640 1.00 67.94 441 PRO C CA 1
ATOM 5898 C C . PRO B 1 370 ? 4.729 -103.648 68.321 1.00 62.02 441 PRO C C 1
ATOM 5899 O O . PRO B 1 370 ? 5.045 -103.110 67.260 1.00 59.53 441 PRO C O 1
ATOM 5903 N N . ASP B 1 371 ? 3.882 -104.670 68.405 1.00 49.49 442 ASP C N 1
ATOM 5904 C CA . ASP B 1 371 ? 3.199 -105.215 67.236 1.00 52.11 442 ASP C CA 1
ATOM 5905 C C . ASP B 1 371 ? 2.382 -104.143 66.526 1.00 58.81 442 ASP C C 1
ATOM 5906 O O . ASP B 1 371 ? 1.550 -103.476 67.143 1.00 74.65 442 ASP C O 1
ATOM 5911 N N . SER B 1 372 ? 2.630 -103.985 65.228 1.00 59.11 443 SER C N 1
ATOM 5912 C CA . SER B 1 372 ? 1.882 -103.044 64.400 1.00 57.21 443 SER C CA 1
ATOM 5913 C C . SER B 1 372 ? 1.114 -103.781 63.310 1.00 56.34 443 SER C C 1
ATOM 5914 O O . SER B 1 372 ? 1.700 -104.522 62.519 1.00 59.43 443 SER C O 1
ATOM 5917 N N . PHE B 1 373 ? -0.201 -103.581 63.285 1.00 57.26 444 PHE C N 1
ATOM 5918 C CA . PHE B 1 373 ? -1.039 -104.069 62.195 1.00 63.80 444 PHE C CA 1
ATOM 5919 C C . PHE B 1 373 ? -1.387 -102.907 61.270 1.00 68.39 444 PHE C C 1
ATOM 5920 O O . PHE B 1 373 ? -1.595 -101.783 61.729 1.00 66.66 444 PHE C O 1
ATOM 5928 N N . GLY B 1 374 ? -1.445 -103.184 59.970 1.00 66.35 445 GLY C N 1
ATOM 5929 C CA . GLY B 1 374 ? -1.746 -102.167 58.978 1.00 67.67 445 GLY C CA 1
ATOM 5930 C C . GLY B 1 374 ? -3.148 -102.322 58.428 1.00 76.34 445 GLY C C 1
ATOM 5931 O O . GLY B 1 374 ? -3.827 -103.311 58.709 1.00 65.63 445 GLY C O 1
ATOM 5932 N N . ALA B 1 375 ? -3.581 -101.339 57.644 1.00 71.32 446 ALA C N 1
ATOM 5933 C CA . ALA B 1 375 ? -4.899 -101.372 57.024 1.00 71.29 446 ALA C CA 1
ATOM 5934 C C . ALA B 1 375 ? -5.054 -102.610 56.155 1.00 73.33 446 ALA C C 1
ATOM 5935 O O . ALA B 1 375 ? -4.110 -103.041 55.493 1.00 74.60 446 ALA C O 1
ATOM 5937 N N . CYS B 1 376 ? -6.253 -103.179 56.163 1.00 69.67 447 CYS C N 1
ATOM 5938 C CA . CYS B 1 376 ? -6.528 -104.381 55.391 1.00 81.70 447 CYS C CA 1
ATOM 5939 C C . CYS B 1 376 ? -6.440 -104.122 53.889 1.00 90.49 447 CYS C C 1
ATOM 5940 O O . CYS B 1 376 ? -7.114 -103.236 53.364 1.00 74.60 447 CYS C O 1
ATOM 5943 N N . ASP B 1 377 ? -5.602 -104.896 53.206 1.00 87.72 448 ASP C N 1
ATOM 5944 C CA . ASP B 1 377 ? -5.581 -104.898 51.748 1.00 85.86 448 ASP C CA 1
ATOM 5945 C C . ASP B 1 377 ? -6.758 -105.735 51.261 1.00 79.28 448 ASP C C 1
ATOM 5946 O O . ASP B 1 377 ? -6.713 -106.964 51.288 1.00 77.65 448 ASP C O 1
ATOM 5951 N N . VAL B 1 378 ? -7.816 -105.059 50.827 1.00 86.51 449 VAL C N 1
ATOM 5952 C CA . VAL B 1 378 ? -9.079 -105.723 50.524 1.00 96.41 449 VAL C CA 1
ATOM 5953 C C . VAL B 1 378 ? -9.003 -106.605 49.279 1.00 91.36 449 VAL C C 1
ATOM 5954 O O . VAL B 1 378 ? -9.753 -107.574 49.158 1.00 86.54 449 VAL C O 1
ATOM 5958 N N . GLN B 1 379 ? -8.104 -106.270 48.359 1.00 87.96 450 GLN C N 1
ATOM 5959 C CA . GLN B 1 379 ? -7.952 -107.044 47.131 1.00 80.72 450 GLN C CA 1
ATOM 5960 C C . GLN B 1 379 ? -7.556 -108.489 47.428 1.00 80.63 450 GLN C C 1
ATOM 5961 O O . GLN B 1 379 ? -8.048 -109.418 46.786 1.00 72.95 450 GLN C O 1
ATOM 5967 N N . ALA B 1 380 ? -6.669 -108.667 48.405 1.00 90.42 451 ALA C N 1
ATOM 5968 C CA . ALA B 1 380 ? -6.191 -109.993 48.795 1.00 85.47 451 ALA C CA 1
ATOM 5969 C C . ALA B 1 380 ? -6.718 -110.394 50.173 1.00 79.89 451 ALA C C 1
ATOM 5970 O O . ALA B 1 380 ? -6.623 -111.556 50.567 1.00 71.14 451 ALA C O 1
ATOM 5972 N N . CYS B 1 381 ? -7.262 -109.421 50.900 1.00 88.39 452 CYS C N 1
ATOM 5973 C CA . CYS B 1 381 ? -7.881 -109.663 52.203 1.00 94.69 452 CYS C CA 1
ATOM 5974 C C . CYS B 1 381 ? -6.861 -110.120 53.249 1.00 83.74 452 CYS C C 1
ATOM 5975 O O . CYS B 1 381 ? -7.140 -111.006 54.058 1.00 74.05 452 CYS C O 1
ATOM 5978 N N . LYS B 1 382 ? -5.681 -109.508 53.218 1.00 82.69 453 LYS C N 1
ATOM 5979 C CA . LYS B 1 382 ? -4.656 -109.726 54.235 1.00 62.02 453 LYS C CA 1
ATOM 5980 C C . LYS B 1 382 ? -4.160 -108.379 54.743 1.00 61.37 453 LYS C C 1
ATOM 5981 O O . LYS B 1 382 ? -4.485 -107.336 54.171 1.00 54.64 453 LYS C O 1
ATOM 5987 N N . ARG B 1 383 ? -3.380 -108.402 55.819 1.00 48.44 454 ARG C N 1
ATOM 5988 C CA . ARG B 1 383 ? -2.817 -107.174 56.372 1.00 57.97 454 ARG C CA 1
ATOM 5989 C C . ARG B 1 383 ? -1.402 -107.381 56.902 1.00 44.23 454 ARG C C 1
ATOM 5990 O O . ARG B 1 383 ? -1.029 -108.482 57.310 1.00 44.10 454 ARG C O 1
ATOM 5998 N N . GLN B 1 384 ? -0.624 -106.304 56.893 1.00 42.77 455 GLN C N 1
ATOM 5999 C CA . GLN B 1 384 ? 0.754 -106.336 57.367 1.00 49.92 455 GLN C CA 1
ATOM 6000 C C . GLN B 1 384 ? 0.823 -106.520 58.877 1.00 50.30 455 GLN C C 1
ATOM 6001 O O . GLN B 1 384 ? 0.190 -105.779 59.626 1.00 50.38 455 GLN C O 1
ATOM 6007 N N . LYS B 1 385 ? 1.588 -107.517 59.311 1.00 42.79 456 LYS C N 1
ATOM 6008 C CA . LYS B 1 385 ? 1.971 -107.650 60.711 1.00 42.92 456 LYS C CA 1
ATOM 6009 C C . LYS B 1 385 ? 3.483 -107.524 60.834 1.00 42.61 456 LYS C C 1
ATOM 6010 O O . LYS B 1 385 ? 4.241 -108.339 60.291 1.00 40.42 456 LYS C O 1
ATOM 6016 N N . THR B 1 386 ? 3.900 -106.479 61.543 1.00 39.14 457 THR C N 1
ATOM 6017 C CA . THR B 1 386 ? 5.299 -106.230 61.851 1.00 43.52 457 THR C CA 1
ATOM 6018 C C . THR B 1 386 ? 5.499 -106.345 63.356 1.00 49.91 457 THR C C 1
ATOM 6019 O O . THR B 1 386 ? 4.820 -105.666 64.127 1.00 53.69 457 THR C O 1
ATOM 6023 N N . SER B 1 387 ? 6.420 -107.208 63.775 1.00 41.30 458 SER C N 1
ATOM 6024 C CA . SER B 1 387 ? 6.650 -107.416 65.202 1.00 41.86 458 SER C CA 1
ATOM 6025 C C . SER B 1 387 ? 8.094 -107.789 65.513 1.00 46.54 458 SER C C 1
ATOM 6026 O O . SER B 1 387 ? 8.925 -107.881 64.615 1.00 42.01 458 SER C O 1
ATOM 6029 N N . CYS B 1 388 ? 8.380 -107.987 66.797 1.00 48.30 459 CYS C N 1
ATOM 6030 C CA . CYS B 1 388 ? 9.701 -108.413 67.240 1.00 46.93 459 CYS C CA 1
ATOM 6031 C C . CYS B 1 388 ? 9.628 -109.832 67.787 1.00 39.41 459 CYS C C 1
ATOM 6032 O O . CYS B 1 388 ? 8.830 -110.121 68.681 1.00 47.80 459 CYS C O 1
ATOM 6035 N N . VAL B 1 389 ? 10.456 -110.715 67.235 1.00 38.18 460 VAL C N 1
ATOM 6036 C CA . VAL B 1 389 ? 10.516 -112.105 67.675 1.00 41.10 460 VAL C CA 1
ATOM 6037 C C . VAL B 1 389 ? 11.958 -112.581 67.651 1.00 42.65 460 VAL C C 1
ATOM 6038 O O . VAL B 1 389 ? 12.681 -112.351 66.679 1.00 40.64 460 VAL C O 1
ATOM 6042 N N . GLY B 1 390 ? 12.367 -113.249 68.722 1.00 40.39 461 GLY C N 1
ATOM 6043 C CA . GLY B 1 390 ? 13.736 -113.704 68.860 1.00 32.05 461 GLY C CA 1
ATOM 6044 C C . GLY B 1 390 ? 14.717 -112.557 68.714 1.00 29.68 461 GLY C C 1
ATOM 6045 O O . GLY B 1 390 ? 15.850 -112.746 68.270 1.00 37.99 461 GLY C O 1
ATOM 6046 N N . GLY B 1 391 ? 14.272 -111.359 69.081 1.00 31.85 462 GLY C N 1
ATOM 6047 C CA . GLY B 1 391 ? 15.097 -110.169 68.983 1.00 35.72 462 GLY C CA 1
ATOM 6048 C C . GLY B 1 391 ? 15.310 -109.696 67.554 1.00 44.89 462 GLY C C 1
ATOM 6049 O O . GLY B 1 391 ? 16.216 -108.903 67.293 1.00 43.40 462 GLY C O 1
ATOM 6050 N N . GLN B 1 392 ? 14.481 -110.182 66.632 1.00 40.71 463 GLN C N 1
ATOM 6051 C CA . GLN B 1 392 ? 14.560 -109.780 65.227 1.00 41.84 463 GLN C CA 1
ATOM 6052 C C . GLN B 1 392 ? 13.209 -109.303 64.710 1.00 36.00 463 GLN C C 1
ATOM 6053 O O . GLN B 1 392 ? 12.158 -109.769 65.158 1.00 36.80 463 GLN C O 1
ATOM 6059 N N . ILE B 1 393 ? 13.246 -108.370 63.765 1.00 34.07 464 ILE C N 1
ATOM 6060 C CA . ILE B 1 393 ? 12.031 -107.881 63.131 1.00 36.37 464 ILE C CA 1
ATOM 6061 C C . ILE B 1 393 ? 11.399 -108.975 62.284 1.00 33.20 464 ILE C C 1
ATOM 6062 O O . ILE B 1 393 ? 12.027 -109.498 61.361 1.00 34.06 464 ILE C O 1
ATOM 6067 N N . GLN B 1 394 ? 10.165 -109.330 62.628 1.00 30.42 465 GLN C N 1
ATOM 6068 C CA . GLN B 1 394 ? 9.365 -110.247 61.832 1.00 32.78 465 GLN C CA 1
ATOM 6069 C C . GLN B 1 394 ? 8.334 -109.453 61.034 1.00 36.14 465 GLN C C 1
ATOM 6070 O O . GLN B 1 394 ? 7.619 -108.618 61.597 1.00 32.54 465 GLN C O 1
ATOM 6076 N N . SER B 1 395 ? 8.271 -109.722 59.733 1.00 35.06 466 SER C N 1
ATOM 6077 C CA . SER B 1 395 ? 7.350 -109.049 58.830 1.00 33.55 466 SER C CA 1
ATOM 6078 C C . SER B 1 395 ? 6.560 -110.079 58.040 1.00 33.73 466 SER C C 1
ATOM 6079 O O . SER B 1 395 ? 7.134 -110.844 57.262 1.00 38.16 466 SER C O 1
ATOM 6082 N N . THR B 1 396 ? 5.247 -110.105 58.251 1.00 29.92 467 THR C N 1
ATOM 6083 C CA . THR B 1 396 ? 4.390 -111.076 57.574 1.00 35.85 467 THR C CA 1
ATOM 6084 C C . THR B 1 396 ? 3.044 -110.476 57.181 1.00 38.79 467 THR C C 1
ATOM 6085 O O . THR B 1 396 ? 2.732 -109.342 57.536 1.00 32.88 467 THR C O 1
ATOM 6089 N N . SER B 1 397 ? 2.268 -111.248 56.425 1.00 37.05 468 SER C N 1
ATOM 6090 C CA . SER B 1 397 ? 0.897 -110.891 56.085 1.00 51.10 468 SER C CA 1
ATOM 6091 C C . SER B 1 397 ? -0.055 -111.852 56.783 1.00 51.04 468 SER C C 1
ATOM 6092 O O . SER B 1 397 ? 0.105 -113.072 56.693 1.00 46.96 468 SER C O 1
ATOM 6095 N N . VAL B 1 398 ? -1.037 -111.296 57.485 1.00 49.19 469 VAL C N 1
ATOM 6096 C CA . VAL B 1 398 ? -1.976 -112.096 58.264 1.00 62.16 469 VAL C CA 1
ATOM 6097 C C . VAL B 1 398 ? -3.421 -111.771 57.912 1.00 62.07 469 VAL C C 1
ATOM 6098 O O . VAL B 1 398 ? -3.706 -110.768 57.249 1.00 52.31 469 VAL C O 1
ATOM 6102 N N . ASP B 1 399 ? -4.322 -112.639 58.363 1.00 70.94 470 ASP C N 1
ATOM 6103 C CA . ASP B 1 399 ? -5.751 -112.453 58.166 1.00 77.44 470 ASP C CA 1
ATOM 6104 C C . ASP B 1 399 ? -6.209 -111.128 58.750 1.00 65.26 470 ASP C C 1
ATOM 6105 O O . ASP B 1 399 ? -5.736 -110.707 59.805 1.00 63.08 470 ASP C O 1
ATOM 6110 N N . CYS B 1 400 ? -7.130 -110.474 58.054 1.00 75.68 471 CYS C N 1
ATOM 6111 C CA . CYS B 1 400 ? -7.763 -109.276 58.578 1.00 87.47 471 CYS C CA 1
ATOM 6112 C C . CYS B 1 400 ? -8.753 -109.679 59.664 1.00 93.59 471 CYS C C 1
ATOM 6113 O O . CYS B 1 400 ? -9.142 -110.845 59.749 1.00 77.42 471 CYS C O 1
ATOM 6116 N N . THR B 1 401 ? -9.154 -108.723 60.496 1.00 92.35 472 THR C N 1
ATOM 6117 C CA . THR B 1 401 ? -10.168 -108.986 61.509 1.00 94.75 472 THR C CA 1
ATOM 6118 C C . THR B 1 401 ? -11.464 -109.392 60.817 1.00 103.19 472 THR C C 1
ATOM 6119 O O . THR B 1 401 ? -11.726 -108.965 59.692 1.00 108.87 472 THR C O 1
ATOM 6123 N N . ALA B 1 402 ? -12.265 -110.220 61.482 1.00 108.48 473 ALA C N 1
ATOM 6124 C CA . ALA B 1 402 ? -13.518 -110.704 60.905 1.00 111.28 473 ALA C CA 1
ATOM 6125 C C . ALA B 1 402 ? -14.416 -109.541 60.491 1.00 113.11 473 ALA C C 1
ATOM 6126 O O . ALA B 1 402 ? -15.266 -109.681 59.612 1.00 106.08 473 ALA C O 1
ATOM 6128 N N . ASP B 1 403 ? -14.217 -108.395 61.135 1.00 104.97 474 ASP C N 1
ATOM 6129 C CA . ASP B 1 403 ? -14.886 -107.160 60.745 1.00 106.08 474 ASP C CA 1
ATOM 6130 C C . ASP B 1 403 ? -14.497 -106.748 59.326 1.00 124.54 474 ASP C C 1
ATOM 6131 O O . ASP B 1 403 ? -15.351 -106.600 58.452 1.00 116.11 474 ASP C O 1
ATOM 6136 N N . GLU B 1 404 ? -13.197 -106.570 59.114 1.00 124.55 475 GLU C N 1
ATOM 6137 C CA . GLU B 1 404 ? -12.665 -106.103 57.837 1.00 101.19 475 GLU C CA 1
ATOM 6138 C C . GLU B 1 404 ? -12.881 -107.102 56.699 1.00 106.73 475 GLU C C 1
ATOM 6139 O O . GLU B 1 404 ? -12.788 -106.741 55.526 1.00 116.34 475 GLU C O 1
ATOM 6145 N N . GLN B 1 405 ? -13.170 -108.353 57.047 1.00 103.61 476 GLN C N 1
ATOM 6146 C CA . GLN B 1 405 ? -13.318 -109.415 56.052 1.00 110.47 476 GLN C CA 1
ATOM 6147 C C . GLN B 1 405 ? -14.591 -109.288 55.212 1.00 116.81 476 GLN C C 1
ATOM 6148 O O . GLN B 1 405 ? -14.859 -110.132 54.356 1.00 111.19 476 GLN C O 1
ATOM 6154 N N . ASN B 1 406 ? -15.371 -108.238 55.451 1.00 121.48 477 ASN C N 1
ATOM 6155 C CA . ASN B 1 406 ? -16.628 -108.045 54.736 1.00 122.02 477 ASN C CA 1
ATOM 6156 C C . ASN B 1 406 ? -16.433 -107.462 53.336 1.00 113.93 477 ASN C C 1
ATOM 6157 O O . ASN B 1 406 ? -17.128 -107.847 52.396 1.00 108.68 477 ASN C O 1
ATOM 6162 N N . GLU B 1 407 ? -15.484 -106.540 53.200 1.00 118.16 478 GLU C N 1
ATOM 6163 C CA . GLU B 1 407 ? -15.269 -105.843 51.934 1.00 121.15 478 GLU C CA 1
ATOM 6164 C C . GLU B 1 407 ? -14.560 -106.724 50.909 1.00 117.13 478 GLU C C 1
ATOM 6165 O O . GLU B 1 407 ? -14.572 -106.428 49.713 1.00 116.27 478 GLU C O 1
ATOM 6171 N N . CYS B 1 408 ? -13.942 -107.803 51.380 1.00 110.43 479 CYS C N 1
ATOM 6172 C CA . CYS B 1 408 ? -13.164 -108.683 50.513 1.00 120.90 479 CYS C CA 1
ATOM 6173 C C . CYS B 1 408 ? -14.040 -109.329 49.443 1.00 96.76 479 CYS C C 1
ATOM 6174 O O . CYS B 1 408 ? -14.884 -110.173 49.742 1.00 86.04 479 CYS C O 1
ATOM 6177 N N . SER C 1 10 ? 7.492 -233.377 29.307 1.00 51.29 68 SER E N 1
ATOM 6178 C CA . SER C 1 10 ? 7.124 -232.986 27.952 1.00 74.15 68 SER E CA 1
ATOM 6179 C C . SER C 1 10 ? 5.718 -233.473 27.608 1.00 90.18 68 SER E C 1
ATOM 6180 O O . SER C 1 10 ? 5.056 -234.113 28.427 1.00 70.25 68 SER E O 1
ATOM 6183 N N . GLY C 1 11 ? 5.273 -233.167 26.393 1.00 77.91 69 GLY E N 1
ATOM 6184 C CA . GLY C 1 11 ? 3.910 -233.442 25.975 1.00 63.51 69 GLY E CA 1
ATOM 6185 C C . GLY C 1 11 ? 3.052 -232.213 26.204 1.00 50.86 69 GLY E C 1
ATOM 6186 O O . GLY C 1 11 ? 1.865 -232.311 26.515 1.00 46.18 69 GLY E O 1
ATOM 6187 N N . ASN C 1 12 ? 3.672 -231.047 26.054 1.00 59.78 70 ASN E N 1
ATOM 6188 C CA . ASN C 1 12 ? 2.990 -229.770 26.225 1.00 38.48 70 ASN E CA 1
ATOM 6189 C C . ASN C 1 12 ? 1.824 -229.641 25.243 1.00 32.54 70 ASN E C 1
ATOM 6190 O O . ASN C 1 12 ? 2.045 -229.535 24.037 1.00 36.23 70 ASN E O 1
ATOM 6195 N N . PRO C 1 13 ? 0.577 -229.646 25.749 1.00 26.71 71 PRO E N 1
ATOM 6196 C CA . PRO C 1 13 ? -0.562 -229.588 24.825 1.00 39.11 71 PRO E CA 1
ATOM 6197 C C . PRO C 1 13 ? -0.668 -228.251 24.096 1.00 58.16 71 PRO E C 1
ATOM 6198 O O . PRO C 1 13 ? -1.423 -228.141 23.128 1.00 53.66 71 PRO E O 1
ATOM 6202 N N . PHE C 1 14 ? 0.083 -227.254 24.557 1.00 50.89 72 PHE E N 1
ATOM 6203 C CA . PHE C 1 14 ? 0.077 -225.939 23.928 1.00 50.63 72 PHE E CA 1
ATOM 6204 C C . PHE C 1 14 ? 1.185 -225.817 22.886 1.00 52.57 72 PHE E C 1
ATOM 6205 O O . PHE C 1 14 ? 1.370 -224.758 22.284 1.00 55.41 72 PHE E O 1
ATOM 6213 N N . GLN C 1 15 ? 1.916 -226.912 22.686 1.00 48.45 73 GLN E N 1
ATOM 6214 C CA . GLN C 1 15 ? 2.855 -227.046 21.576 1.00 53.00 73 GLN E CA 1
ATOM 6215 C C . GLN C 1 15 ? 2.447 -228.248 20.725 1.00 59.04 73 GLN E C 1
ATOM 6216 O O . GLN C 1 15 ? 3.264 -228.818 20.001 1.00 61.44 73 GLN E O 1
ATOM 6222 N N . ALA C 1 16 ? 1.176 -228.629 20.827 1.00 60.15 74 ALA E N 1
ATOM 6223 C CA . ALA C 1 16 ? 0.661 -229.804 20.132 1.00 65.85 74 ALA E CA 1
ATOM 6224 C C . ALA C 1 16 ? 0.692 -229.606 18.620 1.00 68.63 74 ALA E C 1
ATOM 6225 O O . ALA C 1 16 ? 1.565 -230.142 17.936 1.00 73.47 74 ALA E O 1
ATOM 6227 N N . ASN C 1 17 ? -0.260 -228.831 18.108 1.00 50.43 75 ASN E N 1
ATOM 6228 C CA . ASN C 1 17 ? -0.355 -228.570 16.676 1.00 61.45 75 ASN E CA 1
ATOM 6229 C C . ASN C 1 17 ? 0.291 -227.240 16.291 1.00 64.13 75 ASN E C 1
ATOM 6230 O O . ASN C 1 17 ? 0.578 -226.406 17.152 1.00 58.77 75 ASN E O 1
ATOM 6235 N N . VAL C 1 18 ? 0.460 -227.049 14.997 1.00 56.52 76 VAL E N 1
ATOM 6236 C CA . VAL C 1 18 ? 1.064 -225.852 14.480 1.00 67.02 76 VAL E CA 1
ATOM 6237 C C . VAL C 1 18 ? 0.233 -224.644 14.862 1.00 54.24 76 VAL E C 1
ATOM 6238 O O . VAL C 1 18 ? 0.772 -223.600 15.145 1.00 44.59 76 VAL E O 1
ATOM 6242 N N . GLU C 1 19 ? -1.079 -224.802 14.847 1.00 45.05 77 GLU E N 1
ATOM 6243 C CA . GLU C 1 19 ? -1.963 -223.719 15.188 1.00 45.51 77 GLU E CA 1
ATOM 6244 C C . GLU C 1 19 ? -1.760 -223.263 16.630 1.00 57.75 77 GLU E C 1
ATOM 6245 O O . GLU C 1 19 ? -1.707 -222.078 16.893 1.00 50.46 77 GLU E O 1
ATOM 6251 N N . MET C 1 20 ? -1.644 -224.201 17.558 1.00 47.52 78 MET E N 1
ATOM 6252 C CA . MET C 1 20 ? -1.418 -223.855 18.946 1.00 44.92 78 MET E CA 1
ATOM 6253 C C . MET C 1 20 ? -0.052 -223.211 19.117 1.00 40.94 78 MET E C 1
ATOM 6254 O O . MET C 1 20 ? 0.083 -222.232 19.818 1.00 38.95 78 MET E O 1
ATOM 6259 N N . LYS C 1 21 ? 0.954 -223.770 18.459 1.00 35.33 79 LYS E N 1
ATOM 6260 C CA . LYS C 1 21 ? 2.304 -223.214 18.497 1.00 42.02 79 LYS E CA 1
ATOM 6261 C C . LYS C 1 21 ? 2.293 -221.772 18.010 1.00 44.90 79 LYS E C 1
ATOM 6262 O O . LYS C 1 21 ? 2.887 -220.883 18.623 1.00 39.54 79 LYS E O 1
ATOM 6268 N N . THR C 1 22 ? 1.611 -221.564 16.889 1.00 39.57 80 THR E N 1
ATOM 6269 C CA . THR C 1 22 ? 1.463 -220.248 16.289 1.00 51.41 80 THR E CA 1
ATOM 6270 C C . THR C 1 22 ? 0.794 -219.300 17.269 1.00 41.33 80 THR E C 1
ATOM 6271 O O . THR C 1 22 ? 1.270 -218.186 17.489 1.00 45.34 80 THR E O 1
ATOM 6275 N N . PHE C 1 23 ? -0.314 -219.748 17.850 1.00 42.57 81 PHE E N 1
ATOM 6276 C CA . PHE C 1 23 ? -1.015 -218.959 18.852 1.00 39.41 81 PHE E CA 1
ATOM 6277 C C . PHE C 1 23 ? -0.096 -218.576 20.007 1.00 49.74 81 PHE E C 1
ATOM 6278 O O . PHE C 1 23 ? -0.040 -217.414 20.398 1.00 41.99 81 PHE E O 1
ATOM 6286 N N . MET C 1 24 ? 0.630 -219.547 20.546 1.00 35.19 82 MET E N 1
ATOM 6287 C CA . MET C 1 24 ? 1.480 -219.293 21.705 1.00 39.88 82 MET E CA 1
ATOM 6288 C C . MET C 1 24 ? 2.702 -218.433 21.384 1.00 40.22 82 MET E C 1
ATOM 6289 O O . MET C 1 24 ? 3.137 -217.639 22.220 1.00 37.78 82 MET E O 1
ATOM 6294 N N . GLU C 1 25 ? 3.223 -218.533 20.175 1.00 35.09 83 GLU E N 1
ATOM 6295 C CA . GLU C 1 25 ? 4.374 -217.737 19.768 1.00 44.85 83 GLU E CA 1
ATOM 6296 C C . GLU C 1 25 ? 4.097 -216.238 19.726 1.00 35.30 83 GLU E C 1
ATOM 6297 O O . GLU C 1 25 ? 4.993 -215.428 19.836 1.00 34.12 83 GLU E O 1
ATOM 6303 N N . ARG C 1 26 ? 2.832 -215.889 19.593 1.00 33.30 84 ARG E N 1
ATOM 6304 C CA . ARG C 1 26 ? 2.448 -214.499 19.538 1.00 39.63 84 ARG E CA 1
ATOM 6305 C C . ARG C 1 26 ? 2.810 -213.808 20.849 1.00 47.38 84 ARG E C 1
ATOM 6306 O O . ARG C 1 26 ? 2.962 -212.597 20.877 1.00 36.46 84 ARG E O 1
ATOM 6314 N N . PHE C 1 27 ? 2.924 -214.575 21.931 1.00 30.84 85 PHE E N 1
ATOM 6315 C CA . PHE C 1 27 ? 3.213 -213.975 23.230 1.00 24.80 85 PHE E CA 1
ATOM 6316 C C . PHE C 1 27 ? 4.706 -213.828 23.507 1.00 23.47 85 PHE E C 1
ATOM 6317 O O . PHE C 1 27 ? 5.092 -213.382 24.583 1.00 39.49 85 PHE E O 1
ATOM 6325 N N . ASN C 1 28 ? 5.544 -214.206 22.547 1.00 25.76 86 ASN E N 1
ATOM 6326 C CA . ASN C 1 28 ? 6.986 -214.039 22.694 1.00 24.87 86 ASN E CA 1
ATOM 6327 C C . ASN C 1 28 ? 7.410 -212.706 22.085 1.00 29.02 86 ASN E C 1
ATOM 6328 O O . ASN C 1 28 ? 7.606 -212.599 20.875 1.00 28.80 86 ASN E O 1
ATOM 6333 N N . LEU C 1 29 ? 7.539 -211.690 22.933 1.00 24.49 87 LEU E N 1
ATOM 6334 C CA . LEU C 1 29 ? 7.860 -210.342 22.478 1.00 28.53 87 LEU E CA 1
ATOM 6335 C C . LEU C 1 29 ? 9.351 -210.188 22.197 1.00 29.66 87 LEU E C 1
ATOM 6336 O O . LEU C 1 29 ? 9.770 -209.233 21.547 1.00 24.29 87 LEU E O 1
ATOM 6341 N N . THR C 1 30 ? 10.151 -211.132 22.678 1.00 23.84 88 THR E N 1
ATOM 6342 C CA . THR C 1 30 ? 11.570 -211.156 22.349 1.00 25.87 88 THR E CA 1
ATOM 6343 C C . THR C 1 30 ? 11.766 -211.583 20.899 1.00 28.51 88 THR E C 1
ATOM 6344 O O . THR C 1 30 ? 12.739 -211.196 20.250 1.00 34.70 88 THR E O 1
ATOM 6348 N N . HIS C 1 31 ? 10.827 -212.380 20.401 1.00 31.70 89 HIS E N 1
ATOM 6349 C CA . HIS C 1 31 ? 10.936 -212.969 19.073 1.00 38.44 89 HIS E CA 1
ATOM 6350 C C . HIS C 1 31 ? 10.376 -212.060 17.982 1.00 38.58 89 HIS E C 1
ATOM 6351 O O . HIS C 1 31 ? 11.059 -211.760 17.006 1.00 32.92 89 HIS E O 1
ATOM 6358 N N . HIS C 1 32 ? 9.128 -211.634 18.149 1.00 32.14 90 HIS E N 1
ATOM 6359 C CA . HIS C 1 32 ? 8.434 -210.867 17.120 1.00 45.09 90 HIS E CA 1
ATOM 6360 C C . HIS C 1 32 ? 8.683 -209.366 17.251 1.00 41.24 90 HIS E C 1
ATOM 6361 O O . HIS C 1 32 ? 9.105 -208.722 16.291 1.00 37.14 90 HIS E O 1
ATOM 6368 N N . HIS C 1 33 ? 8.432 -208.810 18.433 1.00 26.45 91 HIS E N 1
ATOM 6369 C CA . HIS C 1 33 ? 8.595 -207.372 18.646 1.00 28.82 91 HIS E CA 1
ATOM 6370 C C . HIS C 1 33 ? 10.067 -206.963 18.546 1.00 29.62 91 HIS E C 1
ATOM 6371 O O . HIS C 1 33 ? 10.410 -206.051 17.794 1.00 20.06 91 HIS E O 1
ATOM 6378 N N . GLN C 1 34 ? 10.919 -207.634 19.319 1.00 22.90 92 GLN E N 1
ATOM 6379 C CA . GLN C 1 34 ? 12.380 -207.512 19.217 1.00 22.43 92 GLN E CA 1
ATOM 6380 C C . GLN C 1 34 ? 12.945 -206.151 19.620 1.00 27.10 92 GLN E C 1
ATOM 6381 O O . GLN C 1 34 ? 14.064 -205.807 19.234 1.00 21.63 92 GLN E O 1
ATOM 6387 N N . SER C 1 35 ? 12.197 -205.385 20.405 1.00 28.31 93 SER E N 1
ATOM 6388 C CA . SER C 1 35 ? 12.667 -204.070 20.827 1.00 22.77 93 SER E CA 1
ATOM 6389 C C . SER C 1 35 ? 12.027 -203.645 22.139 1.00 17.64 93 SER E C 1
ATOM 6390 O O . SER C 1 35 ? 11.191 -204.354 22.690 1.00 20.05 93 SER E O 1
ATOM 6393 N N . GLY C 1 36 ? 12.424 -202.479 22.637 1.00 21.55 94 GLY E N 1
ATOM 6394 C CA . GLY C 1 36 ? 11.804 -201.917 23.820 1.00 15.85 94 GLY E CA 1
ATOM 6395 C C . GLY C 1 36 ? 10.316 -201.730 23.602 1.00 18.82 94 GLY E C 1
ATOM 6396 O O . GLY C 1 36 ? 9.862 -201.572 22.467 1.00 16.95 94 GLY E O 1
ATOM 6397 N N . ILE C 1 37 ? 9.558 -201.757 24.693 1.00 17.40 95 ILE E N 1
ATOM 6398 C CA . ILE C 1 37 ? 8.107 -201.623 24.636 1.00 18.05 95 ILE E CA 1
ATOM 6399 C C . ILE C 1 37 ? 7.685 -200.339 25.339 1.00 20.80 95 ILE E C 1
ATOM 6400 O O . ILE C 1 37 ? 6.970 -199.514 24.769 1.00 18.55 95 ILE E O 1
ATOM 6405 N N . TYR C 1 38 ? 8.135 -200.180 26.580 1.00 18.52 96 TYR E N 1
ATOM 6406 C CA . TYR C 1 38 ? 7.907 -198.953 27.332 1.00 18.69 96 TYR E CA 1
ATOM 6407 C C . TYR C 1 38 ? 8.527 -197.791 26.562 1.00 16.30 96 TYR E C 1
ATOM 6408 O O . TYR C 1 38 ? 7.833 -196.854 26.172 1.00 15.00 96 TYR E O 1
ATOM 6417 N N . VAL C 1 39 ? 9.835 -197.878 26.337 1.00 14.72 97 VAL E N 1
ATOM 6418 C CA . VAL C 1 39 ? 10.547 -196.977 25.434 1.00 14.52 97 VAL E CA 1
ATOM 6419 C C . VAL C 1 39 ? 11.189 -197.795 24.320 1.00 22.07 97 VAL E C 1
ATOM 6420 O O . VAL C 1 39 ? 11.999 -198.683 24.586 1.00 18.33 97 VAL E O 1
ATOM 6424 N N . ASP C 1 40 ? 10.830 -197.479 23.078 1.00 19.18 98 ASP E N 1
ATOM 6425 C CA . ASP C 1 40 ? 11.326 -198.198 21.906 1.00 19.08 98 ASP E CA 1
ATOM 6426 C C . ASP C 1 40 ? 12.342 -197.349 21.147 1.00 19.41 98 ASP E C 1
ATOM 6427 O O . ASP C 1 40 ? 11.982 -196.363 20.508 1.00 17.20 98 ASP E O 1
ATOM 6432 N N . LEU C 1 41 ? 13.609 -197.746 21.218 1.00 14.08 99 LEU E N 1
ATOM 6433 C CA . LEU C 1 41 ? 14.679 -197.081 20.483 1.00 15.36 99 LEU E CA 1
ATOM 6434 C C . LEU C 1 41 ? 15.676 -198.131 19.998 1.00 23.23 99 LEU E C 1
ATOM 6435 O O . LEU C 1 41 ? 16.882 -198.008 20.205 1.00 23.68 99 LEU E O 1
ATOM 6440 N N . GLY C 1 42 ? 15.153 -199.159 19.338 1.00 23.43 100 GLY E N 1
ATOM 6441 C CA . GLY C 1 42 ? 15.914 -200.362 19.059 1.00 26.28 100 GLY E CA 1
ATOM 6442 C C . GLY C 1 42 ? 16.915 -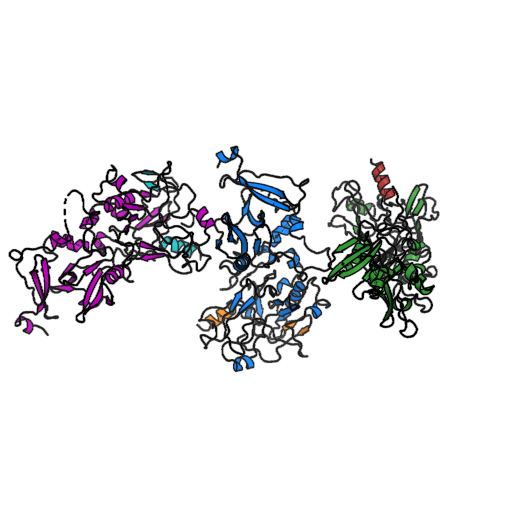200.272 17.925 1.00 30.61 100 GLY E C 1
ATOM 6443 O O . GLY C 1 42 ? 17.821 -201.103 17.844 1.00 27.42 100 GLY E O 1
ATOM 6444 N N . GLN C 1 43 ? 16.760 -199.283 17.049 1.00 26.58 101 GLN E N 1
ATOM 6445 C CA . GLN C 1 43 ? 17.645 -199.158 15.896 1.00 23.15 101 GLN E CA 1
ATOM 6446 C C . GLN C 1 43 ? 18.439 -197.859 15.911 1.00 26.34 101 GLN E C 1
ATOM 6447 O O . GLN C 1 43 ? 18.068 -196.896 16.583 1.00 28.78 101 GLN E O 1
ATOM 6453 N N . ASP C 1 44 ? 19.550 -197.866 15.181 1.00 25.21 102 ASP E N 1
ATOM 6454 C CA . ASP C 1 44 ? 20.347 -196.670 14.948 1.00 25.90 102 ASP E CA 1
ATOM 6455 C C . ASP C 1 44 ? 20.396 -196.408 13.450 1.00 36.81 102 ASP E C 1
ATOM 6456 O O . ASP C 1 44 ? 20.538 -197.339 12.656 1.00 28.44 102 ASP E O 1
ATOM 6461 N N . LYS C 1 45 ? 20.266 -195.143 13.068 1.00 29.18 103 LYS E N 1
ATOM 6462 C CA . LYS C 1 45 ? 20.281 -194.765 11.661 1.00 27.90 103 LYS E CA 1
ATOM 6463 C C . LYS C 1 45 ? 21.092 -193.501 11.450 1.00 30.79 103 LYS E C 1
ATOM 6464 O O . LYS C 1 45 ? 21.054 -192.578 12.265 1.00 32.51 103 LYS E O 1
ATOM 6470 N N . GLU C 1 46 ? 21.829 -193.477 10.345 1.00 30.34 104 GLU E N 1
ATOM 6471 C CA . GLU C 1 46 ? 22.672 -192.344 10.004 1.00 37.04 104 GLU E CA 1
ATOM 6472 C C . GLU C 1 46 ? 21.915 -191.332 9.154 1.00 31.41 104 GLU E C 1
ATOM 6473 O O . GLU C 1 46 ? 21.272 -191.688 8.167 1.00 37.35 104 GLU E O 1
ATOM 6479 N N . VAL C 1 47 ? 21.991 -190.071 9.564 1.00 30.83 105 VAL E N 1
ATOM 6480 C CA . VAL C 1 47 ? 21.484 -188.958 8.774 1.00 31.34 105 VAL E CA 1
ATOM 6481 C C . VAL C 1 47 ? 22.549 -187.868 8.776 1.00 36.45 105 VAL E C 1
ATOM 6482 O O . VAL C 1 47 ? 23.023 -187.456 9.839 1.00 35.21 105 VAL E O 1
ATOM 6486 N N . ASP C 1 48 ? 22.937 -187.427 7.583 1.00 33.43 106 ASP E N 1
ATOM 6487 C CA . ASP C 1 48 ? 23.988 -186.425 7.428 1.00 35.35 106 ASP E CA 1
ATOM 6488 C C . ASP C 1 48 ? 25.244 -186.820 8.199 1.00 36.07 106 ASP E C 1
ATOM 6489 O O . ASP C 1 48 ? 25.875 -185.989 8.850 1.00 37.38 106 ASP E O 1
ATOM 6494 N N . GLY C 1 49 ? 25.589 -188.101 8.131 1.00 33.99 107 GLY E N 1
ATOM 6495 C CA . GLY C 1 49 ? 26.779 -188.608 8.789 1.00 45.73 107 GLY E CA 1
ATOM 6496 C C . GLY C 1 49 ? 26.702 -188.647 10.307 1.00 43.23 107 GLY E C 1
ATOM 6497 O O . GLY C 1 49 ? 27.716 -188.888 10.965 1.00 38.24 107 GLY E O 1
ATOM 6498 N N . THR C 1 50 ? 25.516 -188.409 10.868 1.00 45.03 108 THR E N 1
ATOM 6499 C CA . THR C 1 50 ? 25.326 -188.477 12.318 1.00 42.33 108 THR E CA 1
ATOM 6500 C C . THR C 1 50 ? 24.356 -189.598 12.684 1.00 36.55 108 THR E C 1
ATOM 6501 O O . THR C 1 50 ? 23.351 -189.804 12.005 1.00 25.72 108 THR E O 1
ATOM 6505 N N . LEU C 1 51 ? 24.664 -190.314 13.762 1.00 33.21 109 LEU E N 1
ATOM 6506 C CA . LEU C 1 51 ? 23.847 -191.441 14.202 1.00 29.52 109 LEU E CA 1
ATOM 6507 C C . LEU C 1 51 ? 22.699 -191.004 15.108 1.00 24.87 109 LEU E C 1
ATOM 6508 O O . LEU C 1 51 ? 22.894 -190.230 16.047 1.00 28.39 109 LEU E O 1
ATOM 6513 N N . TYR C 1 52 ? 21.505 -191.511 14.815 1.00 25.05 110 TYR E N 1
ATOM 6514 C CA . TYR C 1 52 ? 20.319 -191.228 15.616 1.00 16.72 110 TYR E CA 1
ATOM 6515 C C . TYR C 1 52 ? 19.606 -192.516 15.990 1.00 25.60 110 TYR E C 1
ATOM 6516 O O . TYR C 1 52 ? 19.615 -193.485 15.231 1.00 27.62 110 TYR E O 1
ATOM 6525 N N . ARG C 1 53 ? 18.987 -192.519 17.166 1.00 24.97 111 ARG E N 1
ATOM 6526 C CA . ARG C 1 53 ? 18.231 -193.675 17.626 1.00 22.21 111 ARG E CA 1
ATOM 6527 C C . ARG C 1 53 ? 16.851 -193.676 16.985 1.00 23.26 111 ARG E C 1
ATOM 6528 O O . ARG C 1 53 ? 16.291 -192.617 16.696 1.00 30.10 111 ARG E O 1
ATOM 6536 N N . GLU C 1 54 ? 16.308 -194.871 16.769 1.00 18.92 112 GLU E N 1
ATOM 6537 C CA . GLU C 1 54 ? 15.070 -195.034 16.019 1.00 22.04 112 GLU E CA 1
ATOM 6538 C C . GLU C 1 54 ? 14.223 -196.163 16.597 1.00 22.61 112 GLU E C 1
ATOM 6539 O O . GLU C 1 54 ? 14.736 -197.263 16.823 1.00 23.43 112 GLU E O 1
ATOM 6545 N N . PRO C 1 55 ? 12.924 -195.901 16.840 1.00 20.37 113 PRO E N 1
ATOM 6546 C CA . PRO C 1 55 ? 12.031 -196.992 17.245 1.00 20.70 113 PRO E CA 1
ATOM 6547 C C . PRO C 1 55 ? 12.004 -198.092 16.187 1.00 24.09 113 PRO E C 1
ATOM 6548 O O . PRO C 1 55 ? 11.949 -197.777 14.997 1.00 21.73 113 PRO E O 1
ATOM 6552 N N . ALA C 1 56 ? 12.040 -199.352 16.616 1.00 22.22 114 ALA E N 1
ATOM 6553 C CA . ALA C 1 56 ? 12.247 -200.474 15.702 1.00 25.23 114 ALA E CA 1
ATOM 6554 C C . ALA C 1 56 ? 11.267 -201.622 15.931 1.00 24.78 114 ALA E C 1
ATOM 6555 O O . ALA C 1 56 ? 11.243 -202.582 15.161 1.00 24.98 114 ALA E O 1
ATOM 6557 N N . GLY C 1 57 ? 10.462 -201.520 16.984 1.00 17.65 115 GLY E N 1
ATOM 6558 C CA . GLY C 1 57 ? 9.531 -202.576 17.350 1.00 20.13 115 GLY E CA 1
ATOM 6559 C C . GLY C 1 57 ? 8.569 -202.970 16.243 1.00 26.26 115 GLY E C 1
ATOM 6560 O O . GLY C 1 57 ? 8.092 -202.121 15.489 1.00 28.08 115 GLY E O 1
ATOM 6561 N N . LEU C 1 58 ? 8.270 -204.264 16.164 1.00 21.94 116 LEU E N 1
ATOM 6562 C CA . LEU C 1 58 ? 7.462 -204.817 15.080 1.00 25.86 116 LEU E CA 1
ATOM 6563 C C . LEU C 1 58 ? 6.000 -205.026 15.463 1.00 22.78 116 LEU E C 1
ATOM 6564 O O . LEU C 1 58 ? 5.171 -205.317 14.603 1.00 27.59 116 LEU E O 1
ATOM 6569 N N . CYS C 1 59 ? 5.685 -204.890 16.747 1.00 18.95 117 CYS E N 1
ATOM 6570 C CA . CYS C 1 59 ? 4.307 -205.026 17.213 1.00 21.61 117 CYS E CA 1
ATOM 6571 C C . CYS C 1 59 ? 3.725 -203.665 17.589 1.00 20.25 117 CYS E C 1
ATOM 6572 O O . CYS C 1 59 ? 4.446 -202.801 18.090 1.00 15.61 117 CYS E O 1
ATOM 6575 N N . PRO C 1 60 ? 2.420 -203.466 17.343 1.00 15.62 118 PRO E N 1
ATOM 6576 C CA . PRO C 1 60 ? 1.758 -202.257 17.842 1.00 24.63 118 PRO E CA 1
ATOM 6577 C C . PRO C 1 60 ? 1.526 -202.333 19.347 1.00 24.25 118 PRO E C 1
ATOM 6578 O O . PRO C 1 60 ? 1.242 -203.415 19.865 1.00 21.77 118 PRO E O 1
ATOM 6582 N N . ILE C 1 61 ? 1.651 -201.199 20.030 1.00 19.39 119 ILE E N 1
ATOM 6583 C CA . ILE C 1 61 ? 1.445 -201.127 21.474 1.00 11.96 119 ILE E CA 1
ATOM 6584 C C . ILE C 1 61 ? 0.087 -200.495 21.762 1.00 18.67 119 ILE E C 1
ATOM 6585 O O . ILE C 1 61 ? -0.091 -199.283 21.636 1.00 16.45 119 ILE E O 1
ATOM 6590 N N . TRP C 1 62 ? -0.870 -201.333 22.144 1.00 13.82 120 TRP E N 1
ATOM 6591 C CA . TRP C 1 62 ? -2.248 -200.902 22.335 1.00 16.05 120 TRP E CA 1
ATOM 6592 C C . TRP C 1 62 ? -2.418 -200.065 23.601 1.00 19.71 120 TRP E C 1
ATOM 6593 O O . TRP C 1 62 ? -2.069 -200.502 24.698 1.00 18.10 120 TRP E O 1
ATOM 6604 N N . GLY C 1 63 ? -2.960 -198.862 23.439 1.00 15.94 121 GLY E N 1
ATOM 6605 C CA . GLY C 1 63 ? -3.276 -198.002 24.565 1.00 16.13 121 GLY E CA 1
ATOM 6606 C C . GLY C 1 63 ? -2.125 -197.121 25.012 1.00 12.10 121 GLY E C 1
ATOM 6607 O O . GLY C 1 63 ? -2.296 -196.274 25.889 1.00 15.19 121 GLY E O 1
ATOM 6608 N N . LYS C 1 64 ? -0.953 -197.315 24.417 1.00 11.91 122 LYS E N 1
ATOM 6609 C CA . LYS C 1 64 ? 0.222 -196.540 24.796 1.00 16.21 122 LYS E CA 1
ATOM 6610 C C . LYS C 1 64 ? 0.100 -195.110 24.303 1.00 18.26 122 LYS E C 1
ATOM 6611 O O . LYS C 1 64 ? -0.164 -194.878 23.122 1.00 17.18 122 LYS E O 1
ATOM 6617 N N . HIS C 1 65 ? 0.286 -194.153 25.207 1.00 18.06 123 HIS E N 1
ATOM 6618 C CA . HIS C 1 65 ? 0.394 -192.755 24.800 1.00 17.65 123 HIS E CA 1
ATOM 6619 C C . HIS C 1 65 ? 1.504 -192.066 25.582 1.00 19.00 123 HIS E C 1
ATOM 6620 O O . HIS C 1 65 ? 1.964 -192.586 26.594 1.00 18.61 123 HIS E O 1
ATOM 6627 N N . ILE C 1 66 ? 1.951 -190.910 25.101 1.00 17.93 124 ILE E N 1
ATOM 6628 C CA . ILE C 1 66 ? 2.986 -190.157 25.800 1.00 11.62 124 ILE E CA 1
ATOM 6629 C C . ILE C 1 66 ? 2.338 -189.048 26.615 1.00 16.78 124 ILE E C 1
ATOM 6630 O O . ILE C 1 66 ? 1.753 -188.115 26.064 1.00 15.72 124 ILE E O 1
ATOM 6635 N N . GLU C 1 67 ? 2.430 -189.177 27.933 1.00 12.81 125 GLU E N 1
ATOM 6636 C CA . GLU C 1 67 ? 1.910 -188.177 28.851 1.00 16.71 125 GLU E CA 1
ATOM 6637 C C . GLU C 1 67 ? 2.911 -187.038 29.002 1.00 20.82 125 GLU E C 1
ATOM 6638 O O . GLU C 1 67 ? 4.085 -187.263 29.328 1.00 18.92 125 GLU E O 1
ATOM 6644 N N . LEU C 1 68 ? 2.421 -185.825 28.753 1.00 15.33 126 LEU E N 1
ATOM 6645 C 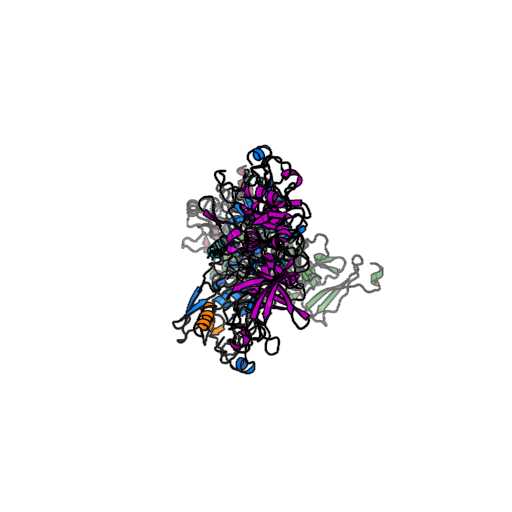CA . LEU C 1 68 ? 3.215 -184.598 28.818 1.00 18.34 126 LEU E CA 1
ATOM 6646 C C . LEU C 1 68 ? 3.042 -183.888 30.158 1.00 18.70 126 LEU E C 1
ATOM 6647 O O . LEU C 1 68 ? 2.034 -184.074 30.839 1.00 18.77 126 LEU E O 1
ATOM 6652 N N . GLN C 1 69 ? 4.023 -183.065 30.520 1.00 18.02 127 GLN E N 1
ATOM 6653 C CA . GLN C 1 69 ? 3.972 -182.299 31.763 1.00 19.87 127 GLN E CA 1
ATOM 6654 C C . GLN C 1 69 ? 4.143 -180.802 31.501 1.00 19.65 127 GLN E C 1
ATOM 6655 O O . GLN C 1 69 ? 4.983 -180.147 32.116 1.00 15.66 127 GLN E O 1
ATOM 6661 N N . GLN C 1 70 ? 3.348 -180.270 30.579 1.00 16.73 128 GLN E N 1
ATOM 6662 C CA . GLN C 1 70 ? 3.312 -178.833 30.335 1.00 19.47 128 GLN E CA 1
ATOM 6663 C C . GLN C 1 70 ? 2.461 -178.161 31.409 1.00 23.28 128 GLN E C 1
ATOM 6664 O O . GLN C 1 70 ? 1.708 -178.837 32.111 1.00 18.42 128 GLN E O 1
ATOM 6670 N N . PRO C 1 71 ? 2.578 -176.830 31.550 1.00 26.72 129 PRO E N 1
ATOM 6671 C CA . PRO C 1 71 ? 1.670 -176.123 32.462 1.00 22.26 129 PRO E CA 1
ATOM 6672 C C . PRO C 1 71 ? 0.208 -176.362 32.087 1.00 24.52 129 PRO E C 1
ATOM 6673 O O . PRO C 1 71 ? -0.099 -176.482 30.901 1.00 27.42 129 PRO E O 1
ATOM 6677 N N . ASP C 1 72 ? -0.671 -176.441 33.082 1.00 27.78 130 ASP E N 1
ATOM 6678 C CA . ASP C 1 72 ? -2.079 -176.748 32.841 1.00 34.20 130 ASP E CA 1
ATOM 6679 C C . ASP C 1 72 ? -2.896 -175.495 32.554 1.00 39.85 130 ASP E C 1
ATOM 6680 O O . ASP C 1 72 ? -3.834 -175.172 33.282 1.00 54.30 130 ASP E O 1
ATOM 6685 N N . ARG C 1 73 ? -2.534 -174.791 31.488 1.00 37.63 131 ARG E N 1
ATOM 6686 C CA . ARG C 1 73 ? -3.309 -173.644 31.035 1.00 42.46 131 ARG E CA 1
ATOM 6687 C C . ARG C 1 73 ? -2.889 -173.261 29.620 1.00 34.57 131 ARG E C 1
ATOM 6688 O O . ARG C 1 73 ? -1.779 -173.588 29.198 1.00 36.16 131 ARG E O 1
ATOM 6696 N N . PRO C 1 74 ? -3.778 -172.574 28.880 1.00 33.18 132 PRO E N 1
ATOM 6697 C CA . PRO C 1 74 ? -3.466 -172.085 27.531 1.00 43.43 132 PRO E CA 1
ATOM 6698 C C . PRO C 1 74 ? -2.108 -171.385 27.460 1.00 28.89 132 PRO E C 1
ATOM 6699 O O . PRO C 1 74 ? -1.748 -170.688 28.406 1.00 28.12 132 PRO E O 1
ATOM 6703 N N . PRO C 1 75 ? -1.366 -171.555 26.354 1.00 25.06 133 PRO E N 1
ATOM 6704 C CA . PRO C 1 75 ? -1.710 -172.289 25.130 1.00 24.13 133 PRO E CA 1
ATOM 6705 C C . PRO C 1 75 ? -1.424 -173.795 25.185 1.00 30.54 133 PRO E C 1
ATOM 6706 O O . PRO C 1 75 ? -1.558 -174.466 24.164 1.00 23.46 133 PRO E O 1
ATOM 6710 N N . TYR C 1 76 ? -1.041 -174.315 26.347 1.00 20.79 134 TYR E N 1
ATOM 6711 C CA . TYR C 1 76 ? -0.674 -175.726 26.461 1.00 25.08 134 TYR E CA 1
ATOM 6712 C C . TYR C 1 76 ? -1.904 -176.627 26.556 1.00 21.79 134 TYR E C 1
ATOM 6713 O O . TYR C 1 76 ? -2.857 -176.312 27.269 1.00 27.03 134 TYR E O 1
ATOM 6722 N N . ARG C 1 77 ? -1.871 -177.745 25.833 1.00 22.75 135 ARG E N 1
ATOM 6723 C CA . ARG C 1 77 ? -2.977 -178.705 25.816 1.00 24.62 135 ARG E CA 1
ATOM 6724 C C . ARG C 1 77 ? -2.625 -180.028 26.501 1.00 24.91 135 ARG E C 1
ATOM 6725 O O . ARG C 1 77 ? -3.515 -180.824 26.804 1.00 25.56 135 ARG E O 1
ATOM 6733 N N . ASN C 1 78 ? -1.336 -180.259 26.744 1.00 22.58 136 ASN E N 1
ATOM 6734 C CA . ASN C 1 78 ? -0.858 -181.533 27.292 1.00 23.86 136 ASN E CA 1
ATOM 6735 C C . ASN C 1 78 ? -1.397 -182.719 26.493 1.00 19.22 136 ASN E C 1
ATOM 6736 O O . ASN C 1 78 ? -2.005 -183.642 27.036 1.00 21.95 136 ASN E O 1
ATOM 6741 N N . ASN C 1 79 ? -1.161 -182.669 25.189 1.00 17.66 137 ASN E N 1
ATOM 6742 C CA . ASN C 1 79 ? -1.622 -183.688 24.263 1.00 17.57 137 ASN E CA 1
ATOM 6743 C C . ASN C 1 79 ? -0.547 -183.912 23.211 1.00 16.63 137 ASN E C 1
ATOM 6744 O O . ASN C 1 79 ? -0.281 -183.034 22.389 1.00 15.94 137 ASN E O 1
ATOM 6749 N N . PHE C 1 80 ? 0.076 -185.085 23.242 1.00 11.84 138 PHE E N 1
ATOM 6750 C CA . PHE C 1 80 ? 1.226 -185.344 22.384 1.00 14.22 138 PHE E CA 1
ATOM 6751 C C . PHE C 1 80 ? 0.826 -185.472 20.912 1.00 11.85 138 PHE E C 1
ATOM 6752 O O . PHE C 1 80 ? 1.686 -185.445 20.034 1.00 15.73 138 PHE E O 1
ATOM 6760 N N . LEU C 1 81 ? -0.473 -185.570 20.639 1.00 13.72 139 LEU E N 1
ATOM 6761 C CA . LEU C 1 81 ? -0.952 -185.629 19.258 1.00 20.76 139 LEU E CA 1
ATOM 6762 C C . LEU C 1 81 ? -1.143 -184.235 18.651 1.00 21.40 139 LEU E C 1
ATOM 6763 O O . LEU C 1 81 ? -1.474 -184.109 17.472 1.00 19.57 139 LEU E O 1
ATOM 6768 N N . GLU C 1 82 ? -0.935 -183.193 19.450 1.00 18.32 140 GLU E N 1
ATOM 6769 C CA . GLU C 1 82 ? -0.936 -181.830 18.927 1.00 18.72 140 GLU E CA 1
ATOM 6770 C C . GLU C 1 82 ? 0.288 -181.632 18.050 1.00 13.39 140 GLU E C 1
ATOM 6771 O O . GLU C 1 82 ? 1.320 -182.269 18.270 1.00 12.38 140 GLU E O 1
ATOM 6777 N N . ASP C 1 83 ? 0.172 -180.751 17.061 1.00 16.53 141 ASP E N 1
ATOM 6778 C CA . ASP C 1 83 ? 1.290 -180.422 16.184 1.00 15.11 141 ASP E CA 1
ATOM 6779 C C . ASP C 1 83 ? 2.516 -179.986 16.967 1.00 13.47 141 ASP E C 1
ATOM 6780 O O . ASP C 1 83 ? 2.400 -179.343 18.010 1.00 13.80 141 ASP E O 1
ATOM 6785 N N . VAL C 1 84 ? 3.691 -180.331 16.450 1.00 15.20 142 VAL E N 1
ATOM 6786 C CA . VAL C 1 84 ? 4.926 -179.764 16.961 1.00 13.53 142 VAL E CA 1
ATOM 6787 C C . VAL C 1 84 ? 4.846 -178.250 16.802 1.00 22.93 142 VAL E C 1
ATOM 6788 O O . VAL C 1 84 ? 4.241 -177.756 15.852 1.00 18.68 142 VAL E O 1
ATOM 6792 N N . PRO C 1 85 ? 5.454 -177.505 17.734 1.00 23.47 143 PRO E N 1
ATOM 6793 C CA . PRO C 1 85 ? 5.322 -176.046 17.714 1.00 19.45 143 PRO E CA 1
ATOM 6794 C C . PRO C 1 85 ? 6.222 -175.378 16.681 1.00 17.83 143 PRO E C 1
ATOM 6795 O O . PRO C 1 85 ? 7.328 -175.851 16.426 1.00 18.78 143 PRO E O 1
ATOM 6799 N N . THR C 1 86 ? 5.746 -174.288 16.093 1.00 17.73 144 THR E N 1
ATOM 6800 C CA . THR C 1 86 ? 6.600 -173.444 15.271 1.00 18.89 144 THR E CA 1
ATOM 6801 C C . THR C 1 86 ? 7.426 -172.563 16.195 1.00 18.56 144 THR E C 1
ATOM 6802 O O . THR C 1 86 ? 7.109 -172.433 17.378 1.00 20.00 144 THR E O 1
ATOM 6806 N N . GLU C 1 87 ? 8.480 -171.956 15.662 1.00 21.63 145 GLU E N 1
ATOM 6807 C CA . GLU C 1 87 ? 9.318 -171.070 16.459 1.00 27.61 145 GLU E CA 1
ATOM 6808 C C . GLU C 1 87 ? 8.501 -169.888 16.977 1.00 29.58 145 GLU E C 1
ATOM 6809 O O . GLU C 1 87 ? 8.662 -169.462 18.121 1.00 34.35 145 GLU E O 1
ATOM 6815 N N . LYS C 1 88 ? 7.610 -169.379 16.134 1.00 23.32 146 LYS E N 1
ATOM 6816 C CA . LYS C 1 88 ? 6.759 -168.248 16.492 1.00 25.32 146 LYS E CA 1
ATOM 6817 C C . LYS C 1 88 ? 5.853 -168.574 17.680 1.00 27.89 146 LYS E C 1
ATOM 6818 O O . LYS C 1 88 ? 5.749 -167.793 18.628 1.00 27.31 146 LYS E O 1
ATOM 6824 N N . GLU C 1 89 ? 5.202 -169.732 17.623 1.00 25.46 147 GLU E N 1
ATOM 6825 C CA . GLU C 1 89 ? 4.352 -170.194 18.716 1.00 28.61 147 GLU E CA 1
ATOM 6826 C C . GLU C 1 89 ? 5.162 -170.354 20.001 1.00 13.01 147 GLU E C 1
ATOM 6827 O O . GLU C 1 89 ? 4.696 -170.023 21.094 1.00 25.94 147 GLU E O 1
ATOM 6833 N N . TYR C 1 90 ? 6.383 -170.858 19.854 1.00 16.18 148 TYR E N 1
ATOM 6834 C CA . TYR C 1 90 ? 7.279 -171.051 20.986 1.00 21.33 148 TYR E CA 1
ATOM 6835 C C . TYR C 1 90 ? 7.638 -169.700 21.601 1.00 25.38 148 TYR E C 1
ATOM 6836 O O . TYR C 1 90 ? 7.620 -169.534 22.822 1.00 23.66 148 TYR E O 1
ATOM 6845 N N . LYS C 1 91 ? 7.957 -168.733 20.746 1.00 23.66 149 LYS E N 1
ATOM 6846 C CA . LYS C 1 91 ? 8.221 -167.373 21.203 1.00 26.56 149 LYS E CA 1
ATOM 6847 C C . LYS C 1 91 ? 6.994 -166.779 21.879 1.00 29.32 149 LYS E C 1
ATOM 6848 O O . LYS C 1 91 ? 7.104 -166.093 22.894 1.00 30.34 149 LYS E O 1
ATOM 6854 N N . GLN C 1 92 ? 5.821 -167.049 21.318 1.00 25.33 150 GLN E N 1
ATOM 6855 C CA . GLN C 1 92 ? 4.583 -166.524 21.880 1.00 23.24 150 GLN E CA 1
ATOM 6856 C C . GLN C 1 92 ? 4.217 -167.167 23.217 1.00 35.76 150 GLN E C 1
ATOM 6857 O O . GLN C 1 92 ? 3.676 -166.496 24.097 1.00 23.34 150 GLN E O 1
ATOM 6863 N N . SER C 1 93 ? 4.499 -168.457 23.378 1.00 21.03 151 SER E N 1
ATOM 6864 C CA . SER C 1 93 ? 4.176 -169.137 24.631 1.00 23.76 151 SER E CA 1
ATOM 6865 C C . SER C 1 93 ? 5.194 -168.855 25.731 1.00 18.38 151 SER E C 1
ATOM 6866 O O . SER C 1 93 ? 4.829 -168.670 26.892 1.00 21.65 151 SER E O 1
ATOM 6869 N N . GLY C 1 94 ? 6.468 -168.828 25.360 1.00 20.53 152 GLY E N 1
ATOM 6870 C CA . GLY C 1 94 ? 7.544 -168.850 26.332 1.00 27.12 152 GLY E CA 1
ATOM 6871 C C . GLY C 1 94 ? 7.753 -170.278 26.801 1.00 24.23 152 GLY E C 1
ATOM 6872 O O . GLY C 1 94 ? 7.007 -171.173 26.407 1.00 25.51 152 GLY E O 1
ATOM 6873 N N . ASN C 1 95 ? 8.759 -170.495 27.642 1.00 23.47 153 ASN E N 1
ATOM 6874 C CA . ASN C 1 95 ? 9.090 -171.837 28.116 1.00 23.57 153 ASN E CA 1
ATOM 6875 C C . ASN C 1 95 ? 7.963 -172.492 28.919 1.00 17.30 153 ASN E C 1
ATOM 6876 O O . ASN C 1 95 ? 7.267 -171.816 29.675 1.00 21.44 153 ASN E O 1
ATOM 6881 N N . PRO C 1 96 ? 7.777 -173.815 28.760 1.00 19.70 154 PRO E N 1
ATOM 6882 C CA . PRO C 1 96 ? 8.468 -174.728 27.844 1.00 18.37 154 PRO E CA 1
ATOM 6883 C C . PRO C 1 96 ? 7.807 -174.771 26.471 1.00 17.27 154 PRO E C 1
ATOM 6884 O O . PRO C 1 96 ? 6.815 -174.075 26.251 1.00 16.84 154 PRO E O 1
ATOM 6888 N N . LEU C 1 97 ? 8.354 -175.585 25.573 1.00 14.87 155 LEU E N 1
ATOM 6889 C CA . LEU C 1 97 ? 7.759 -175.821 24.261 1.00 16.95 155 LEU E CA 1
ATOM 6890 C C . LEU C 1 97 ? 6.268 -176.126 24.369 1.00 12.68 155 LEU E C 1
ATOM 6891 O O . LEU C 1 97 ? 5.871 -176.973 25.163 1.00 14.31 155 LEU E O 1
ATOM 6896 N N . PRO C 1 98 ? 5.434 -175.431 23.581 1.00 13.97 156 PRO E N 1
ATOM 6897 C CA . PRO C 1 98 ? 4.018 -175.801 23.528 1.00 13.53 156 PRO E CA 1
ATOM 6898 C C . PRO C 1 98 ? 3.772 -176.881 22.476 1.00 12.92 156 PRO E C 1
ATOM 6899 O O . PRO C 1 98 ? 4.732 -177.428 21.934 1.00 16.39 156 PRO E O 1
ATOM 6903 N N . GLY C 1 99 ? 2.509 -177.182 22.197 1.00 16.97 157 GLY E N 1
ATOM 6904 C CA . GLY C 1 99 ? 2.170 -178.164 21.184 1.00 14.91 157 GLY E CA 1
ATOM 6905 C C . GLY C 1 99 ? 2.458 -179.588 21.625 1.00 19.18 157 GLY E C 1
ATOM 6906 O O . GLY C 1 99 ? 2.516 -179.878 22.822 1.00 15.21 157 GLY E O 1
ATOM 6907 N N . GLY C 1 100 ? 2.640 -180.476 20.650 1.00 19.14 158 GLY E N 1
ATOM 6908 C CA . GLY C 1 100 ? 2.847 -181.888 20.920 1.00 14.40 158 GLY E CA 1
ATOM 6909 C C . GLY C 1 100 ? 3.919 -182.502 20.043 1.00 14.47 158 GLY E C 1
ATOM 6910 O O . GLY C 1 100 ? 4.906 -181.846 19.706 1.00 10.62 158 GLY E O 1
ATOM 6911 N N . PHE C 1 101 ? 3.717 -183.764 19.671 1.00 12.29 159 PHE E N 1
ATOM 6912 C CA . PHE C 1 101 ? 4.704 -184.525 18.908 1.00 12.57 159 PHE E CA 1
ATOM 6913 C C . PHE C 1 101 ? 4.325 -184.697 17.437 1.00 16.58 159 PHE E C 1
ATOM 6914 O O . PHE C 1 101 ? 5.117 -185.211 16.649 1.00 13.41 159 PHE E O 1
ATOM 6922 N N . ASN C 1 102 ? 3.114 -184.293 17.070 1.00 12.61 160 ASN E N 1
ATOM 6923 C CA . ASN C 1 102 ? 2.590 -184.601 15.742 1.00 14.87 160 ASN E CA 1
ATOM 6924 C C . ASN C 1 102 ? 3.315 -183.868 14.614 1.00 19.42 160 ASN E C 1
ATOM 6925 O O . ASN C 1 102 ? 3.588 -182.672 14.703 1.00 14.35 160 ASN E O 1
ATOM 6930 N N . LEU C 1 103 ? 3.624 -184.609 13.553 1.00 15.80 161 LEU E N 1
ATOM 6931 C CA . LEU C 1 103 ? 4.264 -184.052 12.367 1.00 21.34 161 LEU E CA 1
ATOM 6932 C C . LEU C 1 103 ? 3.326 -183.069 11.667 1.00 20.27 161 LEU E C 1
ATOM 6933 O O . LEU C 1 103 ? 2.195 -183.420 11.327 1.00 18.29 161 LEU E O 1
ATOM 6938 N N . ASN C 1 104 ? 3.801 -181.845 11.452 1.00 21.91 162 ASN E N 1
ATOM 6939 C CA . ASN C 1 104 ? 2.965 -180.783 10.895 1.00 22.47 162 ASN E CA 1
ATOM 6940 C C . ASN C 1 104 ? 3.364 -180.370 9.476 1.00 21.10 162 ASN E C 1
ATOM 6941 O O . ASN C 1 104 ? 2.913 -179.339 8.977 1.00 24.70 162 ASN E O 1
ATOM 6946 N N . PHE C 1 105 ? 4.201 -181.172 8.823 1.00 18.96 163 PHE E N 1
ATOM 6947 C CA . PHE C 1 105 ? 4.650 -180.854 7.467 1.00 19.72 163 PHE E CA 1
ATOM 6948 C C . PHE C 1 105 ? 3.492 -180.977 6.481 1.00 21.48 163 PHE E C 1
ATOM 6949 O O . PHE C 1 105 ? 2.527 -181.700 6.733 1.00 22.32 163 PHE E O 1
ATOM 6957 N N . VAL C 1 106 ? 3.596 -180.272 5.359 1.00 20.75 164 VAL E N 1
ATOM 6958 C CA . VAL C 1 106 ? 2.537 -180.265 4.356 1.00 20.11 164 VAL E CA 1
ATOM 6959 C C . VAL C 1 106 ? 3.090 -180.381 2.945 1.00 15.38 164 VAL E C 1
ATOM 6960 O O . VAL C 1 106 ? 4.257 -180.082 2.694 1.00 21.67 164 VAL E O 1
ATOM 6964 N N . THR C 1 107 ? 2.231 -180.804 2.024 1.00 18.63 165 THR E N 1
ATOM 6965 C CA . THR C 1 107 ? 2.564 -180.794 0.606 1.00 23.94 165 THR E CA 1
ATOM 6966 C C . THR C 1 107 ? 2.648 -179.346 0.124 1.00 27.55 165 THR E C 1
ATOM 6967 O O . THR C 1 107 ? 2.228 -178.433 0.836 1.00 22.13 165 THR E O 1
ATOM 6971 N N . PRO C 1 108 ? 3.192 -179.127 -1.085 1.00 28.76 166 PRO E N 1
ATOM 6972 C CA . PRO C 1 108 ? 3.243 -177.765 -1.630 1.00 27.16 166 PRO E CA 1
ATOM 6973 C C . PRO C 1 108 ? 1.871 -177.091 -1.694 1.00 27.99 166 PRO E C 1
ATOM 6974 O O . PRO C 1 108 ? 1.787 -175.869 -1.580 1.00 30.44 166 PRO E O 1
ATOM 6978 N N . SER C 1 109 ? 0.815 -177.882 -1.860 1.00 23.48 167 SER E N 1
ATOM 6979 C CA . SER C 1 109 ? -0.538 -177.343 -1.940 1.00 19.47 167 SER E CA 1
ATOM 6980 C C . SER C 1 109 ? -1.162 -177.122 -0.560 1.00 28.32 167 SER E C 1
ATOM 6981 O O . SER C 1 109 ? -2.270 -176.596 -0.457 1.00 24.03 167 SER E O 1
ATOM 6984 N N . GLY C 1 110 ? -0.459 -177.536 0.492 1.00 25.50 168 GLY E N 1
ATOM 6985 C CA . GLY C 1 110 ? -0.901 -177.295 1.855 1.00 25.41 168 GLY E CA 1
ATOM 6986 C C . GLY C 1 110 ? -1.621 -178.458 2.514 1.00 28.26 168 GLY E C 1
ATOM 6987 O O . GLY C 1 110 ? -2.240 -178.289 3.564 1.00 25.12 168 GLY E O 1
ATOM 6988 N N . GLN C 1 111 ? -1.542 -179.640 1.912 1.00 19.49 169 GLN E N 1
ATOM 6989 C CA . GLN C 1 111 ? -2.185 -180.823 2.477 1.00 25.71 169 GLN E CA 1
ATOM 6990 C C . GLN C 1 111 ? -1.331 -181.427 3.587 1.00 20.56 169 GLN E C 1
ATOM 6991 O O . GLN C 1 111 ? -0.145 -181.692 3.393 1.00 20.12 169 GLN E O 1
ATOM 6997 N N . ARG C 1 112 ? -1.945 -181.641 4.746 1.00 21.66 170 ARG E N 1
ATOM 6998 C CA . ARG C 1 112 ? -1.284 -182.304 5.867 1.00 22.51 170 ARG E CA 1
ATOM 6999 C C . ARG C 1 112 ? -0.945 -183.753 5.552 1.00 17.14 170 ARG E C 1
ATOM 7000 O O . ARG C 1 112 ? -1.738 -184.464 4.935 1.00 27.40 170 ARG E O 1
ATOM 7008 N N . ILE C 1 113 ? 0.227 -184.192 5.995 1.00 18.73 171 ILE E N 1
ATOM 7009 C CA . ILE C 1 113 ? 0.553 -185.612 5.992 1.00 20.76 171 ILE E CA 1
ATOM 7010 C C . ILE C 1 113 ? 0.029 -186.260 7.273 1.00 23.60 171 ILE E C 1
ATOM 7011 O O . ILE C 1 113 ? -0.227 -187.463 7.308 1.00 22.56 171 ILE E O 1
ATOM 7016 N N . SER C 1 114 ? -0.133 -185.456 8.322 1.00 19.67 172 SER E N 1
ATOM 7017 C CA . SER C 1 114 ? -0.565 -185.968 9.618 1.00 17.62 172 SER E CA 1
ATOM 7018 C C . SER C 1 114 ? -1.364 -184.924 10.401 1.00 17.57 172 SER E C 1
ATOM 7019 O O . SER C 1 114 ? -0.941 -183.772 10.496 1.00 21.69 172 SER E O 1
ATOM 7022 N N . PRO C 1 115 ? -2.519 -185.314 10.970 1.00 20.17 173 PRO E N 1
ATOM 7023 C CA . PRO C 1 115 ? -3.186 -186.621 10.885 1.00 18.59 173 PRO E CA 1
ATOM 7024 C C . PRO C 1 115 ? -3.710 -186.934 9.488 1.00 25.90 173 PRO E C 1
ATOM 7025 O O . PRO C 1 115 ? -4.069 -186.015 8.751 1.00 23.60 173 PRO E O 1
ATOM 7029 N N . PHE C 1 116 ? -3.752 -188.217 9.142 1.00 19.48 174 PHE E N 1
ATOM 7030 C CA . PHE C 1 116 ? -4.205 -188.654 7.826 1.00 20.48 174 PHE E CA 1
ATOM 7031 C C . PHE C 1 116 ? -5.441 -189.544 7.952 1.00 22.60 174 PHE E C 1
ATOM 7032 O O . PHE C 1 116 ? -5.438 -190.501 8.725 1.00 23.51 174 PHE E O 1
ATOM 7040 N N . PRO C 1 117 ? -6.501 -189.240 7.186 1.00 23.65 175 PRO E N 1
ATOM 7041 C CA . PRO C 1 117 ? -7.754 -189.995 7.308 1.00 25.60 175 PRO E CA 1
ATOM 7042 C C . PRO C 1 117 ? -7.663 -191.403 6.727 1.00 22.47 175 PRO E C 1
ATOM 7043 O O . PRO C 1 117 ? -7.083 -191.599 5.659 1.00 20.86 175 PRO E O 1
ATOM 7047 N N . MET C 1 118 ? -8.252 -192.368 7.423 1.00 20.41 176 MET E N 1
ATOM 7048 C CA . MET C 1 118 ? -8.173 -193.762 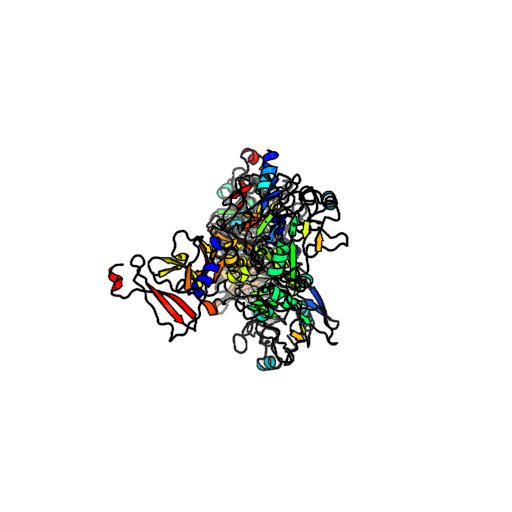7.011 1.00 20.91 176 MET E CA 1
ATOM 7049 C C . MET C 1 118 ? -8.927 -193.999 5.706 1.00 15.01 176 MET E C 1
ATOM 7050 O O . MET C 1 118 ? -8.566 -194.884 4.932 1.00 22.15 176 MET E O 1
ATOM 7055 N N . GLU C 1 119 ? -9.966 -193.204 5.460 1.00 22.02 177 GLU E N 1
ATOM 7056 C CA . GLU C 1 119 ? -10.775 -193.358 4.251 1.00 29.43 177 GLU E CA 1
ATOM 7057 C C . GLU C 1 119 ? -9.938 -193.197 2.985 1.00 26.72 177 GLU E C 1
ATOM 7058 O O . GLU C 1 119 ? -10.209 -193.838 1.969 1.00 36.23 177 GLU E O 1
ATOM 7064 N N . LEU C 1 120 ? -8.921 -192.345 3.052 1.00 22.55 178 LEU E N 1
ATOM 7065 C CA . LEU C 1 120 ? -8.074 -192.075 1.895 1.00 26.81 178 LEU E CA 1
ATOM 7066 C C . LEU C 1 120 ? -7.023 -193.162 1.671 1.00 31.96 178 LEU E C 1
ATOM 7067 O O . LEU C 1 120 ? -6.455 -193.263 0.584 1.00 39.14 178 LEU E O 1
ATOM 7072 N N . LEU C 1 121 ? -6.769 -193.970 2.696 1.00 26.87 179 LEU E N 1
ATOM 7073 C CA . LEU C 1 121 ? -5.789 -195.048 2.598 1.00 24.06 179 LEU E CA 1
ATOM 7074 C C . LEU C 1 121 ? -6.430 -196.363 2.160 1.00 18.14 179 LEU E C 1
ATOM 7075 O O . LEU C 1 121 ? -5.799 -197.167 1.477 1.00 26.63 179 LEU E O 1
ATOM 7080 N N . GLU C 1 122 ? -7.683 -196.576 2.550 1.00 20.69 180 GLU E N 1
ATOM 7081 C CA . GLU C 1 122 ? -8.317 -197.883 2.396 1.00 41.34 180 GLU E CA 1
ATOM 7082 C C . GLU C 1 122 ? -8.829 -198.150 0.977 1.00 40.30 180 GLU E C 1
ATOM 7083 O O . GLU C 1 122 ? -9.394 -199.210 0.708 1.00 39.36 180 GLU E O 1
ATOM 7089 N N . LYS C 1 123 ? -8.623 -197.190 0.078 1.00 40.79 181 LYS E N 1
ATOM 7090 C CA . LYS C 1 123 ? -8.972 -197.348 -1.332 1.00 43.08 181 LYS E CA 1
ATOM 7091 C C . LYS C 1 123 ? -7.822 -196.886 -2.233 1.00 29.98 181 LYS E C 1
ATOM 7092 O O . LYS C 1 123 ? -8.014 -196.642 -3.424 1.00 56.26 181 LYS E O 1
ATOM 7098 N N . ASN C 1 124 ? -6.640 -196.745 -1.660 1.00 39.05 182 ASN E N 1
ATOM 7099 C CA . ASN C 1 124 ? -5.452 -196.256 -2.358 1.00 33.73 182 ASN E CA 1
ATOM 7100 C C . ASN C 1 124 ? -4.539 -197.306 -2.972 1.00 52.42 182 ASN E C 1
ATOM 7101 O O . ASN C 1 124 ? -4.482 -198.427 -2.491 1.00 47.45 182 ASN E O 1
ATOM 7106 N N . SER C 1 125 ? -3.846 -196.927 -4.046 1.00 35.39 183 SER E N 1
ATOM 7107 C CA . SER C 1 125 ? -2.915 -197.812 -4.758 1.00 54.55 183 SER E CA 1
ATOM 7108 C C . SER C 1 125 ? -1.633 -198.245 -4.053 1.00 45.14 183 SER E C 1
ATOM 7109 O O . SER C 1 125 ? -1.223 -199.371 -4.153 1.00 53.80 183 SER E O 1
ATOM 7112 N N . ASN C 1 126 ? -1.011 -197.314 -3.360 1.00 36.51 184 ASN E N 1
ATOM 7113 C CA . ASN C 1 126 ? 0.247 -197.535 -2.677 1.00 58.25 184 ASN E CA 1
ATOM 7114 C C . ASN C 1 126 ? 0.124 -198.265 -1.346 1.00 46.81 184 ASN E C 1
ATOM 7115 O O . ASN C 1 126 ? 1.104 -198.506 -0.674 1.00 59.33 184 ASN E O 1
ATOM 7120 N N . ILE C 1 127 ? -1.092 -198.564 -0.957 1.00 32.50 185 ILE E N 1
ATOM 7121 C CA . ILE C 1 127 ? -1.409 -199.124 0.354 1.00 33.67 185 ILE E CA 1
ATOM 7122 C C . ILE C 1 127 ? -2.039 -200.509 0.209 1.00 32.11 185 ILE E C 1
ATOM 7123 O O . ILE C 1 127 ? -3.191 -200.631 -0.204 1.00 35.99 185 ILE E O 1
ATOM 7128 N N . LYS C 1 128 ? -1.280 -201.543 0.566 1.00 26.02 186 LYS E N 1
ATOM 7129 C CA . LYS C 1 128 ? -1.693 -202.928 0.344 1.00 38.86 186 LYS E CA 1
ATOM 7130 C C . LYS C 1 128 ? -2.112 -203.666 1.617 1.00 43.53 186 LYS E C 1
ATOM 7131 O O . LYS C 1 128 ? -2.553 -204.814 1.549 1.00 33.15 186 LYS E O 1
ATOM 7137 N N . ALA C 1 129 ? -1.972 -203.020 2.770 1.00 33.99 187 ALA E N 1
ATOM 7138 C CA . ALA C 1 129 ? -2.347 -203.642 4.038 1.00 31.27 187 ALA E CA 1
ATOM 7139 C C . ALA C 1 129 ? -3.828 -204.011 4.035 1.00 28.14 187 ALA E C 1
ATOM 7140 O O . ALA C 1 129 ? -4.635 -203.366 3.366 1.00 30.72 187 ALA E O 1
ATOM 7142 N N . SER C 1 130 ? -4.174 -205.051 4.790 1.00 30.15 188 SER E N 1
ATOM 7143 C CA . SER C 1 130 ? -5.530 -205.596 4.785 1.00 32.67 188 SER E CA 1
ATOM 7144 C C . SER C 1 130 ? -6.411 -205.036 5.902 1.00 26.24 188 SER E C 1
ATOM 7145 O O . SER C 1 130 ? -7.627 -205.237 5.891 1.00 28.45 188 SER E O 1
ATOM 7148 N N . THR C 1 131 ? -5.802 -204.340 6.860 1.00 22.99 189 THR E N 1
ATOM 7149 C CA . THR C 1 131 ? -6.547 -203.741 7.967 1.00 28.89 189 THR E CA 1
ATOM 7150 C C . THR C 1 131 ? -6.179 -202.267 8.134 1.00 14.12 189 THR E C 1
ATOM 7151 O O . THR C 1 131 ? -5.121 -201.830 7.685 1.00 21.53 189 THR E O 1
ATOM 7155 N N . ASP C 1 132 ? -7.054 -201.510 8.790 1.00 22.69 190 ASP E N 1
ATOM 7156 C CA . ASP C 1 132 ? -6.834 -200.083 9.012 1.00 30.09 190 ASP E CA 1
ATOM 7157 C C . AS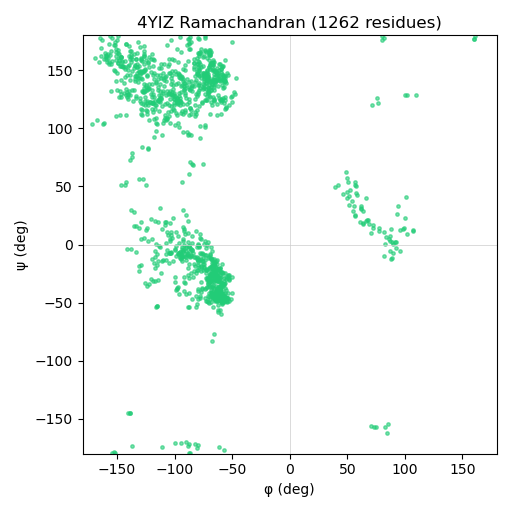P C 1 132 ? -5.524 -199.821 9.757 1.00 24.12 190 ASP E C 1
ATOM 7158 O O . ASP C 1 132 ? -4.727 -198.965 9.354 1.00 24.42 190 ASP E O 1
ATOM 7163 N N . LEU C 1 133 ? -5.303 -200.560 10.842 1.00 24.11 191 LEU E N 1
ATOM 7164 C CA . LEU C 1 133 ? -4.079 -200.426 11.628 1.00 21.25 191 LEU E CA 1
ATOM 7165 C C . LEU C 1 133 ? -2.859 -200.703 10.760 1.00 16.69 191 LEU E C 1
ATOM 7166 O O . LEU C 1 133 ? -1.865 -199.965 10.793 1.00 26.15 191 LEU E O 1
ATOM 7171 N N . GLY C 1 134 ? -2.946 -201.771 9.975 1.00 25.88 192 GLY E N 1
ATOM 7172 C CA . GLY C 1 134 ? -1.898 -202.116 9.035 1.00 18.45 192 GLY E CA 1
ATOM 7173 C C . GLY C 1 134 ? -1.690 -201.021 8.004 1.00 14.23 192 GLY E C 1
ATOM 7174 O O . GLY C 1 134 ? -0.563 -200.760 7.583 1.00 17.88 192 GLY E O 1
ATOM 7175 N N . ARG C 1 135 ? -2.782 -200.378 7.596 1.00 16.63 193 ARG E N 1
ATOM 7176 C CA . ARG C 1 135 ? -2.708 -199.298 6.618 1.00 23.05 193 ARG E CA 1
ATOM 7177 C C . ARG C 1 135 ? -1.993 -198.088 7.209 1.00 20.05 193 ARG E C 1
ATOM 7178 O O . ARG C 1 135 ? -1.140 -197.485 6.554 1.00 21.87 193 ARG E O 1
ATOM 7186 N N . CYS C 1 136 ? -2.339 -197.734 8.443 1.00 18.51 194 CYS E N 1
ATOM 7187 C CA . CYS C 1 136 ? -1.639 -196.661 9.145 1.00 16.09 194 CYS E CA 1
ATOM 7188 C C . CYS C 1 136 ? -0.148 -196.983 9.282 1.00 19.56 194 CYS E C 1
ATOM 7189 O O . CYS C 1 136 ? 0.720 -196.163 8.941 1.00 22.24 194 CYS E O 1
ATOM 7192 N N . ALA C 1 137 ? 0.146 -198.182 9.775 1.00 23.40 195 ALA E N 1
ATOM 7193 C CA . ALA C 1 137 ? 1.530 -198.638 9.894 1.00 19.12 195 ALA E CA 1
ATOM 7194 C C . ALA C 1 137 ? 2.270 -198.554 8.562 1.00 19.47 195 ALA E C 1
ATOM 7195 O O . ALA C 1 137 ? 3.408 -198.083 8.495 1.00 20.71 195 ALA E O 1
ATOM 7197 N N . GLU C 1 138 ? 1.616 -199.019 7.503 1.00 19.58 196 GLU E N 1
ATOM 7198 C CA . GLU C 1 138 ? 2.202 -199.004 6.168 1.00 26.21 196 GLU E CA 1
ATOM 7199 C C . GLU C 1 138 ? 2.467 -197.574 5.711 1.00 20.12 196 GLU E C 1
ATOM 7200 O O . GLU C 1 138 ? 3.523 -197.272 5.154 1.00 18.94 196 GLU E O 1
ATOM 7206 N N . PHE C 1 139 ? 1.494 -196.702 5.945 1.00 18.71 197 PHE E N 1
ATOM 7207 C CA . PHE C 1 139 ? 1.640 -195.288 5.636 1.00 16.58 197 PHE E CA 1
ATOM 7208 C C . PHE C 1 139 ? 2.853 -194.723 6.363 1.00 21.43 197 PHE E C 1
ATOM 7209 O O . PHE C 1 139 ? 3.632 -193.960 5.789 1.00 15.95 197 PHE E O 1
ATOM 7217 N N . ALA C 1 140 ? 3.020 -195.106 7.625 1.00 15.48 198 ALA E N 1
ATOM 7218 C CA . ALA C 1 140 ? 4.201 -194.689 8.378 1.00 17.98 198 ALA E CA 1
ATOM 7219 C C . ALA C 1 140 ? 5.500 -195.271 7.818 1.00 22.97 198 ALA E C 1
ATOM 7220 O O . ALA C 1 140 ? 6.507 -194.570 7.727 1.00 15.86 198 ALA E O 1
ATOM 7222 N N . PHE C 1 141 ? 5.492 -196.551 7.458 1.00 17.67 199 PHE E N 1
ATOM 7223 C CA . PHE C 1 141 ? 6.700 -197.178 6.924 1.00 20.70 199 PHE E CA 1
ATOM 7224 C C . PHE C 1 141 ? 7.126 -196.543 5.604 1.00 17.65 199 PHE E C 1
ATOM 7225 O O . PHE C 1 141 ? 8.312 -196.497 5.281 1.00 18.85 199 PHE E O 1
ATOM 7233 N N . LYS C 1 142 ? 6.153 -196.045 4.849 1.00 20.02 200 LYS E N 1
ATOM 7234 C CA . LYS C 1 142 ? 6.432 -195.446 3.551 1.00 24.99 200 LYS E CA 1
ATOM 7235 C C . LYS C 1 142 ? 6.741 -193.954 3.665 1.00 28.42 200 LYS E C 1
ATOM 7236 O O . LYS C 1 142 ? 6.650 -193.214 2.685 1.00 28.86 200 LYS E O 1
ATOM 7242 N N . THR C 1 143 ? 7.117 -193.528 4.870 1.00 25.37 201 THR E N 1
ATOM 7243 C CA . THR C 1 143 ? 7.584 -192.168 5.119 1.00 18.63 201 THR E CA 1
ATOM 7244 C C . THR C 1 143 ? 9.014 -192.202 5.656 1.00 20.90 201 THR E C 1
ATOM 7245 O O . THR C 1 143 ? 9.294 -192.897 6.632 1.00 29.44 201 THR E O 1
ATOM 7249 N N . VAL C 1 144 ? 9.915 -191.457 5.019 1.00 19.10 202 VAL E N 1
ATOM 7250 C CA . VAL C 1 144 ? 11.304 -191.380 5.466 1.00 20.73 202 VAL E CA 1
ATOM 7251 C C . VAL C 1 144 ? 11.811 -189.943 5.477 1.00 25.37 202 VAL E C 1
ATOM 7252 O O . VAL C 1 144 ? 11.316 -189.092 4.739 1.00 23.27 202 VAL E O 1
ATOM 7256 N N . ALA C 1 145 ? 12.811 -189.684 6.313 1.00 23.93 203 ALA E N 1
ATOM 7257 C CA . ALA C 1 145 ? 13.433 -188.370 6.377 1.00 25.08 203 ALA E CA 1
ATOM 7258 C C . ALA C 1 145 ? 14.350 -188.142 5.181 1.00 27.21 203 ALA E C 1
ATOM 7259 O O . ALA C 1 145 ? 14.987 -189.075 4.688 1.00 25.86 203 ALA E O 1
ATOM 7261 N N . MET C 1 146 ? 14.405 -186.896 4.721 1.00 23.77 204 MET E N 1
ATOM 7262 C CA . MET C 1 146 ? 15.352 -186.478 3.691 1.00 27.81 204 MET E CA 1
ATOM 7263 C C . MET C 1 146 ? 16.550 -185.804 4.349 1.00 28.64 204 MET E C 1
ATOM 7264 O O . MET C 1 146 ? 16.384 -185.019 5.283 1.00 30.46 204 MET E O 1
ATOM 7269 N N . ASP C 1 147 ? 17.752 -186.104 3.866 1.00 26.00 205 ASP E N 1
ATOM 7270 C CA . ASP C 1 147 ? 18.957 -185.476 4.403 1.00 33.44 205 ASP E CA 1
ATOM 7271 C C . ASP C 1 147 ? 19.148 -184.085 3.796 1.00 26.70 205 ASP E C 1
ATOM 7272 O O . ASP C 1 147 ? 18.297 -183.610 3.045 1.00 27.28 205 ASP E O 1
ATOM 7277 N N . LYS C 1 148 ? 20.261 -183.434 4.121 1.00 31.17 206 LYS E N 1
ATOM 7278 C CA . LYS C 1 148 ? 20.501 -182.072 3.655 1.00 40.37 206 LYS E CA 1
ATOM 7279 C C . LYS C 1 148 ? 20.718 -182.004 2.142 1.00 35.65 206 LYS E C 1
ATOM 7280 O O . LYS C 1 148 ? 20.636 -180.928 1.550 1.00 32.87 206 LYS E O 1
ATOM 7286 N N . ASN C 1 149 ? 20.988 -183.149 1.521 1.00 36.89 207 ASN E N 1
ATOM 7287 C CA . ASN C 1 149 ? 21.136 -183.218 0.067 1.00 34.47 207 ASN E CA 1
ATOM 7288 C C . ASN C 1 149 ? 19.820 -183.568 -0.622 1.00 37.98 207 ASN E C 1
ATOM 7289 O O . ASN C 1 149 ? 19.807 -183.933 -1.797 1.00 40.36 207 ASN E O 1
ATOM 7294 N N . ASN C 1 150 ? 18.719 -183.451 0.117 1.00 32.35 208 ASN E N 1
ATOM 7295 C CA . ASN C 1 150 ? 17.396 -183.803 -0.394 1.00 38.04 208 ASN E CA 1
ATOM 7296 C C . ASN C 1 150 ? 17.355 -185.243 -0.897 1.00 36.11 208 ASN E C 1
ATOM 7297 O O . ASN C 1 150 ? 16.647 -185.560 -1.854 1.00 41.12 208 ASN E O 1
ATOM 7302 N N . LYS C 1 151 ? 18.126 -186.102 -0.238 1.00 33.99 209 LYS E N 1
ATOM 7303 C CA . LYS C 1 151 ? 18.189 -187.520 -0.565 1.00 35.77 209 LYS E CA 1
ATOM 7304 C C . LYS C 1 151 ? 17.521 -188.340 0.534 1.00 36.06 209 LYS E C 1
ATOM 7305 O O . LYS C 1 151 ? 17.724 -188.085 1.721 1.00 29.80 209 LYS E O 1
ATOM 7311 N N . ALA C 1 152 ? 16.720 -189.321 0.129 1.00 31.59 210 ALA E N 1
ATOM 7312 C CA . ALA C 1 152 ? 15.998 -190.163 1.074 1.00 33.39 210 ALA E CA 1
ATOM 7313 C C . ALA C 1 152 ? 16.957 -190.931 1.977 1.00 35.45 210 ALA E C 1
ATOM 7314 O O . ALA C 1 152 ? 18.013 -191.386 1.536 1.00 30.17 210 ALA E O 1
ATOM 7316 N N . THR C 1 153 ? 16.579 -191.056 3.245 1.00 29.23 211 THR E N 1
ATOM 7317 C CA . THR C 1 153 ? 17.327 -191.848 4.211 1.00 24.29 211 THR E CA 1
ATOM 7318 C C . THR C 1 153 ? 16.507 -193.077 4.573 1.00 22.03 211 THR E C 1
ATOM 7319 O O . THR C 1 153 ? 15.451 -193.318 3.986 1.00 27.78 211 THR E O 1
ATOM 7323 N N . LYS C 1 154 ? 16.994 -193.845 5.542 1.00 27.22 212 LYS E N 1
ATOM 7324 C CA . LYS C 1 154 ? 16.251 -194.981 6.076 1.00 24.11 212 LYS E CA 1
ATOM 7325 C C . LYS C 1 154 ? 15.744 -194.677 7.489 1.00 24.52 212 LYS E C 1
ATOM 7326 O O . LYS C 1 154 ? 15.367 -195.583 8.231 1.00 27.76 212 LYS E O 1
ATOM 7332 N N . TYR C 1 155 ? 15.735 -193.396 7.848 1.00 24.71 213 TYR E N 1
ATOM 7333 C CA . TYR C 1 155 ? 15.242 -192.959 9.151 1.00 20.90 213 TYR E CA 1
ATOM 7334 C C . TYR C 1 155 ? 13.735 -192.736 9.103 1.00 17.97 213 TYR E C 1
ATOM 7335 O O . TYR C 1 155 ? 13.251 -191.874 8.368 1.00 18.84 213 TYR E O 1
ATOM 7344 N N . ARG C 1 156 ? 13.002 -193.519 9.890 1.00 13.21 214 ARG E N 1
ATOM 7345 C CA . ARG C 1 156 ? 11.543 -193.483 9.881 1.00 15.90 214 ARG E CA 1
ATOM 7346 C C . ARG C 1 156 ? 10.988 -193.083 11.241 1.00 20.10 214 ARG E C 1
ATOM 7347 O O . ARG C 1 156 ? 11.621 -193.306 12.273 1.00 20.16 214 ARG E O 1
ATOM 7355 N N . TYR C 1 157 ? 9.791 -192.509 11.225 1.00 25.00 215 TYR E N 1
ATOM 7356 C CA . TYR C 1 157 ? 9.176 -191.958 12.422 1.00 16.23 215 TYR E CA 1
ATOM 7357 C C . TYR C 1 157 ? 8.084 -192.874 12.959 1.00 16.37 215 TYR E C 1
ATOM 7358 O O . TYR C 1 157 ? 7.418 -193.561 12.188 1.00 18.37 215 TYR E O 1
ATOM 7367 N N . PRO C 1 158 ? 7.895 -192.894 14.290 1.00 16.93 216 PRO E N 1
ATOM 7368 C CA . PRO C 1 158 ? 6.813 -193.709 14.849 1.00 13.49 216 PRO E CA 1
ATOM 7369 C C . PRO C 1 158 ? 5.444 -193.160 14.496 1.00 21.41 216 PRO E C 1
ATOM 7370 O O . PRO C 1 158 ? 5.331 -192.015 14.059 1.00 16.00 216 PRO E O 1
ATOM 7374 N N . PHE C 1 159 ? 4.420 -193.979 14.693 1.00 14.20 217 PHE E N 1
ATOM 7375 C CA . PHE C 1 159 ? 3.056 -193.599 14.387 1.00 14.08 217 PHE E CA 1
ATOM 7376 C C . PHE C 1 159 ? 2.139 -193.869 15.566 1.00 18.35 217 PHE E C 1
ATOM 7377 O O . PHE C 1 159 ? 2.448 -194.679 16.456 1.00 18.70 217 PHE E O 1
ATOM 7385 N N . VAL C 1 160 ? 1.009 -193.170 15.553 1.00 15.93 218 VAL E N 1
ATOM 7386 C CA . VAL C 1 160 ? -0.091 -193.443 16.465 1.00 13.56 218 VAL E CA 1
ATOM 7387 C C . VAL C 1 160 ? -1.369 -193.554 15.651 1.00 23.09 218 VAL E C 1
ATOM 7388 O O . VAL C 1 160 ? -1.721 -192.628 14.918 1.00 16.93 218 VAL E O 1
ATOM 7392 N N . TYR C 1 161 ? -2.062 -194.680 15.770 1.00 17.59 219 TYR E N 1
ATOM 7393 C CA . TYR C 1 161 ? -3.366 -194.808 15.139 1.00 13.99 219 TYR E CA 1
ATOM 7394 C C . TYR C 1 161 ? -4.458 -194.536 16.156 1.00 17.42 219 TYR E C 1
ATOM 7395 O O . TYR C 1 161 ? -4.491 -195.137 17.235 1.00 18.74 219 TYR E O 1
ATOM 7404 N N . ASP C 1 162 ? -5.329 -193.596 15.803 1.00 16.04 220 ASP E N 1
ATOM 7405 C CA . ASP C 1 162 ? -6.530 -193.301 16.568 1.00 18.32 220 ASP E CA 1
ATOM 7406 C C . ASP C 1 162 ? -7.698 -193.997 15.886 1.00 21.45 220 ASP E C 1
ATOM 7407 O O . ASP C 1 162 ? -8.200 -193.525 14.856 1.00 19.71 220 ASP E O 1
ATOM 7412 N N . SER C 1 163 ? -8.121 -195.116 16.470 1.00 24.71 221 SER E N 1
ATOM 7413 C CA . SER C 1 163 ? -9.117 -195.992 15.858 1.00 24.76 221 SER E CA 1
ATOM 7414 C C . SER C 1 163 ? -10.548 -195.498 16.049 1.00 24.82 221 SER E C 1
ATOM 7415 O O . SER C 1 163 ? -11.439 -195.876 15.290 1.00 33.88 221 SER E O 1
ATOM 7418 N N . LYS C 1 164 ? -10.774 -194.668 17.062 1.00 26.90 222 LYS E N 1
ATOM 7419 C CA . LYS C 1 164 ? -12.098 -194.094 17.273 1.00 29.05 222 LYS E CA 1
ATOM 7420 C C . LYS C 1 164 ? -12.384 -193.051 16.198 1.00 32.23 222 LYS E C 1
ATOM 7421 O O . LYS C 1 164 ? -13.444 -193.058 15.573 1.00 32.75 222 LYS E O 1
ATOM 7427 N N . LYS C 1 165 ? -11.422 -192.158 15.988 1.00 20.36 223 LYS E N 1
ATOM 7428 C CA . LYS C 1 165 ? -11.546 -191.105 14.986 1.00 26.48 223 LYS E CA 1
ATOM 7429 C C . LYS C 1 165 ? -11.098 -191.583 13.604 1.00 24.33 223 LYS E C 1
ATOM 7430 O O . LYS C 1 165 ? -11.307 -190.895 12.604 1.00 32.19 223 LYS E O 1
ATOM 7436 N N . ARG C 1 166 ? -10.487 -192.764 13.560 1.00 29.27 224 ARG E N 1
ATOM 7437 C CA . ARG C 1 166 ? -9.953 -193.328 12.322 1.00 20.93 224 ARG E CA 1
ATOM 7438 C C . ARG C 1 166 ? -8.934 -192.386 11.694 1.00 27.24 224 ARG E C 1
ATOM 7439 O O . ARG C 1 166 ? -9.004 -192.080 10.500 1.00 18.58 224 ARG E O 1
ATOM 7447 N N . LEU C 1 167 ? -7.982 -191.939 12.511 1.00 19.41 225 LEU E N 1
ATOM 7448 C CA . LEU C 1 167 ? -6.941 -191.025 12.050 1.00 15.49 225 LEU E CA 1
ATOM 7449 C C . LEU C 1 167 ? -5.557 -191.608 12.305 1.00 17.21 225 LEU E C 1
ATOM 7450 O O . LEU C 1 167 ? -5.274 -192.113 13.392 1.00 19.99 225 LEU E O 1
ATOM 7455 N N . CYS C 1 168 ? -4.706 -191.530 11.287 1.00 16.72 226 CYS E N 1
ATOM 7456 C CA . CYS C 1 168 ? -3.325 -191.986 11.380 1.00 16.98 226 CYS E CA 1
ATOM 7457 C C . CYS C 1 168 ? -2.396 -190.802 11.654 1.00 21.95 226 CYS E C 1
ATOM 7458 O O . CYS C 1 168 ? -2.390 -189.828 10.903 1.00 23.91 226 CYS E O 1
ATOM 7461 N N . HIS C 1 169 ? -1.622 -190.892 12.733 1.00 19.28 227 HIS E N 1
ATOM 7462 C CA . HIS C 1 169 ? -0.676 -189.842 13.111 1.00 18.02 227 HIS E CA 1
ATOM 7463 C C . HIS C 1 169 ? 0.764 -190.296 12.924 1.00 19.72 227 HIS E C 1
ATOM 7464 O O . HIS C 1 169 ? 1.140 -191.384 13.367 1.00 25.69 227 HIS E O 1
ATOM 7471 N N . ILE C 1 170 ? 1.564 -189.449 12.284 1.00 14.82 228 ILE E N 1
ATOM 7472 C CA . ILE C 1 170 ? 3.014 -189.615 12.250 1.00 16.42 228 ILE E CA 1
ATOM 7473 C C . ILE C 1 170 ? 3.629 -188.647 13.258 1.00 18.12 228 ILE E C 1
ATOM 7474 O O . ILE C 1 170 ? 3.336 -187.451 13.224 1.00 17.10 228 ILE E O 1
ATOM 7479 N N . LEU C 1 171 ? 4.477 -189.155 14.149 1.00 14.07 229 LEU E N 1
ATOM 7480 C CA . LEU C 1 171 ? 5.087 -188.322 15.186 1.00 15.01 229 LEU E CA 1
ATOM 7481 C C . LEU C 1 171 ? 6.476 -187.857 14.773 1.00 21.15 229 LEU E C 1
ATOM 7482 O O . LEU C 1 171 ? 7.347 -188.672 14.489 1.00 27.05 229 LEU E O 1
ATOM 7487 N N . TYR C 1 172 ? 6.678 -186.544 14.747 1.00 18.26 230 TYR E N 1
ATOM 7488 C CA . TYR C 1 172 ? 7.981 -185.977 14.422 1.00 12.47 230 TYR E CA 1
ATOM 7489 C C . TYR C 1 172 ? 8.978 -186.228 15.550 1.00 15.95 230 TYR E C 1
ATOM 7490 O O . TYR C 1 172 ? 10.185 -186.303 15.320 1.00 25.58 230 TYR E O 1
ATOM 7499 N N . VAL C 1 173 ? 8.463 -186.352 16.770 1.00 15.80 231 VAL E N 1
ATOM 7500 C CA . VAL C 1 173 ? 9.294 -186.618 17.938 1.00 17.01 231 VAL E CA 1
ATOM 7501 C C . VAL C 1 173 ? 9.299 -188.113 18.247 1.00 17.75 231 VAL E C 1
ATOM 7502 O O . VAL C 1 173 ? 8.251 -188.709 18.496 1.00 18.02 231 VAL E O 1
ATOM 7506 N N . SER C 1 174 ? 10.489 -188.706 18.226 1.00 15.07 232 SER E N 1
ATOM 7507 C CA . SER C 1 174 ? 10.658 -190.131 18.493 1.00 25.52 232 SER E CA 1
ATOM 7508 C C . SER C 1 174 ? 10.998 -190.401 19.954 1.00 22.01 232 SER E C 1
ATOM 7509 O O . SER C 1 174 ? 10.969 -191.548 20.399 1.00 20.75 232 SER E O 1
ATOM 7512 N N . MET C 1 175 ? 11.337 -189.350 20.692 1.00 19.44 233 MET E N 1
ATOM 7513 C CA . MET C 1 175 ? 11.533 -189.471 22.130 1.00 16.33 233 MET E CA 1
ATOM 7514 C C . MET C 1 175 ? 10.241 -189.956 22.776 1.00 14.57 233 MET E C 1
ATOM 7515 O O . MET C 1 175 ? 9.146 -189.659 22.290 1.00 18.37 233 MET E O 1
ATOM 7520 N N . GLN C 1 176 ? 10.376 -190.710 23.863 1.00 17.06 234 GLN E N 1
ATOM 7521 C CA . GLN C 1 176 ? 9.227 -191.275 24.562 1.00 15.00 234 GLN E CA 1
ATOM 7522 C C . GLN C 1 176 ? 9.292 -191.027 26.069 1.00 12.83 234 GLN E C 1
ATOM 7523 O O . GLN C 1 176 ? 8.277 -191.123 26.758 1.00 12.25 234 GLN E O 1
ATOM 7529 N N . LEU C 1 177 ? 10.476 -190.702 26.578 1.00 12.86 235 LEU E N 1
ATOM 7530 C CA . LEU C 1 177 ? 10.630 -190.380 27.993 1.00 14.91 235 LEU E CA 1
ATOM 7531 C C . LEU C 1 177 ? 11.706 -189.322 28.209 1.00 13.97 235 LEU E C 1
ATOM 7532 O O . LEU C 1 177 ? 12.821 -189.445 27.703 1.00 15.12 235 LEU E O 1
ATOM 7537 N N . MET C 1 178 ? 11.363 -188.281 28.963 1.00 15.28 236 MET E N 1
ATOM 7538 C CA . MET C 1 178 ? 12.359 -187.336 29.456 1.00 18.10 236 MET E CA 1
ATOM 7539 C C . MET C 1 178 ? 12.022 -186.956 30.893 1.00 15.57 236 MET E C 1
ATOM 7540 O O . MET C 1 178 ? 10.877 -186.632 31.214 1.00 17.43 236 MET E O 1
ATOM 7545 N N . GLU C 1 179 ? 13.032 -187.010 31.754 1.00 18.05 237 GLU E N 1
ATOM 7546 C CA . GLU C 1 179 ? 12.851 -186.766 33.176 1.00 23.10 237 GLU E CA 1
ATOM 7547 C C . GLU C 1 179 ? 14.113 -186.136 33.746 1.00 19.24 237 GLU E C 1
ATOM 7548 O O . GLU C 1 179 ? 15.181 -186.223 33.141 1.00 24.28 237 GLU E O 1
ATOM 7554 N N . GLY C 1 180 ? 13.981 -185.500 34.906 1.00 30.90 238 GLY E N 1
ATOM 7555 C CA . GLY C 1 180 ? 15.111 -184.882 35.576 1.00 31.59 238 GLY E CA 1
ATOM 7556 C C . GLY C 1 180 ? 15.136 -183.379 35.388 1.00 32.94 238 GLY E C 1
ATOM 7557 O O . GLY C 1 180 ? 15.072 -182.881 34.264 1.00 23.26 238 GLY E O 1
ATOM 7558 N N . LYS C 1 181 ? 15.245 -182.657 36.499 1.00 24.07 239 LYS E N 1
ATOM 7559 C CA . LYS C 1 181 ? 15.209 -181.199 36.479 1.00 28.67 239 LYS E CA 1
ATOM 7560 C C . LYS C 1 181 ? 16.380 -180.605 35.702 1.00 26.79 239 LYS E C 1
ATOM 7561 O O . LYS C 1 181 ? 16.377 -179.421 35.380 1.00 33.24 239 LYS E O 1
ATOM 7567 N N . LYS C 1 182 ? 17.384 -181.423 35.409 1.00 25.36 240 LYS E N 1
ATOM 7568 C CA . LYS C 1 182 ? 18.527 -180.962 34.634 1.00 27.25 240 LYS E CA 1
ATOM 7569 C C . LYS C 1 182 ? 18.198 -180.915 33.141 1.00 30.35 240 LYS E C 1
ATOM 7570 O O . LYS C 1 182 ? 18.866 -180.218 32.374 1.00 28.20 240 LYS E O 1
ATOM 7576 N N . TYR C 1 183 ? 17.157 -181.640 32.739 1.00 19.25 241 TYR E N 1
ATOM 7577 C CA . TYR C 1 183 ? 16.835 -181.807 31.323 1.00 21.77 241 TYR E CA 1
ATOM 7578 C C . TYR C 1 183 ? 15.478 -181.225 30.933 1.00 19.20 241 TYR E C 1
ATOM 7579 O O . TYR C 1 183 ? 15.299 -180.768 29.805 1.00 20.10 241 TYR E O 1
ATOM 7588 N N . CYS C 1 184 ? 14.522 -181.245 31.854 1.00 21.98 242 CYS E N 1
ATOM 7589 C CA . CYS C 1 184 ? 13.167 -180.821 31.526 1.00 23.85 242 CYS E CA 1
ATOM 7590 C C . CYS C 1 184 ? 12.404 -180.334 32.748 1.00 18.69 242 CYS E C 1
ATOM 7591 O O . CYS C 1 184 ? 12.821 -180.558 33.885 1.00 18.52 242 CYS E O 1
ATOM 7594 N N . SER C 1 185 ? 11.277 -179.673 32.493 1.00 16.88 243 SER E N 1
ATOM 7595 C CA . SER C 1 185 ? 10.459 -179.081 33.542 1.00 16.56 243 SER E CA 1
ATOM 7596 C C . SER C 1 185 ? 9.137 -179.817 33.719 1.00 14.89 243 SER E C 1
ATOM 7597 O O . SER C 1 185 ? 8.569 -180.335 32.759 1.00 15.41 243 SER E O 1
ATOM 7600 N N . VAL C 1 186 ? 8.659 -179.843 34.959 1.00 17.90 244 VAL E N 1
ATOM 7601 C CA . VAL C 1 186 ? 7.354 -180.398 35.295 1.00 16.58 244 VAL E CA 1
ATOM 7602 C C . VAL C 1 186 ? 6.386 -179.259 35.580 1.00 18.16 244 VAL E C 1
ATOM 7603 O O . VAL C 1 186 ? 6.549 -178.530 36.557 1.00 19.54 244 VAL E O 1
ATOM 7607 N N . LYS C 1 187 ? 5.383 -179.114 34.720 1.00 21.72 245 LYS E N 1
ATOM 7608 C CA . LYS C 1 187 ? 4.396 -178.044 34.840 1.00 22.48 245 LYS E CA 1
ATOM 7609 C C . LYS C 1 187 ? 5.052 -176.673 35.028 1.00 27.19 245 LYS E C 1
ATOM 7610 O O . LYS C 1 187 ? 4.587 -175.855 35.823 1.00 25.79 245 LYS E O 1
ATOM 7616 N N . GLY C 1 188 ? 6.141 -176.437 34.299 1.00 21.93 246 GLY E N 1
ATOM 7617 C CA . GLY C 1 188 ? 6.791 -175.137 34.279 1.00 22.64 246 GLY E CA 1
ATOM 7618 C C . GLY C 1 188 ? 7.965 -174.965 35.231 1.00 23.74 246 GLY E C 1
ATOM 7619 O O . GLY C 1 188 ? 8.631 -173.930 35.190 1.00 25.91 246 GLY E O 1
ATOM 7620 N N . GLU C 1 189 ? 8.223 -175.962 36.078 1.00 24.33 247 GLU E N 1
ATOM 7621 C CA . GLU C 1 189 ? 9.321 -175.898 37.043 1.00 25.29 247 GLU E CA 1
ATOM 7622 C C . GLU C 1 189 ? 10.458 -176.844 36.658 1.00 26.43 247 GLU E C 1
ATOM 7623 O O . GLU C 1 189 ? 10.250 -178.053 36.567 1.00 24.21 247 GLU E O 1
ATOM 7629 N N . PRO C 1 190 ? 11.675 -176.307 36.446 1.00 25.93 248 PRO E N 1
ATOM 7630 C CA . PRO C 1 190 ? 12.137 -174.913 36.485 1.00 31.50 248 PRO E CA 1
ATOM 7631 C C . PRO C 1 190 ? 11.803 -174.168 35.193 1.00 33.96 248 PRO E C 1
ATOM 7632 O O . PRO C 1 190 ? 11.798 -174.783 34.127 1.00 32.87 248 PRO E O 1
ATOM 7636 N N . PRO C 1 191 ? 11.537 -172.856 35.282 1.00 36.69 249 PRO E N 1
ATOM 7637 C CA . PRO C 1 191 ? 11.047 -172.091 34.128 1.00 31.76 249 PRO E CA 1
ATOM 7638 C C . PRO C 1 191 ? 12.106 -171.818 33.058 1.00 24.78 249 PRO E C 1
ATOM 7639 O O . PRO C 1 191 ? 11.764 -171.337 31.979 1.00 28.87 249 PRO E O 1
ATOM 7643 N N . ASP C 1 192 ? 13.365 -172.130 33.351 1.00 26.49 250 ASP E N 1
ATOM 7644 C CA . ASP C 1 192 ? 14.466 -171.824 32.439 1.00 30.04 250 ASP E CA 1
ATOM 7645 C C . ASP C 1 192 ? 14.602 -172.836 31.298 1.00 31.14 250 ASP E C 1
ATOM 7646 O O . ASP C 1 192 ? 15.325 -172.590 30.332 1.00 26.55 250 ASP E O 1
ATOM 7651 N N . LEU C 1 193 ? 13.912 -173.967 31.408 1.00 26.05 251 LEU E N 1
ATOM 7652 C CA . LEU C 1 193 ? 14.144 -175.087 30.499 1.00 24.13 251 LEU E CA 1
ATOM 7653 C C . LEU C 1 193 ? 13.225 -175.105 29.284 1.00 17.62 251 LEU E C 1
ATOM 7654 O O . LEU C 1 193 ? 12.045 -174.763 29.360 1.00 20.66 251 LEU E O 1
ATOM 7659 N N . THR C 1 194 ? 13.794 -175.530 28.165 1.00 16.97 252 THR E N 1
ATOM 7660 C CA . THR C 1 194 ? 13.076 -175.634 26.907 1.00 22.82 252 THR E CA 1
ATOM 7661 C C . THR C 1 194 ? 12.055 -176.767 26.933 1.00 24.87 252 THR E C 1
ATOM 7662 O O . THR C 1 194 ? 10.887 -176.576 26.588 1.00 20.18 252 THR E O 1
ATOM 7666 N N . TRP C 1 195 ? 12.506 -177.947 27.343 1.00 19.26 253 TRP E N 1
ATOM 7667 C CA . TRP C 1 195 ? 11.671 -179.140 27.288 1.00 16.01 253 TRP E CA 1
ATOM 7668 C C . TRP C 1 195 ? 10.820 -179.335 28.534 1.00 13.93 253 TRP E C 1
ATOM 7669 O O . TRP C 1 195 ? 11.277 -179.158 29.661 1.00 15.73 253 TRP E O 1
ATOM 7680 N N . TYR C 1 196 ? 9.561 -179.677 28.300 1.00 12.00 254 TYR E N 1
ATOM 7681 C CA . TYR C 1 196 ? 8.696 -180.229 29.331 1.00 15.96 254 TYR E CA 1
ATOM 7682 C C . TYR C 1 196 ? 9.037 -181.704 29.482 1.00 18.42 254 TYR E C 1
ATOM 7683 O O . TYR C 1 196 ? 9.499 -182.337 28.530 1.00 17.68 254 TYR E O 1
ATOM 7692 N N . CYS C 1 197 ? 8.815 -182.250 30.670 1.00 14.51 255 CYS E N 1
ATOM 7693 C CA . CYS C 1 197 ? 9.010 -183.675 30.899 1.00 18.74 255 CYS E CA 1
ATOM 7694 C C . CYS C 1 197 ? 7.838 -184.466 30.341 1.00 19.76 255 CYS E C 1
ATOM 7695 O O . CYS C 1 197 ? 6.732 -183.947 30.197 1.00 13.89 255 CYS E O 1
ATOM 7698 N N . PHE C 1 198 ? 8.088 -185.727 30.015 1.00 12.28 256 PHE E N 1
ATOM 7699 C CA . PHE C 1 198 ? 7.030 -186.592 29.522 1.00 13.24 256 PHE E CA 1
ATOM 7700 C C . PHE C 1 198 ? 7.397 -188.053 29.696 1.00 13.99 256 PHE E C 1
ATOM 7701 O O . PHE C 1 198 ? 8.568 -188.390 29.892 1.00 13.93 256 PHE E O 1
ATOM 7709 N N . LYS C 1 199 ? 6.395 -188.923 29.637 1.00 15.00 257 LYS E N 1
ATOM 7710 C CA . LYS C 1 199 ? 6.667 -190.356 29.727 1.00 16.42 257 LYS E CA 1
ATOM 7711 C C . LYS C 1 199 ? 5.533 -191.198 29.156 1.00 13.60 257 LYS E C 1
ATOM 7712 O O . LYS C 1 199 ? 4.402 -190.727 29.040 1.00 15.28 257 LYS E O 1
ATOM 7718 N N . PRO C 1 200 ? 5.832 -192.458 28.802 1.00 13.79 258 PRO E N 1
ATOM 7719 C CA . PRO C 1 200 ? 4.777 -193.324 28.273 1.00 11.94 258 PRO E CA 1
ATOM 7720 C C . PRO C 1 200 ? 3.789 -193.729 29.355 1.00 15.21 258 PRO E C 1
ATOM 7721 O O . PRO C 1 200 ? 4.192 -193.959 30.493 1.00 18.71 258 PRO E O 1
ATOM 7725 N N . ARG C 1 201 ? 2.525 -193.846 29.020 1.00 17.54 259 ARG E N 1
ATOM 7726 C CA . ARG C 1 201 ? 1.514 -194.290 29.956 1.00 16.54 259 ARG E CA 1
ATOM 7727 C C . ARG C 1 201 ? 0.452 -195.115 29.260 1.00 19.11 259 ARG E C 1
ATOM 7728 O O . ARG C 1 201 ? 0.266 -195.008 28.071 1.00 16.62 259 ARG E O 1
ATOM 7736 N N . LYS C 1 202 ? -0.238 -195.922 30.056 1.00 13.65 260 LYS E N 1
ATOM 7737 C CA . LYS C 1 202 ? -1.417 -196.670 29.695 1.00 15.76 260 LYS E CA 1
ATOM 7738 C C . LYS C 1 202 ? -2.358 -196.275 30.829 1.00 15.66 260 LYS E C 1
ATOM 7739 O O . LYS C 1 202 ? -1.923 -196.106 31.939 1.00 21.12 260 LYS E O 1
ATOM 7745 N N . SER C 1 203 ? -3.633 -196.109 30.535 1.00 22.06 261 SER E N 1
ATOM 7746 C CA . SER C 1 203 ? -4.610 -195.655 31.518 1.00 20.49 261 SER E CA 1
ATOM 7747 C C . SER C 1 203 ? -5.774 -196.629 31.643 1.00 25.94 261 SER E C 1
ATOM 7748 O O . SER C 1 203 ? -6.196 -197.234 30.660 1.00 22.12 261 SER E O 1
ATOM 7751 N N . VAL C 1 204 ? -6.299 -196.771 32.855 1.00 24.20 262 VAL E N 1
ATOM 7752 C CA . VAL C 1 204 ? -7.391 -197.704 33.096 1.00 27.87 262 VAL E CA 1
ATOM 7753 C C . VAL C 1 204 ? -8.676 -197.270 32.388 1.00 31.13 262 VAL E C 1
ATOM 7754 O O . VAL C 1 204 ? -9.553 -198.097 32.137 1.00 40.08 262 VAL E O 1
ATOM 7758 N N . THR C 1 205 ? -8.777 -195.981 32.059 1.00 29.74 263 THR E N 1
ATOM 7759 C CA . THR C 1 205 ? -9.974 -195.439 31.410 1.00 42.45 263 THR E CA 1
ATOM 7760 C C . THR C 1 205 ? -9.700 -194.717 30.083 1.00 33.59 263 THR E C 1
ATOM 7761 O O . THR C 1 205 ? -10.511 -194.795 29.160 1.00 35.79 263 THR E O 1
ATOM 7765 N N . GLU C 1 206 ? -8.570 -194.021 29.988 1.00 32.33 264 GLU E N 1
ATOM 7766 C CA . GLU C 1 206 ? -8.310 -193.134 28.851 1.00 32.64 264 GLU E CA 1
ATOM 7767 C C . GLU C 1 206 ? -7.458 -193.769 27.753 1.00 29.69 264 GLU E C 1
ATOM 7768 O O . GLU C 1 206 ? -6.591 -194.602 28.020 1.00 23.31 264 GLU E O 1
ATOM 7774 N N . ASN C 1 207 ? -7.730 -193.360 26.517 1.00 25.12 265 ASN E N 1
ATOM 7775 C CA . ASN C 1 207 ? -6.851 -193.614 25.375 1.00 22.18 265 ASN E CA 1
ATOM 7776 C C . ASN C 1 207 ? -6.619 -195.085 25.037 1.00 19.97 265 ASN E C 1
ATOM 7777 O O . ASN C 1 207 ? -5.546 -195.453 24.560 1.00 22.28 265 ASN E O 1
ATOM 7782 N N . HIS C 1 208 ? -7.624 -195.924 25.260 1.00 21.69 266 HIS E N 1
ATOM 7783 C CA . HIS C 1 208 ? -7.524 -197.329 24.874 1.00 30.51 266 HIS E CA 1
ATOM 7784 C C . HIS C 1 208 ? -7.539 -197.473 23.356 1.00 30.44 266 HIS E C 1
ATOM 7785 O O . HIS C 1 208 ? -7.008 -198.435 22.803 1.00 31.01 266 HIS E O 1
ATOM 7792 N N . HIS C 1 209 ? -8.146 -196.493 22.696 1.00 25.23 267 HIS E N 1
ATOM 7793 C CA A HIS C 1 209 ? -8.335 -196.482 21.250 0.47 28.08 267 HIS E CA 1
ATOM 7794 C CA B HIS C 1 209 ? -8.309 -196.557 21.248 0.53 28.05 267 HIS E CA 1
ATOM 7795 C C . HIS C 1 209 ? -7.098 -195.998 20.500 1.00 24.66 267 HIS E C 1
ATOM 7796 O O . HIS C 1 209 ? -7.076 -195.988 19.270 1.00 27.03 267 HIS E O 1
ATOM 7809 N N . LEU C 1 210 ? -6.080 -195.564 21.242 1.00 17.10 268 LEU E N 1
ATOM 7810 C CA . LEU C 1 210 ? -4.826 -195.123 20.635 1.00 16.65 268 LEU E CA 1
ATOM 7811 C C . LEU C 1 210 ? -3.852 -196.289 20.548 1.00 20.93 268 LEU E C 1
ATOM 7812 O O . LEU C 1 210 ? -3.686 -197.038 21.515 1.00 20.18 268 LEU E O 1
ATOM 7817 N N . ILE C 1 211 ? -3.221 -196.445 19.387 1.00 15.84 269 ILE E N 1
ATOM 7818 C CA . ILE C 1 211 ? -2.227 -197.496 19.186 1.00 16.25 269 ILE E CA 1
ATOM 7819 C C . ILE C 1 211 ? -0.897 -196.916 18.710 1.00 16.73 269 ILE E C 1
ATOM 7820 O O . ILE C 1 211 ? -0.804 -196.363 17.614 1.00 19.72 269 ILE E O 1
ATOM 7825 N N . TYR C 1 212 ? 0.126 -197.064 19.546 1.00 14.67 270 TYR E N 1
ATOM 7826 C CA . TYR C 1 212 ? 1.464 -196.550 19.269 1.00 15.01 270 TYR E CA 1
ATOM 7827 C C . TYR C 1 212 ? 2.327 -197.629 18.622 1.00 20.30 270 TYR E C 1
ATOM 7828 O O . TYR C 1 212 ? 2.304 -198.781 19.051 1.00 23.69 270 TYR E O 1
ATOM 7837 N N . GLY C 1 213 ? 3.083 -197.266 17.591 1.00 16.08 271 GLY E N 1
ATOM 7838 C CA . GLY C 1 213 ? 4.001 -198.217 16.989 1.00 17.94 271 GLY E CA 1
ATOM 7839 C C . GLY C 1 213 ? 5.151 -197.575 16.243 1.00 22.79 271 GLY E C 1
ATOM 7840 O O . GLY C 1 213 ? 5.054 -196.436 15.806 1.00 18.79 271 GLY E O 1
ATOM 7841 N N . SER C 1 214 ? 6.254 -198.303 16.103 1.00 17.06 272 SER E N 1
ATOM 7842 C CA . SER C 1 214 ? 7.337 -197.850 15.245 1.00 18.87 272 SER E CA 1
ATOM 7843 C C . SER C 1 214 ? 6.879 -197.957 13.797 1.00 18.07 272 SER E C 1
ATOM 7844 O O . SER C 1 214 ? 5.877 -198.601 13.511 1.00 16.87 272 SER E O 1
ATOM 7847 N N . ALA C 1 215 ? 7.605 -197.331 12.883 1.00 13.92 273 ALA E N 1
ATOM 7848 C CA . ALA C 1 215 ? 7.243 -197.406 11.472 1.00 24.64 273 ALA E CA 1
ATOM 7849 C C . ALA C 1 215 ? 7.308 -198.848 10.972 1.00 27.66 273 ALA E C 1
ATOM 7850 O O . ALA C 1 215 ? 6.583 -199.239 10.054 1.00 23.54 273 ALA E O 1
ATOM 7852 N N . TYR C 1 216 ? 8.162 -199.645 11.602 1.00 17.56 274 TYR E N 1
ATOM 7853 C CA . TYR C 1 216 ? 8.510 -200.952 11.069 1.00 25.93 274 TYR E CA 1
ATOM 7854 C C . TYR C 1 216 ? 7.470 -202.044 11.321 1.00 18.76 274 TYR E C 1
ATOM 7855 O O . TYR C 1 216 ? 7.654 -203.171 10.867 1.00 27.77 274 TYR E O 1
ATOM 7864 N N . VAL C 1 217 ? 6.374 -201.727 12.009 1.00 17.12 275 VAL E N 1
ATOM 7865 C CA . VAL C 1 217 ? 5.260 -202.673 12.054 1.00 24.24 275 VAL E CA 1
ATOM 7866 C C . VAL C 1 217 ? 4.552 -202.552 10.702 1.00 27.93 275 VAL E C 1
ATOM 7867 O O . VAL C 1 217 ? 3.751 -203.411 10.333 1.00 23.69 275 VAL E O 1
ATOM 7871 N N . GLY C 1 218 ? 4.895 -201.510 9.941 1.00 28.50 276 GLY E N 1
ATOM 7872 C CA . GLY C 1 218 ? 4.352 -201.327 8.607 1.00 23.02 276 GLY E CA 1
ATOM 7873 C C . GLY C 1 218 ? 5.175 -201.987 7.512 1.00 25.82 276 GLY E C 1
ATOM 7874 O O . GLY C 1 218 ? 4.773 -201.990 6.351 1.00 23.52 276 GLY E O 1
ATOM 7875 N N . GLU C 1 219 ? 6.330 -202.539 7.872 1.00 23.90 277 GLU E N 1
ATOM 7876 C CA . GLU C 1 219 ? 7.199 -203.190 6.894 1.00 33.67 277 GLU E CA 1
ATOM 7877 C C . GLU C 1 219 ? 6.494 -204.397 6.275 1.00 35.92 277 GLU E C 1
ATOM 7878 O O . GLU C 1 219 ? 6.482 -204.564 5.056 1.00 34.90 277 GLU E O 1
ATOM 7884 N N . ASN C 1 220 ? 5.917 -205.233 7.134 1.00 37.00 278 ASN E N 1
ATOM 7885 C CA . ASN C 1 220 ? 5.012 -206.300 6.718 1.00 32.52 278 ASN E CA 1
ATOM 7886 C C . ASN C 1 220 ? 3.682 -206.105 7.437 1.00 28.06 278 ASN E C 1
ATOM 7887 O O . ASN C 1 220 ? 3.432 -206.730 8.468 1.00 31.52 278 ASN E O 1
ATOM 7892 N N . PRO C 1 221 ? 2.822 -205.230 6.889 1.00 31.06 279 PRO E N 1
ATOM 7893 C CA . PRO C 1 221 ? 1.687 -204.658 7.624 1.00 23.40 279 PRO E CA 1
ATOM 7894 C C . PRO C 1 221 ? 0.563 -205.629 7.984 1.00 32.59 279 PRO E C 1
ATOM 7895 O O . PRO C 1 221 ? -0.390 -205.209 8.644 1.00 28.16 279 PRO E O 1
ATOM 7899 N N . ASP C 1 222 ? 0.666 -206.889 7.571 1.00 29.29 280 ASP E N 1
ATOM 7900 C CA . ASP C 1 222 ? -0.347 -207.885 7.913 1.00 27.84 280 ASP E CA 1
ATOM 7901 C C . ASP C 1 222 ? 0.151 -208.835 9.002 1.00 26.90 280 ASP E C 1
ATOM 7902 O O . ASP C 1 222 ? -0.640 -209.537 9.634 1.00 28.75 280 ASP E O 1
ATOM 7907 N N . ALA C 1 223 ? 1.462 -208.845 9.221 1.00 28.67 281 ALA E N 1
ATOM 7908 C CA . ALA C 1 223 ? 2.084 -209.766 10.169 1.00 35.82 281 ALA E CA 1
ATOM 7909 C C . ALA C 1 223 ? 1.478 -209.689 11.573 1.00 37.58 281 ALA E C 1
ATOM 7910 O O . ALA C 1 223 ? 1.123 -210.718 12.158 1.00 36.12 281 ALA E O 1
ATOM 7912 N N . PHE C 1 224 ? 1.347 -208.471 12.098 1.00 26.03 282 PHE E N 1
ATOM 7913 C CA . PHE C 1 224 ? 0.955 -208.261 13.492 1.00 25.06 282 PHE E CA 1
ATOM 7914 C C . PHE C 1 224 ? -0.323 -209.010 13.857 1.00 29.47 282 PHE E C 1
ATOM 7915 O O . PHE C 1 224 ? -0.544 -209.339 15.022 1.00 23.88 282 PHE E O 1
ATOM 7923 N N . ILE C 1 225 ? -1.162 -209.268 12.859 1.00 26.89 283 ILE E N 1
ATOM 7924 C CA . ILE C 1 225 ? -2.416 -209.979 13.077 1.00 33.51 283 ILE E CA 1
ATOM 7925 C C . ILE C 1 225 ? -2.182 -211.330 13.741 1.00 35.21 283 ILE E C 1
ATOM 7926 O O . ILE C 1 225 ? -2.963 -211.747 14.598 1.00 41.65 283 ILE E O 1
ATOM 7931 N N . SER C 1 226 ? -1.100 -212.002 13.353 1.00 29.18 284 SER E N 1
ATOM 7932 C CA . SER C 1 226 ? -0.842 -213.362 13.817 1.00 42.54 284 SER E CA 1
ATOM 7933 C C . SER C 1 226 ? 0.370 -213.446 14.741 1.00 37.45 284 SER E C 1
ATOM 7934 O O . SER C 1 226 ? 0.470 -214.360 15.558 1.00 43.33 284 SER E O 1
ATOM 7937 N N . LYS C 1 227 ? 1.279 -212.484 14.612 1.00 31.24 285 LYS E N 1
ATOM 7938 C CA . LYS C 1 227 ? 2.565 -212.540 15.299 1.00 27.47 285 LYS E CA 1
ATOM 7939 C C . LYS C 1 227 ? 2.652 -211.645 16.536 1.00 34.31 285 LYS E C 1
ATOM 7940 O O . LYS C 1 227 ? 3.721 -211.532 17.137 1.00 36.12 285 LYS E O 1
ATOM 7946 N N . CYS C 1 228 ? 1.542 -211.021 16.924 1.00 27.36 286 CYS E N 1
ATOM 7947 C CA . CYS C 1 228 ? 1.544 -210.105 18.067 1.00 30.73 286 CYS E CA 1
ATOM 7948 C C . CYS C 1 228 ? 0.370 -210.363 19.010 1.00 30.67 286 CYS E C 1
ATOM 7949 O O . CYS C 1 228 ? -0.720 -210.715 18.562 1.00 30.68 286 CYS E O 1
ATOM 7952 N N . PRO C 1 229 ? 0.587 -210.175 20.325 1.00 27.86 287 PRO E N 1
ATOM 7953 C CA . PRO C 1 229 ? -0.446 -210.428 21.333 1.00 23.41 287 PRO E CA 1
ATOM 7954 C C . PRO C 1 229 ? -1.385 -209.235 21.489 1.00 32.56 287 PRO E C 1
ATOM 7955 O O . PRO C 1 229 ? -1.385 -208.567 22.525 1.00 25.31 287 PRO E O 1
ATOM 7959 N N . ASN C 1 230 ? -2.186 -208.984 20.460 1.00 28.09 288 ASN E N 1
ATOM 7960 C CA . ASN C 1 230 ? -2.966 -207.757 20.369 1.00 27.58 288 ASN E CA 1
ATOM 7961 C C . ASN C 1 230 ? -4.044 -207.635 21.440 1.00 27.21 288 ASN E C 1
ATOM 7962 O O . ASN C 1 230 ? -4.286 -206.547 21.962 1.00 32.69 288 ASN E O 1
ATOM 7967 N N . GLN C 1 231 ? -4.686 -208.753 21.765 1.00 23.07 289 GLN E N 1
ATOM 7968 C CA . GLN C 1 231 ? -5.779 -208.757 22.728 1.00 21.20 289 GLN E CA 1
ATOM 7969 C C . GLN C 1 231 ? -5.396 -209.436 24.038 1.00 23.54 289 GLN E C 1
ATOM 7970 O O . GLN C 1 231 ? -4.489 -210.265 24.082 1.00 24.36 289 GLN E O 1
ATOM 7976 N N . ALA C 1 232 ? -6.094 -209.065 25.105 1.00 22.50 290 ALA E N 1
ATOM 7977 C CA . ALA C 1 232 ? -5.974 -209.756 26.381 1.00 24.00 290 ALA E CA 1
ATOM 7978 C C . ALA C 1 232 ? -6.579 -211.151 26.263 1.00 32.61 290 ALA E C 1
ATOM 7979 O O . ALA C 1 232 ? -7.459 -211.378 25.434 1.00 28.45 290 ALA E O 1
ATOM 7981 N N . LEU C 1 233 ? -6.111 -212.077 27.097 1.00 32.42 291 LEU E N 1
ATOM 7982 C CA . LEU C 1 233 ? -6.566 -213.465 27.049 1.00 23.97 291 LEU E CA 1
ATOM 7983 C C . LEU C 1 233 ? -7.424 -213.815 28.260 1.00 28.46 291 LEU E C 1
ATOM 7984 O O . LEU C 1 233 ? -6.919 -213.961 29.374 1.00 27.82 291 LEU E O 1
ATOM 7989 N N . ARG C 1 234 ? -8.726 -213.952 28.031 1.00 20.75 292 ARG E N 1
ATOM 7990 C CA . ARG C 1 234 ? -9.675 -214.222 29.105 1.00 34.36 292 ARG E CA 1
ATOM 7991 C C . ARG C 1 234 ? -9.667 -215.689 29.515 1.00 35.80 292 ARG E C 1
ATOM 7992 O O . ARG C 1 234 ? -9.594 -216.578 28.669 1.00 33.35 292 ARG E O 1
ATOM 8000 N N . GLY C 1 235 ? -9.748 -215.931 30.820 1.00 33.37 293 GLY E N 1
ATOM 8001 C CA . GLY C 1 235 ? -9.951 -217.272 31.339 1.00 34.04 293 GLY E CA 1
ATOM 8002 C C . GLY C 1 235 ? -8.702 -218.126 31.448 1.00 39.15 293 GLY E C 1
ATOM 8003 O O . GLY C 1 235 ? -8.799 -219.327 31.691 1.00 35.24 293 GLY E O 1
ATOM 8004 N N . TYR C 1 236 ? -7.532 -217.518 31.273 1.00 35.24 294 TYR E N 1
ATOM 8005 C CA . TYR C 1 236 ? -6.277 -218.258 31.352 1.00 21.19 294 TYR E CA 1
ATOM 8006 C C . TYR C 1 236 ? -5.173 -217.461 32.034 1.00 35.09 294 TYR E C 1
ATOM 8007 O O . TYR C 1 236 ? -5.101 -216.236 31.914 1.00 32.76 294 TYR E O 1
ATOM 8016 N N . ARG C 1 237 ? -4.323 -218.184 32.755 1.00 31.64 295 ARG E N 1
ATOM 8017 C CA . ARG C 1 237 ? -3.095 -217.643 33.316 1.00 26.93 295 ARG E CA 1
ATOM 8018 C C . ARG C 1 237 ? -1.914 -218.068 32.460 1.00 28.96 295 ARG E C 1
ATOM 8019 O O . ARG C 1 237 ? -1.802 -219.244 32.098 1.00 27.92 295 ARG E O 1
ATOM 8027 N N . PHE C 1 238 ? -1.038 -217.118 32.143 1.00 22.61 296 PHE E N 1
ATOM 8028 C CA . PHE C 1 238 ? 0.230 -217.427 31.498 1.00 21.47 296 PHE E CA 1
ATOM 8029 C C . PHE C 1 238 ? 1.018 -218.408 32.355 1.00 26.13 296 PHE E C 1
ATOM 8030 O O . PHE C 1 238 ? 1.024 -218.299 33.582 1.00 24.02 296 PHE E O 1
ATOM 8038 N N . GLY C 1 239 ? 1.681 -219.363 31.710 1.00 31.71 297 GLY E N 1
ATOM 8039 C CA . GLY C 1 239 ? 2.507 -220.311 32.430 1.00 27.25 297 GLY E CA 1
ATOM 8040 C C . GLY C 1 239 ? 3.682 -220.856 31.646 1.00 31.26 297 GLY E C 1
ATOM 8041 O O . GLY C 1 239 ? 3.727 -220.774 30.414 1.00 37.51 297 GLY E O 1
ATOM 8042 N N . VAL C 1 240 ? 4.634 -221.421 32.384 1.00 26.56 298 VAL E N 1
ATOM 8043 C CA . VAL C 1 240 ? 5.805 -222.060 31.796 1.00 32.76 298 VAL E CA 1
ATOM 8044 C C . VAL C 1 240 ? 5.713 -223.572 31.984 1.00 41.12 298 VAL E C 1
ATOM 8045 O O . VAL C 1 240 ? 5.256 -224.054 33.023 1.00 36.38 298 VAL E O 1
ATOM 8049 N N . TRP C 1 241 ? 6.138 -224.316 30.969 1.00 44.55 299 TRP E N 1
ATOM 8050 C CA . TRP C 1 241 ? 6.064 -225.770 31.001 1.00 41.02 299 TRP E CA 1
ATOM 8051 C C . TRP C 1 241 ? 7.308 -226.365 31.645 1.00 33.93 299 TRP E C 1
ATOM 8052 O O . TRP C 1 241 ? 8.403 -226.297 31.084 1.00 38.00 299 TRP E O 1
ATOM 8063 N N . LYS C 1 242 ? 7.129 -226.948 32.825 1.00 37.75 300 LYS E N 1
ATOM 8064 C CA . LYS C 1 242 ? 8.235 -227.549 33.559 1.00 51.40 300 LYS E CA 1
ATOM 8065 C C . LYS C 1 242 ? 7.824 -228.870 34.202 1.00 41.12 300 LYS E C 1
ATOM 8066 O O . LYS C 1 242 ? 6.674 -229.043 34.619 1.00 36.64 300 LYS E O 1
ATOM 8072 N N . LYS C 1 243 ? 8.785 -229.792 34.250 1.00 58.22 301 LYS E N 1
ATOM 8073 C CA . LYS C 1 243 ? 8.602 -231.136 34.799 1.00 45.10 301 LYS E CA 1
ATOM 8074 C C . LYS C 1 243 ? 7.243 -231.734 34.441 1.00 40.62 301 LYS E C 1
ATOM 8075 O O . LYS C 1 243 ? 6.517 -232.234 35.299 1.00 40.78 301 LYS E O 1
ATOM 8081 N N . GLY C 1 244 ? 6.908 -231.660 33.158 1.00 39.80 302 GLY E N 1
ATOM 8082 C CA . GLY C 1 244 ? 5.731 -232.324 32.635 1.00 35.07 302 GLY E CA 1
ATOM 8083 C C . GLY C 1 244 ? 4.413 -231.638 32.929 1.00 44.26 302 GLY E C 1
ATOM 8084 O O . GLY C 1 244 ? 3.354 -232.231 32.715 1.00 41.28 302 GLY E O 1
ATOM 8085 N N . ARG C 1 245 ? 4.453 -230.402 33.420 1.00 37.90 303 ARG E N 1
ATOM 8086 C CA . ARG C 1 245 ? 3.210 -229.670 33.634 1.00 46.22 303 ARG E CA 1
ATOM 8087 C C . ARG C 1 245 ? 3.383 -228.161 33.506 1.00 33.08 303 ARG E C 1
ATOM 8088 O O . ARG C 1 245 ? 4.501 -227.642 33.457 1.00 35.18 303 ARG E O 1
ATOM 8096 N N . CYS C 1 246 ? 2.250 -227.470 33.446 1.00 36.81 304 CYS E N 1
ATOM 8097 C CA . CYS C 1 246 ? 2.232 -226.029 33.255 1.00 40.25 304 CYS E CA 1
ATOM 8098 C C . CYS C 1 246 ? 2.190 -225.297 34.591 1.00 28.21 304 CYS E C 1
ATOM 8099 O O . CYS C 1 246 ? 1.194 -225.366 35.313 1.00 32.36 304 CYS E O 1
ATOM 8102 N N . LEU C 1 247 ? 3.277 -224.601 34.915 1.00 30.52 305 LEU E N 1
ATOM 8103 C CA . LEU C 1 247 ? 3.328 -223.756 36.105 1.00 32.77 305 LEU E CA 1
ATOM 8104 C C . LEU C 1 247 ? 2.950 -222.325 35.744 1.00 28.80 305 LEU E C 1
ATOM 8105 O O . LEU C 1 247 ? 3.669 -221.664 34.991 1.00 25.51 305 LEU E O 1
ATOM 8110 N N . ASP C 1 248 ? 1.830 -221.844 36.274 1.00 31.33 306 ASP E N 1
ATOM 8111 C CA . ASP C 1 248 ? 1.469 -220.447 36.084 1.00 31.99 306 ASP E CA 1
ATOM 8112 C C . ASP C 1 248 ? 2.416 -219.607 36.933 1.00 35.37 306 ASP E C 1
ATOM 8113 O O . ASP C 1 248 ? 3.040 -220.122 37.862 1.00 32.72 306 ASP E O 1
ATOM 8118 N N . TYR C 1 249 ? 2.523 -218.322 36.612 1.00 26.45 307 TYR E N 1
ATOM 8119 C CA . TYR C 1 249 ? 3.545 -217.456 37.197 1.00 29.97 307 TYR E CA 1
ATOM 8120 C C . TYR C 1 249 ? 3.571 -217.435 38.728 1.00 22.55 307 TYR E C 1
ATOM 8121 O O . TYR C 1 249 ? 4.624 -217.209 39.323 1.00 23.26 307 TYR E O 1
ATOM 8130 N N . THR C 1 250 ? 2.429 -217.659 39.371 1.00 19.57 308 THR E N 1
ATOM 8131 C CA . THR C 1 250 ? 2.382 -217.605 40.830 1.00 29.67 308 THR E CA 1
ATOM 8132 C C . THR C 1 250 ? 3.192 -218.733 41.466 1.00 28.70 308 THR E C 1
ATOM 8133 O O . THR C 1 250 ? 3.560 -218.650 42.635 1.00 37.92 308 THR E O 1
ATOM 8137 N N . GLU C 1 251 ? 3.471 -219.783 40.698 1.00 28.62 309 GLU E N 1
ATOM 8138 C CA . GLU C 1 251 ? 4.273 -220.896 41.198 1.00 33.01 309 GLU E CA 1
ATOM 8139 C C . GLU C 1 251 ? 5.771 -220.614 41.096 1.00 42.49 309 GLU E C 1
ATOM 8140 O O . GLU C 1 251 ? 6.583 -221.352 41.654 1.00 40.97 309 GLU E O 1
ATOM 8146 N N . LEU C 1 252 ? 6.132 -219.547 40.388 1.00 34.58 310 LEU E N 1
ATOM 8147 C CA . LEU C 1 252 ? 7.537 -219.214 40.164 1.00 31.26 310 LEU E CA 1
ATOM 8148 C C . LEU C 1 252 ? 8.043 -218.210 41.197 1.00 37.78 310 LEU E C 1
ATOM 8149 O O . LEU C 1 252 ? 7.318 -217.305 41.611 1.00 39.90 310 LEU E O 1
ATOM 8154 N N . THR C 1 253 ? 9.298 -218.380 41.601 1.00 43.18 311 THR E N 1
ATOM 8155 C CA . THR C 1 253 ? 9.902 -217.571 42.656 1.00 45.74 311 THR E CA 1
ATOM 8156 C C . THR C 1 253 ? 10.078 -216.106 42.257 1.00 34.00 311 THR E C 1
ATOM 8157 O O . THR C 1 253 ? 9.782 -215.205 43.041 1.00 41.07 311 THR E O 1
ATOM 8161 N N . ASP C 1 254 ? 10.563 -215.876 41.040 1.00 36.58 312 ASP E N 1
ATOM 8162 C CA . ASP C 1 254 ? 10.911 -214.529 40.594 1.00 42.37 312 ASP E CA 1
ATOM 8163 C C . ASP C 1 254 ? 9.695 -213.690 40.208 1.00 37.21 312 ASP E C 1
ATOM 8164 O O . ASP C 1 254 ? 9.820 -212.494 39.950 1.00 31.56 312 ASP E O 1
ATOM 8169 N N . THR C 1 255 ? 8.524 -214.315 40.164 1.00 29.20 313 THR E N 1
ATOM 8170 C CA . THR C 1 255 ? 7.297 -213.610 39.818 1.00 22.70 313 THR E CA 1
ATOM 8171 C C . THR C 1 255 ? 6.984 -212.520 40.840 1.00 32.23 313 THR E C 1
ATOM 8172 O O . THR C 1 255 ? 7.097 -212.740 42.046 1.00 30.84 313 THR E O 1
ATOM 8176 N N . VAL C 1 256 ? 6.589 -211.349 40.348 1.00 24.63 314 VAL E N 1
ATOM 8177 C CA . VAL C 1 256 ? 6.185 -210.246 41.215 1.00 19.88 314 VAL E CA 1
ATOM 8178 C C . VAL C 1 256 ? 4.668 -210.228 41.361 1.00 17.79 314 VAL E C 1
ATOM 8179 O O . VAL C 1 256 ? 3.941 -210.239 40.369 1.00 22.30 314 VAL E O 1
ATOM 8183 N N . ILE C 1 257 ? 4.203 -210.194 42.604 1.00 18.63 315 ILE E N 1
ATOM 8184 C CA . ILE C 1 257 ? 2.777 -210.181 42.900 1.00 19.55 315 ILE E CA 1
ATOM 8185 C C . ILE C 1 257 ? 2.408 -208.847 43.534 1.00 21.39 315 ILE E C 1
ATOM 8186 O O . ILE C 1 257 ? 3.050 -208.411 44.490 1.00 19.77 315 ILE E O 1
ATOM 8191 N N . GLU C 1 258 ? 1.385 -208.195 42.989 1.00 20.79 316 GLU E N 1
ATOM 8192 C CA . GLU C 1 258 ? 0.944 -206.906 43.518 1.00 22.75 316 GLU E CA 1
ATOM 8193 C C . GLU C 1 258 ? -0.569 -206.826 43.666 1.00 17.54 316 GLU E C 1
ATOM 8194 O O . GLU C 1 258 ? -1.316 -207.395 42.871 1.00 26.61 316 GLU E O 1
ATOM 8200 N N . ARG C 1 259 ? -1.005 -206.121 44.705 1.00 20.81 317 ARG E N 1
ATOM 8201 C CA . ARG C 1 259 ? -2.420 -205.860 44.928 1.00 29.39 317 ARG E CA 1
ATOM 8202 C C . ARG C 1 259 ? -2.971 -204.957 43.832 1.00 26.93 317 ARG E C 1
ATOM 8203 O O . ARG C 1 259 ? -2.296 -204.027 43.390 1.00 24.83 317 ARG E O 1
ATOM 8211 N N . VAL C 1 260 ? -4.194 -205.239 43.397 1.00 24.28 318 VAL E N 1
ATOM 8212 C CA . VAL C 1 260 ? -4.895 -204.375 42.453 1.00 27.63 318 VAL E CA 1
ATOM 8213 C C . VAL C 1 260 ? -6.374 -204.334 42.806 1.00 30.10 318 VAL E C 1
ATOM 8214 O O . VAL C 1 260 ? -6.916 -205.290 43.362 1.00 29.13 318 VAL E O 1
ATOM 8218 N N . GLU C 1 261 ? -7.018 -203.220 42.480 1.00 29.36 319 GLU E N 1
ATOM 8219 C CA . GLU C 1 261 ? -8.442 -203.046 42.733 1.00 31.97 319 GLU E CA 1
ATOM 8220 C C . GLU C 1 261 ? -9.265 -203.518 41.536 1.00 31.81 319 GLU E C 1
ATOM 8221 O O . GLU C 1 261 ? -10.481 -203.684 41.635 1.00 32.87 319 GLU E O 1
ATOM 8227 N N . SER C 1 262 ? -8.593 -203.733 40.408 1.00 28.58 320 SER E N 1
ATOM 8228 C CA . SER C 1 262 ? -9.261 -204.148 39.180 1.00 25.06 320 SER E CA 1
ATOM 8229 C C . SER C 1 262 ? -8.264 -204.769 38.206 1.00 20.74 320 SER E C 1
ATOM 8230 O O . SER C 1 262 ? -7.055 -204.621 38.366 1.00 24.09 320 SER E O 1
ATOM 8233 N N . LYS C 1 263 ? -8.779 -205.460 37.194 1.00 21.90 321 LYS E N 1
ATOM 8234 C CA . LYS C 1 263 ? -7.937 -206.124 36.200 1.00 24.52 321 LYS E CA 1
ATOM 8235 C C . LYS C 1 263 ? -7.233 -205.117 35.275 1.00 15.15 321 LYS E C 1
ATOM 8236 O O . LYS C 1 263 ? -6.113 -205.360 34.791 1.00 27.55 321 LYS E O 1
ATOM 8242 N N . ALA C 1 264 ? -7.888 -203.984 35.039 1.00 23.08 322 ALA E N 1
ATOM 8243 C CA . ALA C 1 264 ? -7.322 -202.922 34.210 1.00 24.22 322 ALA E CA 1
ATOM 8244 C C . ALA C 1 264 ? -6.014 -202.406 34.805 1.00 18.78 322 ALA E C 1
ATOM 8245 O O . ALA C 1 264 ? -5.062 -202.109 34.078 1.00 20.62 322 ALA E O 1
ATOM 8247 N N . GLN C 1 265 ? -5.969 -202.305 36.131 1.00 22.27 323 GLN E N 1
ATOM 8248 C CA . GLN C 1 265 ? -4.758 -201.880 36.824 1.00 22.90 323 GLN E CA 1
ATOM 8249 C C . GLN C 1 265 ? -3.621 -202.858 36.554 1.00 16.72 323 GLN E C 1
ATOM 8250 O O . GLN C 1 265 ? -2.468 -202.458 36.394 1.00 20.25 323 GLN E O 1
ATOM 8256 N N . CYS C 1 266 ? -3.949 -204.146 36.507 1.00 21.49 324 CYS E N 1
ATOM 8257 C CA . CYS C 1 266 ? -2.955 -205.162 36.185 1.00 21.70 324 CYS E CA 1
ATOM 8258 C C . CYS C 1 266 ? -2.487 -204.999 34.744 1.00 13.08 324 CYS E C 1
ATOM 8259 O O . CYS C 1 266 ? -1.280 -205.038 34.455 1.00 21.97 324 CYS E O 1
ATOM 8262 N N . TRP C 1 267 ? -3.447 -204.821 33.841 1.00 19.93 325 TRP E N 1
ATOM 8263 C CA . TRP C 1 267 ? -3.117 -204.508 32.452 1.00 20.21 325 TRP E CA 1
ATOM 8264 C C . TRP C 1 267 ? -2.145 -203.332 32.351 1.00 18.02 325 TRP E C 1
ATOM 8265 O O . TRP C 1 267 ? -1.152 -203.406 31.629 1.00 17.24 325 TRP E O 1
ATOM 8276 N N . VAL C 1 268 ? -2.423 -202.253 33.078 1.00 19.86 326 VAL E N 1
ATOM 8277 C CA . VAL C 1 268 ? -1.508 -201.111 33.116 1.00 15.87 326 VAL E CA 1
ATOM 8278 C C . VAL C 1 268 ? -0.151 -201.496 33.708 1.00 16.62 326 VAL E C 1
ATOM 8279 O O . VAL C 1 268 ? 0.902 -201.105 33.194 1.00 17.52 326 VAL E O 1
ATOM 8283 N N . LYS C 1 269 ? -0.177 -202.258 34.796 1.00 18.67 327 LYS E N 1
ATOM 8284 C CA . LYS C 1 269 ? 1.057 -202.690 35.446 1.00 20.44 327 LYS E CA 1
ATOM 8285 C C . LYS C 1 269 ? 1.946 -203.514 34.528 1.00 16.34 327 LYS E C 1
ATOM 8286 O O . LYS C 1 269 ? 3.171 -203.417 34.608 1.00 17.60 327 LYS E O 1
ATOM 8292 N N . THR C 1 270 ? 1.358 -204.341 33.669 1.00 13.50 328 THR E N 1
ATOM 8293 C CA . THR C 1 270 ? 2.197 -205.098 32.741 1.00 16.43 328 THR E CA 1
ATOM 8294 C C . THR C 1 270 ? 2.995 -204.188 31.806 1.00 23.87 328 THR E C 1
ATOM 8295 O O . THR C 1 270 ? 4.012 -204.607 31.259 1.00 20.59 328 THR E O 1
ATOM 8299 N N . PHE C 1 271 ? 2.544 -202.949 31.631 1.00 19.69 329 PHE E N 1
ATOM 8300 C CA . PHE C 1 271 ? 3.259 -201.989 30.795 1.00 14.82 329 PHE E CA 1
ATOM 8301 C C . PHE C 1 271 ? 4.129 -201.052 31.632 1.00 18.71 329 PHE E C 1
ATOM 8302 O O . PHE C 1 271 ? 5.244 -200.708 31.232 1.00 15.76 329 PHE E O 1
ATOM 8310 N N . GLU C 1 272 ? 3.630 -200.642 32.795 1.00 15.79 330 GLU E N 1
ATOM 8311 C CA . GLU C 1 272 ? 4.305 -199.597 33.564 1.00 20.43 330 GLU E CA 1
ATOM 8312 C C . GLU C 1 272 ? 5.260 -200.062 34.668 1.00 21.54 330 GLU E C 1
ATOM 8313 O O . GLU C 1 272 ? 5.944 -199.231 35.261 1.00 20.15 330 GLU E O 1
ATOM 8319 N N . ASN C 1 273 ? 5.332 -201.360 34.951 1.00 23.46 331 ASN E N 1
ATOM 8320 C CA . ASN C 1 273 ? 6.241 -201.823 36.001 1.00 18.62 331 ASN E CA 1
ATOM 8321 C C . ASN C 1 273 ? 7.692 -201.612 35.574 1.00 15.33 331 ASN E C 1
ATOM 8322 O O . ASN C 1 273 ? 7.994 -201.564 34.384 1.00 16.97 331 ASN E O 1
ATOM 8327 N N . ASP C 1 274 ? 8.586 -201.491 36.550 1.00 16.09 332 ASP E N 1
ATOM 8328 C CA . ASP C 1 274 ? 9.954 -201.047 36.287 1.00 22.52 332 ASP E CA 1
ATOM 8329 C C . ASP C 1 274 ? 10.819 -202.084 35.570 1.00 21.86 332 ASP E C 1
ATOM 8330 O O . ASP C 1 274 ? 11.987 -201.822 35.284 1.00 23.48 332 ASP E O 1
ATOM 8335 N N . GLY C 1 275 ? 10.248 -203.249 35.280 1.00 15.24 333 GLY E N 1
ATOM 8336 C CA . GLY C 1 275 ? 10.987 -204.321 34.636 1.00 16.81 333 GLY E CA 1
ATOM 8337 C C . GLY C 1 275 ? 10.687 -204.477 33.155 1.00 19.63 333 GLY E C 1
ATOM 8338 O O . GLY C 1 275 ? 11.351 -205.249 32.468 1.00 15.55 333 GLY E O 1
ATOM 8339 N N . VAL C 1 276 ? 9.694 -203.744 32.659 1.00 17.64 334 VAL E N 1
ATOM 8340 C CA . VAL C 1 276 ? 9.271 -203.869 31.265 1.00 17.56 334 VAL E CA 1
ATOM 8341 C C . VAL C 1 276 ? 10.404 -203.503 30.311 1.00 15.23 334 VAL E C 1
ATOM 8342 O O . VAL C 1 276 ? 11.202 -202.613 30.600 1.00 20.37 334 VAL E O 1
ATOM 8346 N N . ALA C 1 277 ? 10.471 -204.198 29.178 1.00 19.53 335 ALA E N 1
ATOM 8347 C CA . ALA C 1 277 ? 11.494 -203.938 28.168 1.00 18.33 335 ALA E CA 1
ATOM 8348 C C . ALA C 1 277 ? 11.554 -202.454 27.803 1.00 21.34 335 ALA E C 1
ATOM 8349 O O . ALA C 1 277 ? 10.539 -201.854 27.453 1.00 21.51 335 ALA E O 1
ATOM 8351 N N . SER C 1 278 ? 12.746 -201.870 27.890 1.00 22.00 336 SER E N 1
ATOM 8352 C CA . SER C 1 278 ? 12.922 -200.445 27.637 1.00 24.72 336 SER E CA 1
ATOM 8353 C C . SER C 1 278 ? 14.315 -200.140 27.105 1.00 20.28 336 SER E C 1
ATOM 8354 O O . SER C 1 278 ? 15.302 -200.713 27.563 1.00 21.11 336 SER E O 1
ATOM 8357 N N . ASP C 1 279 ? 14.383 -199.225 26.143 1.00 16.77 337 ASP E N 1
ATOM 8358 C CA . ASP C 1 279 ? 15.645 -198.841 25.526 1.00 19.13 337 ASP E CA 1
ATOM 8359 C C . ASP C 1 279 ? 16.137 -197.491 26.040 1.00 19.63 337 ASP E C 1
ATOM 8360 O O . ASP C 1 279 ? 17.106 -196.939 25.522 1.00 18.69 337 ASP E O 1
ATOM 8365 N N . GLN C 1 280 ? 15.470 -196.964 27.062 1.00 19.45 338 GLN E N 1
ATOM 8366 C CA . GLN C 1 280 ? 15.851 -195.678 27.641 1.00 17.83 338 GLN E CA 1
ATOM 8367 C C . GLN C 1 280 ? 17.231 -195.775 28.293 1.00 24.96 338 GLN E C 1
ATOM 8368 O O . GLN C 1 280 ? 17.548 -196.794 28.906 1.00 27.63 338 GLN E O 1
ATOM 8374 N N . PRO C 1 281 ? 18.061 -194.723 28.157 1.00 24.20 339 PRO E N 1
ATOM 8375 C CA . PRO C 1 281 ? 19.356 -194.673 28.850 1.00 36.52 339 PRO E CA 1
ATOM 8376 C C . PRO C 1 281 ? 19.239 -194.973 30.339 1.00 33.63 339 PRO E C 1
ATOM 8377 O O . PRO C 1 281 ? 18.330 -194.421 30.960 1.00 29.11 339 PRO E O 1
ATOM 8381 N N . ASP C 1 289 ? 25.253 -194.028 26.751 1.00 48.67 360 ASP E N 1
ATOM 8382 C CA . ASP C 1 289 ? 24.583 -195.292 27.034 1.00 48.19 360 ASP E CA 1
ATOM 8383 C C . ASP C 1 289 ? 23.307 -195.419 26.208 1.00 44.88 360 ASP E C 1
ATOM 8384 O O . ASP C 1 289 ? 22.399 -194.594 26.321 1.00 39.99 360 ASP E O 1
ATOM 8389 N N . GLN C 1 290 ? 23.249 -196.459 25.381 1.00 36.92 361 GLN E N 1
ATOM 8390 C CA . GLN C 1 290 ? 22.120 -196.680 24.487 1.00 35.77 361 GLN E CA 1
ATOM 8391 C C . GLN C 1 290 ? 21.728 -198.154 24.493 1.00 35.02 361 GLN E C 1
ATOM 8392 O O . GLN C 1 290 ? 22.067 -198.894 23.571 1.00 32.15 361 GLN E O 1
ATOM 8398 N N . PRO C 1 291 ? 21.005 -198.584 25.540 1.00 31.76 362 PRO E N 1
ATOM 8399 C CA . PRO C 1 291 ? 20.670 -200.001 25.718 1.00 30.26 362 PRO E CA 1
ATOM 8400 C C . PRO C 1 291 ? 19.616 -200.512 24.740 1.00 35.45 362 PRO E C 1
ATOM 8401 O O . PRO C 1 291 ? 18.662 -199.798 24.417 1.00 24.29 362 PRO E O 1
ATOM 8405 N N . HIS C 1 292 ? 19.806 -201.745 24.279 1.00 30.95 363 HIS E N 1
ATOM 8406 C CA . HIS C 1 292 ? 18.833 -202.432 23.439 1.00 26.21 363 HIS E CA 1
ATOM 8407 C C . HIS C 1 292 ? 18.300 -203.653 24.181 1.00 32.19 363 HIS E C 1
ATOM 8408 O O . HIS C 1 292 ? 18.983 -204.670 24.298 1.00 32.44 363 HIS E O 1
ATOM 8415 N N . SER C 1 293 ? 17.078 -203.540 24.687 1.00 27.76 364 SER E N 1
ATOM 8416 C CA . SER C 1 293 ? 16.464 -204.611 25.459 1.00 26.39 364 SER E CA 1
ATOM 8417 C C . SER C 1 293 ? 16.122 -205.815 24.588 1.00 28.88 364 SER E C 1
ATOM 8418 O O . SER C 1 293 ? 16.039 -206.941 25.077 1.00 31.97 364 SER E O 1
ATOM 8421 N N . GLY C 1 294 ? 15.912 -205.571 23.299 1.00 25.70 365 GLY E N 1
ATOM 8422 C CA . GLY C 1 294 ? 15.537 -206.627 22.375 1.00 21.75 365 GLY E CA 1
ATOM 8423 C C . GLY C 1 294 ? 14.189 -207.249 22.699 1.00 25.64 365 GLY E C 1
ATOM 8424 O O . GLY C 1 294 ? 13.876 -208.343 22.228 1.00 21.71 365 GLY E O 1
ATOM 8425 N N . GLY C 1 295 ? 13.390 -206.551 23.502 1.00 18.00 366 GLY E N 1
ATOM 8426 C CA . GLY C 1 295 ? 12.086 -207.047 23.909 1.00 19.51 366 GLY E CA 1
ATOM 8427 C C . GLY C 1 295 ? 12.107 -207.893 25.172 1.00 13.31 366 GLY E C 1
ATOM 8428 O O . GLY C 1 295 ? 11.069 -208.403 25.594 1.00 28.08 366 GLY E O 1
ATOM 8429 N N . VAL C 1 296 ? 13.281 -208.043 25.779 1.00 24.04 367 VAL E N 1
ATOM 8430 C CA . VAL C 1 296 ? 13.410 -208.793 27.028 1.00 25.47 367 VAL E CA 1
ATOM 8431 C C . VAL C 1 296 ? 12.974 -207.952 28.226 1.00 23.24 367 VAL E C 1
ATOM 8432 O O . VAL C 1 296 ? 13.408 -206.811 28.374 1.00 22.97 367 VAL E O 1
ATOM 8436 N N . GLY C 1 297 ? 12.135 -208.517 29.089 1.00 26.66 368 GLY E N 1
ATOM 8437 C CA . GLY C 1 297 ? 11.743 -207.833 30.308 1.00 20.05 368 GLY E CA 1
ATOM 8438 C C . GLY C 1 297 ? 10.478 -208.380 30.935 1.00 22.04 368 GLY E C 1
ATOM 8439 O O . GLY C 1 297 ? 9.864 -209.312 30.418 1.00 20.37 368 GLY E O 1
ATOM 8440 N N . ARG C 1 298 ? 10.092 -207.791 32.062 1.00 21.04 369 ARG E N 1
ATOM 8441 C CA . ARG C 1 298 ? 8.888 -208.201 32.772 1.00 17.71 369 ARG E CA 1
ATOM 8442 C C . ARG C 1 298 ? 7.659 -207.686 32.034 1.00 21.58 369 ARG E C 1
ATOM 8443 O O . ARG C 1 298 ? 6.950 -206.802 32.515 1.00 19.54 369 ARG E O 1
ATOM 8451 N N . ASN C 1 299 ? 7.416 -208.254 30.854 1.00 19.11 370 ASN E N 1
ATOM 8452 C CA . ASN C 1 299 ? 6.366 -207.787 29.958 1.00 20.66 370 ASN E CA 1
ATOM 8453 C C . ASN C 1 299 ? 5.040 -208.516 30.103 1.00 30.32 370 ASN E C 1
ATOM 8454 O O . ASN C 1 299 ? 4.045 -208.113 29.500 1.00 21.58 370 ASN E O 1
ATOM 8459 N N . TYR C 1 300 ? 5.027 -209.584 30.895 1.00 20.69 371 TYR E N 1
ATOM 8460 C CA . TYR C 1 300 ? 3.882 -210.485 30.942 1.00 18.56 371 TYR E CA 1
ATOM 8461 C C . TYR C 1 300 ? 3.262 -210.520 32.312 1.00 21.94 371 TYR E C 1
ATOM 8462 O O . TYR C 1 300 ? 3.961 -210.473 33.324 1.00 25.19 371 TYR E O 1
ATOM 8471 N N . GLY C 1 301 ? 1.942 -210.603 32.354 1.00 20.50 372 GLY E N 1
ATOM 8472 C CA . GLY C 1 301 ? 1.296 -210.764 33.632 1.00 20.39 372 GLY E CA 1
ATOM 8473 C C . GLY C 1 301 ? -0.137 -211.209 33.537 1.00 21.96 372 GLY E C 1
ATOM 8474 O O . GLY C 1 301 ? -0.663 -211.386 32.444 1.00 19.81 372 GLY E O 1
ATOM 8475 N N . PHE C 1 302 ? -0.769 -211.415 34.685 1.00 21.46 373 PHE E N 1
ATOM 8476 C CA . PHE C 1 302 ? -2.202 -211.667 34.675 1.00 17.19 373 PHE E CA 1
ATOM 8477 C C . PHE C 1 302 ? -2.889 -211.246 35.958 1.00 13.77 373 PHE E C 1
ATOM 8478 O O . PHE C 1 302 ? -2.292 -211.226 37.042 1.00 23.72 373 PHE E O 1
ATOM 8486 N N . TYR C 1 303 ? -4.153 -210.875 35.798 1.00 16.42 374 TYR E N 1
ATOM 8487 C CA . TYR C 1 303 ? -5.035 -210.608 36.912 1.00 17.67 374 TYR E CA 1
ATOM 8488 C C . TYR C 1 303 ? -5.665 -211.908 37.366 1.00 26.13 374 TYR E C 1
ATOM 8489 O O . TYR C 1 303 ? -6.110 -212.716 36.536 1.00 23.90 374 TYR E O 1
ATOM 8498 N N . TYR C 1 304 ? -5.684 -212.105 38.682 1.00 19.54 375 TYR E N 1
ATOM 8499 C CA . TYR C 1 304 ? -6.375 -213.244 39.275 1.00 28.14 375 TYR E CA 1
ATOM 8500 C C . TYR C 1 304 ? -6.974 -212.891 40.632 1.00 31.71 375 TYR E C 1
ATOM 8501 O O . TYR C 1 304 ? -6.590 -211.903 41.260 1.00 30.38 375 TYR E O 1
ATOM 8510 N N . VAL C 1 305 ? -7.927 -213.709 41.067 1.00 30.37 376 VAL E N 1
ATOM 8511 C CA . VAL C 1 305 ? -8.575 -213.545 42.363 1.00 33.19 376 VAL E CA 1
ATOM 8512 C C . VAL C 1 305 ? -8.028 -214.592 43.325 1.00 37.77 376 VAL E C 1
ATOM 8513 O O . VAL C 1 305 ? -8.061 -215.787 43.028 1.00 38.97 376 VAL E O 1
ATOM 8517 N N . ASP C 1 306 ? -7.521 -214.148 44.471 1.00 38.16 377 ASP E N 1
ATOM 8518 C CA . ASP C 1 306 ? -6.925 -215.068 45.435 1.00 45.73 377 ASP E CA 1
ATOM 8519 C C . ASP C 1 306 ? -8.008 -215.789 46.235 1.00 41.57 377 ASP E C 1
ATOM 8520 O O . ASP C 1 306 ? -9.198 -215.516 46.071 1.00 37.80 377 ASP E O 1
ATOM 8525 N N . THR C 1 307 ? -7.586 -216.708 47.098 1.00 60.85 378 THR E N 1
ATOM 8526 C CA . THR C 1 307 ? -8.512 -217.533 47.868 1.00 52.58 378 THR E CA 1
ATOM 8527 C C . THR C 1 307 ? -9.419 -216.715 48.788 1.00 54.96 378 THR E C 1
ATOM 8528 O O . THR C 1 307 ? -10.481 -217.187 49.196 1.00 55.61 378 THR E O 1
ATOM 8532 N N . THR C 1 308 ? -9.001 -215.493 49.107 1.00 48.58 379 THR E N 1
ATOM 8533 C CA . THR C 1 308 ? -9.765 -214.626 50.002 1.00 44.26 379 THR E CA 1
ATOM 8534 C C . THR C 1 308 ? -10.656 -213.651 49.230 1.00 46.43 379 THR E C 1
ATOM 8535 O O . THR C 1 308 ? -11.341 -212.821 49.831 1.00 52.34 379 THR E O 1
ATOM 8539 N N . GLY C 1 309 ? -10.637 -213.746 47.903 1.00 48.49 380 GLY E N 1
ATOM 8540 C CA . GLY C 1 309 ? -11.530 -212.963 47.065 1.00 48.57 380 GLY E CA 1
ATOM 8541 C C . GLY C 1 309 ? -10.981 -211.623 46.605 1.00 50.16 380 GLY E C 1
ATOM 8542 O O . GLY C 1 309 ? -11.674 -210.874 45.916 1.00 50.17 380 GLY E O 1
ATOM 8543 N N . GLU C 1 310 ? -9.740 -211.318 46.977 1.00 43.17 381 GLU E N 1
ATOM 8544 C CA . GLU C 1 310 ? -9.122 -210.043 46.615 1.00 41.90 381 GLU E CA 1
ATOM 8545 C C . GLU C 1 310 ? -8.365 -210.140 45.294 1.00 33.55 381 GLU E C 1
ATOM 8546 O O . GLU C 1 310 ? -7.841 -211.197 44.942 1.00 35.35 381 GLU E O 1
ATOM 8552 N N . GLY C 1 311 ? -8.309 -209.024 44.573 1.00 30.86 382 GLY E N 1
ATOM 8553 C CA . GLY C 1 311 ? -7.671 -208.981 43.270 1.00 28.83 382 GLY E CA 1
ATOM 8554 C C . GLY C 1 311 ? -6.161 -208.896 43.359 1.00 21.80 382 GLY E C 1
ATOM 8555 O O . GLY C 1 311 ? -5.618 -208.147 44.171 1.00 24.55 382 GLY E O 1
ATOM 8556 N N . LYS C 1 312 ? -5.486 -209.669 42.515 1.00 19.72 383 LYS E N 1
ATOM 8557 C CA . LYS C 1 312 ? -4.031 -209.675 42.468 1.00 19.25 383 LYS E CA 1
ATOM 8558 C C . LYS C 1 312 ? -3.531 -209.629 41.031 1.00 19.61 383 LYS E C 1
ATOM 8559 O O . LYS C 1 312 ? -4.205 -210.091 40.101 1.00 20.80 383 LYS E O 1
ATOM 8565 N N . CYS C 1 313 ? -2.343 -209.054 40.872 1.00 20.09 384 CYS E N 1
ATOM 8566 C CA . CYS C 1 313 ? -1.656 -208.989 39.592 1.00 17.75 384 CYS E CA 1
ATOM 8567 C C . CYS C 1 313 ? -0.319 -209.709 39.696 1.00 20.25 384 CYS E C 1
ATOM 8568 O O . CYS C 1 313 ? 0.516 -209.365 40.539 1.00 27.81 384 CYS E O 1
ATOM 8571 N N . ALA C 1 314 ? -0.133 -210.714 38.843 1.00 21.36 385 ALA E N 1
ATOM 8572 C CA . ALA C 1 314 ? 1.125 -211.453 38.773 1.00 17.83 385 ALA E CA 1
ATOM 8573 C C . ALA C 1 314 ? 1.907 -211.012 37.544 1.00 20.16 385 ALA E C 1
ATOM 8574 O O . ALA C 1 314 ? 1.362 -210.984 36.442 1.00 20.54 385 ALA E O 1
ATOM 8576 N N . LEU C 1 315 ? 3.181 -210.679 37.750 1.00 20.55 386 LEU E N 1
ATOM 8577 C CA . LEU C 1 315 ? 4.051 -210.151 36.704 1.00 19.10 386 LEU E CA 1
ATOM 8578 C C . LEU C 1 315 ? 5.332 -210.969 36.595 1.00 18.18 386 LEU E C 1
ATOM 8579 O O . LEU C 1 315 ? 5.962 -211.286 37.606 1.00 23.36 386 LEU E O 1
ATOM 8584 N N . SER C 1 316 ? 5.722 -211.289 35.364 1.00 19.18 387 SER E N 1
ATOM 8585 C CA . SER C 1 316 ? 6.912 -212.097 35.113 1.00 18.33 387 SER E CA 1
ATOM 8586 C C . SER C 1 316 ? 7.602 -211.700 33.814 1.00 18.94 387 SER E C 1
ATOM 8587 O O . SER C 1 316 ? 6.966 -211.181 32.896 1.00 20.84 387 SER E O 1
ATOM 8590 N N . ASP C 1 317 ? 8.907 -211.949 33.748 1.00 19.09 388 ASP E N 1
ATOM 8591 C CA . ASP C 1 317 ? 9.674 -211.751 32.521 1.00 21.98 388 ASP E CA 1
ATOM 8592 C C . ASP C 1 317 ? 9.864 -213.075 31.788 1.00 29.23 388 ASP E C 1
ATOM 8593 O O . ASP C 1 317 ? 10.647 -213.166 30.841 1.00 25.14 388 ASP E O 1
ATOM 8598 N N . GLN C 1 318 ? 9.139 -214.097 32.234 1.00 30.04 389 GLN E N 1
ATOM 8599 C CA . GLN C 1 318 ? 9.188 -215.412 31.607 1.00 36.82 389 GLN E CA 1
ATOM 8600 C C . GLN C 1 318 ? 8.199 -215.493 30.456 1.00 20.95 389 GLN E C 1
ATOM 8601 O O . GLN C 1 318 ? 6.990 -215.368 30.654 1.00 25.05 389 GLN E O 1
ATOM 8607 N N . VAL C 1 319 ? 8.718 -215.695 29.252 1.00 27.68 390 VAL E N 1
ATOM 8608 C CA . VAL C 1 319 ? 7.867 -215.875 28.085 1.00 27.06 390 VAL E CA 1
ATOM 8609 C C . VAL C 1 319 ? 6.958 -217.081 28.305 1.00 25.36 390 VAL E C 1
ATOM 8610 O O . VAL C 1 319 ? 7.444 -218.177 28.579 1.00 31.37 390 VAL E O 1
ATOM 8614 N N . PRO C 1 320 ? 5.635 -216.888 28.196 1.00 25.82 391 PRO E N 1
ATOM 8615 C CA . PRO C 1 320 ? 4.747 -218.035 28.407 1.00 32.39 391 PRO E CA 1
ATOM 8616 C C . PRO C 1 320 ? 4.821 -219.046 27.268 1.00 39.26 391 PRO E C 1
ATOM 8617 O O . PRO C 1 320 ? 4.826 -218.643 26.104 1.00 33.71 391 PRO E O 1
ATOM 8621 N N . ASP C 1 321 ? 4.891 -220.334 27.599 1.00 38.32 392 ASP E N 1
ATOM 8622 C CA . ASP C 1 321 ? 4.792 -221.386 26.592 1.00 41.36 392 ASP E CA 1
ATOM 8623 C C . ASP C 1 321 ? 3.652 -222.339 26.934 1.00 34.91 392 ASP E C 1
ATOM 8624 O O . ASP C 1 321 ? 3.441 -223.338 26.244 1.00 42.79 392 ASP E O 1
ATOM 8629 N N . CYS C 1 322 ? 2.924 -222.037 28.006 1.00 30.91 393 CYS E N 1
ATOM 8630 C CA . CYS C 1 322 ? 1.676 -222.741 28.268 1.00 28.31 393 CYS E CA 1
ATOM 8631 C C . CYS C 1 322 ? 0.690 -221.889 29.055 1.00 30.77 393 CYS E C 1
ATOM 8632 O O . CYS C 1 322 ? 1.027 -220.798 29.518 1.00 35.50 393 CYS E O 1
ATOM 8635 N N . LEU C 1 323 ? -0.530 -222.399 29.191 1.00 25.30 394 LEU E N 1
ATOM 8636 C CA . LEU C 1 323 ? -1.594 -221.705 29.907 1.00 29.03 394 LEU E CA 1
ATOM 8637 C C . LEU C 1 323 ? -2.182 -222.584 31.004 1.00 33.10 394 LEU E C 1
ATOM 8638 O O . LEU C 1 323 ? -2.169 -223.810 30.898 1.00 28.23 394 LEU E O 1
ATOM 8643 N N . VAL C 1 324 ? -2.689 -221.947 32.056 1.00 23.79 395 VAL E N 1
ATOM 8644 C CA . VAL C 1 324 ? -3.476 -222.636 33.074 1.00 27.11 395 VAL E CA 1
ATOM 8645 C C . VAL C 1 324 ? -4.872 -222.029 33.096 1.00 31.65 395 VAL E C 1
ATOM 8646 O O . VAL C 1 324 ? -5.027 -220.830 33.306 1.00 37.11 395 VAL E O 1
ATOM 8650 N N . SER C 1 325 ? -5.890 -222.855 32.881 1.00 28.66 396 SER E N 1
ATOM 8651 C CA . SER C 1 325 ? -7.255 -222.355 32.805 1.00 30.27 396 SER E CA 1
ATOM 8652 C C . SER C 1 325 ? -7.725 -221.838 34.165 1.00 34.54 396 SER E C 1
ATOM 8653 O O . SER C 1 325 ? -7.455 -222.447 35.201 1.00 38.69 396 SER E O 1
ATOM 8656 N N . ASP C 1 326 ? -8.423 -220.706 34.146 1.00 33.91 397 ASP E N 1
ATOM 8657 C CA . ASP C 1 326 ? -8.921 -220.061 35.359 1.00 32.59 397 ASP E CA 1
ATOM 8658 C C . ASP C 1 326 ? -9.931 -218.993 34.951 1.00 40.96 397 ASP E C 1
ATOM 8659 O O . ASP C 1 326 ? -9.559 -217.943 34.429 1.00 46.54 397 ASP E O 1
ATOM 8664 N N . SER C 1 327 ? -11.207 -219.271 35.196 1.00 38.79 398 SER E N 1
ATOM 8665 C CA . SER C 1 327 ? -12.301 -218.493 34.619 1.00 53.88 398 SER E CA 1
ATOM 8666 C C . SER C 1 327 ? -12.304 -217.018 35.026 1.00 44.65 398 SER E C 1
ATOM 8667 O O . SER C 1 327 ? -12.772 -216.168 34.271 1.00 45.19 398 SER E O 1
ATOM 8670 N N . ALA C 1 328 ? -11.783 -216.715 36.211 1.00 42.85 399 ALA E N 1
ATOM 8671 C CA . ALA C 1 328 ? -11.794 -215.345 36.714 1.00 42.02 399 ALA E CA 1
ATOM 8672 C C . ALA C 1 328 ? -10.512 -214.594 36.362 1.00 36.08 399 ALA E C 1
ATOM 8673 O O . ALA C 1 328 ? -10.395 -213.399 36.634 1.00 33.92 399 ALA E O 1
ATOM 8675 N N . ALA C 1 329 ? -9.560 -215.293 35.753 1.00 25.10 400 ALA E N 1
ATOM 8676 C CA . ALA C 1 329 ? -8.253 -214.714 35.467 1.00 30.10 400 ALA E CA 1
ATOM 8677 C C . ALA C 1 329 ? -8.204 -214.059 34.096 1.00 37.69 400 ALA E C 1
ATOM 8678 O O . ALA C 1 329 ? -8.962 -214.428 33.197 1.00 29.69 400 ALA E O 1
ATOM 8680 N N . VAL C 1 330 ? -7.306 -213.088 33.939 1.00 24.64 401 VAL E N 1
ATOM 8681 C CA . VAL C 1 330 ? -7.057 -212.501 32.620 1.00 25.44 401 VAL E CA 1
ATOM 8682 C C . VAL C 1 330 ? -5.571 -212.218 32.441 1.00 18.68 401 VAL E C 1
ATOM 8683 O O . VAL C 1 330 ? -4.950 -211.559 33.274 1.00 24.14 401 VAL E O 1
ATOM 8687 N N . SER C 1 331 ? -5.012 -212.720 31.343 1.00 18.58 402 SER E N 1
ATOM 8688 C CA . SER C 1 331 ? -3.594 -212.555 31.045 1.00 23.56 402 SER E CA 1
ATOM 8689 C C . SER C 1 331 ? -3.330 -211.379 30.107 1.00 30.46 402 SER E C 1
ATOM 8690 O O . SER C 1 331 ? -3.961 -211.249 29.057 1.00 22.89 402 SER E O 1
ATOM 8693 N N . TYR C 1 332 ? -2.384 -210.533 30.505 1.00 32.74 403 TYR E N 1
ATOM 8694 C CA . TYR C 1 332 ? -2.003 -209.351 29.747 1.00 17.57 403 TYR E CA 1
ATOM 8695 C C . TYR C 1 332 ? -0.523 -209.335 29.394 1.00 22.97 403 TYR E C 1
ATOM 8696 O O . TYR C 1 332 ? 0.305 -209.961 30.070 1.00 23.96 403 TYR E O 1
ATOM 8705 N N . THR C 1 333 ? -0.206 -208.590 28.338 1.00 19.02 404 THR E N 1
ATOM 8706 C CA . THR C 1 333 ? 1.171 -208.274 27.986 1.00 17.18 404 THR E CA 1
ATOM 8707 C C . THR C 1 333 ? 1.315 -206.764 27.847 1.00 23.64 404 THR E C 1
ATOM 8708 O O . THR C 1 333 ? 0.322 -206.050 27.706 1.00 19.55 404 THR E O 1
ATOM 8712 N N . ALA C 1 334 ? 2.553 -206.285 27.888 1.00 18.24 405 ALA E N 1
ATOM 8713 C CA . ALA C 1 334 ? 2.829 -204.858 27.787 1.00 24.04 405 ALA E CA 1
ATOM 8714 C C . ALA C 1 334 ? 2.394 -204.287 26.435 1.00 29.46 405 ALA E C 1
ATOM 8715 O O . ALA C 1 334 ? 2.153 -203.087 26.313 1.00 21.21 405 ALA E O 1
ATOM 8717 N N . ALA C 1 335 ? 2.288 -205.152 25.429 1.00 22.77 406 ALA E N 1
ATOM 8718 C CA . ALA C 1 335 ? 1.988 -204.723 24.065 1.00 22.10 406 ALA E CA 1
ATOM 8719 C C . ALA C 1 335 ? 0.495 -204.725 23.757 1.00 21.20 406 ALA E C 1
ATOM 8720 O O . ALA C 1 335 ? 0.028 -203.958 22.914 1.00 20.10 406 ALA E O 1
ATOM 8722 N N . GLY C 1 336 ? -0.250 -205.589 24.437 1.00 21.25 407 GLY E N 1
ATOM 8723 C CA . GLY C 1 336 ? -1.638 -205.832 24.088 1.00 12.22 407 GLY E CA 1
ATOM 8724 C C . GLY C 1 336 ? -2.640 -204.875 24.697 1.00 18.59 407 GLY E C 1
ATOM 8725 O O . GLY C 1 336 ? -2.301 -204.021 25.517 1.00 18.13 407 GLY E O 1
ATOM 8726 N N . SER C 1 337 ? -3.892 -205.033 24.281 1.00 17.70 408 SER E N 1
ATOM 8727 C CA . SER C 1 337 ? -4.985 -204.189 24.743 1.00 21.12 408 SER E CA 1
ATOM 8728 C C . SER C 1 337 ? -5.612 -204.721 26.021 1.00 20.19 408 SER E C 1
ATOM 8729 O O . SER C 1 337 ? -5.361 -205.857 26.430 1.00 21.59 408 SER E O 1
ATOM 8732 N N . LEU C 1 338 ? -6.446 -203.890 26.634 1.00 16.97 409 LEU E N 1
ATOM 8733 C CA . LEU C 1 338 ? -7.201 -204.283 27.810 1.00 24.26 409 LEU E CA 1
ATOM 8734 C C . LEU C 1 338 ? -8.312 -205.246 27.423 1.00 33.39 409 LEU E C 1
ATOM 8735 O O . LEU C 1 338 ? -8.618 -206.187 28.156 1.00 26.59 409 LEU E O 1
ATOM 8740 N N . SER C 1 339 ? -8.916 -205.001 26.265 1.00 32.26 410 SER E N 1
ATOM 8741 C CA . SER C 1 339 ? -10.059 -205.784 25.818 1.00 33.98 410 SER E CA 1
ATOM 8742 C C . SER C 1 339 ? -9.644 -207.177 25.359 1.00 21.89 410 SER E C 1
ATOM 8743 O O . SER C 1 339 ? -8.561 -207.366 24.802 1.00 22.97 410 SER E O 1
ATOM 8746 N N . GLU C 1 340 ? -10.514 -208.137 25.619 1.00 31.88 411 GLU E N 1
ATOM 8747 C CA . GLU C 1 340 ? -10.304 -209.503 25.195 1.00 38.59 411 GLU E CA 1
ATOM 8748 C C . GLU C 1 340 ? -10.872 -209.710 23.796 1.00 37.84 411 GLU E C 1
ATOM 8749 O O . GLU C 1 340 ? -10.506 -210.637 23.116 1.00 44.10 411 GLU E O 1
ATOM 8755 N N . GLU C 1 341 ? -11.781 -208.837 23.388 1.00 41.40 412 GLU E N 1
ATOM 8756 C CA . GLU C 1 341 ? -12.424 -208.915 22.077 1.00 42.24 412 GLU E CA 1
ATOM 8757 C C . GLU C 1 341 ? -11.590 -208.352 20.941 1.00 45.59 412 GLU E C 1
ATOM 8758 O O . GLU C 1 341 ? -10.871 -207.402 21.111 1.00 43.67 412 GLU E O 1
ATOM 8764 N N . THR C 1 342 ? -11.715 -208.941 19.774 1.00 39.81 413 THR E N 1
ATOM 8765 C CA . THR C 1 342 ? -10.986 -208.467 18.628 1.00 44.26 413 THR E CA 1
ATOM 8766 C C . THR C 1 342 ? -11.818 -207.393 17.966 1.00 31.84 413 THR E C 1
ATOM 8767 O O . THR C 1 342 ? -12.952 -207.624 17.643 1.00 41.56 413 THR E O 1
ATOM 8771 N N . PRO C 1 343 ? -11.257 -206.212 17.775 1.00 33.51 414 PRO E N 1
ATOM 8772 C CA . PRO C 1 343 ? -12.008 -205.125 17.136 1.00 30.63 414 PRO E CA 1
ATOM 8773 C C . PRO C 1 343 ? -12.029 -205.247 15.614 1.00 33.19 414 PRO E C 1
ATOM 8774 O O . PRO C 1 343 ? -11.186 -205.939 15.042 1.00 29.80 414 PRO E O 1
ATOM 8778 N N . ASN C 1 344 ? -12.979 -204.574 14.972 1.00 36.11 415 ASN E N 1
ATOM 8779 C CA . ASN C 1 344 ? -13.157 -204.687 13.528 1.00 35.61 415 ASN E CA 1
ATOM 8780 C C . ASN C 1 344 ? -11.974 -204.154 12.729 1.00 34.00 415 ASN E C 1
ATOM 8781 O O . ASN C 1 344 ? -11.687 -204.649 11.640 1.00 41.43 415 ASN E O 1
ATOM 8786 N N . PHE C 1 345 ? -11.281 -203.153 13.265 1.00 32.40 416 PHE E N 1
ATOM 8787 C CA . PHE C 1 345 ? -10.257 -202.463 12.488 1.00 31.62 416 PHE E CA 1
ATOM 8788 C C . PHE C 1 345 ? -8.939 -203.238 12.390 1.00 39.96 416 PHE E C 1
ATOM 8789 O O . PHE C 1 345 ? -7.964 -202.722 11.841 1.00 36.77 416 PHE E O 1
ATOM 8797 N N . ILE C 1 346 ? -8.908 -204.467 12.909 1.00 33.18 417 ILE E N 1
ATOM 8798 C CA . ILE C 1 346 ? -7.790 -205.375 12.643 1.00 28.25 417 ILE E CA 1
ATOM 8799 C C . ILE C 1 346 ? -8.285 -206.692 12.036 1.00 33.11 417 ILE E C 1
ATOM 8800 O O . ILE C 1 346 ? -7.544 -207.673 11.971 1.00 35.09 417 ILE E O 1
ATOM 8805 N N . ILE C 1 347 ? -9.537 -206.699 11.587 1.00 39.45 418 ILE E N 1
ATOM 8806 C CA . ILE C 1 347 ? -10.109 -207.844 10.881 1.00 43.12 418 ILE E CA 1
ATOM 8807 C C . ILE C 1 347 ? -10.162 -207.550 9.378 1.00 41.12 418 ILE E C 1
ATOM 8808 O O . ILE C 1 347 ? -10.817 -206.595 8.964 1.00 38.36 418 ILE E O 1
ATOM 8813 N N . PRO C 1 348 ? -9.470 -208.359 8.554 1.00 40.38 419 PRO E N 1
ATOM 8814 C CA . PRO C 1 348 ? -9.535 -208.133 7.102 1.00 46.23 419 PRO E CA 1
ATOM 8815 C C . PRO C 1 348 ? -10.923 -208.396 6.517 1.00 59.58 419 PRO E C 1
ATOM 8816 O O . PRO C 1 348 ? -11.721 -209.112 7.121 1.00 67.49 419 PRO E O 1
ATOM 8820 N N . SER C 1 349 ? -11.198 -207.820 5.350 1.00 83.95 420 SER E N 1
ATOM 8821 C CA . SER C 1 349 ? -12.487 -207.993 4.685 1.00 100.20 420 SER E CA 1
ATOM 8822 C C . SER C 1 349 ? -12.734 -209.448 4.299 1.00 95.60 420 SER E C 1
ATOM 8823 O O . SER C 1 349 ? -13.880 -209.891 4.215 1.00 81.02 420 SER E O 1
ATOM 8826 N N . ASN C 1 350 ? -11.655 -210.186 4.061 1.00 88.18 421 ASN E N 1
ATOM 8827 C CA . ASN C 1 350 ? -11.754 -211.584 3.662 1.00 93.51 421 ASN E CA 1
ATOM 8828 C C . ASN C 1 350 ? -12.312 -212.447 4.791 1.00 94.38 421 ASN E C 1
ATOM 8829 O O . ASN C 1 350 ? -12.066 -213.652 4.850 1.00 96.58 421 ASN E O 1
ATOM 8834 N N . PRO C 1 356 ? -8.790 -216.949 12.912 1.00 92.29 427 PRO E N 1
ATOM 8835 C CA . PRO C 1 356 ? -9.085 -216.252 14.170 1.00 100.03 427 PRO E CA 1
ATOM 8836 C C . PRO C 1 356 ? -8.347 -216.886 15.353 1.00 100.34 427 PRO E C 1
ATOM 8837 O O . PRO C 1 356 ? -8.755 -217.932 15.851 1.00 108.56 427 PRO E O 1
ATOM 8841 N N . THR C 1 357 ? -7.277 -216.239 15.803 1.00 97.66 428 THR E N 1
ATOM 8842 C CA . THR C 1 357 ? -6.334 -216.851 16.737 1.00 99.79 428 THR E CA 1
ATOM 8843 C C . THR C 1 357 ? -6.914 -217.276 18.097 1.00 96.15 428 THR E C 1
ATOM 8844 O O . THR C 1 357 ? -6.627 -218.380 18.561 1.00 75.57 428 THR E O 1
ATOM 8848 N N . PRO C 1 358 ? -7.729 -216.421 18.741 1.00 112.18 429 PRO E N 1
ATOM 8849 C CA . PRO C 1 358 ? -8.123 -216.796 20.105 1.00 97.18 429 PRO E CA 1
ATOM 8850 C C . PRO C 1 358 ? -9.139 -217.936 20.151 1.00 101.38 429 PRO E C 1
ATOM 8851 O O . PRO C 1 358 ? -8.976 -218.877 20.928 1.00 80.83 429 PRO E O 1
ATOM 8855 N N . GLU C 1 359 ? -10.169 -217.848 19.316 1.00 130.64 430 GLU E N 1
ATOM 8856 C CA . GLU C 1 359 ? -11.247 -218.828 19.313 1.00 121.53 430 GLU E CA 1
ATOM 8857 C C . GLU C 1 359 ? -10.747 -220.157 18.764 1.00 106.29 430 GLU E C 1
ATOM 8858 O O . GLU C 1 359 ? -11.013 -221.219 19.323 1.00 108.29 430 GLU E O 1
ATOM 8864 N N . THR C 1 360 ? -10.003 -220.080 17.668 1.00 91.80 431 THR E N 1
ATOM 8865 C CA . THR C 1 360 ? -9.642 -221.257 16.891 1.00 98.02 431 THR E CA 1
ATOM 8866 C C . THR C 1 360 ? -8.742 -222.233 17.651 1.00 86.52 431 THR E C 1
ATOM 8867 O O . THR C 1 360 ? -8.986 -223.439 17.644 1.00 92.16 431 THR E O 1
ATOM 8871 N N . ALA C 1 361 ? -7.711 -221.713 18.309 1.00 66.01 432 ALA E N 1
ATOM 8872 C CA . ALA C 1 361 ? -6.671 -222.564 18.880 1.00 66.97 432 ALA E CA 1
ATOM 8873 C C . ALA C 1 361 ? -7.105 -223.258 20.172 1.00 56.05 432 ALA E C 1
ATOM 8874 O O . ALA C 1 361 ? -6.747 -224.412 20.407 1.00 68.27 432 ALA E O 1
ATOM 8876 N N . LEU C 1 362 ? -7.877 -222.561 21.001 1.00 68.91 433 LEU E N 1
ATOM 8877 C CA . LEU C 1 362 ? -8.228 -223.073 22.325 1.00 69.69 433 LEU E CA 1
ATOM 8878 C C . LEU C 1 362 ? -9.600 -223.746 22.361 1.00 71.88 433 LEU E C 1
ATOM 8879 O O . LEU C 1 362 ? -10.091 -224.101 23.433 1.00 55.00 433 LEU E O 1
ATOM 8884 N N . GLN C 1 363 ? -10.214 -223.921 21.194 1.00 82.24 434 GLN E N 1
ATOM 8885 C CA . GLN C 1 363 ? -11.498 -224.613 21.104 1.00 86.07 434 GLN E CA 1
ATOM 8886 C C . GLN C 1 363 ? -11.304 -226.115 20.938 1.00 72.59 434 GLN E C 1
ATOM 8887 O O . GLN C 1 363 ? -10.251 -226.572 20.492 1.00 64.65 434 GLN E O 1
ATOM 8893 N N . CYS C 1 364 ? -12.332 -226.876 21.300 1.00 74.47 435 CYS E N 1
ATOM 8894 C CA . CYS C 1 364 ? -12.308 -228.328 21.165 1.00 89.31 435 CYS E CA 1
ATOM 8895 C C . CYS C 1 364 ? -13.700 -228.903 21.400 1.00 95.86 435 CYS E C 1
ATOM 8896 O O . CYS C 1 364 ? -14.557 -228.249 21.996 1.00 90.90 435 CYS E O 1
ATOM 8899 N N . THR C 1 365 ? -13.916 -230.125 20.921 1.00 107.16 436 THR E N 1
ATOM 8900 C CA . THR C 1 365 ? -15.142 -230.867 21.202 1.00 94.65 436 THR E CA 1
ATOM 8901 C C . THR C 1 365 ? -14.788 -232.087 22.047 1.00 87.73 436 THR E C 1
ATOM 8902 O O . THR C 1 365 ? -13.817 -232.790 21.765 1.00 78.89 436 THR E O 1
ATOM 8906 N N . ALA C 1 366 ? -15.591 -232.328 23.079 1.00 92.29 437 ALA E N 1
ATOM 8907 C CA . ALA C 1 366 ? -15.233 -233.240 24.164 1.00 107.62 437 ALA E CA 1
ATOM 8908 C C . ALA C 1 366 ? -14.891 -234.665 23.719 1.00 110.26 437 ALA E C 1
ATOM 8909 O O . ALA C 1 366 ? -14.034 -235.310 24.323 1.00 102.99 437 ALA E O 1
ATOM 8911 N N . ASP C 1 367 ? -15.552 -235.153 22.673 1.00 117.52 438 ASP E N 1
ATOM 8912 C CA . ASP C 1 367 ? -15.382 -236.544 22.249 1.00 119.81 438 ASP E CA 1
ATOM 8913 C C . ASP C 1 367 ? -14.304 -236.710 21.174 1.00 115.53 438 ASP E C 1
ATOM 8914 O O . ASP C 1 367 ? -14.099 -237.809 20.655 1.00 109.17 438 ASP E O 1
ATOM 8919 N N . LYS C 1 368 ? -13.621 -235.616 20.850 1.00 101.05 439 LYS E N 1
ATOM 8920 C CA . LYS C 1 368 ? -12.437 -235.658 19.997 1.00 101.39 439 LYS E CA 1
ATOM 8921 C C . LYS C 1 368 ? -11.223 -235.183 20.789 1.00 100.22 439 LYS E C 1
ATOM 8922 O O . LYS C 1 368 ? -10.083 -235.320 20.341 1.00 85.09 439 LYS E O 1
ATOM 8928 N N . PHE C 1 369 ? -11.484 -234.623 21.968 1.00 97.61 440 PHE E N 1
ATOM 8929 C CA . PHE C 1 369 ? -10.430 -234.221 22.890 1.00 96.38 440 PHE E CA 1
ATOM 8930 C C . PHE C 1 369 ? -10.441 -235.130 24.122 1.00 92.24 440 PHE E C 1
ATOM 8931 O O . PHE C 1 369 ? -11.192 -234.888 25.067 1.00 74.25 440 PHE E O 1
ATOM 8939 N N . PRO C 1 370 ? -9.614 -236.191 24.114 1.00 95.44 441 PRO E N 1
ATOM 8940 C CA . PRO C 1 370 ? -9.586 -237.109 25.259 1.00 96.40 441 PRO E CA 1
ATOM 8941 C C . PRO C 1 370 ? -8.869 -236.523 26.472 1.00 80.03 441 PRO E C 1
ATOM 8942 O O . PRO C 1 370 ? -7.823 -235.892 26.315 1.00 64.71 441 PRO E O 1
ATOM 8946 N N . ASP C 1 371 ? -9.431 -236.724 27.661 1.00 74.56 442 ASP E N 1
ATOM 8947 C CA . ASP C 1 371 ? -8.774 -236.308 28.894 1.00 64.13 442 ASP E CA 1
ATOM 8948 C C . ASP C 1 371 ? -7.404 -236.966 28.987 1.00 62.75 442 ASP E C 1
ATOM 8949 O O . ASP C 1 371 ? -7.259 -238.156 28.702 1.00 72.23 442 ASP E O 1
ATOM 8954 N N . SER C 1 372 ? -6.403 -236.181 29.370 1.00 55.19 443 SER E N 1
ATOM 8955 C CA . SER C 1 372 ? -5.031 -236.666 29.458 1.00 58.42 443 SER E CA 1
ATOM 8956 C C . SER C 1 372 ? -4.346 -236.194 30.733 1.00 59.90 443 SER E C 1
ATOM 8957 O O . SER C 1 372 ? -4.271 -234.995 31.006 1.00 63.55 443 SER E O 1
ATOM 8960 N N . PHE C 1 373 ? -3.852 -237.155 31.509 1.00 59.94 444 PHE E N 1
ATOM 8961 C CA . PHE C 1 373 ? -3.046 -236.868 32.688 1.00 46.53 444 PHE E CA 1
ATOM 8962 C C . PHE C 1 373 ? -1.569 -237.036 32.350 1.00 43.31 444 PHE E C 1
ATOM 8963 O O . PHE C 1 373 ? -1.213 -237.850 31.496 1.00 46.35 444 PHE E O 1
ATOM 8971 N N . GLY C 1 374 ? -0.719 -236.260 33.016 1.00 48.60 445 GLY E N 1
ATOM 8972 C CA . GLY C 1 374 ? 0.720 -236.356 32.838 1.00 38.30 445 GLY E CA 1
ATOM 8973 C C . GLY C 1 374 ? 1.359 -237.099 33.995 1.00 46.76 445 GLY E C 1
ATOM 8974 O O . GLY C 1 374 ? 0.681 -237.463 34.956 1.00 43.34 445 GLY E O 1
ATOM 8975 N N . ALA C 1 375 ? 2.666 -237.327 33.902 1.00 37.70 446 ALA E N 1
ATOM 8976 C CA . ALA C 1 375 ? 3.401 -238.004 34.964 1.00 43.49 446 ALA E CA 1
ATOM 8977 C C . ALA C 1 375 ? 3.451 -237.142 36.216 1.00 56.43 446 ALA E C 1
ATOM 8978 O O . ALA C 1 375 ? 3.331 -235.919 36.147 1.00 50.60 446 ALA E O 1
ATOM 8980 N N . CYS C 1 376 ? 3.637 -237.788 37.361 1.00 47.67 447 CYS E N 1
ATOM 8981 C CA . CYS C 1 376 ? 3.647 -237.084 38.632 1.00 45.43 447 CYS E CA 1
ATOM 8982 C C . CYS C 1 376 ? 4.926 -236.275 38.823 1.00 52.69 447 CYS E C 1
ATOM 8983 O O . CYS C 1 376 ? 6.031 -236.792 38.648 1.00 43.67 447 CYS E O 1
ATOM 8986 N N . ASP C 1 377 ? 4.765 -235.002 39.173 1.00 41.56 448 ASP E N 1
ATOM 8987 C CA . ASP C 1 377 ? 5.886 -234.172 39.598 1.00 47.94 448 ASP E CA 1
ATOM 8988 C C . ASP C 1 377 ? 6.092 -234.406 41.088 1.00 47.64 448 ASP E C 1
ATOM 8989 O O . ASP C 1 377 ? 5.448 -233.769 41.920 1.00 38.25 448 ASP E O 1
ATOM 8994 N N . VAL C 1 378 ? 6.987 -235.333 41.414 1.00 44.98 449 VAL E N 1
ATOM 8995 C CA . VAL C 1 378 ? 7.122 -235.834 42.779 1.00 48.58 449 VAL E CA 1
ATOM 8996 C C . VAL C 1 378 ? 7.610 -234.784 43.773 1.00 46.82 449 VAL E C 1
ATOM 8997 O O . VAL C 1 378 ? 7.444 -234.950 44.982 1.00 56.17 449 VAL E O 1
ATOM 9001 N N . GLN C 1 379 ? 8.210 -233.709 43.272 1.00 49.32 450 GLN E N 1
ATOM 9002 C CA . GLN C 1 379 ? 8.704 -232.647 44.141 1.00 55.71 450 GLN E CA 1
ATOM 9003 C C . GLN C 1 379 ? 7.563 -231.725 44.572 1.00 53.40 450 GLN E C 1
ATOM 9004 O O . GLN C 1 379 ? 7.665 -231.027 45.581 1.00 56.07 450 GLN E O 1
ATOM 9010 N N . ALA C 1 380 ? 6.483 -231.728 43.795 1.00 51.30 451 ALA E N 1
ATOM 9011 C CA . ALA C 1 380 ? 5.283 -230.958 44.114 1.00 52.27 451 ALA E CA 1
ATOM 9012 C C . ALA C 1 380 ? 4.107 -231.890 44.391 1.00 51.32 451 ALA E C 1
ATOM 9013 O O . ALA C 1 380 ? 3.108 -231.487 44.986 1.00 49.90 451 ALA E O 1
ATOM 9015 N N . CYS C 1 381 ? 4.245 -233.138 43.954 1.00 56.90 452 CYS E N 1
ATOM 9016 C CA . CYS C 1 381 ? 3.188 -234.136 44.070 1.00 55.55 452 CYS E CA 1
ATOM 9017 C C . CYS C 1 381 ? 1.913 -233.659 43.366 1.00 50.57 452 CYS E C 1
ATOM 9018 O O . CYS C 1 381 ? 0.804 -233.792 43.886 1.00 47.72 452 CYS E O 1
ATOM 9021 N N . LYS C 1 382 ? 2.096 -233.105 42.171 1.00 45.56 453 LYS E N 1
ATOM 9022 C CA . LYS C 1 382 ? 0.987 -232.700 41.320 1.00 39.09 453 LYS E CA 1
ATOM 9023 C C . LYS C 1 382 ? 1.225 -233.213 39.906 1.00 32.81 453 LYS E C 1
ATOM 9024 O O . LYS C 1 382 ? 2.338 -233.618 39.567 1.00 32.11 453 LYS E O 1
ATOM 9030 N N . ARG C 1 383 ? 0.177 -233.203 39.088 1.00 33.20 454 ARG E N 1
ATOM 9031 C CA . ARG C 1 383 ? 0.297 -233.625 37.695 1.00 46.93 454 ARG E CA 1
ATOM 9032 C C . ARG C 1 383 ? -0.621 -232.825 36.775 1.00 27.87 454 ARG E C 1
ATOM 9033 O O . ARG C 1 383 ? -1.666 -232.325 37.195 1.00 29.62 454 ARG E O 1
ATOM 9041 N N . GLN C 1 384 ? -0.223 -232.724 35.512 1.00 35.78 455 GLN E N 1
ATOM 9042 C CA . GLN C 1 384 ? -0.997 -232.002 34.509 1.00 36.77 455 GLN E CA 1
ATOM 9043 C C . GLN C 1 384 ? -2.269 -232.754 34.134 1.00 37.90 455 GLN E C 1
ATOM 9044 O O . GLN C 1 384 ? -2.210 -233.919 33.749 1.00 47.58 455 GLN E O 1
ATOM 9050 N N . LYS C 1 385 ? -3.414 -232.085 34.262 1.00 35.56 456 LYS E N 1
ATOM 9051 C CA . LYS C 1 385 ? -4.662 -232.568 33.677 1.00 35.36 456 LYS E CA 1
ATOM 9052 C C . LYS C 1 385 ? -5.071 -231.660 32.524 1.00 47.84 456 LYS E C 1
ATOM 9053 O O . LYS C 1 385 ? -5.109 -230.430 32.662 1.00 43.48 456 LYS E O 1
ATOM 9059 N N . THR C 1 386 ? -5.385 -232.291 31.396 1.00 53.54 457 THR E N 1
ATOM 9060 C CA . THR C 1 386 ? -5.748 -231.596 30.168 1.00 53.61 457 THR E CA 1
ATOM 9061 C C . THR C 1 386 ? -7.052 -232.158 29.610 1.00 54.86 457 THR E C 1
ATOM 9062 O O . THR C 1 386 ? -7.091 -233.306 29.163 1.00 58.45 457 THR E O 1
ATOM 9066 N N . SER C 1 387 ? -8.111 -231.353 29.633 1.00 52.54 458 SER E N 1
ATOM 9067 C CA . SER C 1 387 ? -9.427 -231.810 29.182 1.00 57.34 458 SER E CA 1
ATOM 9068 C C . SER C 1 387 ? -10.132 -230.765 28.319 1.00 60.45 458 SER E C 1
ATOM 9069 O O . SER C 1 387 ? -9.544 -229.745 27.960 1.00 64.93 458 SER E O 1
ATOM 9072 N N . CYS C 1 388 ? -11.386 -231.044 27.973 1.00 58.67 459 CYS E N 1
ATOM 9073 C CA . CYS C 1 388 ? -12.208 -230.125 27.196 1.00 51.96 459 CYS E CA 1
ATOM 9074 C C . CYS C 1 388 ? -13.548 -229.896 27.887 1.00 57.33 459 CYS E C 1
ATOM 9075 O O . CYS C 1 388 ? -14.379 -230.803 27.958 1.00 66.36 459 CYS E O 1
ATOM 9078 N N . VAL C 1 389 ? -13.754 -228.681 28.386 1.00 57.32 460 VAL E N 1
ATOM 9079 C CA . VAL C 1 389 ? -14.979 -228.331 29.100 1.00 60.40 460 VAL E CA 1
ATOM 9080 C C . VAL C 1 389 ? -15.625 -227.116 28.452 1.00 73.22 460 VAL E C 1
ATOM 9081 O O . VAL C 1 389 ? -14.949 -226.143 28.118 1.00 71.79 460 VAL E O 1
ATOM 9085 N N . GLY C 1 390 ? -16.941 -227.187 28.280 1.00 74.59 461 GLY E N 1
ATOM 9086 C CA . GLY C 1 390 ? -17.707 -226.096 27.708 1.00 67.16 461 GLY E CA 1
ATOM 9087 C C . GLY C 1 390 ? -17.222 -225.686 26.331 1.00 80.06 461 GLY E C 1
ATOM 9088 O O . GLY C 1 390 ? -17.426 -224.548 25.907 1.00 80.89 461 GLY E O 1
ATOM 9089 N N . GLY C 1 391 ? -16.577 -226.616 25.632 1.00 75.23 462 GLY E N 1
ATOM 9090 C CA . GLY C 1 391 ? -16.063 -226.356 24.300 1.00 56.91 462 GLY E CA 1
ATOM 9091 C C . GLY C 1 391 ? -14.674 -225.742 24.306 1.00 76.28 462 GLY E C 1
ATOM 9092 O O . GLY C 1 391 ? -14.148 -225.384 23.250 1.00 74.05 462 GLY E O 1
ATOM 9093 N N . GLN C 1 392 ? -14.079 -225.625 25.491 1.00 76.80 463 GLN E N 1
ATOM 9094 C CA . GLN C 1 392 ? -12.762 -225.007 25.643 1.00 75.60 463 GLN E CA 1
ATOM 9095 C C . GLN C 1 392 ? -11.781 -225.927 26.363 1.00 67.29 463 GLN E C 1
ATOM 9096 O O . GLN C 1 392 ? -12.176 -226.746 27.195 1.00 56.31 463 GLN E O 1
ATOM 9102 N N . ILE C 1 393 ? -10.500 -225.786 26.033 1.00 51.22 464 ILE E N 1
ATOM 9103 C CA . ILE C 1 393 ? -9.450 -226.549 26.695 1.00 60.18 464 ILE E CA 1
ATOM 9104 C C . ILE C 1 393 ? -9.332 -226.155 28.160 1.00 58.63 464 ILE E C 1
ATOM 9105 O O . ILE C 1 393 ? -9.303 -224.969 28.497 1.00 45.71 464 ILE E O 1
ATOM 9110 N N . GLN C 1 394 ? -9.264 -227.166 29.020 1.00 46.47 465 GLN E N 1
ATOM 9111 C CA . GLN C 1 394 ? -8.945 -226.980 30.427 1.00 40.00 465 GLN E CA 1
ATOM 9112 C C . GLN C 1 394 ? -7.571 -227.561 30.700 1.00 46.89 465 GLN E C 1
ATOM 9113 O O . GLN C 1 394 ? -7.343 -228.756 30.494 1.00 50.85 465 GLN E O 1
ATOM 9119 N N . SER C 1 395 ? -6.662 -226.703 31.150 1.00 42.15 466 SER E N 1
ATOM 9120 C CA . SER C 1 395 ? -5.329 -227.115 31.563 1.00 39.13 466 SER E CA 1
ATOM 9121 C C . SER C 1 395 ? -5.134 -226.782 33.033 1.00 50.71 466 SER E C 1
ATOM 9122 O O . SER C 1 395 ? -5.126 -225.609 33.413 1.00 38.56 466 SER E O 1
ATOM 9125 N N . THR C 1 396 ? -4.989 -227.814 33.861 1.00 35.46 467 THR E N 1
ATOM 9126 C CA . THR C 1 396 ? -4.831 -227.613 35.298 1.00 33.47 467 THR E CA 1
ATOM 9127 C C . THR C 1 396 ? -3.794 -228.559 35.891 1.00 36.92 467 THR E C 1
ATOM 9128 O O . THR C 1 396 ? -3.310 -229.472 35.220 1.00 29.43 467 THR E O 1
ATOM 9132 N N . SER C 1 397 ? -3.447 -228.311 37.150 1.00 34.93 468 SER E N 1
ATOM 9133 C CA . SER C 1 397 ? -2.597 -229.207 37.918 1.00 39.56 468 SER E CA 1
ATOM 9134 C C . SER C 1 397 ? -3.431 -229.842 39.021 1.00 40.37 468 SER E C 1
ATOM 9135 O O . SER C 1 397 ? -4.081 -229.141 39.797 1.00 41.45 468 SER E O 1
ATOM 9138 N N . VAL C 1 398 ? -3.417 -231.171 39.074 1.00 45.91 469 VAL E N 1
ATOM 9139 C CA . VAL C 1 398 ? -4.227 -231.917 40.030 1.00 46.83 469 VAL E CA 1
ATOM 9140 C C . VAL C 1 398 ? -3.378 -232.890 40.837 1.00 40.04 469 VAL E C 1
ATOM 9141 O O . VAL C 1 398 ? -2.199 -233.108 40.535 1.00 32.86 469 VAL E O 1
ATOM 9145 N N . ASP C 1 399 ? -3.995 -233.472 41.862 1.00 50.97 470 ASP E N 1
ATOM 9146 C CA . ASP C 1 399 ? -3.339 -234.461 42.705 1.00 45.30 470 ASP E CA 1
ATOM 9147 C C . ASP C 1 399 ? -2.910 -235.675 41.898 1.00 35.42 470 ASP E C 1
ATOM 9148 O O . ASP C 1 399 ? -3.608 -236.100 40.977 1.00 42.90 470 ASP E O 1
ATOM 9153 N N . CYS C 1 400 ? -1.756 -236.229 42.249 1.00 41.62 471 CYS E N 1
ATOM 9154 C CA . CYS C 1 400 ? -1.310 -237.482 41.663 1.00 50.12 471 CYS E CA 1
ATOM 9155 C C . CYS C 1 400 ? -2.194 -238.615 42.173 1.00 38.09 471 CYS E C 1
ATOM 9156 O O . CYS C 1 400 ? -2.905 -238.451 43.166 1.00 43.58 471 CYS E O 1
ATOM 9159 N N . THR C 1 401 ? -2.160 -239.757 41.493 1.00 53.45 472 THR E N 1
ATOM 9160 C CA . THR C 1 401 ? -2.887 -240.934 41.957 1.00 60.28 472 THR E CA 1
ATOM 9161 C C . THR C 1 401 ? -2.385 -241.314 43.342 1.00 59.63 472 THR E C 1
ATOM 9162 O O . THR C 1 401 ? -1.188 -241.219 43.609 1.00 55.50 472 THR E O 1
ATOM 9166 N N . ALA C 1 402 ? -3.294 -241.743 44.215 1.00 70.04 473 ALA E N 1
ATOM 9167 C CA . ALA C 1 402 ? -2.937 -242.118 45.585 1.00 69.30 473 ALA E CA 1
ATOM 9168 C C . ALA C 1 402 ? -1.761 -243.096 45.608 1.00 63.88 473 ALA E C 1
ATOM 9169 O O . ALA C 1 402 ? -0.996 -243.142 46.572 1.00 65.82 473 ALA E O 1
ATOM 9171 N N . ASP C 1 403 ? -1.629 -243.872 44.537 1.00 63.57 474 ASP E N 1
ATOM 9172 C CA . ASP C 1 403 ? -0.464 -244.722 44.323 1.00 64.53 474 ASP E CA 1
ATOM 9173 C C . ASP C 1 403 ? 0.789 -243.859 44.195 1.00 77.21 474 ASP E C 1
ATOM 9174 O O . ASP C 1 403 ? 1.751 -244.029 44.945 1.00 76.68 474 ASP E O 1
ATOM 9179 N N . GLU C 1 404 ? 0.762 -242.932 43.243 1.00 69.05 475 GLU E N 1
ATOM 9180 C CA . GLU C 1 404 ? 1.907 -242.073 42.959 1.00 65.32 475 GLU E CA 1
ATOM 9181 C C . GLU C 1 404 ? 2.355 -241.277 44.185 1.00 53.28 475 GLU E C 1
ATOM 9182 O O . GLU C 1 404 ? 3.532 -240.940 44.319 1.00 52.10 475 GLU E O 1
ATOM 9188 N N . GLN C 1 405 ? 1.416 -240.989 45.082 1.00 47.67 476 GLN E N 1
ATOM 9189 C CA . GLN C 1 405 ? 1.707 -240.180 46.264 1.00 65.86 476 GLN E CA 1
ATOM 9190 C C . GLN C 1 405 ? 2.668 -240.885 47.220 1.00 64.16 476 GLN E C 1
ATOM 9191 O O . GLN C 1 405 ? 3.197 -240.267 48.144 1.00 57.16 476 GLN E O 1
ATOM 9197 N N . ASN C 1 406 ? 2.890 -242.177 46.999 1.00 68.97 477 ASN E N 1
ATOM 9198 C CA . ASN C 1 406 ? 3.873 -242.926 47.773 1.00 78.77 477 ASN E CA 1
ATOM 9199 C C . ASN C 1 406 ? 5.295 -242.597 47.331 1.00 77.42 477 ASN E C 1
ATOM 9200 O O . ASN C 1 406 ? 6.263 -242.966 47.998 1.00 66.54 477 ASN E O 1
ATOM 9205 N N . GLU C 1 407 ? 5.411 -241.901 46.204 1.00 69.19 478 GLU E N 1
ATOM 9206 C CA . GLU C 1 407 ? 6.708 -241.531 45.652 1.00 54.44 478 GLU E CA 1
ATOM 9207 C C . GLU C 1 407 ? 7.057 -240.082 45.996 1.00 55.53 478 GLU E C 1
ATOM 9208 O O . GLU C 1 407 ? 8.155 -239.613 45.695 1.00 49.23 478 GLU E O 1
ATOM 9214 N N . CYS C 1 408 ? 6.122 -239.385 46.637 1.00 48.48 479 CYS E N 1
ATOM 9215 C CA . CYS C 1 408 ? 6.280 -237.965 46.938 1.00 54.44 479 CYS E CA 1
ATOM 9216 C C . CYS C 1 408 ? 6.820 -237.750 48.348 1.00 57.60 479 CYS E C 1
ATOM 9217 O O . CYS C 1 408 ? 7.049 -238.705 49.090 1.00 65.57 479 CYS E O 1
ATOM 9220 N N . GLY C 1 409 ? 7.025 -236.486 48.706 1.00 61.24 480 GLY E N 1
ATOM 9221 C CA . GLY C 1 409 ? 7.409 -236.123 50.058 1.00 65.56 480 GLY E CA 1
ATOM 9222 C C . GLY C 1 409 ? 6.255 -236.306 51.027 1.00 58.24 480 GLY E C 1
ATOM 9223 O O . GLY C 1 409 ? 6.346 -235.940 52.199 1.00 65.59 480 GLY E O 1
ATOM 9224 N N . SER D 2 2 ? 35.218 -187.087 53.521 1.00 75.13 1259 SER B N 1
ATOM 9225 C CA . SER D 2 2 ? 33.804 -186.831 53.767 1.00 92.75 1259 SER B CA 1
ATOM 9226 C C . SER D 2 2 ? 33.613 -185.697 54.772 1.00 97.17 1259 SER B C 1
ATOM 9227 O O . SER D 2 2 ? 32.527 -185.125 54.873 1.00 96.92 1259 SER B O 1
ATOM 9230 N N . ALA D 2 3 ? 34.673 -185.384 55.514 1.00 96.39 1260 ALA B N 1
ATOM 9231 C CA . ALA D 2 3 ? 34.684 -184.234 56.414 1.00 92.50 1260 ALA B CA 1
ATOM 9232 C C . ALA D 2 3 ? 35.696 -183.208 55.912 1.00 88.67 1260 ALA B C 1
ATOM 9233 O O . ALA D 2 3 ? 35.532 -182.004 56.112 1.00 79.61 1260 ALA B O 1
ATOM 9235 N N . SER D 2 4 ? 36.744 -183.701 55.259 1.00 84.33 1261 SER B N 1
ATOM 9236 C CA . SER D 2 4 ? 37.700 -182.845 54.568 1.00 85.39 1261 SER B CA 1
ATOM 9237 C C . SER D 2 4 ? 37.040 -182.261 53.325 1.00 88.35 1261 SER B C 1
ATOM 9238 O O . SER D 2 4 ? 37.309 -181.123 52.946 1.00 80.21 1261 SER B O 1
ATOM 9241 N N . ASP D 2 5 ? 36.165 -183.048 52.704 1.00 90.54 1262 ASP B N 1
ATOM 9242 C CA . ASP D 2 5 ? 35.417 -182.611 51.530 1.00 85.98 1262 ASP B CA 1
ATOM 9243 C C . ASP D 2 5 ? 34.504 -181.440 51.874 1.00 74.65 1262 ASP B C 1
ATOM 9244 O O . ASP D 2 5 ? 34.414 -180.475 51.119 1.00 68.11 1262 ASP B O 1
ATOM 9249 N N . ILE D 2 6 ? 33.833 -181.533 53.018 1.00 71.93 1263 ILE B N 1
ATOM 9250 C CA . ILE D 2 6 ? 32.958 -180.467 53.497 1.00 72.20 1263 ILE B CA 1
ATOM 9251 C C . ILE D 2 6 ? 33.767 -179.198 53.749 1.00 65.45 1263 ILE B C 1
ATOM 9252 O O . ILE D 2 6 ? 33.360 -178.102 53.365 1.00 57.92 1263 ILE B O 1
ATOM 9257 N N . THR D 2 7 ? 34.917 -179.360 54.394 1.00 56.83 1264 THR B N 1
ATOM 9258 C CA . THR D 2 7 ? 35.843 -178.258 54.630 1.00 59.85 1264 THR B CA 1
ATOM 9259 C C . THR D 2 7 ? 36.252 -177.619 53.309 1.00 59.83 1264 THR B C 1
ATOM 9260 O O . THR D 2 7 ? 36.200 -176.394 53.148 1.00 55.18 1264 THR B O 1
ATOM 9264 N N . GLN D 2 8 ? 36.649 -178.461 52.362 1.00 54.80 1265 GLN B N 1
ATOM 9265 C CA . GLN D 2 8 ? 37.043 -177.995 51.042 1.00 57.15 1265 GLN B CA 1
ATOM 9266 C C . GLN D 2 8 ? 35.886 -177.254 50.379 1.00 42.64 1265 GLN B C 1
ATOM 9267 O O . GLN D 2 8 ? 36.090 -176.217 49.755 1.00 35.37 1265 GLN B O 1
ATOM 9273 N N . HIS D 2 9 ? 34.673 -177.784 50.527 1.00 36.28 1266 HIS B N 1
ATOM 9274 C CA . HIS D 2 9 ? 33.479 -177.134 49.996 1.00 47.75 1266 HIS B CA 1
ATOM 9275 C C . HIS D 2 9 ? 33.297 -175.761 50.632 1.00 43.41 1266 HIS B C 1
ATOM 9276 O O . HIS D 2 9 ? 32.992 -174.788 49.942 1.00 36.79 1266 HIS B O 1
ATOM 9283 N N . LEU D 2 10 ? 33.476 -175.687 51.948 1.00 43.49 1267 LEU B N 1
ATOM 9284 C CA . LEU D 2 10 ? 33.396 -174.411 52.652 1.00 33.51 1267 LEU B CA 1
ATOM 9285 C C . LEU D 2 10 ? 34.421 -173.423 52.116 1.00 35.32 1267 LEU B C 1
ATOM 9286 O O . LEU D 2 10 ? 34.085 -172.270 51.840 1.00 29.00 1267 LEU B O 1
ATOM 9291 N N . ASN D 2 11 ? 35.667 -173.861 51.971 1.00 29.21 1268 ASN B N 1
ATOM 9292 C CA . ASN D 2 11 ? 36.687 -172.992 51.394 1.00 24.64 1268 ASN B CA 1
ATOM 9293 C C . ASN D 2 11 ? 36.350 -172.568 49.964 1.00 38.64 1268 ASN B C 1
ATOM 9294 O O . ASN D 2 11 ? 36.557 -171.416 49.588 1.00 28.80 1268 ASN B O 1
ATOM 9299 N N . ASP D 2 12 ? 35.830 -173.501 49.171 1.00 31.28 1269 ASP B N 1
ATOM 9300 C CA . ASP D 2 12 ? 35.442 -173.210 47.793 1.00 37.60 1269 ASP B CA 1
ATOM 9301 C C . ASP D 2 12 ? 34.263 -172.242 47.724 1.00 32.55 1269 ASP B C 1
ATOM 9302 O O . ASP D 2 12 ? 34.099 -171.525 46.738 1.00 31.08 1269 ASP B O 1
ATOM 9307 N N . SER D 2 13 ? 33.449 -172.224 48.775 1.00 28.37 1270 SER B N 1
ATOM 9308 C CA . SER D 2 13 ? 32.267 -171.366 48.823 1.00 28.29 1270 SER B CA 1
ATOM 9309 C C . SER D 2 13 ? 32.585 -169.965 49.349 1.00 23.58 1270 SER B C 1
ATOM 9310 O O . SER D 2 13 ? 31.704 -169.106 49.403 1.00 22.55 1270 SER B O 1
ATOM 9313 N N . GLY D 2 14 ? 33.837 -169.745 49.744 1.00 23.59 1271 GLY B N 1
ATOM 9314 C CA . GLY D 2 14 ? 34.301 -168.427 50.142 1.00 25.81 1271 GLY B CA 1
ATOM 9315 C C . GLY D 2 14 ? 34.522 -168.228 51.634 1.00 27.45 1271 GLY B C 1
ATOM 9316 O O . GLY D 2 14 ? 34.681 -167.092 52.080 1.00 22.50 1271 GLY B O 1
ATOM 9317 N N . LEU D 2 15 ? 34.535 -169.311 52.408 1.00 24.66 1272 LEU B N 1
ATOM 9318 C CA . LEU D 2 15 ? 34.809 -169.211 53.843 1.00 29.84 1272 LEU B CA 1
ATOM 9319 C C . LEU D 2 15 ? 36.149 -168.516 54.061 1.00 24.75 1272 LEU B C 1
ATOM 9320 O O . LEU D 2 15 ? 37.167 -168.920 53.499 1.00 32.08 1272 LEU B O 1
ATOM 9325 N N . GLY D 2 16 ? 36.141 -167.466 54.877 1.00 29.41 1273 GLY B N 1
ATOM 9326 C CA . GLY D 2 16 ? 37.305 -166.615 55.033 1.00 30.66 1273 GLY B CA 1
ATOM 9327 C C . GLY D 2 16 ? 38.285 -167.089 56.087 1.00 31.57 1273 GLY B C 1
ATOM 9328 O O . GLY D 2 16 ? 38.014 -168.051 56.807 1.00 27.67 1273 GLY B O 1
ATOM 9329 N N . PRO D 2 17 ? 39.439 -166.412 56.178 1.00 32.06 1274 PRO B N 1
ATOM 9330 C CA . PRO D 2 17 ? 40.471 -166.730 57.171 1.00 33.57 1274 PRO B CA 1
ATOM 9331 C C . PRO D 2 17 ? 40.080 -166.322 58.583 1.00 37.30 1274 PRO B C 1
ATOM 9332 O O . PRO D 2 17 ? 39.379 -165.327 58.766 1.00 35.98 1274 PRO B O 1
ATOM 9336 N N . ALA D 2 18 ? 40.531 -167.092 59.568 1.00 43.02 1275 ALA B N 1
ATOM 9337 C CA . ALA D 2 18 ? 40.370 -166.714 60.965 1.00 51.58 1275 ALA B CA 1
ATOM 9338 C C . ALA D 2 18 ? 41.331 -165.580 61.297 1.00 44.74 1275 ALA B C 1
ATOM 9339 O O . ALA D 2 18 ? 42.529 -165.807 61.469 1.00 55.37 1275 ALA B O 1
ATOM 9341 N N . VAL D 2 19 ? 40.799 -164.364 61.377 1.00 39.92 1276 VAL B N 1
ATOM 9342 C CA . VAL D 2 19 ? 41.607 -163.188 61.677 1.00 47.27 1276 VAL B CA 1
ATOM 9343 C C . VAL D 2 19 ? 41.199 -162.573 63.007 1.00 43.62 1276 VAL B C 1
ATOM 9344 O O . VAL D 2 19 ? 40.029 -162.601 63.388 1.00 42.63 1276 VAL B O 1
ATOM 9348 N N . GLU D 2 20 ? 42.186 -162.023 63.704 1.00 39.87 1277 GLU B N 1
ATOM 9349 C CA . GLU D 2 20 ? 41.973 -161.393 64.999 1.00 48.83 1277 GLU B CA 1
ATOM 9350 C C . GLU D 2 20 ? 41.780 -159.890 64.860 1.00 41.47 1277 GLU B C 1
ATOM 9351 O O . GLU D 2 20 ? 41.169 -159.259 65.723 1.00 45.94 1277 GLU B O 1
ATOM 9357 N N A CYS D 2 21 ? 42.283 -159.330 63.762 0.74 36.57 1278 CYS B N 1
ATOM 9358 N N B CYS D 2 21 ? 42.298 -159.318 63.778 0.26 36.71 1278 CYS B N 1
ATOM 9359 C CA A CYS D 2 21 ? 42.346 -157.883 63.595 0.74 35.54 1278 CYS B CA 1
ATOM 9360 C CA B CYS D 2 21 ? 42.296 -157.870 63.616 0.26 35.63 1278 CYS B CA 1
ATOM 9361 C C A CYS D 2 21 ? 42.123 -157.444 62.151 0.74 34.70 1278 CYS B C 1
ATOM 9362 C C B CYS D 2 21 ? 42.130 -157.434 62.166 0.26 34.70 1278 CYS B C 1
ATOM 9363 O O A CYS D 2 21 ? 42.608 -158.084 61.217 0.74 32.04 1278 CYS B O 1
ATOM 9364 O O B CYS D 2 21 ? 42.652 -158.066 61.245 0.26 32.21 1278 CYS B O 1
ATOM 9369 N N . LEU D 2 22 ? 41.389 -156.345 61.985 1.00 33.04 1279 LEU B N 1
ATOM 9370 C CA . LEU D 2 22 ? 41.253 -155.686 60.688 1.00 28.88 1279 LEU B CA 1
ATOM 9371 C C . LEU D 2 22 ? 41.839 -154.285 60.810 1.00 31.18 1279 LEU B C 1
ATOM 9372 O O . LEU D 2 22 ? 41.719 -153.655 61.858 1.00 33.64 1279 LEU B O 1
ATOM 9377 N N . GLU D 2 23 ? 42.479 -153.806 59.748 1.00 27.60 1280 GLU B N 1
ATOM 9378 C CA . GLU D 2 23 ? 43.000 -152.442 59.713 1.00 32.17 1280 GLU B CA 1
ATOM 9379 C C . GLU D 2 23 ? 42.136 -151.572 58.809 1.00 30.50 1280 GLU B C 1
ATOM 9380 O O . GLU D 2 23 ? 41.967 -151.875 57.627 1.00 30.02 1280 GLU B O 1
ATOM 9386 N N . ASN D 2 24 ? 41.585 -150.501 59.373 1.00 24.47 1281 ASN B N 1
ATOM 9387 C CA . ASN D 2 24 ? 40.801 -149.545 58.603 1.00 28.88 1281 ASN B CA 1
ATOM 9388 C C . ASN D 2 24 ? 41.431 -148.159 58.660 1.00 33.99 1281 ASN B C 1
ATOM 9389 O O . ASN D 2 24 ? 41.832 -147.695 59.726 1.00 33.80 1281 ASN B O 1
ATOM 9394 N N . LEU D 2 25 ? 41.556 -147.524 57.511 1.00 28.27 1282 LEU B N 1
ATOM 9395 C CA . LEU D 2 25 ? 42.187 -146.217 57.401 1.00 30.27 1282 LEU B CA 1
ATOM 9396 C C . LEU D 2 25 ? 41.469 -145.081 58.097 1.00 28.68 1282 LEU B C 1
ATOM 9397 O O . LEU D 2 25 ? 42.065 -144.076 58.420 1.00 42.42 1282 LEU B O 1
ATOM 9402 N N . VAL D 2 26 ? 40.180 -145.230 58.301 1.00 29.85 1283 VAL B N 1
ATOM 9403 C CA . VAL D 2 26 ? 39.389 -144.172 58.924 1.00 32.28 1283 VAL B CA 1
ATOM 9404 C C . VAL D 2 26 ? 39.405 -144.278 60.452 1.00 33.39 1283 VAL B C 1
ATOM 9405 O O . VAL D 2 26 ? 39.531 -143.265 61.142 1.00 34.90 1283 VAL B O 1
ATOM 9409 N N . VAL D 2 27 ? 39.286 -145.500 60.971 1.00 28.51 1284 VAL B N 1
ATOM 9410 C CA . VAL D 2 27 ? 39.144 -145.723 62.411 1.00 30.70 1284 VAL B CA 1
ATOM 9411 C C . VAL D 2 27 ? 40.308 -146.509 63.016 1.00 27.86 1284 VAL B C 1
ATOM 9412 O O . VAL D 2 27 ? 40.318 -146.784 64.216 1.00 29.13 1284 VAL B O 1
ATOM 9416 N N . GLY D 2 28 ? 41.283 -146.873 62.189 1.00 28.85 1285 GLY B N 1
ATOM 9417 C CA . GLY D 2 28 ? 42.439 -147.614 62.660 1.00 24.87 1285 GLY B CA 1
ATOM 9418 C C . GLY D 2 28 ? 42.172 -149.105 62.765 1.00 31.86 1285 GLY B C 1
ATOM 9419 O O . GLY D 2 28 ? 41.295 -149.631 62.078 1.00 37.41 1285 GLY B O 1
ATOM 9420 N N . PRO D 2 29 ? 42.948 -149.803 63.610 1.00 29.81 1286 PRO B N 1
ATOM 9421 C CA . PRO D 2 29 ? 42.734 -151.237 63.821 1.00 22.03 1286 PRO B CA 1
ATOM 9422 C C . PRO D 2 29 ? 41.477 -151.541 64.628 1.00 32.15 1286 PRO B C 1
ATOM 9423 O O . PRO D 2 29 ? 41.137 -150.802 65.553 1.00 24.85 1286 PRO B O 1
ATOM 9427 N N . VAL D 2 30 ? 40.800 -152.627 64.268 1.00 26.63 1287 VAL B N 1
ATOM 9428 C CA . VAL D 2 30 ? 39.611 -153.067 64.978 1.00 20.38 1287 VAL B CA 1
ATOM 9429 C C . VAL D 2 30 ? 39.679 -154.568 65.226 1.00 24.55 1287 VAL B C 1
ATOM 9430 O O . VAL D 2 30 ? 40.170 -155.335 64.388 1.00 26.97 1287 VAL B O 1
ATOM 9434 N N . CYS D 2 31 ? 39.187 -154.961 66.397 1.00 25.77 1288 CYS B N 1
ATOM 9435 C CA . CYS D 2 31 ? 39.215 -156.343 66.853 1.00 30.70 1288 CYS B CA 1
ATOM 9436 C C . CYS D 2 31 ? 37.893 -156.706 67.510 1.00 22.86 1288 CYS B C 1
ATOM 9437 O O . CYS D 2 31 ? 37.173 -155.827 67.980 1.00 22.36 1288 CYS B O 1
ATOM 9440 N N . PRO D 2 32 ? 37.571 -158.006 67.560 1.00 25.94 1289 PRO B N 1
ATOM 9441 C CA . PRO D 2 32 ? 36.352 -158.402 68.268 1.00 31.97 1289 PRO B CA 1
ATOM 9442 C C . PRO D 2 32 ? 36.542 -158.340 69.781 1.00 34.53 1289 PRO B C 1
ATOM 9443 O O . PRO D 2 32 ? 37.575 -158.782 70.283 1.00 31.03 1289 PRO B O 1
ATOM 9447 N N . ALA D 2 33 ? 35.563 -157.790 70.491 1.00 25.43 1290 ALA B N 1
ATOM 9448 C CA . ALA D 2 33 ? 35.652 -157.651 71.940 1.00 33.09 1290 ALA B CA 1
ATOM 9449 C C . ALA D 2 33 ? 35.517 -159.011 72.619 1.00 35.97 1290 ALA B C 1
ATOM 9450 O O . ALA D 2 33 ? 36.077 -159.238 73.692 1.00 40.51 1290 ALA B O 1
ATOM 9452 N N . ALA D 2 34 ? 34.767 -159.907 71.983 1.00 38.18 1291 ALA B N 1
ATOM 9453 C CA . ALA D 2 34 ? 34.603 -161.275 72.462 1.00 38.16 1291 ALA B CA 1
ATOM 9454 C C . ALA D 2 34 ? 34.949 -162.255 71.349 1.00 38.84 1291 ALA B C 1
ATOM 9455 O O . ALA D 2 34 ? 34.864 -161.917 70.169 1.00 36.16 1291 ALA B O 1
ATOM 9457 N N . VAL D 2 35 ? 35.338 -163.467 71.726 1.00 35.57 1292 VAL B N 1
ATOM 9458 C CA . VAL D 2 35 ? 35.734 -164.475 70.751 1.00 37.36 1292 VAL B CA 1
ATOM 9459 C C . VAL D 2 35 ? 34.583 -164.773 69.796 1.00 30.39 1292 VAL B C 1
ATOM 9460 O O . VAL D 2 35 ? 33.473 -165.094 70.222 1.00 24.27 1292 VAL B O 1
ATOM 9464 N N . VAL D 2 36 ? 34.856 -164.647 68.501 1.00 36.75 1293 VAL B N 1
ATOM 9465 C CA . VAL D 2 36 ? 33.882 -164.978 67.469 1.00 33.02 1293 VAL B CA 1
ATOM 9466 C C . VAL D 2 36 ? 33.764 -166.493 67.357 1.00 35.69 1293 VAL B C 1
ATOM 9467 O O . VAL D 2 36 ? 34.744 -167.211 67.554 1.00 31.44 1293 VAL B O 1
ATOM 9471 N N . ALA D 2 37 ? 32.565 -166.977 67.051 1.00 27.51 1294 ALA B N 1
ATOM 9472 C CA . ALA D 2 37 ? 32.368 -168.400 66.807 1.00 31.01 1294 ALA B CA 1
ATOM 9473 C C . ALA D 2 37 ? 33.315 -168.850 65.691 1.00 33.91 1294 ALA B C 1
ATOM 9474 O O . ALA D 2 37 ? 33.209 -168.362 64.569 1.00 31.93 1294 ALA B O 1
ATOM 9476 N N . PRO D 2 38 ? 34.260 -169.763 65.997 1.00 39.87 1295 PRO B N 1
ATOM 9477 C CA . PRO D 2 38 ? 35.283 -170.142 65.010 1.00 47.65 1295 PRO B CA 1
ATOM 9478 C C . PRO D 2 38 ? 34.737 -170.699 63.693 1.00 34.37 1295 PRO B C 1
ATOM 9479 O O . PRO D 2 38 ? 35.426 -170.628 62.676 1.00 35.61 1295 PRO B O 1
ATOM 9483 N N . ALA D 2 39 ? 33.526 -171.246 63.711 1.00 36.04 1296 ALA B N 1
ATOM 9484 C CA . ALA D 2 39 ? 32.946 -171.834 62.507 1.00 39.64 1296 ALA B CA 1
ATOM 9485 C C . ALA D 2 39 ? 32.549 -170.760 61.492 1.00 45.08 1296 ALA B C 1
ATOM 9486 O O . ALA D 2 39 ? 32.404 -171.045 60.304 1.00 42.76 1296 ALA B O 1
ATOM 9488 N N . VAL D 2 40 ? 32.374 -169.529 61.964 1.00 47.49 1297 VAL B N 1
ATOM 9489 C CA . VAL D 2 40 ? 31.975 -168.421 61.099 1.00 41.17 1297 VAL B CA 1
ATOM 9490 C C . VAL D 2 40 ? 33.097 -168.034 60.138 1.00 39.28 1297 VAL B C 1
ATOM 9491 O O . VAL D 2 40 ? 34.276 -168.247 60.420 1.00 51.69 1297 VAL B O 1
ATOM 9495 N N . SER E 2 2 ? 31.038 -108.755 5.446 1.00 53.18 1259 SER D N 1
ATOM 9496 C CA . SER E 2 2 ? 30.796 -109.873 6.339 1.00 89.52 1259 SER D CA 1
ATOM 9497 C C . SER E 2 2 ? 31.980 -110.149 7.245 1.00 92.36 1259 SER D C 1
ATOM 9498 O O . SER E 2 2 ? 31.827 -110.719 8.316 1.00 82.72 1259 SER D O 1
ATOM 9501 N N . ALA E 2 3 ? 33.163 -109.745 6.811 1.00 88.90 1260 ALA D N 1
ATOM 9502 C CA . ALA E 2 3 ? 34.344 -109.938 7.620 1.00 82.65 1260 ALA D CA 1
ATOM 9503 C C . ALA E 2 3 ? 34.364 -108.765 8.559 1.00 80.41 1260 ALA D C 1
ATOM 9504 O O . ALA E 2 3 ? 34.880 -108.851 9.662 1.00 69.61 1260 ALA D O 1
ATOM 9506 N N . SER E 2 4 ? 33.787 -107.662 8.103 1.00 76.34 1261 SER D N 1
ATOM 9507 C CA . SER E 2 4 ? 33.703 -106.459 8.921 1.00 76.08 1261 SER D CA 1
ATOM 9508 C C . SER E 2 4 ? 32.700 -106.653 10.054 1.00 73.22 1261 SER D C 1
ATOM 9509 O O . SER E 2 4 ? 32.870 -106.111 11.146 1.00 72.26 1261 SER D O 1
ATOM 9512 N N . ASP E 2 5 ? 31.658 -107.434 9.785 1.00 74.59 1262 ASP D N 1
ATOM 9513 C CA . ASP E 2 5 ? 30.627 -107.713 10.777 1.00 71.99 1262 ASP D CA 1
ATOM 9514 C C . ASP E 2 5 ? 31.199 -108.485 11.962 1.00 59.55 1262 ASP D C 1
ATOM 9515 O O . ASP E 2 5 ? 30.794 -108.273 13.105 1.00 52.93 1262 ASP D O 1
ATOM 9520 N N . ILE E 2 6 ? 32.145 -109.377 11.683 1.00 50.36 1263 ILE D N 1
ATOM 9521 C CA . ILE E 2 6 ? 32.779 -110.178 12.726 1.00 52.08 1263 ILE D CA 1
ATOM 9522 C C . ILE E 2 6 ? 33.690 -109.312 13.594 1.00 52.94 1263 ILE D C 1
ATOM 9523 O O . ILE E 2 6 ? 33.680 -109.425 14.821 1.00 44.34 1263 ILE D O 1
ATOM 9528 N N . THR E 2 7 ? 34.477 -108.453 12.954 1.00 50.55 1264 THR D N 1
ATOM 9529 C CA . THR E 2 7 ? 35.317 -107.497 13.669 1.00 44.69 1264 THR D CA 1
ATOM 9530 C C . THR E 2 7 ? 34.446 -106.596 14.536 1.00 40.82 1264 THR D C 1
ATOM 9531 O O . THR E 2 7 ? 34.712 -106.404 15.729 1.00 43.51 1264 THR D O 1
ATOM 9535 N N . GLN E 2 8 ? 33.397 -106.054 13.926 1.00 35.58 1265 GLN D N 1
ATOM 9536 C CA . GLN E 2 8 ? 32.452 -105.201 14.631 1.00 43.42 1265 GLN D CA 1
ATOM 9537 C C . GLN E 2 8 ? 31.836 -105.950 15.807 1.00 40.35 1265 GLN D C 1
ATOM 9538 O O . GLN E 2 8 ? 31.716 -105.403 16.902 1.00 29.89 1265 GLN D O 1
ATOM 9544 N N . HIS E 2 9 ? 31.454 -107.203 15.579 1.00 31.39 1266 HIS D N 1
ATOM 9545 C CA . HIS E 2 9 ? 30.878 -108.026 16.636 1.00 37.04 1266 HIS D CA 1
ATOM 9546 C C . HIS E 2 9 ? 31.874 -108.219 17.773 1.00 33.15 1266 HIS D C 1
ATOM 9547 O O . HIS E 2 9 ? 31.515 -108.116 18.945 1.00 27.41 1266 HIS D O 1
ATOM 9554 N N . LEU E 2 10 ? 33.124 -108.507 17.425 1.00 31.94 1267 LEU D N 1
ATOM 9555 C CA . LEU E 2 10 ? 34.170 -108.640 18.430 1.00 30.64 1267 LEU D CA 1
ATOM 9556 C C . LEU E 2 10 ? 34.311 -107.352 19.228 1.00 28.72 1267 LEU D C 1
ATOM 9557 O O . LEU E 2 10 ? 34.408 -107.390 20.457 1.00 23.94 1267 LEU D O 1
ATOM 9562 N N . ASN E 2 11 ? 34.314 -106.212 18.540 1.00 22.95 1268 ASN D N 1
ATOM 9563 C CA . ASN E 2 11 ? 34.364 -104.929 19.239 1.00 17.61 1268 ASN D CA 1
ATOM 9564 C C . ASN E 2 11 ? 33.150 -104.713 20.139 1.00 35.46 1268 ASN D C 1
ATOM 9565 O O . ASN E 2 11 ? 33.279 -104.208 21.253 1.00 24.66 1268 ASN D O 1
ATOM 9570 N N . ASP E 2 12 ? 31.971 -105.088 19.653 1.00 27.01 1269 ASP D N 1
ATOM 9571 C CA . ASP E 2 12 ? 30.743 -104.936 20.428 1.00 27.89 1269 ASP D CA 1
ATOM 9572 C C . ASP E 2 12 ? 30.726 -105.857 21.644 1.00 14.99 1269 ASP D C 1
ATOM 9573 O O . ASP E 2 12 ? 30.046 -105.577 22.629 1.00 19.74 1269 ASP D O 1
ATOM 9578 N N . SER E 2 13 ? 31.471 -106.955 21.567 1.00 15.94 1270 SER D N 1
ATOM 9579 C CA . SER E 2 13 ? 31.537 -107.920 22.660 1.00 20.94 1270 SER D CA 1
ATOM 9580 C C . SER E 2 13 ? 32.620 -107.567 23.680 1.00 24.74 1270 SER D C 1
ATOM 9581 O O . SER E 2 13 ? 32.795 -108.275 24.672 1.00 17.94 1270 SER D O 1
ATOM 9584 N N . GLY E 2 14 ? 33.346 -106.480 23.426 1.00 24.79 1271 GLY D N 1
ATOM 9585 C CA . GLY E 2 14 ? 34.317 -105.962 24.376 1.00 24.21 1271 GLY D CA 1
ATOM 9586 C C . GLY E 2 14 ? 35.764 -106.316 24.087 1.00 25.63 1271 GLY D C 1
ATOM 9587 O O . GLY E 2 14 ? 36.598 -106.300 24.991 1.00 23.71 1271 GLY D O 1
ATOM 9588 N N . LEU E 2 15 ? 36.078 -106.635 22.836 1.00 22.96 1272 LEU D N 1
ATOM 9589 C CA . LEU E 2 15 ? 37.468 -106.850 22.456 1.00 27.62 1272 LEU D CA 1
ATOM 9590 C C . LEU E 2 15 ? 38.234 -105.548 22.666 1.00 24.64 1272 LEU D C 1
ATOM 9591 O O . LEU E 2 15 ? 37.814 -104.492 22.193 1.00 22.26 1272 LEU D O 1
ATOM 9596 N N . GLY E 2 16 ? 39.349 -105.627 23.384 1.00 29.64 1273 GLY D N 1
ATOM 9597 C CA . GLY E 2 16 ? 40.082 -104.440 23.786 1.00 34.53 1273 GLY D CA 1
ATOM 9598 C C . GLY E 2 16 ? 41.133 -103.996 22.787 1.00 33.03 1273 GLY D C 1
ATOM 9599 O O . GLY E 2 16 ? 41.426 -104.704 21.824 1.00 27.75 1273 GLY D O 1
ATOM 9600 N N . PRO E 2 17 ? 41.714 -102.810 23.017 1.00 32.04 1274 PRO D N 1
ATOM 9601 C CA . PRO E 2 17 ? 42.770 -102.282 22.149 1.00 34.96 1274 PRO D CA 1
ATOM 9602 C C . PRO E 2 17 ? 44.052 -103.105 22.227 1.00 32.63 1274 PRO D C 1
ATOM 9603 O O . PRO E 2 17 ? 44.328 -103.720 23.258 1.00 28.26 1274 PRO D O 1
ATOM 9607 N N . ALA E 2 18 ? 44.816 -103.119 21.140 1.00 29.97 1275 ALA D N 1
ATOM 9608 C CA . ALA E 2 18 ? 46.128 -103.752 21.137 1.00 40.68 1275 ALA D CA 1
ATOM 9609 C C . ALA E 2 18 ? 47.131 -102.831 21.823 1.00 38.61 1275 ALA D C 1
ATOM 9610 O O . ALA E 2 18 ? 47.728 -101.968 21.180 1.00 44.33 1275 ALA D O 1
ATOM 9612 N N . VAL E 2 19 ? 47.301 -103.012 23.130 1.00 34.07 1276 VAL D N 1
ATOM 9613 C CA . VAL E 2 19 ? 48.195 -102.160 23.906 1.00 45.28 1276 VAL D CA 1
ATOM 9614 C C . VAL E 2 19 ? 49.509 -102.879 24.196 1.00 36.99 1276 VAL D C 1
ATOM 9615 O O . VAL E 2 19 ? 49.529 -104.069 24.513 1.00 36.85 1276 VAL D O 1
ATOM 9619 N N . GLU E 2 20 ? 50.603 -102.138 24.070 1.00 42.13 1277 GLU D N 1
ATOM 9620 C CA . GLU E 2 20 ? 51.942 -102.667 24.293 1.00 38.38 1277 GLU D CA 1
ATOM 9621 C C . GLU E 2 20 ? 52.295 -102.704 25.775 1.00 33.42 1277 GLU D C 1
ATOM 9622 O O . GLU E 2 20 ? 52.998 -103.609 26.226 1.00 39.57 1277 GLU D O 1
ATOM 9628 N N A CYS E 2 21 ? 51.822 -101.716 26.529 0.59 30.55 1278 CYS D N 1
ATOM 9629 N N B CYS E 2 21 ? 51.791 -101.729 26.525 0.41 30.61 1278 CYS D N 1
ATOM 9630 C CA A CYS E 2 21 ? 52.212 -101.581 27.929 0.59 32.75 1278 CYS D CA 1
ATOM 9631 C CA B CYS E 2 21 ? 52.199 -101.547 27.912 0.41 32.71 1278 CYS D CA 1
ATOM 9632 C C A CYS E 2 21 ? 51.106 -101.001 28.805 0.59 26.77 1278 CYS D C 1
ATOM 9633 C C B CYS E 2 21 ? 51.092 -100.998 28.805 0.41 26.84 1278 CYS D C 1
ATOM 9634 O O A CYS E 2 21 ? 50.259 -100.238 28.339 0.59 26.50 1278 CYS D O 1
ATOM 9635 O O B CYS E 2 21 ? 50.227 -100.247 28.349 0.41 26.54 1278 CYS D O 1
ATOM 9640 N N . LEU E 2 22 ? 51.137 -101.378 30.081 1.00 21.23 1279 LEU D N 1
ATOM 9641 C CA . LEU E 2 22 ? 50.234 -100.828 31.096 1.00 27.66 1279 LEU D CA 1
ATOM 9642 C C . LEU E 2 22 ? 51.047 -100.122 32.186 1.00 26.07 1279 LEU D C 1
ATOM 9643 O O . LEU E 2 22 ? 52.158 -100.549 32.497 1.00 27.15 1279 LEU D O 1
ATOM 9648 N N . GLU E 2 23 ? 50.498 -99.047 32.751 1.00 25.41 1280 GLU D N 1
ATOM 9649 C CA . GLU E 2 23 ? 51.056 -98.428 33.956 1.00 29.15 1280 GLU D CA 1
ATOM 9650 C C . GLU E 2 23 ? 50.359 -98.980 35.185 1.00 27.16 1280 GLU D C 1
ATOM 9651 O O . GLU E 2 23 ? 49.131 -99.023 35.231 1.00 31.04 1280 GLU D O 1
ATOM 9657 N N . ASN E 2 24 ? 51.142 -99.401 36.172 1.00 21.12 1281 ASN D N 1
ATOM 9658 C CA . ASN E 2 24 ? 50.606 -99.774 37.474 1.00 26.70 1281 ASN D CA 1
ATOM 9659 C C . ASN E 2 24 ? 51.349 -99.033 38.577 1.00 27.78 1281 ASN D C 1
ATOM 9660 O O . ASN E 2 24 ? 52.578 -98.996 38.585 1.00 24.33 1281 ASN D O 1
ATOM 9665 N N . LEU E 2 25 ? 50.605 -98.449 39.509 1.00 28.89 1282 LEU D N 1
ATOM 9666 C CA . LEU E 2 25 ? 51.198 -97.571 40.515 1.00 35.12 1282 LEU D CA 1
ATOM 9667 C C . LEU E 2 25 ? 52.056 -98.323 41.534 1.00 28.68 1282 LEU D C 1
ATOM 9668 O O . LEU E 2 25 ? 52.900 -97.722 42.199 1.00 44.97 1282 LEU D O 1
ATOM 9673 N N . VAL E 2 26 ? 51.841 -99.630 41.657 1.00 31.14 1283 VAL D N 1
ATOM 9674 C CA . VAL E 2 26 ? 52.573 -100.439 42.630 1.00 27.99 1283 VAL D CA 1
ATOM 9675 C C . VAL E 2 26 ? 53.862 -101.019 42.046 1.00 32.77 1283 VAL D C 1
ATOM 9676 O O . VAL E 2 26 ? 54.897 -101.019 42.712 1.00 29.03 1283 VAL D O 1
ATOM 9680 N N . VAL E 2 27 ? 53.798 -101.515 40.812 1.00 24.24 1284 VAL D N 1
ATOM 9681 C CA . VAL E 2 27 ? 54.944 -102.186 40.198 1.00 24.30 1284 VAL D CA 1
ATOM 9682 C C . VAL E 2 27 ? 55.518 -101.411 39.015 1.00 20.26 1284 VAL D C 1
ATOM 9683 O O . VAL E 2 27 ? 56.505 -101.832 38.413 1.00 30.66 1284 VAL D O 1
ATOM 9687 N N . GLY E 2 28 ? 54.898 -100.284 38.683 1.00 21.35 1285 GLY D N 1
ATOM 9688 C CA . GLY E 2 28 ? 55.357 -99.458 37.582 1.00 25.98 1285 GLY D CA 1
ATOM 9689 C C . GLY E 2 28 ? 54.792 -99.913 36.249 1.00 32.93 1285 GLY D C 1
ATOM 9690 O O . GLY E 2 28 ? 53.717 -100.518 36.201 1.00 30.12 1285 GLY D O 1
ATOM 9691 N N . PRO E 2 29 ? 55.503 -99.610 35.152 1.00 29.11 1286 PRO D N 1
ATOM 9692 C CA . PRO E 2 29 ? 55.047 -100.040 33.828 1.00 23.20 1286 PRO D CA 1
ATOM 9693 C C . PRO E 2 29 ? 55.318 -101.513 33.566 1.00 25.37 1286 PRO D C 1
ATOM 9694 O O . PRO E 2 29 ? 56.353 -102.032 33.991 1.00 20.43 1286 PRO D O 1
ATOM 9698 N N . VAL E 2 30 ? 54.395 -102.175 32.874 1.00 22.04 1287 VAL D N 1
ATOM 9699 C CA . VAL E 2 30 ? 54.562 -103.579 32.525 1.00 22.35 1287 VAL D CA 1
ATOM 9700 C C . VAL E 2 30 ? 54.201 -103.828 31.064 1.00 21.94 1287 VAL D C 1
ATOM 9701 O O . VAL E 2 30 ? 53.250 -103.247 30.530 1.00 23.46 1287 VAL D O 1
ATOM 9705 N N . CYS E 2 31 ? 54.990 -104.692 30.430 1.00 20.67 1288 CYS D N 1
ATOM 9706 C CA . CYS E 2 31 ? 54.785 -105.087 29.045 1.00 18.52 1288 CYS D CA 1
ATOM 9707 C C . CYS E 2 31 ? 55.017 -106.587 28.923 1.00 25.72 1288 CYS D C 1
ATOM 9708 O O . CYS E 2 31 ? 55.561 -107.207 29.837 1.00 19.51 1288 CYS D O 1
ATOM 9711 N N . PRO E 2 32 ? 54.603 -107.179 27.794 1.00 21.37 1289 PRO D N 1
ATOM 9712 C CA . PRO E 2 32 ? 54.854 -108.610 27.609 1.00 28.90 1289 PRO D CA 1
ATOM 9713 C C . PRO E 2 32 ? 56.328 -108.914 27.350 1.00 26.26 1289 PRO D C 1
ATOM 9714 O O . PRO E 2 32 ? 57.011 -108.125 26.697 1.00 27.52 1289 PRO D O 1
ATOM 9718 N N . ALA E 2 33 ? 56.806 -110.042 27.867 1.00 24.75 1290 ALA D N 1
ATOM 9719 C CA . ALA E 2 33 ? 58.192 -110.459 27.673 1.00 26.96 1290 ALA D CA 1
ATOM 9720 C C . ALA E 2 33 ? 58.387 -111.090 26.297 1.00 33.33 1290 ALA D C 1
ATOM 9721 O O . ALA E 2 33 ? 59.515 -111.286 25.847 1.00 36.24 1290 ALA D O 1
ATOM 9723 N N . ALA E 2 34 ? 57.278 -111.415 25.643 1.00 28.95 1291 ALA D N 1
ATOM 9724 C CA . ALA E 2 34 ? 57.301 -111.938 24.282 1.00 33.02 1291 ALA D CA 1
ATOM 9725 C C . ALA E 2 34 ? 56.017 -111.536 23.572 1.00 28.00 1291 ALA D C 1
ATOM 9726 O O . ALA E 2 34 ? 55.019 -111.233 24.218 1.00 30.97 1291 ALA D O 1
ATOM 9728 N N . VAL E 2 35 ? 56.045 -111.542 22.244 1.00 31.43 1292 VAL D N 1
ATOM 9729 C CA . VAL E 2 35 ? 54.914 -111.071 21.450 1.00 32.96 1292 VAL D CA 1
ATOM 9730 C C . VAL E 2 35 ? 53.628 -111.832 21.780 1.00 28.70 1292 VAL D C 1
ATOM 9731 O O . VAL E 2 35 ? 53.569 -113.058 21.668 1.00 24.57 1292 VAL D O 1
ATOM 9735 N N . VAL E 2 36 ? 52.604 -111.091 22.193 1.00 30.83 1293 VAL D N 1
ATOM 9736 C CA . VAL E 2 36 ? 51.289 -111.663 22.458 1.00 31.76 1293 VAL D CA 1
ATOM 9737 C C . VAL E 2 36 ? 50.603 -111.995 21.142 1.00 30.95 1293 VAL D C 1
ATOM 9738 O O . VAL E 2 36 ? 50.791 -111.292 20.150 1.00 29.20 1293 VAL D O 1
ATOM 9742 N N . ALA E 2 37 ? 49.812 -113.064 21.129 1.00 30.54 1294 ALA D N 1
ATOM 9743 C CA . ALA E 2 37 ? 49.011 -113.390 19.956 1.00 30.94 1294 ALA D CA 1
ATOM 9744 C C . ALA E 2 37 ? 48.143 -112.179 19.600 1.00 26.70 1294 ALA D C 1
ATOM 9745 O O . ALA E 2 37 ? 47.330 -111.753 20.418 1.00 31.27 1294 ALA D O 1
ATOM 9747 N N . PRO E 2 38 ? 48.326 -111.603 18.393 1.00 32.57 1295 PRO D N 1
ATOM 9748 C CA . PRO E 2 38 ? 47.613 -110.355 18.073 1.00 43.65 1295 PRO D CA 1
ATOM 9749 C C . PRO E 2 38 ? 46.089 -110.473 18.109 1.00 38.08 1295 PRO D C 1
ATOM 9750 O O . PRO E 2 38 ? 45.402 -109.459 18.232 1.00 40.80 1295 PRO D O 1
ATOM 9754 N N . ALA E 2 39 ? 45.571 -111.692 18.007 1.00 38.15 1296 ALA D N 1
ATOM 9755 C CA . ALA E 2 39 ? 44.128 -111.902 17.990 1.00 39.97 1296 ALA D CA 1
ATOM 9756 C C . ALA E 2 39 ? 43.497 -111.622 19.352 1.00 41.95 1296 ALA D C 1
ATOM 9757 O O . ALA E 2 39 ? 42.337 -111.221 19.435 1.00 45.13 1296 ALA D O 1
ATOM 9759 N N . VAL E 2 40 ? 44.261 -111.841 20.417 1.00 35.30 1297 VAL D N 1
ATOM 9760 C CA . VAL E 2 40 ? 43.753 -111.665 21.777 1.00 39.81 1297 VAL D CA 1
ATOM 9761 C C . VAL E 2 40 ? 43.367 -110.212 22.048 1.00 46.03 1297 VAL D C 1
ATOM 9762 O O . VAL E 2 40 ? 44.062 -109.282 21.638 1.00 53.13 1297 VAL D O 1
ATOM 9766 N N . SER F 2 2 ? 29.349 -180.344 29.794 1.00 67.22 1259 SER F N 1
ATOM 9767 C CA . SER F 2 2 ? 28.211 -179.759 30.493 1.00 84.58 1259 SER F CA 1
ATOM 9768 C C . SER F 2 2 ? 26.993 -179.698 29.573 1.00 90.44 1259 SER F C 1
ATOM 9769 O O . SER F 2 2 ? 25.994 -180.378 29.808 1.00 78.94 1259 SER F O 1
ATOM 9772 N N . ALA F 2 3 ? 27.083 -178.878 28.529 1.00 80.98 1260 ALA F N 1
ATOM 9773 C CA . ALA F 2 3 ? 26.045 -178.817 27.505 1.00 84.16 1260 ALA F CA 1
ATOM 9774 C C . ALA F 2 3 ? 26.179 -180.021 26.576 1.00 77.96 1260 ALA F C 1
ATOM 9775 O O . ALA F 2 3 ? 25.188 -180.527 26.041 1.00 75.09 1260 ALA F O 1
ATOM 9777 N N . SER F 2 4 ? 27.418 -180.470 26.393 1.00 82.25 1261 SER F N 1
ATOM 9778 C CA . SER F 2 4 ? 27.708 -181.688 25.646 1.00 81.21 1261 SER F CA 1
ATOM 9779 C C . SER F 2 4 ? 26.948 -182.864 26.250 1.00 70.96 1261 SER F C 1
ATOM 9780 O O . SER F 2 4 ? 26.392 -183.693 25.529 1.00 59.81 1261 SER F O 1
ATOM 9783 N N . ASP F 2 5 ? 26.923 -182.918 27.579 1.00 71.00 1262 ASP F N 1
ATOM 9784 C CA . ASP F 2 5 ? 26.213 -183.966 28.305 1.00 71.91 1262 ASP F CA 1
ATOM 9785 C C . ASP F 2 5 ? 24.712 -183.922 28.024 1.00 57.32 1262 ASP F C 1
ATOM 9786 O O . ASP F 2 5 ? 24.091 -184.955 27.780 1.00 56.51 1262 ASP F O 1
ATOM 9791 N N . ILE F 2 6 ? 24.136 -182.724 28.062 1.00 52.72 1263 ILE F N 1
ATOM 9792 C CA . ILE F 2 6 ? 22.714 -182.549 27.781 1.00 54.00 1263 ILE F CA 1
ATOM 9793 C C . ILE F 2 6 ? 22.404 -182.960 26.346 1.00 52.98 1263 ILE F C 1
ATOM 9794 O O . ILE F 2 6 ? 21.459 -183.711 26.098 1.00 50.14 1263 ILE F O 1
ATOM 9799 N N . THR F 2 7 ? 23.200 -182.462 25.404 1.00 45.30 1264 THR F N 1
ATOM 9800 C CA . THR F 2 7 ? 23.034 -182.808 23.997 1.00 44.47 1264 THR F CA 1
ATOM 9801 C C . THR F 2 7 ? 23.111 -184.318 23.793 1.00 41.90 1264 THR F C 1
ATOM 9802 O O . THR F 2 7 ? 22.244 -184.918 23.149 1.00 39.59 1264 THR F O 1
ATOM 9806 N N . GLN F 2 8 ? 24.146 -184.934 24.353 1.00 40.23 1265 GLN F N 1
ATOM 9807 C CA . GLN F 2 8 ? 24.338 -186.367 24.192 1.00 44.44 1265 GLN F CA 1
ATOM 9808 C C . GLN F 2 8 ? 23.223 -187.138 24.891 1.00 37.43 1265 GLN F C 1
ATOM 9809 O O . GLN F 2 8 ? 22.802 -188.187 24.412 1.00 37.77 1265 GLN F O 1
ATOM 9815 N N . HIS F 2 9 ? 22.743 -186.616 26.016 1.00 35.40 1266 HIS F N 1
ATOM 9816 C CA . HIS F 2 9 ? 21.615 -187.228 26.713 1.00 38.71 1266 HIS F CA 1
ATOM 9817 C C . HIS F 2 9 ? 20.363 -187.159 25.848 1.00 37.17 1266 HIS F C 1
ATOM 9818 O O . HIS F 2 9 ? 19.589 -188.114 25.781 1.00 31.36 1266 HIS F O 1
ATOM 9825 N N . LEU F 2 10 ? 20.164 -186.022 25.190 1.00 32.51 1267 LEU F N 1
ATOM 9826 C CA . LEU F 2 10 ? 19.044 -185.870 24.269 1.00 30.71 1267 LEU F CA 1
ATOM 9827 C C . LEU F 2 10 ? 19.168 -186.840 23.101 1.00 26.15 1267 LEU F C 1
ATOM 9828 O O . LEU F 2 10 ? 18.189 -187.481 22.718 1.00 22.83 1267 LEU F O 1
ATOM 9833 N N . ASN F 2 11 ? 20.365 -186.952 22.532 1.00 26.73 1268 ASN F N 1
ATOM 9834 C CA . ASN F 2 11 ? 20.589 -187.927 21.468 1.00 29.25 1268 ASN F CA 1
ATOM 9835 C C . ASN F 2 11 ? 20.333 -189.352 21.955 1.00 29.86 1268 ASN F C 1
ATOM 9836 O O . ASN F 2 11 ? 19.717 -190.154 21.255 1.00 25.42 1268 ASN F O 1
ATOM 9841 N N . ASP F 2 12 ? 20.800 -189.658 23.161 1.00 31.70 1269 ASP F N 1
ATOM 9842 C CA . ASP F 2 12 ? 20.606 -190.982 23.743 1.00 25.46 1269 ASP F CA 1
ATOM 9843 C C . ASP F 2 12 ? 19.131 -191.261 24.028 1.00 22.27 1269 ASP F C 1
ATOM 9844 O O . ASP F 2 12 ? 18.722 -192.417 24.115 1.00 23.52 1269 ASP F O 1
ATOM 9849 N N . SER F 2 13 ? 18.336 -190.203 24.160 1.00 23.02 1270 SER F N 1
ATOM 9850 C CA . SER F 2 13 ? 16.918 -190.343 24.490 1.00 23.90 1270 SER F CA 1
ATOM 9851 C C . SER F 2 13 ? 16.024 -190.381 23.252 1.00 21.87 1270 SER F C 1
ATOM 9852 O O . SER F 2 13 ? 14.805 -190.519 23.368 1.00 18.03 1270 SER F O 1
ATOM 9855 N N . GLY F 2 14 ? 16.629 -190.241 22.076 1.00 22.62 1271 GLY F N 1
ATOM 9856 C CA . GLY F 2 14 ? 15.912 -190.395 20.824 1.00 21.31 1271 GLY F CA 1
ATOM 9857 C C . GLY F 2 14 ? 15.633 -189.111 20.060 1.00 23.17 1271 GLY F C 1
ATOM 9858 O O . GLY F 2 14 ? 14.852 -189.124 19.108 1.00 20.28 1271 GLY F O 1
ATOM 9859 N N . LEU F 2 15 ? 16.257 -188.005 20.460 1.00 22.28 1272 LEU F N 1
ATOM 9860 C CA . LEU F 2 15 ? 16.106 -186.752 19.722 1.00 27.49 1272 LEU F CA 1
ATOM 9861 C C . LEU F 2 15 ? 16.581 -186.942 18.286 1.00 23.85 1272 LEU F C 1
ATOM 9862 O O . LEU F 2 15 ? 17.715 -187.358 18.047 1.00 24.67 1272 LEU F O 1
ATOM 9867 N N . GLY F 2 16 ? 15.705 -186.630 17.336 1.00 25.24 1273 GLY F N 1
ATOM 9868 C CA . GLY F 2 16 ? 15.973 -186.894 15.936 1.00 27.85 1273 GLY F CA 1
ATOM 9869 C C . GLY F 2 16 ? 16.729 -185.782 15.238 1.00 28.43 1273 GLY F C 1
ATOM 9870 O O . GLY F 2 16 ? 17.017 -184.745 15.833 1.00 25.63 1273 GLY F O 1
ATOM 9871 N N . PRO F 2 17 ? 17.058 -185.998 13.957 1.00 29.29 1274 PRO F N 1
ATOM 9872 C CA . PRO F 2 17 ? 17.772 -185.005 13.151 1.00 34.05 1274 PRO F CA 1
ATOM 9873 C C . PRO F 2 17 ? 16.893 -183.817 12.785 1.00 30.89 1274 PRO F C 1
ATOM 9874 O O . PRO F 2 17 ? 15.692 -183.986 12.571 1.00 28.08 1274 PRO F O 1
ATOM 9878 N N . ALA F 2 18 ? 17.484 -182.629 12.726 1.00 38.21 1275 ALA F N 1
ATOM 9879 C CA . ALA F 2 18 ? 16.788 -181.463 12.203 1.00 46.04 1275 ALA F CA 1
ATOM 9880 C C . ALA F 2 18 ? 16.682 -181.594 10.690 1.00 38.80 1275 ALA F C 1
ATOM 9881 O O . ALA F 2 18 ? 17.649 -181.341 9.970 1.00 53.08 1275 ALA F O 1
ATOM 9883 N N . VAL F 2 19 ? 15.509 -182.002 10.217 1.00 35.54 1276 VAL F N 1
ATOM 9884 C CA . VAL F 2 19 ? 15.284 -182.208 8.791 1.00 42.46 1276 VAL F CA 1
ATOM 9885 C C . VAL F 2 19 ? 14.319 -181.166 8.253 1.00 41.18 1276 VAL F C 1
ATOM 9886 O O . VAL F 2 19 ? 13.462 -180.664 8.980 1.00 36.66 1276 VAL F O 1
ATOM 9890 N N . GLU F 2 20 ? 14.466 -180.852 6.972 1.00 34.77 1277 GLU F N 1
ATOM 9891 C CA . GLU F 2 20 ? 13.655 -179.826 6.335 1.00 39.13 1277 GLU F CA 1
ATOM 9892 C C . GLU F 2 20 ? 12.521 -180.436 5.515 1.00 35.64 1277 GLU F C 1
ATOM 9893 O O . GLU F 2 20 ? 11.538 -179.760 5.214 1.00 40.00 1277 GLU F O 1
ATOM 9899 N N A CYS F 2 21 ? 12.661 -181.718 5.183 0.59 32.07 1278 CYS F N 1
ATOM 9900 N N B CYS F 2 21 ? 12.654 -181.708 5.153 0.41 32.10 1278 CYS F N 1
ATOM 9901 C CA A CYS F 2 21 ? 11.744 -182.389 4.267 0.59 30.16 1278 CYS F CA 1
ATOM 9902 C CA B CYS F 2 21 ? 11.657 -182.356 4.310 0.41 30.17 1278 CYS F CA 1
ATOM 9903 C C A CYS F 2 21 ? 11.574 -183.872 4.591 0.59 29.02 1278 CYS F C 1
ATOM 9904 C C B CYS F 2 21 ? 11.567 -183.856 4.557 0.41 29.06 1278 CYS F C 1
ATOM 9905 O O A CYS F 2 21 ? 12.536 -184.545 4.964 0.59 27.62 1278 CYS F O 1
ATOM 9906 O O B CYS F 2 21 ? 12.565 -184.518 4.846 0.41 27.73 1278 CYS F O 1
ATOM 9911 N N . LEU F 2 22 ? 10.349 -184.373 4.440 1.00 27.39 1279 LEU F N 1
ATOM 9912 C CA . LEU F 2 22 ? 10.082 -185.806 4.526 1.00 30.80 1279 LEU F CA 1
ATOM 9913 C C . LEU F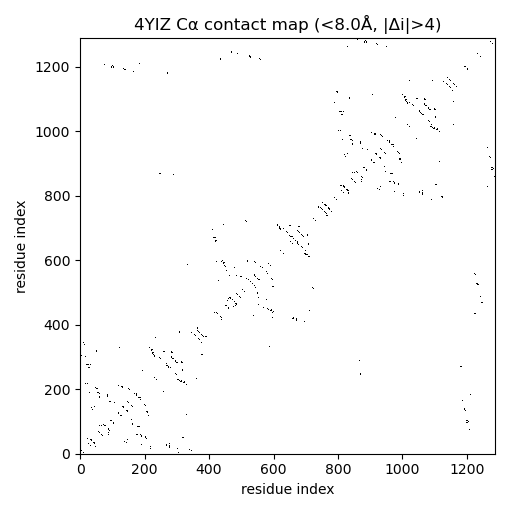 2 22 ? 9.552 -186.277 3.177 1.00 30.12 1279 LEU F C 1
ATOM 9914 O O . LEU F 2 22 ? 8.876 -185.523 2.482 1.00 28.40 1279 LEU F O 1
ATOM 9919 N N . GLU F 2 23 ? 9.871 -187.514 2.807 1.00 23.58 1280 GLU F N 1
ATOM 9920 C CA . GLU F 2 23 ? 9.340 -188.119 1.588 1.00 26.72 1280 GLU F CA 1
ATOM 9921 C C . GLU F 2 23 ? 8.313 -189.184 1.945 1.00 24.05 1280 GLU F C 1
ATOM 9922 O O . GLU F 2 23 ? 8.579 -190.065 2.760 1.00 28.65 1280 GLU F O 1
ATOM 9928 N N . ASN F 2 24 ? 7.140 -189.088 1.329 1.00 21.42 1281 ASN F N 1
ATOM 9929 C CA . ASN F 2 24 ? 6.070 -190.057 1.526 1.00 23.33 1281 ASN F CA 1
ATOM 9930 C C . ASN F 2 24 ? 5.574 -190.576 0.181 1.00 30.14 1281 ASN F C 1
ATOM 9931 O O . ASN F 2 24 ? 5.344 -189.798 -0.748 1.00 25.37 1281 ASN F O 1
ATOM 9936 N N . LEU F 2 25 ? 5.459 -191.888 0.068 1.00 28.95 1282 LEU F N 1
ATOM 9937 C CA . LEU F 2 25 ? 5.066 -192.542 -1.173 1.00 36.60 1282 LEU F CA 1
ATOM 9938 C C . LEU F 2 25 ? 3.639 -192.295 -1.622 1.00 30.57 1282 LEU F C 1
ATOM 9939 O O . LEU F 2 25 ? 3.308 -192.520 -2.760 1.00 37.04 1282 LEU F O 1
ATOM 9944 N N . VAL F 2 26 ? 2.793 -191.857 -0.715 1.00 31.54 1283 VAL F N 1
ATOM 9945 C CA . VAL F 2 26 ? 1.386 -191.630 -1.035 1.00 25.78 1283 VAL F CA 1
ATOM 9946 C C . VAL F 2 26 ? 1.129 -190.187 -1.473 1.00 38.17 1283 VAL F C 1
ATOM 9947 O O . VAL F 2 26 ? 0.363 -189.950 -2.408 1.00 43.78 1283 VAL F O 1
ATOM 9951 N N . VAL F 2 27 ? 1.774 -189.235 -0.802 1.00 31.20 1284 VAL F N 1
ATOM 9952 C CA . VAL F 2 27 ? 1.499 -187.815 -1.019 1.00 30.20 1284 VAL F CA 1
ATOM 9953 C C . VAL F 2 27 ? 2.710 -187.052 -1.551 1.00 26.16 1284 VAL F C 1
ATOM 9954 O O . VAL F 2 27 ? 2.607 -185.870 -1.879 1.00 31.77 1284 VAL F O 1
ATOM 9958 N N . GLY F 2 28 ? 3.853 -187.723 -1.636 1.00 25.77 1285 GLY F N 1
ATOM 9959 C CA . GLY F 2 28 ? 5.064 -187.091 -2.125 1.00 17.78 1285 GLY F CA 1
ATOM 9960 C C . GLY F 2 28 ? 5.794 -186.343 -1.024 1.00 23.86 1285 GLY F C 1
ATOM 9961 O O . GLY F 2 28 ? 5.548 -186.585 0.157 1.00 26.36 1285 GLY F O 1
ATOM 9962 N N . PRO F 2 29 ? 6.698 -185.424 -1.404 1.00 22.06 1286 PRO F N 1
ATOM 9963 C CA . PRO F 2 29 ? 7.489 -184.687 -0.412 1.00 22.54 1286 PRO F CA 1
ATOM 9964 C C . PRO F 2 29 ? 6.633 -183.755 0.441 1.00 26.82 1286 PRO F C 1
ATOM 9965 O O . PRO F 2 29 ? 5.704 -183.135 -0.079 1.00 23.24 1286 PRO F O 1
ATOM 9969 N N . VAL F 2 30 ? 6.941 -183.665 1.732 1.00 22.27 1287 VAL F N 1
ATOM 9970 C CA . VAL F 2 30 ? 6.267 -182.725 2.619 1.00 23.64 1287 VAL F CA 1
ATOM 9971 C C . VAL F 2 30 ? 7.283 -181.931 3.430 1.00 23.51 1287 VAL F C 1
ATOM 9972 O O . VAL F 2 30 ? 8.326 -182.454 3.839 1.00 23.32 1287 VAL F O 1
ATOM 9976 N N . CYS F 2 31 ? 6.956 -180.660 3.648 1.00 19.95 1288 CYS F N 1
ATOM 9977 C CA . CYS F 2 31 ? 7.834 -179.718 4.332 1.00 17.59 1288 CYS F CA 1
ATOM 9978 C C . CYS F 2 31 ? 7.027 -178.846 5.282 1.00 22.67 1288 CYS F C 1
ATOM 9979 O O . CYS F 2 31 ? 5.815 -178.707 5.120 1.00 22.43 1288 CYS F O 1
ATOM 9982 N N . PRO F 2 32 ? 7.695 -178.241 6.271 1.00 21.55 1289 PRO F N 1
ATOM 9983 C CA . PRO F 2 32 ? 6.963 -177.337 7.159 1.00 32.18 1289 PRO F CA 1
ATOM 9984 C C . PRO F 2 32 ? 6.669 -176.000 6.481 1.00 29.65 1289 PRO F C 1
ATOM 9985 O O . PRO F 2 32 ? 7.559 -175.428 5.853 1.00 30.60 1289 PRO F O 1
ATOM 9989 N N . ALA F 2 33 ? 5.434 -175.522 6.595 1.00 24.35 1290 ALA F N 1
ATOM 9990 C CA . ALA F 2 33 ? 5.057 -174.238 6.012 1.00 29.11 1290 ALA F CA 1
ATOM 9991 C C . ALA F 2 33 ? 5.801 -173.096 6.705 1.00 35.33 1290 ALA F C 1
ATOM 9992 O O . ALA F 2 33 ? 6.196 -172.123 6.062 1.00 34.12 1290 ALA F O 1
ATOM 9994 N N . ALA F 2 34 ? 5.983 -173.228 8.017 1.00 30.92 1291 ALA F N 1
ATOM 9995 C CA . ALA F 2 34 ? 6.725 -172.252 8.812 1.00 36.22 1291 ALA F CA 1
ATOM 9996 C C . ALA F 2 34 ? 7.852 -172.944 9.572 1.00 37.36 1291 ALA F C 1
ATOM 9997 O O . ALA F 2 34 ? 7.808 -174.151 9.792 1.00 34.16 1291 ALA F O 1
ATOM 9999 N N . VAL F 2 35 ? 8.856 -172.175 9.976 1.00 30.94 1292 VAL F N 1
ATOM 10000 C CA . VAL F 2 35 ? 10.022 -172.737 10.649 1.00 32.36 1292 VAL F CA 1
ATOM 10001 C C . VAL F 2 35 ? 9.628 -173.408 11.965 1.00 34.75 1292 VAL F C 1
ATOM 10002 O O . VAL F 2 35 ? 8.980 -172.798 12.818 1.00 25.31 1292 VAL F O 1
ATOM 10006 N N . VAL F 2 36 ? 10.017 -174.672 12.110 1.00 31.88 1293 VAL F N 1
ATOM 10007 C CA . VAL F 2 36 ? 9.785 -175.426 13.339 1.00 32.70 1293 VAL F CA 1
ATOM 10008 C C . VAL F 2 36 ? 10.749 -174.961 14.423 1.00 30.43 1293 VAL F C 1
ATOM 10009 O O . VAL F 2 36 ? 11.889 -174.600 14.131 1.00 30.90 1293 VAL F O 1
ATOM 10013 N N . ALA F 2 37 ? 10.293 -174.969 15.671 1.00 25.39 1294 ALA F N 1
ATOM 10014 C CA . ALA F 2 37 ? 11.157 -174.617 16.792 1.00 31.09 1294 ALA F CA 1
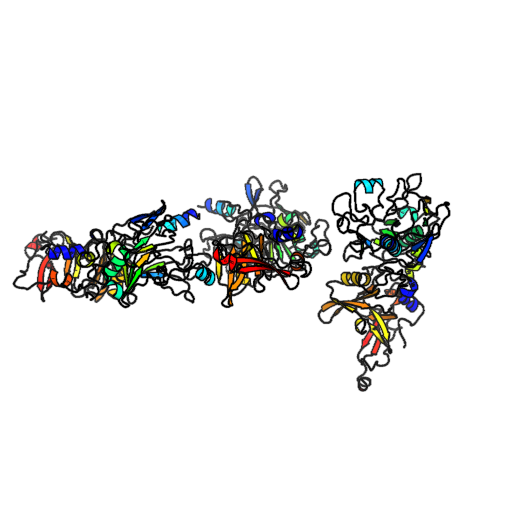ATOM 10015 C C . ALA F 2 37 ? 12.403 -175.507 16.774 1.00 29.40 1294 ALA F C 1
ATOM 10016 O O . ALA F 2 37 ? 12.283 -176.725 16.889 1.00 34.51 1294 ALA F O 1
ATOM 10018 N N . PRO F 2 38 ? 13.602 -174.908 16.618 1.00 36.96 1295 PRO F N 1
ATOM 10019 C CA . PRO F 2 38 ? 14.814 -175.718 16.419 1.00 44.85 1295 PRO F CA 1
ATOM 10020 C C . PRO F 2 38 ? 15.063 -176.749 17.519 1.00 44.37 1295 PRO F C 1
ATOM 10021 O O . PRO F 2 38 ? 15.679 -177.783 17.260 1.00 44.59 1295 PRO F O 1
ATOM 10025 N N . ALA F 2 39 ? 14.588 -176.467 18.727 1.00 33.69 1296 ALA F N 1
ATOM 10026 C CA . ALA F 2 39 ? 14.776 -177.373 19.853 1.00 40.20 1296 ALA F CA 1
ATOM 10027 C C . ALA F 2 39 ? 14.075 -178.711 19.629 1.00 47.91 1296 ALA F C 1
ATOM 10028 O O . ALA F 2 39 ? 14.480 -179.732 20.184 1.00 45.42 1296 ALA F O 1
ATOM 10030 N N . VAL F 2 40 ? 13.019 -178.699 18.821 1.00 38.86 1297 VAL F N 1
ATOM 10031 C CA . VAL F 2 40 ? 12.274 -179.918 18.523 1.00 45.89 1297 VAL F CA 1
ATOM 10032 C C . VAL F 2 40 ? 13.078 -180.809 17.583 1.00 44.96 1297 VAL F C 1
ATOM 10033 O O . VAL F 2 40 ? 13.072 -182.032 17.717 1.00 60.74 1297 VAL F O 1
#

Foldseek 3Di:
DPFPCPVDDQSQLQLQQLPQLPQQQFFQQAAQFDWWDFPNDIDTAGATQAKFFQKDKFFFAAPDPPADRHQLFEFDDPVVCVVVAPAGHTHFFHADADPVRHGLPFDALVDQVPDDQADAQFLQLSLLLSQCPDFDAHPVRHTTNHTFKWKAQQVRRTITTTNDSGAFDDDLVAAAGNCPPVVHHHTGMGMFGDLPPRSRIIIHGSNNNVVSLCNLRNHPAAKAAFKAFFADDPQATHGLVNDDPKDKDFDQDFSVLQRCLQPPPFGGHQPPVGDTSRRQTQFKWKWDADPVGGIMIIIGRDSGSHIAGGRRMMIHGNRYGHHRDDDPRSDGPDPVPRRDRPCRSFFADQVGWDWDWTAAPQVVQWIWTWGADPRGIHIHIHHDPPVSPVSD/DPAVCPVDDQSQLQQLQLQQLPQQQFFQQAAFFDWFDFPRDIDTAGATQAKFFQKDKFFFAAPDPPADRHQLFEFDDVVVCVVPAPAGHTHFFHQDADPVGHGLPFDALVVQVPDPQQDAQFLQLSLLLSQCPDADAHPVRHGTNHTFKWKAQQVRRTITTTNDSGAFDDDLVAADGNCPPVVHHHTGMGMFGDLPPRSRIIIHGSNNNVPSLVNLRNHPAAKDAFKAFFADDDQATHGQVVDDPKDKDFDQDFSVLQRCLQPPPFGGHQPPVGDTSRRQTQFKKKWDQDPVRGIMIIIGRDSGSHIAGGRRMMIHGNRYGPHRDDDRRSPGPDPVPRRDRQCRSFFDDQVVWDWDWTDAPQVVQWIWTWGADPRGIHIHIHHDPPVSPPSD/DVFVCCVDPLSQLLQLQLVCLPQQQFFQQAAFFDWWDFPNDIDTFGDTQAKFFQKDKFFQAAPDPPADRHQLFEFDDPVVCVVVAPAGHTHFFHADADPVRHGLPFDALVDQVPDDQADAQFLQLSLLLSQCPDADAHPVRHGTNHTFKWKAQQVRRTITTTNDSDAFDDDLVAAAGNCVPVVHHHTTMGMFGDLPPRSRMIIHGSNNNVVSLVNLRNHPAAKAAFKAFFADDPQATDGQVNDDPKDKDFDQDFSVLQRCLQPPPFGGHQPPVTDTSRRQTQFKWKWDADPVGGIMIIIDRDSGSHIAGGRRMMIHGSRYGHHRDDDPRSPGPVHSRDPNFFDDQVVWDWDWTDAPQAVQWIWIWGADPRGIHTHIGHDDPVCPVSHD/DVVVVVVVCVVVPPDDDDQWDADPPPGIDGDPDDDDVVD/DVVVVVVVCVVVPPDDPDQWDADPPPGIDGDPDDDDSVD/DVVVVVVVCVVVPPDDDDAWDADPPPGIDGDPDDDDSVD

Solvent-accessible surface area: 56537 Å² total; per-residue (Å²): 131,66,16,18,0,61,76,69,120,130,9,103,73,1,5,62,34,6,30,0,52,103,23,2,100,2,0,0,32,0,7,0,18,58,57,42,113,2,60,66,63,101,35,1,0,2,10,0,71,1,1,5,9,1,0,18,3,79,11,61,2,10,107,164,124,75,18,173,51,63,7,28,64,43,1,3,23,40,167,90,34,157,150,30,30,60,1,1,7,18,2,0,1,0,24,1,27,15,136,109,47,83,97,0,0,38,6,37,0,81,99,1,53,161,49,90,54,13,172,5,36,3,16,0,0,46,0,0,8,0,0,40,44,0,18,0,24,35,168,117,93,137,67,18,140,0,32,2,0,0,0,1,7,23,151,141,75,44,0,11,0,0,23,9,2,1,0,15,2,112,39,176,107,50,1,1,69,124,13,121,45,82,125,37,42,11,2,6,2,70,0,50,6,27,62,103,108,45,65,54,7,0,3,2,3,1,17,5,1,91,102,24,65,34,2,19,48,100,5,3,9,33,6,7,170,14,16,39,0,0,8,40,99,111,18,2,1,12,12,0,17,57,22,101,126,18,14,14,4,66,10,162,40,81,10,52,0,2,18,42,0,0,46,11,98,26,9,2,34,0,28,52,122,70,44,97,26,28,0,91,11,51,0,2,0,0,26,13,57,22,132,111,49,114,10,4,0,0,0,4,70,85,51,4,52,0,0,18,14,37,105,51,0,5,1,1,6,0,1,2,13,39,53,55,139,69,38,120,37,6,69,8,90,31,74,97,90,55,37,59,59,38,110,64,18,1,112,14,72,79,123,164,49,97,91,54,100,25,82,23,6,74,154,46,34,67,41,7,64,9,9,17,88,80,32,49,6,48,0,43,30,44,95,6,53,84,108,34,92,132,108,68,131,65,17,19,0,66,72,78,119,86,10,104,69,5,5,67,33,6,28,0,54,105,22,2,99,1,0,1,34,0,7,0,19,56,59,42,119,1,58,67,66,101,37,0,0,2,10,0,64,1,1,5,9,1,0,18,4,75,12,62,1,11,109,174,118,77,13,167,52,63,6,31,60,44,1,3,24,41,164,91,36,158,151,30,33,58,1,1,6,17,2,0,1,0,24,1,29,12,140,108,48,70,91,0,0,40,3,41,0,81,95,1,64,170,45,104,56,14,162,5,34,3,17,0,0,43,0,0,7,0,0,41,48,0,20,0,16,36,163,117,108,143,71,20,151,0,36,2,0,0,0,1,7,22,163,144,70,41,0,11,0,0,21,8,1,1,0,14,1,114,36,173,104,50,1,1,67,121,12,119,46,82,127,34,42,11,3,6,1,74,0,49,5,21,26,52,76,44,64,62,8,0,2,1,3,1,17,3,2,96,101,24,62,34,2,16,43,98,4,3,4,30,6,6,157,15,21,39,0,0,9,45,94,130,16,3,1,14,10,0,43,75,26,138,134,18,45,86,50,196,12,146,46,80,12,52,0,2,16,58,0,0,49,22,141,26,9,2,35,0,32,53,124,68,46,97,25,28,0,93,12,58,0,2,0,0,25,19,59,30,151,101,54,100,14,41,0,0,0,5,81,79,51,3,52,0,0,20,26,36,100,50,0,3,1,1,5,0,2,2,12,39,55,56,130,66,38,126,38,8,73,8,115,76,108,97,95,62,43,46,60,49,115,56,8,1,110,15,69,80,119,170,50,92,85,60,100,26,82,21,9,75,157,41,33,81,40,8,55,7,5,19,81,80,35,52,7,59,0,34,36,45,106,5,60,84,103,43,89,119,115,74,130,65,19,23,0,64,73,71,119,80,6,107,68,5,5,66,14,5,30,0,57,102,20,2,101,1,0,1,33,0,7,0,18,56,58,40,113,2,58,63,64,110,36,1,0,2,10,0,67,0,1,5,9,1,0,20,4,72,9,46,0,3,103,126,117,76,11,170,47,62,7,28,59,43,1,3,22,34,141,84,35,62,78,3,0,7,2,2,8,18,1,0,0,0,24,0,28,14,136,107,48,85,94,0,0,41,7,34,0,82,100,1,52,167,49,99,52,13,171,5,38,3,17,0,0,40,0,0,7,0,0,42,42,1,18,0,27,26,164,123,115,141,58,20,144,0,36,3,0,0,0,1,7,21,153,137,76,48,0,11,0,0,19,7,1,1,0,15,2,116,38,174,129,46,2,1,72,109,17,120,28,48,21,33,44,12,3,8,3,79,0,45,5,25,64,100,104,44,63,57,8,0,4,1,2,2,16,5,2,92,103,22,63,35,2,48,46,98,2,2,2,24,8,14,150,14,14,38,0,0,9,42,89,125,16,7,2,13,12,0,45,84,24,134,122,17,46,86,51,197,14,162,45,76,13,56,0,2,16,58,0,0,48,22,142,24,10,2,34,0,31,57,128,63,46,98,26,27,0,91,11,60,0,3,0,0,27,19,58,28,149,112,55,109,14,44,0,0,0,5,75,80,49,4,50,0,0,20,16,38,102,51,0,3,2,1,7,0,1,2,10,37,55,51,136,58,36,127,40,9,88,47,124,186,135,34,42,100,60,9,3,93,23,78,72,129,165,45,104,91,61,96,26,80,25,13,73,166,48,34,70,36,6,63,8,9,15,86,82,32,60,5,58,0,42,34,43,90,4,55,81,102,37,86,131,111,27,124,118,78,85,91,54,82,95,34,28,29,10,0,0,43,24,7,101,15,120,11,0,41,0,101,30,37,19,68,0,47,21,98,53,112,20,1,107,38,20,108,82,85,88,56,90,93,37,28,31,12,0,0,41,22,9,96,11,126,16,0,61,3,109,32,30,24,70,0,39,28,94,56,108,21,1,108,36,21,126,70,85,93,65,86,92,38,25,27,13,0,0,38,21,8,94,15,122,17,0,39,0,103,32,37,18,70,0,50,19,96,55,112,20,1,82,36,20